Protein AF-A0A947APW0-F1 (afdb_monomer_lite)

Radius of gyration: 62.32 Å; chains: 1; bounding box: 152×49×182 Å

Sequence (946 aa):
LGPLFPDAQSQIDLSLESDSVAAFSPFAGISLPDLKGLEIAAALSTDGGRFSGEKVRVMLNDSKLDLEIIGSIADLAQFAGIDLQAQINADQMPALIEQLKLTHTYSLPTSLQLKAGVQGDLQTLSVTDLDLMIQDDGLDARLIGNIENVLAPAGADAELSVKLDSIETIGKYMGRQLPALGPLKVSAEMISPEQQIQLKSLHAELTDPSLSATISGSIEHIARSSDDTVEVSGIKLKGELNSEQLDAVAAKLNFEMPVVPPAAIAITASAAGSLDQLSVSDLKAVITDEGLEVNLTGSAENVLEPSGVEAQIQASTENTSNFSQFVGTDLPELGSMELQSRIVSSGDTYRLEALNIKLLGESLKANLSAVIEDLLILAKVADDRQSFGTAGIDVSLTAEARSVSEVAQFAGIEIPEIGSLHLDGQVVSSERSLRLESMNARLDNEGMEAQASAAIADLFTLSGVKTTLDAEINSLSQLSPITKSELPETGPWTLQARAAGDVLDGPTTLTANLAGKGTQAVVDVFVADILSLDTFQAKLSLEAESLPRLGVLMNKELPDGGPLNVVGMAHAKPGEYRVDEFLVTMGESEIEADLVYTLPVKPESGQPKLAGQASIKNLDITPLLASGQDEAELTTGDPATADKSMEETAEKKESSDKKLFSNKPLQDEALHKYNMDLKVAVTNVTIREGFSVDGSTSATLDNGLLKLGPLDIRGKTGGVGEGLIEVDARDPVAKIDIFLDFEDFVPPRFGGKFDLDADLDGRGESLAALMGSLNGRFIAVLEDVELQKSALTRFGSGLLNRINPLADDNTMLECAIARFEVKDGIVDVTNKLAAQTTEVSWFGSGEINLKTEELDLGIHPKPRSAVGSLTDIGLAKLIHIGGTLAEPSIGIDPADMAKKYASYSAYIATGGLSFLAEKMFDNVQANRDQCKRILADLEKEQTSSQ

pLDDT: mean 83.48, std 15.52, range [23.31, 97.69]

Foldseek 3Di:
DDDDDDQDWDKDWDWDWDQFPQVCCVVVVHRDFGFGTWIWTWTWTGGPRFIKTAQTWIFGDGPFKTKIKTGIQRGPVQSFFDWIKIKMKGQQVVVVCVRVVPDDDADDFRIKIWIWIWGGGLQFIKIAQTWIWTHHDQKTKIKTWIARRPVQRQKIKIKIKMWGQAPQVCCRGVVHGDFGFDGKIKIWIWIQHGNWIKTQKIWMWTDGPFKTKIKIFIWGGWDQDPVRDTWTWFTKMKMKMKGQHVVVVCVRVVHDDPFDAARIKIWIWIWHTIPVWIKIAFTWMWTDHDQKIKIKHWIARGPVPGHFTKMKIKMKGQFPQVCCRVVVHRDDGFGIKIWIWIWTDDVPFIKTCWIWMWGDGPFKTKIKIKIWGGPPLVVCCVVAVQSQQVRFIKMKMWMKGQFPCVVVVVVVHDADGFAIKIWIWMWTHHNRAIWTCKIWIWGDGDQKTKIKMWTAGHPVQSFFIKMKMWMWHAACCSCCSVVVHRWFGDFGKIKIKIKTGRAAQAKIWIWIWIDGDQKIKIKIKIDGYPVDNQWIKMKIWIKGQFPCVVCRRVVHRDDTQGIWIWIWIWTGHRQKIWIAQTWIDGNPKIKGKTKMWGHDNDPVPDAIEIAIEMEIEQAECAVVVVPPDPPPPPPPDDPPDPDDDPDDDDDDPPPPPPAPWDPDFPVVDCLQRYWYWYKYWYYQYHDHVQWTKGWIWIWTRDRQWTKIDQTWIATPLGKIKGWIWIWRPNDQKIKIWIFIWIWQDADRLFGFGKTWTDTKMAIGRTRLRRLQQIFDKIKIKGAFTKDAPVNCCVVQPPHVVVQPPDDDRIKTFGMWMAIWTQHSQKTFRALRTWIAIPFKIKGKGDMQRSNSQWAWIWIAIFTQDPVCLVPPPRRGFIWTWTDGPVDIDIDTDVVVVVVVVVVVVVCVVVVVVVVVVVSVVSNVVSPPPSVCVSVVVVVVVVVVVD

Secondary structure (DSSP, 8-state):
---S-----EEEEEEEEEEEGGGGHHHHTS-----EEEEEEEEEEEETTEEEEEEEEEEEEETTEEEEEEEEEEETTTTEEEEEEEEEEETTHHHHHHHTT---SSPPPSEEEEEEEEEE-TTS-EEEEEEEEEEETTEEEEEEEEES-SSS-S-EEEEEEEEES-THHHHHHHTS-------EEEEEEEE-GGG-EEEEEEEEEEEETTEEEEEEEEEEEEEE-TTSPEEEEEEEEEEEEEES-HHHHHHHTT---SSPPPSEEEEEEEEEEESS-EEEEEEEEEEEETTEEEEEEEEESBTTTTBS-EEEEEEEES-GGGGHHHHTS------EEEEEEEEEEETTEEEEEEEEEEEE-SSEEEEEEEEES-TGGGGGTTT-TTHHHHTTEEEEEEEEES-HHHHHGGGT------SEEEEEEEEEEETTEEEEEEEEEEEEETTEEEEEEEEEEETTTTEEEEEEEEEEES-GGGGHHHHTSPPPS---EEEEEEEEE-TTTS-EEEEEEEEETTEEEEEEEEES-TT-TTSEEEEEEEEES-HHHHHHHTT------S-EEEEEEEEEETTEEEEEEEEEEETTEEEEEEEEEE--SSGGG---EEEEEEEEES-B-HHHHTTT----------TT---S---S-----------SS--SBGGGSGGGT-EEEEEEEEEEEEEETTEEEEEEEEEEEETTEEEEEEEEEEETTS-EEEEEEEEE-SSSSEEEEEEEEEEEE--TTT-SEEEEEEEEEEEESBHHHHHTT-EEEEEEEEEEEEEEHHHHHHH-TTTGGG----SSSEEEEEEEEEEEEEETTEEE-TTTEEEEESSEEEEEEEEEETTTTEEEEEEEEEE-STTHHHH--GGGPPEEEEEBSSSEEEE--HHHHHHHHHHHHHGGGGTTHHHHHHHHHHHHHHTS-HHHHHHHHHHHHHHT--

Structure (mmCIF, N/CA/C/O backbone):
data_AF-A0A947APW0-F1
#
_entry.id   AF-A0A947APW0-F1
#
loop_
_atom_site.group_PDB
_atom_site.id
_atom_site.type_symbol
_atom_site.label_atom_id
_atom_site.label_alt_id
_atom_site.label_comp_id
_atom_site.label_asym_id
_atom_site.label_entity_id
_atom_site.label_seq_id
_atom_site.pdbx_PDB_ins_code
_atom_site.Cartn_x
_atom_site.Cartn_y
_atom_site.Cartn_z
_atom_site.occupancy
_atom_site.B_iso_or_equiv
_atom_site.auth_seq_id
_atom_site.auth_comp_id
_atom_site.auth_asym_id
_atom_site.auth_atom_id
_atom_site.pdbx_PDB_model_num
ATOM 1 N N . LEU A 1 1 ? -82.579 10.003 100.076 1.00 38.66 1 LEU A N 1
ATOM 2 C CA . LEU A 1 1 ? -82.822 9.331 98.782 1.00 38.66 1 LEU A CA 1
ATOM 3 C C . LEU A 1 1 ? -81.473 9.243 98.082 1.00 38.66 1 LEU A C 1
ATOM 5 O O . LEU A 1 1 ? -81.069 10.212 97.457 1.00 38.66 1 LEU A O 1
ATOM 9 N N . GLY A 1 2 ? -80.724 8.169 98.351 1.00 42.53 2 GLY A N 1
ATOM 10 C CA . GLY A 1 2 ? -79.461 7.864 97.665 1.00 42.53 2 GLY A CA 1
ATOM 11 C C . GLY A 1 2 ? -79.727 7.076 96.374 1.00 42.53 2 GLY A C 1
ATOM 12 O O . GLY A 1 2 ? -80.840 6.561 96.227 1.00 42.53 2 GLY A O 1
ATOM 13 N N . PRO A 1 3 ? -78.765 7.002 95.440 1.00 46.50 3 PRO A N 1
ATOM 14 C CA . PRO A 1 3 ? -78.938 6.260 94.196 1.00 46.50 3 PRO A CA 1
ATOM 15 C C . PRO A 1 3 ? -79.084 4.753 94.471 1.00 46.50 3 PRO A C 1
ATOM 17 O O . PRO A 1 3 ? -78.464 4.202 95.376 1.00 46.50 3 PRO A O 1
ATOM 20 N N . LEU A 1 4 ? -79.980 4.123 93.710 1.00 49.31 4 LEU A N 1
ATOM 21 C CA . LEU A 1 4 ? -80.561 2.790 93.919 1.00 49.31 4 LEU A CA 1
ATOM 22 C C . LEU A 1 4 ? -79.941 1.717 92.997 1.00 49.31 4 LEU A C 1
ATOM 24 O O . LEU A 1 4 ? -80.636 0.800 92.573 1.00 49.31 4 LEU A O 1
ATOM 28 N N . PHE A 1 5 ? -78.646 1.815 92.686 1.00 51.44 5 PHE A N 1
ATOM 29 C CA . PHE A 1 5 ? -77.918 0.785 91.935 1.00 51.44 5 PHE A CA 1
ATOM 30 C C . PHE A 1 5 ? -76.542 0.548 92.575 1.00 51.44 5 PHE A C 1
ATOM 32 O O . PHE A 1 5 ? -75.772 1.501 92.672 1.00 51.44 5 PHE A O 1
ATOM 39 N N . PRO A 1 6 ? -76.232 -0.667 93.067 1.00 52.12 6 PRO A N 1
ATOM 40 C CA . PRO A 1 6 ? -74.871 -1.012 93.456 1.00 52.12 6 PRO A CA 1
ATOM 41 C C . PRO A 1 6 ? -74.012 -1.196 92.199 1.00 52.12 6 PRO A C 1
ATOM 43 O O . PRO A 1 6 ? -74.435 -1.877 91.264 1.00 52.12 6 PRO A O 1
ATOM 46 N N . ASP A 1 7 ? -72.809 -0.621 92.196 1.00 50.59 7 ASP A N 1
ATOM 47 C CA . ASP A 1 7 ? -71.749 -0.998 91.261 1.00 50.59 7 ASP A CA 1
ATOM 48 C C . ASP A 1 7 ? -71.424 -2.476 91.509 1.00 50.59 7 ASP A C 1
ATOM 50 O O . ASP A 1 7 ? -70.826 -2.843 92.522 1.00 50.59 7 ASP A O 1
ATOM 54 N N . ALA A 1 8 ? -71.928 -3.355 90.644 1.00 55.53 8 ALA A N 1
ATOM 55 C CA . ALA A 1 8 ? -71.693 -4.782 90.768 1.00 55.53 8 ALA A CA 1
ATOM 56 C C . ALA A 1 8 ? -70.239 -5.075 90.380 1.00 55.53 8 ALA A C 1
ATOM 58 O O . ALA A 1 8 ? -69.905 -5.139 89.197 1.00 55.53 8 ALA A O 1
ATOM 59 N N . GLN A 1 9 ? -69.389 -5.267 91.388 1.00 61.34 9 GLN A N 1
ATOM 60 C CA . GLN A 1 9 ? -68.114 -5.946 91.207 1.00 61.34 9 GLN A CA 1
ATOM 61 C C . GLN A 1 9 ? -68.389 -7.434 91.022 1.00 61.34 9 GLN A C 1
ATOM 63 O O . GLN A 1 9 ? -68.834 -8.118 91.946 1.00 61.34 9 GLN A O 1
ATOM 68 N N . SER A 1 10 ? -68.187 -7.921 89.804 1.00 71.38 10 SER A N 1
ATOM 69 C CA . SER A 1 10 ? -68.310 -9.334 89.470 1.00 71.38 10 SER A CA 1
ATOM 70 C C . SER A 1 10 ? -67.026 -9.801 88.804 1.00 71.38 10 SER A C 1
ATOM 72 O O . SER A 1 10 ? -66.467 -9.089 87.975 1.00 71.38 10 SER A O 1
ATOM 74 N N . GLN A 1 11 ? -66.546 -10.973 89.212 1.00 78.88 11 GLN A N 1
ATOM 75 C CA . GLN A 1 11 ? -65.442 -11.670 88.569 1.00 78.88 11 GLN A CA 1
ATOM 76 C C . GLN A 1 11 ? -66.001 -12.964 87.979 1.00 78.88 11 GLN A C 1
ATOM 78 O O . GLN A 1 11 ? -66.655 -13.739 88.681 1.00 78.88 11 GLN A O 1
ATOM 83 N N . ILE A 1 12 ? -65.784 -13.166 86.687 1.00 81.88 12 ILE A N 1
ATOM 84 C CA . ILE A 1 12 ? -66.202 -14.339 85.931 1.00 81.88 12 ILE A CA 1
ATOM 85 C C . ILE A 1 12 ? -64.930 -14.981 85.398 1.00 81.88 12 ILE A C 1
ATOM 87 O O . ILE A 1 12 ? -64.324 -14.478 84.456 1.00 81.88 12 ILE A O 1
ATOM 91 N N . ASP A 1 13 ? -64.540 -16.101 85.995 1.00 83.75 13 ASP A N 1
ATOM 92 C CA . ASP A 1 13 ? -63.498 -16.942 85.422 1.00 83.75 13 ASP A CA 1
ATOM 93 C C . ASP A 1 13 ? -64.128 -17.763 84.291 1.00 83.75 13 ASP A C 1
ATOM 95 O O . ASP A 1 13 ? -64.994 -18.616 84.502 1.00 83.75 13 ASP A O 1
ATOM 99 N N . LEU A 1 14 ? -63.732 -17.440 83.069 1.00 83.75 14 LEU A N 1
ATOM 100 C CA . LEU A 1 14 ? -64.165 -18.080 81.844 1.00 83.75 14 LEU A CA 1
ATOM 101 C C . LEU A 1 14 ? -63.110 -19.114 81.457 1.00 83.75 14 LEU A C 1
ATOM 103 O O . LEU A 1 14 ? -61.935 -18.785 81.336 1.00 83.75 14 LEU A O 1
ATOM 107 N N . SER A 1 15 ? -63.532 -20.360 81.278 1.00 87.19 15 SER A N 1
ATOM 108 C CA . SER A 1 15 ? -62.713 -21.437 80.727 1.00 87.19 15 SER A CA 1
ATOM 109 C C . SER A 1 15 ? -63.566 -22.170 79.702 1.00 87.19 15 SER A C 1
ATOM 111 O O . SER A 1 15 ? -64.673 -22.624 80.001 1.00 87.19 15 SER A O 1
ATOM 113 N N . LEU A 1 16 ? -63.088 -22.181 78.466 1.00 86.56 16 LEU A N 1
ATOM 114 C CA . LEU A 1 16 ? -63.734 -22.777 77.312 1.00 86.56 16 LEU A CA 1
ATOM 115 C C . LEU A 1 16 ? -62.725 -23.711 76.663 1.00 86.56 16 LEU A C 1
ATOM 117 O O . LEU A 1 16 ? -61.670 -23.273 76.222 1.00 86.56 16 LEU A O 1
ATOM 121 N N . GLU A 1 17 ? -63.084 -24.980 76.563 1.00 86.44 17 GLU A N 1
ATOM 122 C CA . GLU A 1 17 ? -62.336 -25.974 75.805 1.00 86.44 17 GLU A CA 1
ATOM 123 C C . GLU A 1 17 ? -63.232 -26.465 74.671 1.00 86.44 17 GLU A C 1
ATOM 125 O O . GLU A 1 17 ? -64.422 -26.732 74.870 1.00 86.44 17 GLU A O 1
ATOM 130 N N . SER A 1 18 ? -62.678 -26.559 73.467 1.00 87.50 18 SER A N 1
ATOM 131 C CA . SER A 1 18 ? -63.367 -27.132 72.319 1.00 87.50 18 SER A CA 1
ATOM 132 C C . SER A 1 18 ? -62.425 -28.010 71.516 1.00 87.50 18 SER A C 1
ATOM 134 O O . SER A 1 18 ? -61.318 -27.606 71.154 1.00 87.50 18 SER A O 1
ATOM 136 N N . ASP A 1 19 ? -62.924 -29.187 71.144 1.00 83.69 19 ASP A N 1
ATOM 137 C CA . ASP A 1 19 ? -62.227 -30.104 70.243 1.00 83.69 19 ASP A CA 1
ATOM 138 C C . ASP A 1 19 ? -61.973 -29.479 68.862 1.00 83.69 19 ASP A C 1
ATOM 140 O O . ASP A 1 19 ? -61.072 -29.923 68.155 1.00 83.69 19 ASP A O 1
ATOM 144 N N . SER A 1 20 ? -62.761 -28.466 68.472 1.00 86.12 20 SER A N 1
ATOM 145 C CA . SER A 1 20 ? -62.613 -27.744 67.208 1.00 86.12 20 SER A CA 1
ATOM 146 C C . SER A 1 20 ? -63.036 -26.275 67.302 1.00 86.12 20 SER A C 1
ATOM 148 O O . SER A 1 20 ? -64.076 -25.944 67.882 1.00 86.12 20 SER A O 1
ATOM 150 N N . VAL A 1 21 ? -62.283 -25.385 66.654 1.00 86.31 21 VAL A N 1
ATOM 151 C CA . VAL A 1 21 ? -62.636 -23.965 66.484 1.00 86.31 21 VAL A CA 1
ATOM 152 C C . VAL A 1 21 ? -63.946 -23.807 65.695 1.00 86.31 21 VAL A C 1
ATOM 154 O O . VAL A 1 21 ? -64.718 -22.880 65.954 1.00 86.31 21 VAL A O 1
ATOM 157 N N . ALA A 1 22 ? -64.277 -24.743 64.795 1.00 84.44 22 ALA A N 1
ATOM 158 C CA . ALA A 1 22 ? -65.496 -24.694 63.986 1.00 84.44 22 ALA A CA 1
ATOM 159 C C . ALA A 1 22 ? -66.782 -24.686 64.833 1.00 84.44 22 ALA A C 1
ATOM 161 O O . ALA A 1 22 ? -67.798 -24.134 64.393 1.00 84.44 22 ALA A O 1
ATOM 162 N N . ALA A 1 23 ? -66.736 -25.221 66.061 1.00 85.44 23 ALA A N 1
ATOM 163 C CA . ALA A 1 23 ? -67.846 -25.187 67.015 1.00 85.44 23 ALA A CA 1
ATOM 164 C C . ALA A 1 23 ? -68.303 -23.755 67.354 1.00 85.44 23 ALA A C 1
ATOM 166 O O . ALA A 1 23 ? -69.470 -23.542 67.688 1.00 85.44 23 ALA A O 1
ATOM 167 N N . PHE A 1 24 ? -67.416 -22.765 67.206 1.00 84.38 24 PHE A N 1
ATOM 168 C CA . PHE A 1 24 ? -67.714 -21.361 67.474 1.00 84.38 24 PHE A CA 1
ATOM 169 C C . PHE A 1 24 ? -68.267 -20.589 66.266 1.00 84.38 24 PHE A C 1
ATOM 171 O O . PHE A 1 24 ? -68.671 -19.437 66.422 1.00 84.38 24 PHE A O 1
ATOM 178 N N . SER A 1 25 ? -68.366 -21.207 65.080 1.00 82.69 25 SER A N 1
ATOM 179 C CA . SER A 1 25 ? -68.879 -20.546 63.862 1.00 82.69 25 SER A CA 1
ATOM 180 C C . SER A 1 25 ? -70.237 -19.844 64.054 1.00 82.69 25 SER A C 1
ATOM 182 O O . SER A 1 25 ? -70.391 -18.712 63.590 1.00 82.69 25 SER A O 1
ATOM 184 N N . PRO A 1 26 ? -71.226 -20.428 64.772 1.00 83.25 26 PRO A N 1
ATOM 185 C CA . PRO A 1 26 ? -72.506 -19.757 65.016 1.00 83.25 26 PRO A CA 1
ATOM 186 C C . PRO A 1 26 ? -72.381 -18.475 65.850 1.00 83.25 26 PRO A C 1
ATOM 188 O O . PRO A 1 26 ? -73.186 -17.564 65.680 1.00 83.25 26 PRO A O 1
ATOM 191 N N . PHE A 1 27 ? -71.387 -18.402 66.742 1.00 78.19 27 PHE A N 1
ATOM 192 C CA . PHE A 1 27 ? -71.143 -17.243 67.604 1.00 78.19 27 PHE A CA 1
ATOM 193 C C . PHE A 1 27 ? -70.347 -16.154 66.886 1.00 78.19 27 PHE A C 1
ATOM 195 O O . PHE A 1 27 ? -70.612 -14.973 67.087 1.00 78.19 27 PHE A O 1
ATOM 202 N N . ALA A 1 28 ? -69.403 -16.546 66.027 1.00 74.00 28 ALA A N 1
ATOM 203 C CA . ALA A 1 28 ? -68.590 -15.617 65.249 1.00 74.00 28 ALA A CA 1
ATOM 204 C C . ALA A 1 28 ? -69.339 -15.020 64.042 1.00 74.00 28 ALA A C 1
ATOM 206 O O . ALA A 1 28 ? -68.885 -14.038 63.461 1.00 74.00 28 ALA A O 1
ATOM 207 N N . GLY A 1 29 ? -70.469 -15.612 63.630 1.00 78.25 29 GLY A N 1
ATOM 208 C CA . GLY A 1 29 ? -71.226 -15.174 62.449 1.00 78.25 29 GLY A CA 1
ATOM 209 C C . GLY A 1 29 ? -70.503 -15.426 61.118 1.00 78.25 29 GLY A C 1
ATOM 210 O O . GLY A 1 29 ? -70.977 -14.994 60.069 1.00 78.25 29 GLY A O 1
ATOM 211 N N . ILE A 1 30 ? -69.379 -16.143 61.160 1.00 78.62 30 ILE A N 1
ATOM 212 C CA . ILE A 1 30 ? -68.536 -16.526 60.027 1.00 78.62 30 ILE A CA 1
ATOM 213 C C . ILE A 1 30 ? -68.206 -18.018 60.120 1.00 78.62 30 ILE A C 1
ATOM 215 O O . ILE A 1 30 ? -68.191 -18.596 61.206 1.00 78.62 30 ILE A O 1
ATOM 219 N N . SER A 1 31 ? -67.945 -18.655 58.976 1.00 80.06 31 SER A N 1
ATOM 220 C CA . SER A 1 31 ? -67.485 -20.047 58.954 1.00 80.06 31 SER A CA 1
ATOM 221 C C . SER A 1 31 ? -66.054 -20.106 59.481 1.00 80.06 31 SER A C 1
ATOM 223 O O . SER A 1 31 ? -65.139 -19.655 58.795 1.00 80.06 31 SER A O 1
ATOM 225 N N . LEU A 1 32 ? -65.861 -20.664 60.675 1.00 81.75 32 LEU A N 1
ATOM 226 C CA . LEU A 1 32 ? -64.536 -20.865 61.253 1.00 81.75 32 LEU A CA 1
ATOM 227 C C . LEU A 1 32 ? -63.928 -22.196 60.775 1.00 81.75 32 LEU A C 1
ATOM 229 O O . LEU A 1 32 ? -64.669 -23.142 60.487 1.00 81.75 32 LEU A O 1
ATOM 233 N N . PRO A 1 33 ? -62.593 -22.280 60.661 1.00 82.31 33 PRO A N 1
ATOM 234 C CA . PRO A 1 33 ? -61.910 -23.491 60.224 1.00 82.31 33 PRO A CA 1
ATOM 235 C C . PRO A 1 33 ? -61.963 -24.598 61.284 1.00 82.31 33 PRO A C 1
ATOM 237 O O . PRO A 1 33 ? -62.048 -24.337 62.482 1.00 82.31 33 PRO A O 1
ATOM 240 N N . ASP A 1 34 ? -61.886 -25.850 60.834 1.00 85.38 34 ASP A N 1
ATOM 241 C CA . ASP A 1 34 ? -61.860 -27.029 61.708 1.00 85.38 34 ASP A CA 1
ATOM 242 C C . ASP A 1 34 ? -60.441 -27.274 62.246 1.00 85.38 34 ASP A C 1
ATOM 244 O O . ASP A 1 34 ? -59.757 -28.191 61.800 1.00 85.38 34 ASP A O 1
ATOM 248 N N . LEU A 1 35 ? -59.963 -26.390 63.126 1.00 87.38 35 LEU A N 1
ATOM 249 C CA . LEU A 1 35 ? -58.674 -26.509 63.824 1.00 87.38 35 LEU A CA 1
ATOM 250 C C . LEU A 1 35 ? -58.898 -27.056 65.231 1.00 87.38 35 LEU A C 1
ATOM 252 O O . LEU A 1 35 ? -59.851 -26.646 65.893 1.00 87.38 35 LEU A O 1
ATOM 256 N N . LYS A 1 36 ? -58.052 -27.978 65.687 1.00 89.00 36 LYS A N 1
ATOM 257 C CA . LYS A 1 36 ? -58.263 -28.718 66.936 1.00 89.00 36 LYS A CA 1
ATOM 258 C C . LYS A 1 36 ? -57.617 -28.070 68.153 1.00 89.00 36 LYS A C 1
ATOM 260 O O . LYS A 1 36 ? -56.660 -27.316 68.036 1.00 89.00 36 LYS A O 1
ATOM 265 N N . GLY A 1 37 ? -58.125 -28.447 69.327 1.00 85.69 37 GLY A N 1
ATOM 266 C CA . GLY A 1 37 ? -57.473 -28.171 70.608 1.00 85.69 37 GLY A CA 1
ATOM 267 C C . GLY A 1 37 ? -57.503 -26.698 71.003 1.00 85.69 37 GLY A C 1
ATOM 268 O O . GLY A 1 37 ? -56.476 -26.175 71.423 1.00 85.69 37 GLY A O 1
ATOM 269 N N . LEU A 1 38 ? -58.655 -26.036 70.833 1.00 89.69 38 LEU A N 1
ATOM 270 C CA . LEU A 1 38 ? -58.853 -24.648 71.249 1.00 89.69 38 LEU A CA 1
ATOM 271 C C . LEU A 1 38 ? -59.186 -24.593 72.745 1.00 89.69 38 LEU A C 1
ATOM 273 O O . LEU A 1 38 ? -60.216 -25.114 73.175 1.00 89.69 38 LEU A O 1
ATOM 277 N N . GLU A 1 39 ? -58.361 -23.890 73.506 1.00 89.94 39 GLU A N 1
ATOM 278 C CA . GLU A 1 39 ? -58.565 -23.556 74.912 1.00 89.94 39 GLU A CA 1
ATOM 279 C C . GLU A 1 39 ? -58.566 -22.031 75.069 1.00 89.94 39 GLU A C 1
ATOM 281 O O . GLU A 1 39 ? -57.652 -21.340 74.626 1.00 89.94 39 GLU A O 1
ATOM 286 N N . ILE A 1 40 ? -59.601 -21.479 75.697 1.00 88.50 40 ILE A N 1
ATOM 287 C CA . ILE A 1 40 ? -59.696 -20.059 76.035 1.00 88.50 40 ILE A CA 1
ATOM 288 C C . ILE A 1 40 ? -59.947 -19.956 77.534 1.00 88.50 40 ILE A C 1
ATOM 290 O O . ILE A 1 40 ? -60.987 -20.391 78.026 1.00 88.50 40 ILE A O 1
ATOM 294 N N . ALA A 1 41 ? -59.026 -19.331 78.255 1.00 89.12 41 ALA A N 1
ATOM 295 C CA . ALA A 1 41 ? -59.172 -18.985 79.658 1.00 89.12 41 ALA A CA 1
ATOM 296 C C . ALA A 1 41 ? -59.062 -17.466 79.838 1.00 89.12 41 ALA A C 1
ATOM 298 O O . ALA A 1 41 ? -58.186 -16.832 79.261 1.00 89.12 41 ALA A O 1
ATOM 299 N N . ALA A 1 42 ? -59.940 -16.854 80.627 1.00 88.12 42 ALA A N 1
ATOM 300 C CA . ALA A 1 42 ? -59.855 -15.435 80.966 1.00 88.12 42 ALA A CA 1
ATOM 301 C C . ALA A 1 42 ? -60.555 -15.156 82.298 1.00 88.12 42 ALA A C 1
ATOM 303 O O . ALA A 1 42 ? -61.643 -15.669 82.544 1.00 88.12 42 ALA A O 1
ATOM 304 N N . ALA A 1 43 ? -59.969 -14.310 83.141 1.00 86.44 43 ALA A N 1
ATOM 305 C CA . ALA A 1 43 ? -60.638 -13.766 84.317 1.00 86.44 43 ALA A CA 1
ATOM 306 C C . ALA A 1 43 ? -61.263 -12.419 83.939 1.00 86.44 43 ALA A C 1
ATOM 308 O O . ALA A 1 43 ? -60.576 -11.407 83.818 1.00 86.44 43 ALA A O 1
ATOM 309 N N . LEU A 1 44 ? -62.571 -12.409 83.708 1.00 84.00 44 LEU A N 1
ATOM 310 C CA . LEU A 1 44 ? -63.309 -11.197 83.371 1.00 84.00 44 LEU A CA 1
ATOM 311 C C . LEU A 1 44 ? -63.717 -10.493 84.662 1.00 84.00 44 LEU A C 1
ATOM 313 O O . LEU A 1 44 ? -64.314 -11.125 85.531 1.00 84.00 44 LEU A O 1
ATOM 317 N N . SER A 1 45 ? -63.444 -9.200 84.799 1.00 81.75 45 SER A N 1
ATOM 318 C CA . SER A 1 45 ? -63.876 -8.426 85.965 1.00 81.75 45 SER A CA 1
ATOM 319 C C . SER A 1 45 ? -64.663 -7.186 85.556 1.00 81.75 45 SER A C 1
ATOM 321 O O . SER A 1 45 ? -64.395 -6.578 84.520 1.00 81.75 45 SER A O 1
ATOM 323 N N . THR A 1 46 ? -65.675 -6.828 86.345 1.00 74.75 46 THR A N 1
ATOM 324 C CA . THR A 1 46 ? -66.501 -5.639 86.109 1.00 74.75 46 THR A CA 1
ATOM 325 C C . THR A 1 46 ? -66.323 -4.643 87.245 1.00 74.75 46 THR A C 1
ATOM 327 O O . THR A 1 46 ? -66.720 -4.935 88.368 1.00 74.75 46 THR A O 1
ATOM 330 N N . ASP A 1 47 ? -65.772 -3.459 86.978 1.00 71.75 47 ASP A N 1
ATOM 331 C CA . ASP A 1 47 ? -65.616 -2.396 87.985 1.00 71.75 47 ASP A CA 1
ATOM 332 C C . ASP A 1 47 ? -66.087 -1.045 87.428 1.00 71.75 47 ASP A C 1
ATOM 334 O O . ASP A 1 47 ? -65.591 -0.560 86.408 1.00 71.75 47 ASP A O 1
ATOM 338 N N . GLY A 1 48 ? -67.104 -0.447 88.059 1.00 65.19 48 GLY A N 1
ATOM 339 C CA . GLY A 1 48 ? -67.658 0.855 87.658 1.00 65.19 48 GLY A CA 1
ATOM 340 C C . GLY A 1 48 ? -68.155 0.940 86.203 1.00 65.19 48 GLY A C 1
ATOM 341 O O . GLY A 1 48 ? -68.065 2.003 85.592 1.00 65.19 48 GLY A O 1
ATOM 342 N N . GLY A 1 49 ? -68.637 -0.169 85.627 1.00 68.25 49 GLY A N 1
ATOM 343 C CA . GLY A 1 49 ? -69.130 -0.235 84.242 1.00 68.25 49 GLY A CA 1
ATOM 344 C C . GLY A 1 49 ? -68.074 -0.543 83.170 1.00 68.25 49 GLY A C 1
ATOM 345 O O . GLY A 1 49 ? -68.430 -0.584 81.994 1.00 68.25 49 GLY A O 1
ATOM 346 N N . ARG A 1 50 ? -66.812 -0.788 83.550 1.00 70.94 50 ARG A N 1
ATOM 347 C CA . ARG A 1 50 ? -65.746 -1.275 82.655 1.00 70.94 50 ARG A CA 1
ATOM 348 C C . ARG A 1 50 ? -65.588 -2.787 82.782 1.00 70.94 50 ARG A C 1
ATOM 350 O O . ARG A 1 50 ? -65.625 -3.303 83.897 1.00 70.94 50 ARG A O 1
ATOM 357 N N . PHE A 1 51 ? -65.422 -3.475 81.655 1.00 81.25 51 PHE A N 1
ATOM 358 C CA . PHE A 1 51 ? -65.193 -4.921 81.592 1.00 81.25 51 PHE A CA 1
ATOM 359 C C . PHE A 1 51 ? -63.712 -5.164 81.316 1.00 81.25 51 PHE A C 1
ATOM 361 O O . PHE A 1 51 ? -63.294 -4.967 80.185 1.00 81.25 51 PHE A O 1
ATOM 368 N N . SER A 1 52 ? -62.914 -5.582 82.293 1.00 81.69 52 SER A N 1
ATOM 369 C CA . SER A 1 52 ? -61.523 -5.972 82.039 1.00 81.69 52 SER A CA 1
ATOM 370 C C . SER A 1 52 ? -61.411 -7.481 81.833 1.00 81.69 52 SER A C 1
ATOM 372 O O . SER A 1 52 ? -62.185 -8.255 82.398 1.00 81.69 52 SER A O 1
ATOM 374 N N . GLY A 1 53 ? -60.455 -7.906 81.013 1.00 81.50 53 GLY A N 1
ATOM 375 C CA . GLY A 1 53 ? -60.015 -9.290 80.897 1.00 81.50 53 GLY A CA 1
ATOM 376 C C . GLY A 1 53 ? -58.596 -9.410 81.430 1.00 81.50 53 GLY A C 1
ATOM 377 O O . GLY A 1 53 ? -57.657 -8.943 80.797 1.00 81.50 53 GLY A O 1
ATOM 378 N N . GLU A 1 54 ? -58.420 -10.039 82.583 1.00 82.62 54 GLU A N 1
ATOM 379 C CA . GLU A 1 54 ? -57.107 -10.361 83.139 1.00 82.62 54 GLU A CA 1
ATOM 380 C C . GLU A 1 54 ? -56.771 -11.831 82.888 1.00 82.62 54 GLU A C 1
ATOM 382 O O . GLU A 1 54 ? -57.660 -12.682 82.822 1.00 82.62 54 GLU A O 1
ATOM 387 N N . LYS A 1 55 ? -55.475 -12.154 82.773 1.00 85.81 55 LYS A N 1
ATOM 388 C CA . LYS A 1 55 ? -54.998 -13.527 82.514 1.00 85.81 55 LYS A CA 1
ATOM 389 C C . LYS A 1 55 ? -55.689 -14.170 81.305 1.00 85.81 55 LYS A C 1
ATOM 391 O O . LYS A 1 55 ? -56.015 -15.356 81.340 1.00 85.81 55 LYS A O 1
ATOM 396 N N . VAL A 1 56 ? -55.933 -13.380 80.262 1.00 88.44 56 VAL A N 1
ATOM 397 C CA . VAL A 1 56 ? -56.423 -13.883 78.981 1.00 88.44 56 VAL A CA 1
ATOM 398 C C . VAL A 1 56 ? -55.376 -14.857 78.465 1.00 88.44 56 VAL A C 1
ATOM 400 O O . VAL A 1 56 ? -54.205 -14.506 78.374 1.00 88.44 56 VAL A O 1
ATOM 403 N N . ARG A 1 57 ? -55.788 -16.084 78.179 1.00 91.62 57 ARG A N 1
ATOM 404 C CA . ARG A 1 57 ? -54.987 -17.133 77.570 1.00 91.62 57 ARG A CA 1
ATOM 405 C C . ARG A 1 57 ? -55.827 -17.787 76.488 1.00 91.62 57 ARG A C 1
ATOM 407 O O . ARG A 1 57 ? -56.885 -18.330 76.781 1.00 91.62 57 ARG A O 1
ATOM 414 N N . VAL A 1 58 ? -55.357 -17.744 75.254 1.00 91.25 58 VAL A N 1
ATOM 415 C CA . VAL A 1 58 ? -55.924 -18.484 74.128 1.00 91.25 58 VAL A CA 1
ATOM 416 C C . VAL A 1 58 ? -54.845 -19.436 73.652 1.00 91.25 58 VAL A C 1
ATOM 418 O O . VAL A 1 58 ? -53.784 -18.981 73.248 1.00 91.25 58 VAL A O 1
ATOM 421 N N . MET A 1 59 ? -55.096 -20.735 73.727 1.00 91.25 59 MET A N 1
ATOM 422 C CA . MET A 1 59 ? -54.218 -21.766 73.193 1.00 91.25 59 MET A CA 1
ATOM 423 C C . MET A 1 59 ? -54.945 -22.522 72.088 1.00 91.25 59 MET A C 1
ATOM 425 O O . MET A 1 59 ? -56.128 -22.831 72.209 1.00 91.25 59 MET A O 1
ATOM 429 N N . LEU A 1 60 ? -54.244 -22.830 71.009 1.00 91.25 60 LEU A N 1
ATOM 430 C CA . LEU A 1 60 ? -54.700 -23.719 69.955 1.00 91.25 60 LEU A CA 1
ATOM 431 C C . LEU A 1 60 ? -53.571 -24.697 69.681 1.00 91.25 60 LEU A C 1
ATOM 433 O O . LEU A 1 60 ? -52.522 -24.279 69.214 1.00 91.25 60 LEU A O 1
ATOM 437 N N . ASN A 1 61 ? -53.787 -25.974 69.967 1.00 89.50 61 ASN A N 1
ATOM 438 C CA . ASN A 1 61 ? -52.780 -27.014 69.774 1.00 89.50 61 ASN A CA 1
ATOM 439 C C . ASN A 1 61 ? -53.206 -27.948 68.633 1.00 89.50 61 ASN A C 1
ATOM 441 O O . ASN A 1 61 ? -53.641 -29.084 68.860 1.00 89.50 61 ASN A O 1
ATOM 445 N N . ASP A 1 62 ? -53.140 -27.443 67.399 1.00 89.31 62 ASP A N 1
ATOM 446 C CA . ASP A 1 62 ? -53.376 -28.235 66.195 1.00 89.31 62 ASP A CA 1
ATOM 447 C C . ASP A 1 62 ? -52.046 -28.721 65.608 1.00 89.31 62 ASP A C 1
ATOM 449 O O . ASP A 1 62 ? -51.041 -28.019 65.604 1.00 89.31 62 ASP A O 1
ATOM 453 N N . SER A 1 63 ? -52.057 -29.916 65.017 1.00 85.50 63 SER A N 1
ATOM 454 C CA . SER A 1 63 ? -50.910 -30.481 64.293 1.00 85.50 63 SER A CA 1
ATOM 455 C C . SER A 1 63 ? -50.301 -29.574 63.213 1.00 85.50 63 SER A C 1
ATOM 457 O O . SER A 1 63 ? -49.160 -29.802 62.821 1.00 85.50 63 SER A O 1
ATOM 459 N N . LYS A 1 64 ? -51.060 -28.599 62.695 1.00 86.88 64 LYS A N 1
ATOM 460 C CA . LYS A 1 64 ? -50.626 -27.664 61.647 1.00 86.88 64 LYS A CA 1
ATOM 461 C C . LYS A 1 64 ? -50.466 -26.221 62.124 1.00 86.88 64 LYS A C 1
ATOM 463 O O . LYS A 1 64 ? -49.925 -25.413 61.371 1.00 86.88 64 LYS A O 1
ATOM 468 N N . LEU A 1 65 ? -50.985 -25.890 63.306 1.00 89.81 65 LEU A N 1
ATOM 469 C CA . LEU A 1 65 ? -50.976 -24.542 63.862 1.00 89.81 65 LEU A CA 1
ATOM 470 C C . LEU A 1 65 ? -51.011 -24.614 65.389 1.00 89.81 65 LEU A C 1
ATOM 472 O O . LEU A 1 65 ? -52.027 -24.991 65.975 1.00 89.81 65 LEU A O 1
ATOM 476 N N . ASP A 1 66 ? -49.918 -24.189 66.002 1.00 91.88 66 ASP A N 1
ATOM 477 C CA . ASP A 1 66 ? -49.814 -23.928 67.428 1.00 91.88 66 ASP A CA 1
ATOM 478 C C . ASP A 1 66 ? -49.929 -22.414 67.651 1.00 91.88 66 ASP A C 1
ATOM 480 O O . ASP A 1 66 ? -49.168 -21.638 67.072 1.00 91.88 66 ASP A O 1
ATOM 484 N N . LEU A 1 67 ? -50.920 -21.972 68.420 1.00 92.31 67 LEU A N 1
ATOM 485 C CA . LEU A 1 67 ? -51.146 -20.560 68.741 1.00 92.31 67 LEU A CA 1
ATOM 486 C C . LEU A 1 67 ? -51.268 -20.421 70.250 1.00 92.31 67 LEU A C 1
ATOM 488 O O . LEU A 1 67 ? -52.127 -21.049 70.856 1.00 92.31 67 LEU A O 1
ATOM 492 N N . GLU A 1 68 ? -50.489 -19.526 70.837 1.00 94.38 68 GLU A N 1
ATOM 493 C CA . GLU A 1 68 ? -50.610 -19.121 72.230 1.00 94.38 68 GLU A CA 1
ATOM 494 C C . GLU A 1 68 ? -50.716 -17.598 72.296 1.00 94.38 68 GLU A C 1
ATOM 496 O O . GLU A 1 68 ? -49.845 -16.882 71.816 1.00 94.38 68 GLU A O 1
ATOM 501 N N . ILE A 1 69 ? -51.790 -17.082 72.886 1.00 94.12 69 ILE A N 1
ATOM 502 C CA . ILE A 1 69 ? -51.969 -15.657 73.168 1.00 94.12 69 ILE A CA 1
ATOM 503 C C . ILE A 1 69 ? -52.167 -15.512 74.666 1.00 94.12 69 ILE A C 1
ATOM 505 O O . ILE A 1 69 ? -53.132 -16.052 75.198 1.00 94.12 69 ILE A O 1
ATOM 509 N N . ILE A 1 70 ? -51.296 -14.781 75.355 1.00 93.44 70 ILE A N 1
ATOM 510 C CA . ILE A 1 70 ? -51.394 -14.541 76.797 1.00 93.44 70 ILE A CA 1
ATOM 511 C C . ILE A 1 70 ? -51.353 -13.044 77.081 1.00 93.44 70 ILE A C 1
ATOM 513 O O . ILE A 1 70 ? -50.511 -12.339 76.540 1.00 93.44 70 ILE A O 1
ATOM 517 N N . GLY A 1 71 ? -52.192 -12.557 77.992 1.00 92.31 71 GLY A N 1
ATOM 518 C CA . GLY A 1 71 ? -52.043 -11.208 78.523 1.00 92.31 71 GLY A CA 1
ATOM 519 C C . GLY A 1 71 ? -53.287 -10.668 79.213 1.00 92.31 71 GLY A C 1
ATOM 520 O O . GLY A 1 71 ? -53.972 -11.382 79.952 1.00 92.31 71 GLY A O 1
ATOM 521 N N . SER A 1 72 ? -53.561 -9.383 79.009 1.00 91.31 72 SER A N 1
ATOM 522 C CA . SER A 1 72 ? -54.707 -8.690 79.590 1.00 91.31 72 SER A CA 1
ATOM 523 C C . SER A 1 72 ? -55.265 -7.603 78.674 1.00 91.31 72 SER A C 1
ATOM 525 O O . SER A 1 72 ? -54.582 -7.103 77.785 1.00 91.31 72 SER A O 1
ATOM 527 N N . ILE A 1 73 ? -56.529 -7.249 78.892 1.00 90.75 73 ILE A N 1
ATOM 528 C CA . ILE A 1 73 ? -57.226 -6.151 78.224 1.00 90.75 73 ILE A CA 1
ATOM 529 C C . ILE A 1 73 ? -57.950 -5.350 79.308 1.00 90.75 73 ILE A C 1
ATOM 531 O O . ILE A 1 73 ? -58.826 -5.882 79.991 1.00 90.75 73 ILE A O 1
ATOM 535 N N . ALA A 1 74 ? -57.591 -4.080 79.489 1.00 87.38 74 ALA A N 1
ATOM 536 C CA . ALA A 1 74 ? -58.137 -3.254 80.568 1.00 87.38 74 ALA A CA 1
ATOM 537 C C . ALA A 1 74 ? -59.629 -2.912 80.384 1.00 87.38 74 ALA A C 1
ATOM 539 O O . ALA A 1 74 ? -60.364 -2.837 81.369 1.00 87.38 74 ALA A O 1
ATOM 540 N N . ASP A 1 75 ? -60.082 -2.722 79.143 1.00 86.62 75 ASP A N 1
ATOM 541 C CA . ASP A 1 75 ? -61.491 -2.513 78.796 1.00 86.62 75 ASP A CA 1
ATOM 542 C C . ASP A 1 75 ? -61.848 -3.267 77.505 1.00 86.62 75 ASP A C 1
ATOM 544 O O . ASP A 1 75 ? -61.537 -2.832 76.400 1.00 86.62 75 ASP A O 1
ATOM 548 N N . LEU A 1 76 ? -62.524 -4.404 77.640 1.00 82.94 76 LEU A N 1
ATOM 549 C CA . LEU A 1 76 ? -63.016 -5.263 76.564 1.00 82.94 76 LEU A CA 1
ATOM 550 C C . LEU A 1 76 ? -64.155 -4.633 75.754 1.00 82.94 76 LEU A C 1
ATOM 552 O O . LEU A 1 76 ? -64.376 -5.041 74.618 1.00 82.94 76 LEU A O 1
ATOM 556 N N . ALA A 1 77 ? -64.902 -3.671 76.309 1.00 82.69 77 ALA A N 1
ATOM 557 C CA . ALA A 1 77 ? -65.995 -3.022 75.584 1.00 82.69 77 ALA A CA 1
ATOM 558 C C . ALA A 1 77 ? -65.463 -1.969 74.603 1.00 82.69 77 ALA A C 1
ATOM 560 O O . ALA A 1 77 ? -66.024 -1.790 73.522 1.00 82.69 77 ALA A O 1
ATOM 561 N N . GLN A 1 78 ? -64.383 -1.283 74.984 1.00 81.94 78 GLN A N 1
ATOM 562 C CA . GLN A 1 78 ? -63.701 -0.292 74.146 1.00 81.94 78 GLN A CA 1
ATOM 563 C C . GLN A 1 78 ? -62.457 -0.847 73.439 1.00 81.94 78 GLN A C 1
ATOM 565 O O . GLN A 1 78 ? -61.907 -0.159 72.582 1.00 81.94 78 GLN A O 1
ATOM 570 N N . PHE A 1 79 ? -62.036 -2.074 73.775 1.00 83.69 79 PHE A N 1
ATOM 571 C CA . PHE A 1 79 ? -60.753 -2.668 73.380 1.00 83.69 79 PHE A CA 1
ATOM 572 C C . PHE A 1 79 ? -59.577 -1.719 73.668 1.00 83.69 79 PHE A C 1
ATOM 574 O O . PHE A 1 79 ? -58.753 -1.425 72.801 1.00 83.69 79 PHE A O 1
ATOM 581 N N . ALA A 1 80 ? -59.551 -1.206 74.898 1.00 84.94 80 ALA A N 1
ATOM 582 C CA . ALA A 1 80 ? -58.537 -0.282 75.389 1.00 84.94 80 ALA A CA 1
ATOM 583 C C . ALA A 1 80 ? -57.640 -0.955 76.441 1.00 84.94 80 ALA A C 1
ATOM 585 O O . ALA A 1 80 ? -58.088 -1.832 77.188 1.00 84.94 80 ALA A O 1
ATOM 586 N N . GLY A 1 81 ? -56.373 -0.543 76.501 1.00 87.69 81 GLY A N 1
ATOM 587 C CA . GLY A 1 81 ? -55.347 -1.122 77.369 1.00 87.69 81 GLY A CA 1
ATOM 588 C C . GLY A 1 81 ? -55.092 -2.602 77.084 1.00 87.69 81 GLY A C 1
ATOM 589 O O . GLY A 1 81 ? -55.071 -3.405 78.016 1.00 87.69 81 GLY A O 1
ATOM 590 N N . ILE A 1 82 ? -54.975 -2.962 75.807 1.00 91.69 82 ILE A N 1
ATOM 591 C CA . ILE A 1 82 ? -54.539 -4.282 75.346 1.00 91.69 82 ILE A CA 1
ATOM 592 C C . ILE A 1 82 ? -53.058 -4.435 75.710 1.00 91.69 82 ILE A C 1
ATOM 594 O O . ILE A 1 82 ? -52.274 -3.515 75.496 1.00 91.69 82 ILE A O 1
ATOM 598 N N . ASP A 1 83 ? -52.686 -5.576 76.276 1.00 92.56 83 ASP A N 1
ATOM 599 C CA . ASP A 1 83 ? -51.303 -6.012 76.481 1.00 92.56 83 ASP A CA 1
ATOM 600 C C . ASP A 1 83 ? -51.277 -7.533 76.334 1.00 92.56 83 ASP A C 1
ATOM 602 O O . ASP A 1 83 ? -51.617 -8.265 77.266 1.00 92.56 83 ASP A O 1
ATOM 606 N N . LEU A 1 84 ? -50.990 -8.005 75.122 1.00 93.31 84 LEU A N 1
ATOM 607 C CA . LEU A 1 84 ? -51.047 -9.413 74.739 1.00 93.31 84 LEU A CA 1
ATOM 608 C C . LEU A 1 84 ? -49.718 -9.838 74.125 1.00 93.31 84 LEU A C 1
ATOM 610 O O . LEU A 1 84 ? -49.190 -9.153 73.264 1.00 93.31 84 LEU A O 1
ATOM 614 N N . GLN A 1 85 ? -49.209 -11.002 74.499 1.00 93.75 85 GLN A N 1
ATOM 615 C CA . GLN A 1 85 ? -48.136 -11.688 73.790 1.00 93.75 85 GLN A CA 1
ATOM 616 C C . GLN A 1 85 ? -48.739 -12.821 72.977 1.00 93.75 85 GLN A C 1
ATOM 618 O O . GLN A 1 85 ? -49.421 -13.676 73.536 1.00 93.75 85 GLN A O 1
ATOM 623 N N . ALA A 1 86 ? -48.487 -12.824 71.675 1.00 93.44 86 ALA A N 1
ATOM 624 C CA . ALA A 1 86 ? -48.869 -13.878 70.757 1.00 93.44 86 ALA A CA 1
ATOM 625 C C . ALA A 1 86 ? -47.626 -14.650 70.300 1.00 93.44 86 ALA A C 1
ATOM 627 O O . ALA A 1 86 ? -46.612 -14.056 69.931 1.00 93.44 86 ALA A O 1
ATOM 628 N N . GLN A 1 87 ? -47.728 -15.972 70.294 1.00 94.81 87 GLN A N 1
ATOM 629 C CA . GLN A 1 87 ? -46.794 -16.884 69.660 1.00 94.81 87 GLN A CA 1
ATOM 630 C C . GLN A 1 87 ? -47.576 -17.793 68.710 1.00 94.81 87 GLN A C 1
ATOM 632 O O . GLN A 1 87 ? -48.569 -18.397 69.101 1.00 94.81 87 GLN A O 1
ATOM 637 N N . ILE A 1 88 ? -47.147 -17.864 67.456 1.00 93.69 88 ILE A N 1
ATOM 638 C CA . ILE A 1 88 ? -47.761 -18.660 66.397 1.00 93.69 88 ILE A CA 1
ATOM 639 C C . ILE A 1 88 ? -46.671 -19.528 65.785 1.00 93.69 88 ILE A C 1
ATOM 641 O O . ILE A 1 88 ? -45.687 -18.989 65.293 1.00 93.69 88 ILE A O 1
ATOM 645 N N . ASN A 1 89 ? -46.844 -20.845 65.769 1.00 93.06 89 ASN A N 1
ATOM 646 C CA . ASN A 1 89 ? -45.965 -21.775 65.068 1.00 93.06 89 ASN A CA 1
ATOM 647 C C . ASN A 1 89 ? -46.798 -22.584 64.067 1.00 93.06 89 ASN A C 1
ATOM 649 O O . ASN A 1 89 ? -47.757 -23.261 64.434 1.00 93.06 89 ASN A O 1
ATOM 653 N N . ALA A 1 90 ? -46.444 -22.515 62.791 1.00 92.12 90 ALA A N 1
ATOM 654 C CA . ALA A 1 90 ? -47.104 -23.233 61.712 1.00 92.12 90 ALA A CA 1
ATOM 655 C C . ALA A 1 90 ? -46.057 -24.001 60.902 1.00 92.12 90 ALA A C 1
ATOM 657 O O . ALA A 1 90 ? -45.469 -23.452 59.978 1.00 92.12 90 ALA A O 1
ATOM 658 N N . ASP A 1 91 ? -45.841 -25.277 61.229 1.00 86.62 91 ASP A N 1
ATOM 659 C CA . ASP A 1 91 ? -44.801 -26.117 60.604 1.00 86.62 91 ASP A CA 1
ATOM 660 C C . ASP A 1 91 ? -45.248 -26.780 59.284 1.00 86.62 91 ASP A C 1
ATOM 662 O O . ASP A 1 91 ? -44.477 -27.490 58.637 1.00 86.62 91 ASP A O 1
ATOM 666 N N . GLN A 1 92 ? -46.515 -26.594 58.892 1.00 86.19 92 GLN A N 1
ATOM 667 C CA . GLN A 1 92 ? -47.111 -27.162 57.675 1.00 86.19 92 GLN A CA 1
ATOM 668 C C . GLN A 1 92 ? -47.989 -26.138 56.947 1.00 86.19 92 GLN A C 1
ATOM 670 O O . GLN A 1 92 ? -49.163 -26.391 56.654 1.00 86.19 92 GLN A O 1
ATOM 675 N N . MET A 1 93 ? -47.424 -24.971 56.647 1.00 86.94 93 MET A N 1
ATOM 676 C CA . MET A 1 93 ? -48.149 -23.832 56.073 1.00 86.94 93 MET A CA 1
ATOM 677 C C . MET A 1 93 ? -48.971 -24.161 54.806 1.00 86.94 93 MET A C 1
ATOM 679 O O . MET A 1 93 ? -50.144 -23.780 54.764 1.00 86.94 93 MET A O 1
ATOM 683 N N . PRO A 1 94 ? -48.474 -24.928 53.810 1.00 85.12 94 PRO A N 1
ATOM 684 C CA . PRO A 1 94 ? -49.279 -25.295 52.639 1.00 85.12 94 PRO A CA 1
ATOM 685 C C . PRO A 1 94 ? -50.532 -26.107 53.009 1.00 85.12 94 PRO A C 1
ATOM 687 O O . PRO A 1 94 ? -51.632 -25.830 52.530 1.00 85.12 94 PRO A O 1
ATOM 690 N N . ALA A 1 95 ? -50.385 -27.068 53.927 1.00 84.38 95 ALA A N 1
ATOM 691 C CA . ALA A 1 95 ? -51.484 -27.912 54.393 1.00 84.38 95 ALA A CA 1
ATOM 692 C C . ALA A 1 95 ? -52.458 -27.162 55.318 1.00 84.38 95 ALA A C 1
ATOM 694 O O . ALA A 1 95 ? -53.624 -27.561 55.432 1.00 84.38 95 ALA A O 1
ATOM 695 N N . LEU A 1 96 ? -51.985 -26.116 56.004 1.00 86.12 96 LEU A N 1
ATOM 696 C CA . LEU A 1 96 ? -52.804 -25.211 56.806 1.00 86.12 96 LEU A CA 1
ATOM 697 C C . LEU A 1 96 ? -53.662 -24.325 55.897 1.00 86.12 96 LEU A C 1
ATOM 699 O O . LEU A 1 96 ? -54.878 -24.286 56.058 1.00 86.12 96 LEU A O 1
ATOM 703 N N . ILE A 1 97 ? -53.064 -23.678 54.894 1.00 85.50 97 ILE A N 1
ATOM 704 C CA . ILE A 1 97 ? -53.766 -22.814 53.932 1.00 85.50 97 ILE A CA 1
ATOM 705 C C . ILE A 1 97 ? -54.852 -23.578 53.157 1.00 85.50 97 ILE A C 1
ATOM 707 O O . ILE A 1 97 ? -55.965 -23.067 53.001 1.00 85.50 97 ILE A O 1
ATOM 711 N N . GLU A 1 98 ? -54.579 -24.821 52.745 1.00 83.25 98 GLU A N 1
ATOM 712 C CA . GLU A 1 98 ? -55.578 -25.699 52.120 1.00 83.25 98 GLU A CA 1
ATOM 713 C C . GLU A 1 98 ? -56.763 -25.985 53.062 1.00 83.25 98 GLU A C 1
ATOM 715 O O . GLU A 1 98 ? -57.925 -25.888 52.658 1.00 83.25 98 GLU A O 1
ATOM 720 N N . GLN A 1 99 ? -56.495 -26.262 54.344 1.00 81.88 99 GLN A N 1
ATOM 721 C CA . GLN A 1 99 ? -57.529 -26.493 55.363 1.00 81.88 99 GLN A CA 1
ATOM 722 C C . GLN A 1 99 ? -58.344 -25.231 55.674 1.00 81.88 99 GLN A C 1
ATOM 724 O O . GLN A 1 99 ? -59.552 -25.320 55.909 1.00 81.88 99 GLN A O 1
ATOM 729 N N . LEU A 1 100 ? -57.711 -24.058 55.618 1.00 83.25 100 LEU A N 1
ATOM 730 C CA . LEU A 1 100 ? -58.365 -22.755 55.742 1.00 83.25 100 LEU A CA 1
ATOM 731 C C . LEU A 1 100 ? -59.133 -22.345 54.472 1.00 83.25 100 LEU A C 1
ATOM 733 O O . LEU A 1 100 ? -59.864 -21.356 54.500 1.00 83.25 100 LEU A O 1
ATOM 737 N N . LYS A 1 101 ? -59.006 -23.103 53.370 1.00 79.94 101 LYS A N 1
ATOM 738 C CA . LYS A 1 101 ? -59.591 -22.804 52.049 1.00 79.94 101 LYS A CA 1
ATOM 739 C C . LYS A 1 101 ? -59.202 -21.419 51.521 1.00 79.94 101 LYS A C 1
ATOM 741 O O . LYS A 1 101 ? -59.992 -20.770 50.834 1.00 79.94 101 LYS A O 1
ATOM 746 N N . LEU A 1 102 ? -57.994 -20.963 51.843 1.00 79.56 102 LEU A N 1
ATOM 747 C CA . LEU A 1 102 ? -57.486 -19.683 51.364 1.00 79.56 102 LEU A CA 1
ATOM 748 C C . LEU A 1 102 ? -56.879 -19.871 49.967 1.00 79.56 102 LEU A C 1
ATOM 750 O O . LEU A 1 102 ? -56.009 -20.715 49.743 1.00 79.56 102 LEU A O 1
ATOM 754 N N . THR A 1 103 ? -57.356 -19.088 49.001 1.00 73.00 103 THR A N 1
ATOM 755 C CA . THR A 1 103 ? -56.780 -19.043 47.653 1.00 73.00 103 THR A CA 1
ATOM 756 C C . THR A 1 103 ? -55.441 -18.322 47.689 1.00 73.00 103 THR A C 1
ATOM 758 O O . THR A 1 103 ? -55.367 -17.191 48.164 1.00 73.00 103 THR A O 1
ATOM 761 N N . HIS A 1 104 ? -54.407 -18.957 47.149 1.00 72.62 104 HIS A N 1
ATOM 762 C CA . HIS A 1 104 ? -53.068 -18.393 47.031 1.00 72.62 104 HIS A CA 1
ATOM 763 C C . HIS A 1 104 ? -52.595 -18.498 45.579 1.00 72.62 104 HIS A C 1
ATOM 765 O O . HIS A 1 104 ? -52.906 -19.462 44.881 1.00 72.62 104 HIS A O 1
ATOM 771 N N . THR A 1 105 ? -51.865 -17.481 45.129 1.00 66.69 105 THR A N 1
ATOM 772 C CA . THR A 1 105 ? -51.356 -17.380 43.750 1.00 66.69 105 THR A CA 1
ATOM 773 C C . THR A 1 105 ? -49.871 -17.759 43.656 1.00 66.69 105 THR A C 1
ATOM 775 O O . THR A 1 105 ? -49.370 -17.989 42.561 1.00 66.69 105 THR A O 1
ATOM 778 N N . TYR A 1 106 ? -49.172 -17.858 44.793 1.00 71.25 106 TYR A N 1
ATOM 779 C CA . TYR A 1 106 ? -47.716 -18.030 44.882 1.00 71.25 106 TYR A CA 1
ATOM 780 C C . TYR A 1 106 ? -47.340 -19.170 45.831 1.00 71.25 106 TYR A C 1
ATOM 782 O O . TYR A 1 106 ? -48.162 -19.577 46.653 1.00 71.25 106 TYR A O 1
ATOM 790 N N . SER A 1 107 ? -46.105 -19.676 45.734 1.00 76.19 107 SER A N 1
ATOM 791 C CA . SER A 1 107 ? -45.595 -20.703 46.648 1.00 76.19 107 SER A CA 1
ATOM 792 C C . SER A 1 107 ? -45.660 -20.239 48.103 1.00 76.19 107 SER A C 1
ATOM 794 O O . SER A 1 107 ? -45.407 -19.074 48.407 1.00 76.19 107 SER A O 1
ATOM 796 N N . LEU A 1 108 ? -46.005 -21.161 48.999 1.00 81.44 108 LEU A N 1
ATOM 797 C CA . LEU A 1 108 ? -46.070 -20.919 50.437 1.00 81.44 108 LEU A CA 1
ATOM 798 C C . LEU A 1 108 ? -44.826 -21.516 51.105 1.00 81.44 108 LEU A C 1
ATOM 800 O O . LEU A 1 108 ? -44.417 -22.604 50.695 1.00 81.44 108 LEU A O 1
ATOM 804 N N . PRO A 1 109 ? -44.262 -20.855 52.130 1.00 86.00 109 PRO A N 1
ATOM 805 C CA . PRO A 1 109 ? -43.142 -21.408 52.885 1.00 86.00 109 PRO A CA 1
ATOM 806 C C . PRO A 1 109 ? -43.557 -22.663 53.650 1.00 86.00 109 PRO A C 1
ATOM 808 O O . PRO A 1 109 ? -44.740 -22.848 53.938 1.00 86.00 109 PRO A O 1
ATOM 811 N N . THR A 1 110 ? -42.591 -23.519 53.991 1.00 88.44 110 THR A N 1
ATOM 812 C CA . THR A 1 110 ? -42.854 -24.762 54.730 1.00 88.44 110 THR A CA 1
ATOM 813 C C . THR A 1 110 ? -43.255 -24.479 56.176 1.00 88.44 110 THR A C 1
ATOM 815 O O . THR A 1 110 ? -44.306 -24.961 56.616 1.00 88.44 110 THR A O 1
ATOM 818 N N . SER A 1 111 ? -42.470 -23.666 56.890 1.00 91.00 111 SER A N 1
ATOM 819 C CA . SER A 1 111 ? -42.760 -23.266 58.266 1.00 91.00 111 SER A CA 1
ATOM 820 C C . SER A 1 111 ? -42.748 -21.751 58.471 1.00 91.00 111 SER A C 1
ATOM 822 O O . SER A 1 111 ? -42.040 -20.997 57.796 1.00 91.00 111 SER A O 1
ATOM 824 N N . LEU A 1 112 ? -43.567 -21.306 59.421 1.00 92.94 112 LEU A N 1
ATOM 825 C CA . LEU A 1 112 ? -43.649 -19.925 59.879 1.00 92.94 112 LEU A CA 1
ATOM 826 C C . LEU A 1 112 ? -43.766 -19.912 61.402 1.00 92.94 112 LEU A C 1
ATOM 828 O O . LEU A 1 112 ? -44.652 -20.552 61.963 1.00 92.94 112 LEU A O 1
ATOM 832 N N . GLN A 1 113 ? -42.895 -19.160 62.062 1.00 93.94 113 GLN A N 1
ATOM 833 C CA . GLN A 1 113 ? -42.962 -18.887 63.493 1.00 93.94 113 GLN A CA 1
ATOM 834 C C . GLN A 1 113 ? -43.061 -17.379 63.692 1.00 93.94 113 GLN A C 1
ATOM 836 O O . GLN A 1 113 ? -42.278 -16.627 63.126 1.00 93.94 113 GLN A O 1
ATOM 841 N N . LEU A 1 114 ? -44.027 -16.923 64.477 1.00 94.94 114 LEU A N 1
ATOM 842 C CA . LEU A 1 114 ? -44.245 -15.519 64.793 1.00 94.94 114 LEU A CA 1
ATOM 843 C C . LEU A 1 114 ? -44.346 -15.377 66.303 1.00 94.94 114 LEU A C 1
ATOM 845 O O . LEU A 1 114 ? -45.201 -15.998 66.925 1.00 94.94 114 LEU A O 1
ATOM 849 N N . LYS A 1 115 ? -43.535 -14.506 66.883 1.00 95.50 115 LYS A N 1
ATOM 850 C CA . LYS A 1 115 ? -43.709 -14.014 68.245 1.00 95.50 115 LYS A CA 1
ATOM 851 C C . LYS A 1 115 ? -43.907 -12.506 68.190 1.00 95.50 115 LYS A C 1
ATOM 853 O O . LYS A 1 115 ? -43.192 -11.833 67.460 1.00 95.50 115 LYS A O 1
ATOM 858 N N . ALA A 1 116 ? -44.893 -11.986 68.907 1.00 95.44 116 ALA A N 1
ATOM 859 C CA . ALA A 1 116 ? -45.178 -10.557 68.932 1.00 95.44 116 ALA A CA 1
ATOM 860 C C . ALA A 1 116 ? -45.944 -10.166 70.200 1.00 95.44 116 ALA A C 1
ATOM 862 O O . ALA A 1 116 ? -46.929 -10.807 70.563 1.00 95.44 116 ALA A O 1
ATOM 863 N N . GLY A 1 117 ? -45.518 -9.095 70.858 1.00 93.38 117 GLY A N 1
ATOM 864 C CA . GLY A 1 117 ? -46.313 -8.345 71.822 1.00 93.38 117 GLY A CA 1
ATOM 865 C C . GLY A 1 117 ? -47.226 -7.354 71.104 1.00 93.38 117 GLY A C 1
ATOM 866 O O . GLY A 1 117 ? -46.840 -6.772 70.098 1.00 93.38 117 GLY A O 1
ATOM 867 N N . VAL A 1 118 ? -48.439 -7.156 71.600 1.00 92.75 118 VAL A N 1
ATOM 868 C CA . VAL A 1 118 ? -49.423 -6.207 71.080 1.00 92.75 118 VAL A CA 1
ATOM 869 C C . VAL A 1 118 ? -49.924 -5.364 72.245 1.00 92.75 118 VAL A C 1
ATOM 871 O O . VAL A 1 118 ? -50.490 -5.913 73.193 1.00 92.75 118 VAL A O 1
ATOM 874 N N . GLN A 1 119 ? -49.715 -4.048 72.185 1.00 90.94 119 GLN A N 1
ATOM 875 C CA . GLN A 1 119 ? -50.006 -3.130 73.288 1.00 90.94 119 GLN A CA 1
ATOM 876 C C . GLN A 1 119 ? -50.821 -1.902 72.850 1.00 90.94 119 GLN A C 1
ATOM 878 O O . GLN A 1 119 ? -50.722 -1.446 71.717 1.00 90.94 119 GLN A O 1
ATOM 883 N N . GLY A 1 120 ? -51.626 -1.337 73.754 1.00 90.06 120 GLY A N 1
ATOM 884 C CA . GLY A 1 120 ? -52.338 -0.067 73.550 1.00 90.06 120 GLY A CA 1
ATOM 885 C C . GLY A 1 120 ? -53.839 -0.201 73.275 1.00 90.06 120 GLY A C 1
ATOM 886 O O . GLY A 1 120 ? -54.484 -1.161 73.691 1.00 90.06 120 GLY A O 1
ATOM 887 N N . ASP A 1 121 ? -54.410 0.798 72.605 1.00 88.88 121 ASP A N 1
ATOM 888 C CA . ASP A 1 121 ? -55.835 0.857 72.257 1.00 88.88 121 ASP A CA 1
ATOM 889 C C . ASP A 1 121 ? -56.027 0.583 70.762 1.00 88.88 121 ASP A C 1
ATOM 891 O O . ASP A 1 121 ? -55.090 0.745 69.984 1.00 88.88 121 ASP A O 1
ATOM 895 N N . LEU A 1 122 ? -57.249 0.266 70.314 1.00 82.75 122 LEU A N 1
ATOM 896 C CA . LEU A 1 122 ? -57.522 0.013 68.888 1.00 82.75 122 LEU A CA 1
ATOM 897 C C . LEU A 1 122 ? -56.955 1.077 67.932 1.00 82.75 122 LEU A C 1
ATOM 899 O O . LEU A 1 122 ? -56.540 0.718 66.844 1.00 82.75 122 LEU A O 1
ATOM 903 N N . GLN A 1 123 ? -56.932 2.361 68.311 1.00 83.31 123 GLN A N 1
ATOM 904 C CA . GLN A 1 123 ? -56.453 3.465 67.457 1.00 83.31 123 GLN A CA 1
ATOM 905 C C . GLN A 1 123 ? -54.930 3.688 67.500 1.00 83.31 123 GLN A C 1
ATOM 907 O O . GLN A 1 123 ? -54.384 4.391 66.649 1.00 83.31 123 GLN A O 1
ATOM 912 N N . THR A 1 124 ? -54.248 3.133 68.501 1.00 85.12 124 THR A N 1
ATOM 913 C CA . THR A 1 124 ? -52.816 3.342 68.775 1.00 85.12 124 THR A CA 1
ATOM 914 C C . THR A 1 124 ? -52.121 2.016 69.070 1.00 85.12 124 THR A C 1
ATOM 916 O O . THR A 1 124 ? -51.236 1.951 69.919 1.00 85.12 124 THR A O 1
ATOM 919 N N . LEU A 1 125 ? -52.601 0.945 68.444 1.00 88.38 125 LEU A N 1
ATOM 920 C CA . LEU A 1 125 ? -52.147 -0.406 68.715 1.00 88.38 125 LEU A CA 1
ATOM 921 C C . LEU A 1 125 ? -50.693 -0.532 68.255 1.00 88.38 125 LEU A C 1
ATOM 923 O O . LEU A 1 125 ? -50.418 -0.309 67.079 1.00 88.38 125 LEU A O 1
ATOM 927 N N . SER A 1 126 ? -49.780 -0.879 69.151 1.00 90.12 126 SER A N 1
ATOM 928 C CA . SER A 1 126 ? -48.373 -1.110 68.842 1.00 90.12 126 SER A CA 1
ATOM 929 C C . SER A 1 126 ? -48.056 -2.603 68.839 1.00 90.12 126 SER A C 1
ATOM 931 O O . SER A 1 126 ? -48.700 -3.389 69.535 1.00 90.12 126 SER A O 1
ATOM 933 N N . VAL A 1 127 ? -47.062 -2.996 68.045 1.00 92.75 127 VAL A N 1
ATOM 934 C CA . VAL A 1 127 ? -46.451 -4.325 68.072 1.00 92.75 127 VAL A CA 1
ATOM 935 C C . VAL A 1 127 ? -45.039 -4.183 68.628 1.00 92.75 127 VAL A C 1
ATOM 937 O O . VAL A 1 127 ? -44.239 -3.428 68.080 1.00 92.75 127 VAL A O 1
ATOM 940 N N . THR A 1 128 ? -44.727 -4.892 69.704 1.00 91.31 128 THR A N 1
ATOM 941 C CA . THR A 1 128 ? -43.400 -4.926 70.335 1.00 91.31 128 THR A CA 1
ATOM 942 C C . THR A 1 128 ? -42.821 -6.333 70.267 1.00 91.31 128 THR A C 1
ATOM 944 O O . THR A 1 128 ? -43.570 -7.300 70.150 1.00 91.31 128 THR A O 1
ATOM 947 N N . ASP A 1 129 ? -41.496 -6.473 70.337 1.00 91.81 129 ASP A N 1
ATOM 948 C CA . ASP A 1 129 ? -40.822 -7.783 70.327 1.00 91.81 129 ASP A CA 1
ATOM 949 C C . ASP A 1 129 ? -41.264 -8.685 69.149 1.00 91.81 129 ASP A C 1
ATOM 951 O O . ASP A 1 129 ? -41.432 -9.898 69.318 1.00 91.81 129 ASP A O 1
ATOM 955 N N . LEU A 1 130 ? -41.500 -8.098 67.965 1.00 94.12 130 LEU A N 1
ATOM 956 C CA . LEU A 1 130 ? -41.817 -8.862 66.759 1.00 94.12 130 LEU A CA 1
ATOM 957 C C . LEU A 1 130 ? -40.603 -9.723 66.411 1.00 94.12 130 LEU A C 1
ATOM 959 O O . LEU A 1 130 ? -39.513 -9.190 66.244 1.00 94.12 130 LEU A O 1
ATOM 963 N N . ASP A 1 131 ? -40.792 -11.028 66.280 1.00 95.94 131 ASP A N 1
ATOM 964 C CA . ASP A 1 131 ? -39.809 -11.992 65.791 1.00 95.94 131 ASP A CA 1
ATOM 965 C C . ASP A 1 131 ? -40.542 -12.974 64.876 1.00 95.94 131 ASP A C 1
ATOM 967 O O . ASP A 1 131 ? -41.256 -13.870 65.331 1.00 95.94 131 ASP A O 1
ATOM 971 N N . LEU A 1 132 ? -40.432 -12.744 63.572 1.00 95.44 132 LEU A N 1
ATOM 972 C CA . LEU A 1 132 ? -41.009 -13.577 62.527 1.00 95.44 132 LEU A CA 1
ATOM 973 C C . LEU A 1 132 ? -39.887 -14.384 61.879 1.00 95.44 132 LEU A C 1
ATOM 975 O O . LEU A 1 132 ? -39.017 -13.809 61.233 1.00 95.44 132 LEU A O 1
ATOM 979 N N . MET A 1 133 ? -39.927 -15.704 62.003 1.00 95.12 133 MET A N 1
ATOM 980 C CA . MET A 1 133 ? -39.041 -16.637 61.313 1.00 95.12 133 MET A CA 1
ATOM 981 C C . MET A 1 133 ? -39.824 -17.399 60.243 1.00 95.12 133 MET A C 1
ATOM 983 O O . MET A 1 133 ? -40.904 -17.928 60.497 1.00 95.12 133 MET A O 1
ATOM 987 N N . ILE A 1 134 ? -39.267 -17.475 59.043 1.00 93.31 134 ILE A N 1
ATOM 988 C CA . ILE A 1 134 ? -39.803 -18.217 57.905 1.00 93.31 134 ILE A CA 1
ATOM 989 C C . ILE A 1 134 ? -38.714 -19.187 57.461 1.00 93.31 134 ILE A C 1
ATOM 991 O O . ILE A 1 134 ? -37.596 -18.752 57.182 1.00 93.31 134 ILE A O 1
ATOM 995 N N . GLN A 1 135 ? -39.034 -20.478 57.382 1.00 91.75 135 GLN A N 1
ATOM 996 C CA . GLN A 1 135 ? -38.113 -21.480 56.848 1.00 91.75 135 GLN A CA 1
ATOM 997 C C . GLN A 1 135 ? -38.771 -22.287 55.733 1.00 91.75 135 GLN A C 1
ATOM 999 O O . GLN A 1 135 ? -39.932 -22.699 55.811 1.00 91.75 135 GLN A O 1
ATOM 1004 N N . ASP A 1 136 ? -38.010 -22.518 54.676 1.00 91.00 136 ASP A N 1
ATOM 1005 C CA . ASP A 1 136 ? -38.395 -23.328 53.534 1.00 91.00 136 ASP A CA 1
ATOM 1006 C C . ASP A 1 136 ? -37.162 -24.001 52.907 1.00 91.00 136 ASP A C 1
ATOM 1008 O O . ASP A 1 136 ? -36.028 -23.761 53.325 1.00 91.00 136 ASP A O 1
ATOM 1012 N N . ASP A 1 137 ? -37.373 -24.860 51.910 1.00 88.31 137 ASP A N 1
ATOM 1013 C CA . ASP A 1 137 ? -36.302 -25.543 51.178 1.00 88.31 137 ASP A CA 1
ATOM 1014 C C . ASP A 1 137 ? -35.350 -24.538 50.497 1.00 88.31 137 ASP A C 1
ATOM 1016 O O . ASP A 1 137 ? -35.645 -23.986 49.432 1.00 88.31 137 ASP A O 1
ATOM 1020 N N . GLY A 1 138 ? -34.214 -24.280 51.154 1.00 88.81 138 GLY A N 1
ATOM 1021 C CA . GLY A 1 138 ? -33.187 -23.330 50.728 1.00 88.81 138 GLY A CA 1
ATOM 1022 C C . GLY A 1 138 ? -33.474 -21.858 51.049 1.00 88.81 138 GLY A C 1
ATOM 1023 O O . GLY A 1 138 ? -32.856 -20.995 50.422 1.00 88.81 138 GLY A O 1
ATOM 1024 N N . LEU A 1 139 ? -34.399 -21.555 51.973 1.00 93.38 139 LEU A N 1
ATOM 1025 C CA . LEU A 1 139 ? -34.726 -20.202 52.450 1.00 93.38 139 LEU A CA 1
ATOM 1026 C C . LEU A 1 139 ? -34.853 -20.188 53.981 1.00 93.38 139 LEU A C 1
ATOM 1028 O O . LEU A 1 139 ? -35.755 -20.805 54.535 1.00 93.38 139 LEU A O 1
ATOM 1032 N N . ASP A 1 140 ? -34.013 -19.399 54.644 1.00 94.56 140 ASP A N 1
ATOM 1033 C CA . ASP A 1 140 ? -34.167 -19.004 56.045 1.00 94.56 140 ASP A CA 1
ATOM 1034 C C . ASP A 1 14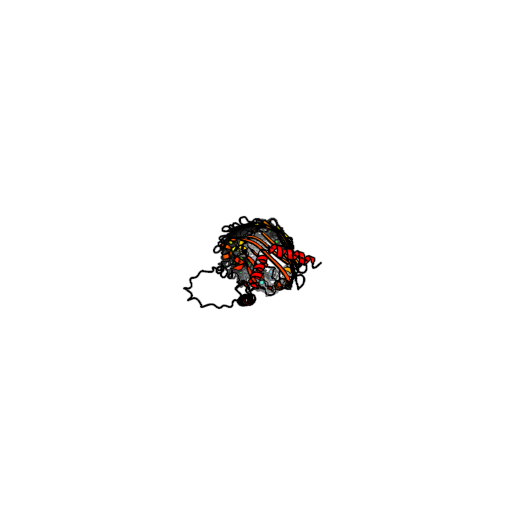0 ? -34.325 -17.478 56.097 1.00 94.56 140 ASP A C 1
ATOM 1036 O O . ASP A 1 140 ? -33.390 -16.747 55.770 1.00 94.56 140 ASP A O 1
ATOM 1040 N N . ALA A 1 141 ? -35.483 -16.970 56.509 1.00 94.88 141 ALA A N 1
ATOM 1041 C CA . ALA A 1 141 ? -35.712 -15.540 56.705 1.00 94.88 141 ALA A CA 1
ATOM 1042 C C . ALA A 1 141 ? -36.158 -15.246 58.138 1.00 94.88 141 ALA A C 1
ATOM 1044 O O . ALA A 1 141 ? -36.945 -15.983 58.724 1.00 94.88 141 ALA A O 1
ATOM 1045 N N . ARG A 1 142 ? -35.672 -14.143 58.701 1.00 96.75 142 ARG A N 1
ATOM 1046 C CA . ARG A 1 142 ? -36.034 -13.658 60.029 1.00 96.75 142 ARG A CA 1
ATOM 1047 C C . ARG A 1 142 ? -36.233 -12.150 60.001 1.00 96.75 142 ARG A C 1
ATOM 1049 O O . ARG A 1 142 ? -35.381 -11.435 59.485 1.00 96.75 142 ARG A O 1
ATOM 1056 N N . LEU A 1 143 ? -37.333 -11.675 60.568 1.00 95.75 143 LEU A N 1
ATOM 1057 C CA . LEU A 1 143 ? -37.669 -10.263 60.712 1.00 95.75 143 LEU A CA 1
ATOM 1058 C C . LEU A 1 143 ? -37.896 -9.966 62.193 1.00 95.75 143 LEU A C 1
ATOM 1060 O O . LEU A 1 143 ? -38.791 -10.550 62.800 1.00 95.75 143 LEU A O 1
ATOM 1064 N N . ILE A 1 144 ? -37.101 -9.062 62.760 1.00 95.50 144 ILE A N 1
ATOM 1065 C CA . ILE A 1 144 ? -37.212 -8.634 64.157 1.00 95.50 144 ILE A CA 1
ATOM 1066 C C . ILE A 1 144 ? -37.541 -7.147 64.186 1.00 95.50 144 ILE A C 1
ATOM 1068 O O . ILE A 1 144 ? -36.910 -6.398 63.451 1.00 95.50 144 ILE A O 1
ATOM 1072 N N . GLY A 1 145 ? -38.482 -6.685 65.008 1.00 93.88 145 GLY A N 1
ATOM 1073 C CA . GLY A 1 145 ? -38.775 -5.251 65.044 1.00 93.88 145 GLY A CA 1
ATOM 1074 C C . GLY A 1 145 ? -39.885 -4.800 65.982 1.00 93.88 145 GLY A C 1
ATOM 1075 O O . GLY A 1 145 ? -40.404 -5.568 66.793 1.00 93.88 145 GLY A O 1
ATOM 1076 N N . ASN A 1 146 ? -40.259 -3.531 65.841 1.00 91.75 146 ASN A N 1
ATOM 1077 C CA . ASN A 1 146 ? -41.365 -2.899 66.550 1.00 91.75 146 ASN A CA 1
ATOM 1078 C C . ASN A 1 146 ? -42.176 -2.007 65.597 1.00 91.75 146 ASN A C 1
ATOM 1080 O O . ASN A 1 146 ? -41.657 -1.448 64.631 1.00 91.75 146 ASN A O 1
ATOM 1084 N N . ILE A 1 147 ? -43.471 -1.868 65.875 1.00 90.31 147 ILE A N 1
ATOM 1085 C CA . ILE A 1 147 ? -44.413 -1.030 65.127 1.00 90.31 147 ILE A CA 1
ATOM 1086 C C . ILE A 1 147 ? -45.171 -0.180 66.145 1.00 90.31 147 ILE A C 1
ATOM 1088 O O . ILE A 1 147 ? -45.880 -0.721 66.985 1.00 90.31 147 ILE A O 1
ATOM 1092 N N . GLU A 1 148 ? -45.069 1.145 66.086 1.00 86.69 148 GLU A N 1
ATOM 1093 C CA . GLU A 1 148 ? -45.716 2.033 67.064 1.00 86.69 148 GLU A CA 1
ATOM 1094 C C . GLU A 1 148 ? -47.237 2.138 66.871 1.00 86.69 148 GLU A C 1
ATOM 1096 O O . GLU A 1 148 ? -47.970 2.310 67.842 1.00 86.69 148 GLU A O 1
ATOM 1101 N N . ASN A 1 149 ? -47.731 2.035 65.631 1.00 83.31 149 ASN A N 1
ATOM 1102 C CA . ASN A 1 149 ? -49.164 2.061 65.328 1.00 83.31 149 ASN A CA 1
ATOM 1103 C C . ASN A 1 149 ? -49.499 1.174 64.118 1.00 83.31 149 ASN A C 1
ATOM 1105 O O . ASN A 1 149 ? -49.137 1.503 62.996 1.00 83.31 149 ASN A O 1
ATOM 1109 N N . VAL A 1 150 ? -50.231 0.075 64.298 1.00 82.81 150 VAL A N 1
ATOM 1110 C CA . VAL A 1 150 ? -50.528 -0.857 63.191 1.00 82.81 150 VAL A CA 1
ATOM 1111 C C . VAL A 1 150 ? -51.566 -0.311 62.198 1.00 82.81 150 VAL A C 1
ATOM 1113 O O . VAL A 1 150 ? -51.589 -0.739 61.047 1.00 82.81 150 VAL A O 1
ATOM 1116 N N . LEU A 1 151 ? -52.435 0.624 62.608 1.00 76.25 151 LEU A N 1
ATOM 1117 C CA . LEU A 1 151 ? -53.481 1.189 61.737 1.00 76.25 151 LEU A CA 1
ATOM 1118 C C . LEU A 1 151 ? -52.998 2.382 60.909 1.00 76.25 151 LEU A C 1
ATOM 1120 O O . LEU A 1 151 ? -53.518 2.636 59.824 1.00 76.25 151 LEU A O 1
ATOM 1124 N N . ALA A 1 152 ? -52.028 3.124 61.432 1.00 68.38 152 ALA A N 1
ATOM 1125 C CA . ALA A 1 152 ? -51.390 4.248 60.764 1.00 68.38 152 ALA A CA 1
ATOM 1126 C C . ALA A 1 152 ? -49.905 4.262 61.159 1.00 68.38 152 ALA A C 1
ATOM 1128 O O . ALA A 1 152 ? -49.537 5.064 62.018 1.00 68.38 152 ALA A O 1
ATOM 1129 N N . PRO A 1 153 ? -49.072 3.363 60.596 1.00 63.06 153 PRO A N 1
ATOM 1130 C CA . PRO A 1 153 ? -47.680 3.171 61.008 1.00 63.06 153 PRO A CA 1
ATOM 1131 C C . PRO A 1 153 ? -46.873 4.454 60.837 1.00 63.06 153 PRO A C 1
ATOM 1133 O O . PRO A 1 153 ? -46.375 4.766 59.764 1.00 63.06 153 PRO A O 1
ATOM 1136 N N . ALA A 1 154 ? -46.786 5.221 61.922 1.00 62.16 154 ALA A N 1
ATOM 1137 C CA . ALA A 1 154 ? -46.081 6.496 62.026 1.00 62.16 154 ALA A CA 1
ATOM 1138 C C . ALA A 1 154 ? -44.754 6.342 62.793 1.00 62.16 154 ALA A C 1
ATOM 1140 O O . ALA A 1 154 ? -44.287 7.285 63.423 1.00 62.16 154 ALA A O 1
ATOM 1141 N N . GLY A 1 155 ? -44.183 5.140 62.743 1.00 75.56 155 GLY A N 1
ATOM 1142 C CA . GLY A 1 155 ? -42.996 4.730 63.480 1.00 75.56 155 GLY A CA 1
ATOM 1143 C C . GLY A 1 155 ? -42.901 3.210 63.457 1.00 75.56 155 GLY A C 1
ATOM 1144 O O . GLY A 1 155 ? -43.765 2.523 64.000 1.00 75.56 155 GLY A O 1
ATOM 1145 N N . ALA A 1 156 ? -41.893 2.674 62.780 1.00 85.69 156 ALA A N 1
ATOM 1146 C CA . ALA A 1 156 ? -41.550 1.258 62.825 1.00 85.69 156 ALA A CA 1
ATOM 1147 C C . ALA A 1 156 ? -40.039 1.109 62.660 1.00 85.69 156 ALA A C 1
ATOM 1149 O O . ALA A 1 156 ? -39.435 1.879 61.912 1.00 85.69 156 ALA A O 1
ATOM 1150 N N . ASP A 1 157 ? -39.449 0.129 63.328 1.00 90.88 157 ASP A N 1
ATOM 1151 C CA . ASP A 1 157 ? -38.069 -0.305 63.139 1.00 90.88 157 ASP A CA 1
ATOM 1152 C C . ASP A 1 157 ? -38.064 -1.815 62.934 1.00 90.88 157 ASP A C 1
ATOM 1154 O O . ASP A 1 157 ? -38.761 -2.544 63.637 1.00 90.88 157 ASP A O 1
ATOM 1158 N N . ALA A 1 158 ? -37.332 -2.287 61.932 1.00 92.81 158 ALA A N 1
ATOM 1159 C CA . ALA A 1 158 ? -37.227 -3.708 61.664 1.00 92.81 158 ALA A CA 1
ATOM 1160 C C . ALA A 1 158 ? -35.860 -4.081 61.090 1.00 92.81 158 ALA A C 1
ATOM 1162 O O . ALA A 1 158 ? -35.342 -3.428 60.186 1.00 92.81 158 ALA A O 1
ATOM 1163 N N . GLU A 1 159 ? -35.307 -5.179 61.583 1.00 95.44 159 GLU A N 1
ATOM 1164 C CA . GLU A 1 159 ? -34.128 -5.847 61.059 1.00 95.44 159 GLU A CA 1
ATOM 1165 C C . GLU A 1 159 ? -34.561 -7.120 60.328 1.00 95.44 159 GLU A C 1
ATOM 1167 O O . GLU A 1 159 ? -35.200 -8.005 60.898 1.00 95.44 159 GLU A O 1
ATOM 1172 N N . LEU A 1 160 ? -34.217 -7.208 59.048 1.00 95.62 160 LEU A N 1
ATOM 1173 C CA . LEU A 1 160 ? -34.462 -8.357 58.190 1.00 95.62 160 LEU A CA 1
ATOM 1174 C C . LEU A 1 160 ? -33.141 -9.087 57.942 1.00 95.62 160 LEU A C 1
ATOM 1176 O O . LEU A 1 160 ? -32.172 -8.481 57.495 1.00 95.62 160 LEU A O 1
ATOM 1180 N N . SER A 1 161 ? -33.123 -10.397 58.163 1.00 96.62 161 SER A N 1
ATOM 1181 C CA . SER A 1 161 ? -32.024 -11.295 57.813 1.00 96.62 161 SER A CA 1
ATOM 1182 C C . SER A 1 161 ? -32.564 -12.427 56.949 1.00 96.62 161 SER A C 1
ATOM 1184 O O . SER A 1 161 ? -33.488 -13.127 57.349 1.00 96.62 161 SER A O 1
ATOM 1186 N N . VAL A 1 162 ? -32.018 -12.599 55.750 1.00 96.31 162 VAL A N 1
ATOM 1187 C CA . VAL A 1 162 ? -32.414 -13.632 54.789 1.00 96.31 162 VAL A CA 1
ATOM 1188 C C . VAL A 1 162 ? -31.173 -14.395 54.359 1.00 96.31 162 VAL A C 1
ATOM 1190 O O . VAL A 1 162 ? -30.163 -13.806 53.983 1.00 96.31 162 VAL A O 1
ATOM 1193 N N . LYS A 1 163 ? -31.254 -15.718 54.374 1.00 96.38 163 LYS A N 1
ATOM 1194 C CA . LYS A 1 163 ? -30.259 -16.623 53.823 1.00 96.38 163 LYS A CA 1
ATOM 1195 C C . LYS A 1 163 ? -30.948 -17.521 52.805 1.00 96.38 163 LYS A C 1
ATOM 1197 O O . LYS A 1 163 ? -31.909 -18.214 53.123 1.00 96.38 163 LYS A O 1
ATOM 1202 N N . LEU A 1 164 ? -30.439 -17.496 51.585 1.00 95.31 164 LEU A N 1
ATOM 1203 C CA . LEU A 1 164 ? -30.858 -18.353 50.490 1.00 95.31 164 LEU A CA 1
ATOM 1204 C C . LEU A 1 164 ? -29.702 -19.275 50.118 1.00 95.31 164 LEU A C 1
ATOM 1206 O O . LEU A 1 164 ? -28.568 -18.816 49.975 1.00 95.31 164 LEU A O 1
ATOM 1210 N N . ASP A 1 165 ? -29.991 -20.550 49.888 1.00 94.12 165 ASP A N 1
ATOM 1211 C CA . ASP A 1 165 ? -29.005 -21.473 49.313 1.00 94.12 165 ASP A CA 1
ATOM 1212 C C . ASP A 1 165 ? -28.747 -21.155 47.831 1.00 94.12 165 ASP A C 1
ATOM 1214 O O . ASP A 1 165 ? -27.638 -21.344 47.336 1.00 94.12 165 ASP A O 1
ATOM 1218 N N . SER A 1 166 ? -29.757 -20.619 47.139 1.00 92.50 166 SER A N 1
ATOM 1219 C CA . SER A 1 166 ? -29.719 -20.232 45.729 1.00 92.50 166 SER A CA 1
ATOM 1220 C C . SER A 1 166 ? -30.751 -19.135 45.454 1.00 92.50 166 SER A C 1
ATOM 1222 O O . SER A 1 166 ? -31.854 -19.150 46.006 1.00 92.50 166 SER A O 1
ATOM 1224 N N . ILE A 1 167 ? -30.427 -18.179 44.581 1.00 91.12 167 ILE A N 1
ATOM 1225 C CA . ILE A 1 167 ? -31.357 -17.129 44.132 1.00 91.12 167 ILE A CA 1
ATOM 1226 C C . ILE A 1 167 ? -32.570 -17.748 43.411 1.00 91.12 167 ILE A C 1
ATOM 1228 O O . ILE A 1 167 ? -33.659 -17.176 43.431 1.00 91.12 167 ILE A O 1
ATOM 1232 N N . GLU A 1 168 ? -32.453 -18.952 42.845 1.00 90.25 168 GLU A N 1
ATOM 1233 C CA . GLU A 1 168 ? -33.588 -19.646 42.222 1.00 90.25 168 GLU A CA 1
ATOM 1234 C C . GLU A 1 168 ? -34.748 -19.897 43.204 1.00 90.25 168 GLU A C 1
ATOM 1236 O O . GLU A 1 168 ? -35.916 -19.902 42.804 1.00 90.25 168 GLU A O 1
ATOM 1241 N N . THR A 1 169 ? -34.445 -20.041 44.501 1.00 89.12 169 THR A N 1
ATOM 1242 C CA . THR A 1 169 ? -35.429 -20.323 45.550 1.00 89.12 169 THR A CA 1
ATOM 1243 C C . THR A 1 169 ? -36.447 -19.196 45.677 1.00 89.12 169 THR A C 1
ATOM 1245 O O . THR A 1 169 ? -37.646 -19.467 45.769 1.00 89.12 169 THR A O 1
ATOM 1248 N N . ILE A 1 170 ? -36.015 -17.930 45.599 1.00 88.00 170 ILE A N 1
ATOM 1249 C CA . ILE A 1 170 ? -36.939 -16.788 45.689 1.00 88.00 170 ILE A CA 1
ATOM 1250 C C . ILE A 1 170 ? -37.772 -16.608 44.411 1.00 88.00 170 ILE A C 1
ATOM 1252 O O . ILE A 1 170 ? -38.874 -16.059 44.454 1.00 88.00 170 ILE A O 1
ATOM 1256 N N . GLY A 1 171 ? -37.306 -17.154 43.283 1.00 84.25 171 GLY A N 1
ATOM 1257 C CA . GLY A 1 171 ? -38.035 -17.155 42.014 1.00 84.25 171 GLY A CA 1
ATOM 1258 C C . GLY A 1 171 ? -39.402 -17.842 42.105 1.00 84.25 171 GLY A C 1
ATOM 1259 O O . GLY A 1 171 ? -40.379 -17.357 41.527 1.00 84.25 171 GLY A O 1
ATOM 1260 N N . LYS A 1 172 ? -39.510 -18.903 42.923 1.00 82.62 172 LYS A N 1
ATOM 1261 C CA . LYS A 1 172 ? -40.772 -19.614 43.214 1.00 82.62 172 LYS A CA 1
ATOM 1262 C C . LYS A 1 172 ? -41.840 -18.668 43.783 1.00 82.62 172 LYS A C 1
ATOM 1264 O O . LYS A 1 172 ? -42.998 -18.716 43.368 1.00 82.62 172 LYS A O 1
ATOM 1269 N N . TYR A 1 173 ? -41.424 -17.760 44.666 1.00 83.12 173 TYR A N 1
ATOM 1270 C CA . TYR A 1 173 ? -42.292 -16.789 45.334 1.00 83.12 173 TYR A CA 1
ATOM 1271 C C . TYR A 1 173 ? -42.639 -15.592 44.447 1.00 83.12 173 TYR A C 1
ATOM 1273 O O . TYR A 1 173 ? -43.732 -15.044 44.548 1.00 83.12 173 TYR A O 1
ATOM 1281 N N . MET A 1 174 ? -41.731 -15.209 43.547 1.00 82.81 174 MET A N 1
ATOM 1282 C CA . MET A 1 174 ? -41.939 -14.110 42.597 1.00 82.81 174 MET A CA 1
ATOM 1283 C C . MET A 1 174 ? -42.670 -14.535 41.314 1.00 82.81 174 MET A C 1
ATOM 1285 O O . MET A 1 174 ? -42.984 -13.684 40.482 1.00 82.81 174 MET A O 1
ATOM 1289 N N . GLY A 1 175 ? -42.899 -15.836 41.110 1.00 80.81 175 GLY A N 1
ATOM 1290 C CA . GLY A 1 175 ? -43.442 -16.367 39.857 1.00 80.81 175 GLY A CA 1
ATOM 1291 C C . GLY A 1 175 ? -42.508 -16.156 38.660 1.00 80.81 175 GLY A C 1
ATOM 1292 O O . GLY A 1 175 ? -42.976 -15.991 37.534 1.00 80.81 175 GLY A O 1
ATOM 1293 N N . ARG A 1 176 ? -41.190 -16.113 38.894 1.00 83.12 176 ARG A N 1
ATOM 1294 C CA . ARG A 1 176 ? -40.161 -15.888 37.868 1.00 83.12 176 ARG A CA 1
ATOM 1295 C C . ARG A 1 176 ? -39.069 -16.941 37.970 1.00 83.12 176 ARG A C 1
ATOM 1297 O O . ARG A 1 176 ? -38.657 -17.310 39.063 1.00 83.12 176 ARG A O 1
ATOM 1304 N N . GLN A 1 177 ? -38.572 -17.397 36.827 1.00 83.38 177 GLN A N 1
ATOM 1305 C CA . GLN A 1 177 ? -37.404 -18.268 36.792 1.00 83.38 177 GLN A CA 1
ATOM 1306 C C . GLN A 1 177 ? -36.150 -17.411 36.996 1.00 83.38 177 GLN A C 1
ATOM 1308 O O . GLN A 1 177 ? -35.924 -16.461 36.249 1.00 83.38 177 GLN A O 1
ATOM 1313 N N . LEU A 1 178 ? -35.379 -17.716 38.039 1.00 88.06 178 LEU A N 1
ATOM 1314 C CA . LEU A 1 178 ? -34.144 -17.020 38.396 1.00 88.06 178 LEU A CA 1
ATOM 1315 C C . LEU A 1 178 ? -32.952 -17.987 38.294 1.00 88.06 178 LEU A C 1
ATOM 1317 O O . LEU A 1 178 ? -33.154 -19.198 38.406 1.00 88.06 178 LEU A O 1
ATOM 1321 N N . PRO A 1 179 ? -31.729 -17.480 38.062 1.00 88.94 179 PRO A N 1
ATOM 1322 C CA . PRO A 1 179 ? -30.543 -18.316 37.914 1.00 88.94 179 PRO A CA 1
ATOM 1323 C C . PRO A 1 179 ? -30.145 -18.987 39.235 1.00 88.94 179 PRO A C 1
ATOM 1325 O O . PRO A 1 179 ? -30.286 -18.409 40.316 1.00 88.94 179 PRO A O 1
ATOM 1328 N N . ALA A 1 180 ? -29.592 -20.197 39.128 1.00 90.62 180 ALA A N 1
ATOM 1329 C CA . ALA A 1 180 ? -29.086 -20.969 40.259 1.00 90.62 180 ALA A CA 1
ATOM 1330 C C . ALA A 1 180 ? -27.700 -20.461 40.704 1.00 90.62 180 ALA A C 1
ATOM 1332 O O . ALA A 1 180 ? -26.662 -21.048 40.382 1.00 90.62 180 ALA A O 1
ATOM 1333 N N . LEU A 1 181 ? -27.692 -19.319 41.393 1.00 91.69 181 LEU A N 1
ATOM 1334 C CA . LEU A 1 181 ? -26.509 -18.684 41.978 1.00 91.69 181 LEU A CA 1
ATOM 1335 C C . LEU A 1 181 ? -26.666 -18.636 43.496 1.00 91.69 181 LEU A C 1
ATOM 1337 O O . LEU A 1 181 ? -27.690 -18.156 43.979 1.00 91.69 181 LEU A O 1
ATOM 1341 N N . GLY A 1 182 ? -25.671 -19.080 44.258 1.00 89.88 182 GLY A N 1
ATOM 1342 C CA . GLY A 1 182 ? -25.742 -18.994 45.715 1.00 89.88 182 GLY A CA 1
ATOM 1343 C C . GLY A 1 182 ? -24.643 -19.749 46.459 1.00 89.88 182 GLY A C 1
ATOM 1344 O O . GLY A 1 182 ? -23.849 -20.451 45.826 1.00 89.88 182 GLY A O 1
ATOM 1345 N N . PRO A 1 183 ? -24.612 -19.627 47.801 1.00 95.06 183 PRO A N 1
ATOM 1346 C CA . PRO A 1 183 ? -25.613 -18.964 48.661 1.00 95.06 183 PRO A CA 1
ATOM 1347 C C . PRO A 1 183 ? -25.658 -17.424 48.592 1.00 95.06 183 PRO A C 1
ATOM 1349 O O . PRO A 1 183 ? -24.640 -16.778 48.354 1.00 95.06 183 PRO A O 1
ATOM 1352 N N . LEU A 1 184 ? -26.836 -16.837 48.859 1.00 95.81 184 LEU A N 1
ATOM 1353 C CA . LEU A 1 184 ? -27.063 -15.391 49.038 1.00 95.81 184 LEU A CA 1
ATOM 1354 C C . LEU A 1 184 ? -27.454 -15.096 50.494 1.00 95.81 184 LEU A C 1
ATOM 1356 O O . LEU A 1 184 ? -28.399 -15.681 51.020 1.00 95.81 184 LEU A O 1
ATOM 1360 N N . LYS A 1 185 ? -26.783 -14.143 51.138 1.00 96.75 185 LYS A N 1
ATOM 1361 C CA . LYS A 1 185 ? -27.174 -13.584 52.439 1.00 96.75 185 LYS A CA 1
ATOM 1362 C C . LYS A 1 185 ? -27.596 -12.136 52.262 1.00 96.75 185 LYS A C 1
ATOM 1364 O O . LYS A 1 185 ? -26.903 -11.387 51.588 1.00 96.75 185 LYS A O 1
ATOM 1369 N N . VAL A 1 186 ? -28.692 -11.727 52.886 1.00 96.69 186 VAL A N 1
ATOM 1370 C CA . VAL A 1 186 ? -29.179 -10.346 52.886 1.00 96.69 186 VAL A CA 1
ATOM 1371 C C . VAL A 1 186 ? -29.480 -9.937 54.319 1.00 96.69 186 VAL A C 1
ATOM 1373 O O . VAL A 1 186 ? -30.229 -10.616 55.011 1.00 96.69 186 VAL A O 1
ATOM 1376 N N . SER A 1 187 ? -28.922 -8.821 54.762 1.00 96.56 187 SER A N 1
ATOM 1377 C CA . SER A 1 187 ? -29.277 -8.156 56.013 1.00 96.56 187 SER A CA 1
ATOM 1378 C C . SER A 1 187 ? -29.710 -6.726 55.718 1.00 96.56 187 SER A C 1
ATOM 1380 O O . SER A 1 187 ? -29.018 -6.016 54.986 1.00 96.56 187 SER A O 1
ATOM 1382 N N . ALA A 1 188 ? -30.836 -6.299 56.275 1.00 96.12 188 ALA A N 1
ATOM 1383 C CA . ALA A 1 188 ? -31.397 -4.977 56.049 1.00 96.12 188 ALA A CA 1
ATOM 1384 C C . ALA A 1 188 ? -31.983 -4.387 57.335 1.00 96.12 188 ALA A C 1
ATOM 1386 O O . ALA A 1 188 ? -32.688 -5.073 58.067 1.00 96.12 188 ALA A O 1
ATOM 1387 N N . GLU A 1 189 ? -31.736 -3.102 57.571 1.00 95.19 189 GLU A N 1
ATOM 1388 C CA . GLU A 1 189 ? -32.366 -2.319 58.636 1.00 95.19 189 GLU A CA 1
ATOM 1389 C C . GLU A 1 189 ? -33.347 -1.332 57.998 1.00 95.19 189 GLU A C 1
ATOM 1391 O O . GLU A 1 189 ? -32.962 -0.491 57.180 1.00 95.19 189 GLU A O 1
ATOM 1396 N N . MET A 1 190 ? -34.619 -1.440 58.363 1.00 93.38 190 MET A N 1
ATOM 1397 C CA . MET A 1 190 ? -35.713 -0.626 57.850 1.00 93.38 190 MET A CA 1
ATOM 1398 C C . MET A 1 190 ? -36.290 0.221 58.973 1.00 93.38 190 MET A C 1
ATOM 1400 O O . MET A 1 190 ? -36.495 -0.266 60.083 1.00 93.38 190 MET A O 1
ATOM 1404 N N . ILE A 1 191 ? -36.588 1.480 58.673 1.00 91.25 191 ILE A N 1
ATOM 1405 C CA . ILE A 1 191 ? -37.311 2.370 59.579 1.00 91.25 191 ILE A CA 1
ATOM 1406 C C . ILE A 1 191 ? -38.470 3.029 58.842 1.00 91.25 191 ILE A C 1
ATOM 1408 O O . ILE A 1 191 ? -38.404 3.218 57.630 1.00 91.25 191 ILE A O 1
ATOM 1412 N N . SER A 1 192 ? -39.529 3.395 59.558 1.00 87.12 192 SER A N 1
ATOM 1413 C CA . SER A 1 192 ? -40.654 4.137 58.986 1.00 87.12 192 SER A CA 1
ATOM 1414 C C . SER A 1 192 ? -40.988 5.412 59.768 1.00 87.12 192 SER A C 1
ATOM 1416 O O . SER A 1 192 ? -41.990 5.448 60.483 1.00 87.12 192 SER A O 1
ATOM 1418 N N . PRO A 1 193 ? -40.149 6.463 59.688 1.00 78.69 193 PRO A N 1
ATOM 1419 C CA . PRO A 1 193 ? -40.487 7.767 60.241 1.00 78.69 193 PRO A CA 1
ATOM 1420 C C . PRO A 1 193 ? -41.633 8.396 59.436 1.00 78.69 193 PRO A C 1
ATOM 1422 O O . PRO A 1 193 ? -41.582 8.454 58.210 1.00 78.69 193 PRO A O 1
ATOM 1425 N N . GLU A 1 194 ? -42.675 8.871 60.123 1.00 72.75 194 GLU A N 1
ATOM 1426 C CA . GLU A 1 194 ? -43.749 9.680 59.518 1.00 72.75 194 GLU A CA 1
ATOM 1427 C C . GLU A 1 194 ? -44.418 9.044 58.270 1.00 72.75 194 GLU A C 1
ATOM 1429 O O . GLU A 1 194 ? -44.782 9.746 57.331 1.00 72.75 194 GLU A O 1
ATOM 1434 N N . GLN A 1 195 ? -44.622 7.716 58.269 1.00 72.88 195 GLN A N 1
ATOM 1435 C CA . GLN A 1 195 ? -45.254 6.933 57.182 1.00 72.88 195 GLN A CA 1
ATOM 1436 C C . GLN A 1 195 ? -44.428 6.780 55.890 1.00 72.88 195 GLN A C 1
ATOM 1438 O O . GLN A 1 195 ? -44.961 6.347 54.868 1.00 72.88 195 GLN A O 1
ATOM 1443 N N . GLN A 1 196 ? -43.130 7.084 55.912 1.00 78.12 196 GLN A N 1
ATOM 1444 C CA . GLN A 1 196 ? -42.224 6.812 54.791 1.00 78.12 196 GLN A CA 1
ATOM 1445 C C . GLN A 1 196 ? -41.286 5.671 55.148 1.00 78.12 196 GLN A C 1
ATOM 1447 O O . GLN A 1 196 ? -40.645 5.720 56.190 1.00 78.12 196 GLN A O 1
ATOM 1452 N N . ILE A 1 197 ? -41.195 4.633 54.317 1.00 86.12 197 ILE A N 1
ATOM 1453 C CA . ILE A 1 197 ? -40.261 3.529 54.565 1.00 86.12 197 ILE A CA 1
ATOM 1454 C C . ILE A 1 197 ? -38.871 3.972 54.108 1.00 86.12 197 ILE A C 1
ATOM 1456 O O . ILE A 1 197 ? -38.703 4.456 52.991 1.00 86.12 197 ILE A O 1
ATOM 1460 N N . GLN A 1 198 ? -37.870 3.782 54.959 1.00 91.44 198 GLN A N 1
ATOM 1461 C CA . GLN A 1 198 ? -36.465 4.009 54.646 1.00 91.44 198 GLN A CA 1
ATOM 1462 C C . GLN A 1 198 ? -35.688 2.721 54.886 1.00 91.44 198 GLN A C 1
ATOM 1464 O O . GLN A 1 198 ? -35.890 2.032 55.887 1.00 91.44 198 GLN A O 1
ATOM 1469 N N . LEU A 1 199 ? -34.763 2.417 53.985 1.00 94.38 199 LEU A N 1
ATOM 1470 C CA . LEU A 1 199 ? -33.789 1.348 54.143 1.00 94.38 199 LEU A CA 1
ATOM 1471 C C . LEU A 1 199 ? -32.503 1.979 54.678 1.00 94.38 199 LEU A C 1
ATOM 1473 O O . LEU A 1 199 ? -31.695 2.504 53.912 1.00 94.38 199 LEU A O 1
ATOM 1477 N N . LYS A 1 200 ? -32.332 1.984 56.000 1.00 94.38 200 LYS A N 1
ATOM 1478 C CA . LYS A 1 200 ? -31.189 2.622 56.669 1.00 94.38 200 LYS A CA 1
ATOM 1479 C C . LYS A 1 200 ? -29.881 1.910 56.344 1.00 94.38 200 LYS A C 1
ATOM 1481 O O . LYS A 1 200 ? -28.857 2.564 56.153 1.00 94.38 200 LYS A O 1
ATOM 1486 N N . SER A 1 201 ? -29.924 0.585 56.263 1.00 95.44 201 SER A N 1
ATOM 1487 C CA . SER A 1 201 ? -28.825 -0.211 55.736 1.00 95.44 201 SER A CA 1
ATOM 1488 C C . SER A 1 201 ? -29.345 -1.414 54.958 1.00 95.44 201 SER A C 1
ATOM 1490 O O . SER A 1 201 ? -30.374 -1.997 55.290 1.00 95.44 201 SER A O 1
ATOM 1492 N N . LEU A 1 202 ? -28.619 -1.770 53.910 1.00 95.88 202 LEU A N 1
ATOM 1493 C CA . LEU A 1 202 ? -28.752 -2.993 53.138 1.00 95.88 202 LEU A CA 1
ATOM 1494 C C . LEU A 1 202 ? -27.352 -3.564 52.977 1.00 95.88 202 LEU A C 1
ATOM 1496 O O . LEU A 1 202 ? -26.428 -2.829 52.637 1.00 95.88 202 LEU A O 1
ATOM 1500 N N . HIS A 1 203 ? -27.201 -4.860 53.192 1.00 97.19 203 HIS A N 1
ATOM 1501 C CA . HIS A 1 203 ? -26.009 -5.609 52.841 1.00 97.19 203 HIS A CA 1
ATOM 1502 C C . HIS A 1 203 ? -26.442 -6.955 52.270 1.00 97.19 203 HIS A C 1
ATOM 1504 O O . HIS A 1 203 ? -27.095 -7.738 52.952 1.00 97.19 203 HIS A O 1
ATOM 1510 N N . ALA A 1 204 ? -26.116 -7.199 51.009 1.00 96.44 204 ALA A N 1
ATOM 1511 C CA . ALA A 1 204 ? -26.356 -8.451 50.318 1.00 96.44 204 ALA A CA 1
ATOM 1512 C C . ALA A 1 204 ? -25.012 -9.032 49.869 1.00 96.44 204 ALA A C 1
ATOM 1514 O O . ALA A 1 204 ? -24.219 -8.327 49.252 1.00 96.44 204 ALA A O 1
ATOM 1515 N N . GLU A 1 205 ? -24.759 -10.299 50.173 1.00 97.06 205 GLU A N 1
ATOM 1516 C CA . GLU A 1 205 ? -23.536 -11.031 49.845 1.00 97.06 205 GLU A CA 1
ATOM 1517 C C . GLU A 1 205 ? -23.913 -12.325 49.118 1.00 97.06 205 GLU A C 1
ATOM 1519 O O . GLU A 1 205 ? -24.574 -13.198 49.682 1.00 97.06 205 GLU A O 1
ATOM 1524 N N . LEU A 1 206 ? -23.495 -12.441 47.861 1.00 96.06 206 LEU A N 1
ATOM 1525 C CA . LEU A 1 206 ? -23.611 -13.628 47.024 1.00 96.06 206 LEU A CA 1
ATOM 1526 C C . LEU A 1 206 ? -22.251 -14.325 46.960 1.00 96.06 206 LEU A C 1
ATOM 1528 O O . LEU A 1 206 ? -21.257 -13.714 46.564 1.00 96.06 206 LEU A O 1
ATOM 1532 N N . THR A 1 207 ? -22.210 -15.607 47.311 1.00 94.25 207 THR A N 1
ATOM 1533 C CA . THR A 1 207 ? -20.991 -16.424 47.285 1.00 94.25 207 THR A CA 1
ATOM 1534 C C . THR A 1 207 ? -21.220 -17.684 46.454 1.00 94.25 207 THR A C 1
ATOM 1536 O O . THR A 1 207 ? -21.560 -18.725 46.997 1.00 94.25 207 THR A O 1
ATOM 1539 N N . ASP A 1 208 ? -21.023 -17.610 45.143 1.00 93.62 208 ASP A N 1
ATOM 1540 C CA . ASP A 1 208 ? -21.074 -18.755 44.228 1.00 93.62 208 ASP A CA 1
ATOM 1541 C C . ASP A 1 208 ? -19.644 -19.163 43.803 1.00 93.62 208 ASP A C 1
ATOM 1543 O O . ASP A 1 208 ? -18.778 -18.294 43.687 1.00 93.62 208 ASP A O 1
ATOM 1547 N N . PRO A 1 209 ? -19.353 -20.451 43.523 1.00 90.12 209 PRO A N 1
ATOM 1548 C CA . PRO A 1 209 ? -18.029 -20.875 43.050 1.00 90.12 209 PRO A CA 1
ATOM 1549 C C . PRO A 1 209 ? -17.526 -20.144 41.797 1.00 90.12 209 PRO A C 1
ATOM 1551 O O . PRO A 1 209 ? -16.321 -20.027 41.609 1.00 90.12 209 PRO A O 1
ATOM 1554 N N . SER A 1 210 ? -18.443 -19.666 40.951 1.00 90.62 210 SER A N 1
ATOM 1555 C CA . SER A 1 210 ? -18.130 -18.927 39.723 1.00 90.62 210 SER A CA 1
ATOM 1556 C C . SER A 1 210 ? -18.221 -17.405 39.874 1.00 90.62 210 SER A C 1
ATOM 1558 O O . SER A 1 210 ? -17.775 -16.681 38.986 1.00 90.62 210 SER A O 1
ATOM 1560 N N . LEU A 1 211 ? -18.798 -16.899 40.971 1.00 93.19 211 LEU A N 1
ATOM 1561 C CA . LEU A 1 211 ? -19.125 -15.482 41.142 1.00 93.19 211 LEU A CA 1
ATOM 1562 C C . LEU A 1 211 ? -19.241 -15.103 42.622 1.00 93.19 211 LEU A C 1
ATOM 1564 O O . LEU A 1 211 ? -20.059 -15.651 43.355 1.00 93.19 211 LEU A O 1
ATOM 1568 N N . SER A 1 212 ? -18.520 -14.070 43.036 1.00 94.44 212 SER A N 1
ATOM 1569 C CA . SER A 1 212 ? -18.775 -13.373 44.298 1.00 94.44 212 SER A CA 1
ATOM 1570 C C . SER A 1 212 ? -19.343 -11.990 44.010 1.00 94.44 212 SER A C 1
ATOM 1572 O O . SER A 1 212 ? -18.856 -11.299 43.117 1.00 94.44 212 SER A O 1
ATOM 1574 N N . ALA A 1 213 ? -20.376 -11.576 44.738 1.00 95.75 213 ALA A N 1
ATOM 1575 C CA . ALA A 1 213 ? -20.904 -10.223 44.624 1.00 95.75 213 ALA A CA 1
ATOM 1576 C C . ALA A 1 213 ? -21.354 -9.694 45.984 1.00 95.75 213 ALA A C 1
ATOM 1578 O O . ALA A 1 213 ? -21.938 -10.421 46.782 1.00 95.75 213 ALA A O 1
ATOM 1579 N N . THR A 1 214 ? -21.110 -8.416 46.243 1.00 97.00 214 THR A N 1
ATOM 1580 C CA . THR A 1 214 ? -21.618 -7.720 47.421 1.00 97.00 214 THR A CA 1
ATOM 1581 C C . THR A 1 214 ? -22.330 -6.448 46.999 1.00 97.00 214 THR A C 1
ATOM 1583 O O . THR A 1 214 ? -21.888 -5.750 46.093 1.00 97.00 214 THR A O 1
ATOM 1586 N N . ILE A 1 215 ? -23.452 -6.144 47.639 1.00 96.69 215 ILE A N 1
ATOM 1587 C CA . ILE A 1 215 ? -24.178 -4.887 47.475 1.00 96.69 215 ILE A CA 1
ATOM 1588 C C . ILE A 1 215 ? -24.412 -4.333 48.869 1.00 96.69 215 ILE A C 1
ATOM 1590 O O . ILE A 1 215 ? -24.889 -5.039 49.752 1.00 96.69 215 ILE A O 1
ATOM 1594 N N . SER A 1 216 ? -24.076 -3.071 49.085 1.00 96.81 216 SER A N 1
ATOM 1595 C CA . SER A 1 216 ? -24.321 -2.394 50.353 1.00 96.81 216 SER A CA 1
ATOM 1596 C C . SER A 1 216 ? -24.841 -0.985 50.135 1.00 96.81 216 SER A C 1
ATOM 1598 O O . SER A 1 216 ? -24.514 -0.366 49.128 1.00 96.81 216 SER A O 1
ATOM 1600 N N . GLY A 1 217 ? -25.655 -0.461 51.046 1.00 96.19 217 GLY A N 1
ATOM 1601 C CA . GLY A 1 217 ? -26.150 0.902 50.891 1.00 96.19 217 GLY A CA 1
ATOM 1602 C C . GLY A 1 217 ? -27.400 1.235 51.684 1.00 96.19 217 GLY A C 1
ATOM 1603 O O . GLY A 1 217 ? -27.713 0.573 52.669 1.00 96.19 217 GLY A O 1
ATOM 1604 N N . SER A 1 218 ? -28.099 2.275 51.243 1.00 96.25 218 SER A N 1
ATOM 1605 C CA . SER A 1 218 ? -29.315 2.797 51.865 1.00 96.25 218 SER A CA 1
ATOM 1606 C C . SER A 1 218 ? -30.290 3.343 50.824 1.00 96.25 218 SER A C 1
ATOM 1608 O O . SER A 1 218 ? -29.903 3.684 49.704 1.00 96.25 218 SER A O 1
ATOM 1610 N N . ILE A 1 219 ? -31.553 3.475 51.214 1.00 95.62 219 ILE A N 1
ATOM 1611 C CA . ILE A 1 219 ? -32.614 4.100 50.423 1.00 95.62 219 ILE A CA 1
ATOM 1612 C C . ILE A 1 219 ? -33.404 5.022 51.350 1.00 95.62 219 ILE A C 1
ATOM 1614 O O . ILE A 1 219 ? -33.943 4.566 52.356 1.00 95.62 219 ILE A O 1
ATOM 1618 N N . GLU A 1 220 ? -33.462 6.313 51.032 1.00 92.69 220 GLU A N 1
ATOM 1619 C CA . GLU A 1 220 ? -34.075 7.311 51.920 1.00 92.69 220 GLU A CA 1
ATOM 1620 C C . GLU A 1 220 ? -35.605 7.327 51.853 1.00 92.69 220 GLU A C 1
ATOM 1622 O O . GLU A 1 220 ? -36.235 7.598 52.867 1.00 92.69 220 GLU A O 1
ATOM 1627 N N . HIS A 1 221 ? -36.208 7.046 50.694 1.00 89.69 221 HIS A N 1
ATOM 1628 C CA . HIS A 1 221 ? -37.662 7.105 50.536 1.00 89.69 221 HIS A CA 1
ATOM 1629 C C . HIS A 1 221 ? -38.157 5.930 49.698 1.00 89.69 221 HIS A C 1
ATOM 1631 O O . HIS A 1 221 ? -37.799 5.802 48.528 1.00 89.69 221 HIS A O 1
ATOM 1637 N N . ILE A 1 222 ? -39.007 5.101 50.297 1.00 89.19 222 ILE A N 1
ATOM 1638 C CA . ILE A 1 222 ? -39.775 4.042 49.651 1.00 89.19 222 ILE A CA 1
ATOM 1639 C C . ILE A 1 222 ? -41.240 4.305 49.996 1.00 89.19 222 ILE A C 1
ATOM 1641 O O . ILE A 1 222 ? -41.645 4.233 51.160 1.00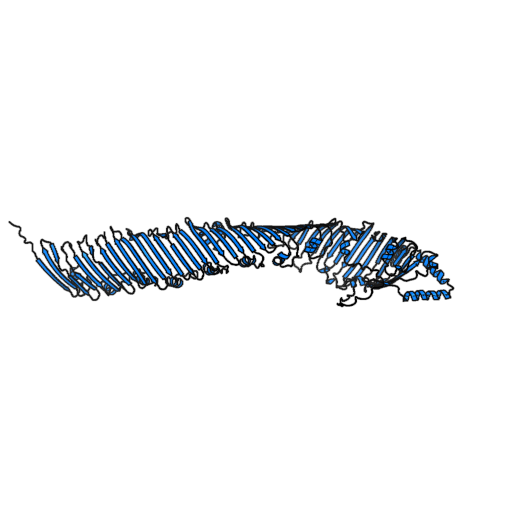 89.19 222 ILE A O 1
ATOM 1645 N N . ALA A 1 223 ? -42.034 4.635 48.984 1.00 83.00 223 ALA A N 1
ATOM 1646 C CA . ALA A 1 223 ? -43.453 4.911 49.135 1.00 83.00 223 ALA A CA 1
ATOM 1647 C C . ALA A 1 223 ? -44.255 4.202 48.046 1.00 83.00 223 ALA A C 1
ATOM 1649 O O . ALA A 1 223 ? -43.737 3.831 46.994 1.00 83.00 223 ALA A O 1
ATOM 1650 N N . ARG A 1 224 ? -45.544 4.005 48.311 1.00 78.75 224 ARG A N 1
ATOM 1651 C CA . ARG A 1 224 ? -46.495 3.501 47.325 1.00 78.75 224 ARG A CA 1
ATOM 1652 C C . ARG A 1 224 ? -47.413 4.649 46.933 1.00 78.75 224 ARG A C 1
ATOM 1654 O O . ARG A 1 224 ? -48.051 5.245 47.801 1.00 78.75 224 ARG A O 1
ATOM 1661 N N . SER A 1 225 ? -47.424 4.983 45.653 1.00 72.25 225 SER A N 1
ATOM 1662 C CA . SER A 1 225 ? -48.211 6.078 45.105 1.00 72.25 225 SER A CA 1
ATOM 1663 C C . SER A 1 225 ? -49.692 5.703 45.006 1.00 72.25 225 SER A C 1
ATOM 1665 O O . SER A 1 225 ? -50.094 4.547 45.165 1.00 72.25 225 SER A O 1
ATOM 1667 N N . SER A 1 226 ? -50.534 6.704 44.755 1.00 72.88 226 SER A N 1
ATOM 1668 C CA . SER A 1 226 ? -51.997 6.550 44.694 1.00 72.88 226 SER A CA 1
ATOM 1669 C C . SER A 1 226 ? -52.499 5.674 43.536 1.00 72.88 226 SER A C 1
ATOM 1671 O O . SER A 1 226 ? -53.645 5.226 43.563 1.00 72.88 226 SER A O 1
ATOM 1673 N N . ASP A 1 227 ? -51.652 5.427 42.538 1.00 75.19 227 ASP A N 1
ATOM 1674 C CA . ASP A 1 227 ? -51.892 4.563 41.378 1.00 75.19 227 ASP A CA 1
ATOM 1675 C C . ASP A 1 227 ? -51.317 3.143 41.546 1.00 75.19 227 ASP A C 1
ATOM 1677 O O . ASP A 1 227 ? -51.281 2.376 40.586 1.00 75.19 227 ASP A O 1
ATOM 1681 N N . ASP A 1 228 ? -50.909 2.787 42.768 1.00 72.50 228 ASP A N 1
ATOM 1682 C CA . ASP A 1 228 ? -50.297 1.504 43.128 1.00 72.50 228 ASP A CA 1
ATOM 1683 C C . ASP A 1 228 ? -48.856 1.297 42.613 1.00 72.50 228 ASP A C 1
ATOM 1685 O O . ASP A 1 228 ? -48.314 0.195 42.728 1.00 72.50 228 ASP A O 1
ATOM 1689 N N . THR A 1 229 ? -48.198 2.343 42.096 1.00 76.19 229 THR A N 1
ATOM 1690 C CA . THR A 1 229 ? -46.770 2.304 41.737 1.00 76.19 229 THR A CA 1
ATOM 1691 C C . THR A 1 229 ? -45.869 2.500 42.959 1.00 76.19 229 THR A C 1
ATOM 1693 O O . THR A 1 229 ? -46.259 3.114 43.953 1.00 76.19 229 THR A O 1
ATOM 1696 N N . VAL A 1 230 ? -44.660 1.933 42.929 1.00 80.62 230 VAL A N 1
ATOM 1697 C CA . VAL A 1 230 ? -43.673 2.089 44.008 1.00 80.62 230 VAL A CA 1
ATOM 1698 C C . VAL A 1 230 ? -42.699 3.194 43.615 1.00 80.62 230 VAL A C 1
ATOM 1700 O O . VAL A 1 230 ? -41.972 3.056 42.636 1.00 80.62 230 VAL A O 1
ATOM 1703 N N . GLU A 1 231 ? -42.671 4.270 44.393 1.00 86.75 231 GLU A N 1
ATOM 1704 C CA . GLU A 1 231 ? -41.732 5.376 44.234 1.00 86.75 231 GLU A CA 1
ATOM 1705 C C . GLU A 1 231 ? -40.531 5.144 45.154 1.00 86.75 231 GLU A C 1
ATOM 1707 O O . GLU A 1 231 ? -40.686 4.954 46.366 1.00 86.75 231 GLU A O 1
ATOM 1712 N N . VAL A 1 232 ? -39.325 5.156 44.582 1.00 91.38 232 VAL A N 1
ATOM 1713 C CA . VAL A 1 232 ? -38.080 4.995 45.340 1.00 91.38 232 VAL A CA 1
ATOM 1714 C C . VAL A 1 232 ? -37.102 6.108 44.988 1.00 91.38 232 VAL A C 1
ATOM 1716 O O . VAL A 1 232 ? -36.784 6.323 43.817 1.00 91.38 232 VAL A O 1
ATOM 1719 N N . SER A 1 233 ? -36.607 6.810 46.008 1.00 92.56 233 SER A N 1
ATOM 1720 C CA . SER A 1 233 ? -35.630 7.892 45.856 1.00 92.56 233 SER A CA 1
ATOM 1721 C C . SER A 1 233 ? -34.627 7.948 47.011 1.00 92.56 233 SER A C 1
ATOM 1723 O O . SER A 1 233 ? -34.802 7.323 48.060 1.00 92.56 233 SER A O 1
ATOM 1725 N N . GLY A 1 234 ? -33.529 8.676 46.795 1.00 93.31 234 GLY A N 1
ATOM 1726 C CA . GLY A 1 234 ? -32.397 8.704 47.721 1.00 93.31 234 GLY A CA 1
ATOM 1727 C C . GLY A 1 234 ? -31.683 7.354 47.798 1.00 93.31 234 GLY A C 1
ATOM 1728 O O . GLY A 1 234 ? -31.193 6.969 48.859 1.00 93.31 234 GLY A O 1
ATOM 1729 N N . ILE A 1 235 ? -31.657 6.623 46.681 1.00 95.62 235 ILE A N 1
ATOM 1730 C CA . ILE A 1 235 ? -30.878 5.396 46.521 1.00 95.62 235 ILE A CA 1
ATOM 1731 C C . ILE A 1 235 ? -29.402 5.770 46.665 1.00 95.62 235 ILE A C 1
ATOM 1733 O O . ILE A 1 235 ? -28.954 6.746 46.063 1.00 95.62 235 ILE A O 1
ATOM 1737 N N . LYS A 1 236 ? -28.659 5.016 47.476 1.00 96.62 236 LYS A N 1
ATOM 1738 C CA . LYS A 1 236 ? -27.200 5.093 47.622 1.00 96.62 236 LYS A CA 1
ATOM 1739 C C . LYS A 1 236 ? -26.676 3.677 47.797 1.00 96.62 236 LYS A C 1
ATOM 1741 O O . LYS A 1 236 ? -26.688 3.157 48.908 1.00 96.62 236 LYS A O 1
ATOM 1746 N N . LEU A 1 237 ? -26.259 3.043 46.710 1.00 96.38 237 LEU A N 1
ATOM 1747 C CA . LEU A 1 237 ? -25.779 1.664 46.691 1.00 96.38 237 LEU A CA 1
ATOM 1748 C C . LEU A 1 237 ? -24.321 1.625 46.241 1.00 96.38 237 LEU A C 1
ATOM 1750 O O . LEU A 1 237 ? -23.916 2.385 45.372 1.00 96.38 237 LEU A O 1
ATOM 1754 N N . LYS A 1 238 ? -23.545 0.709 46.804 1.00 97.12 238 LYS A N 1
ATOM 1755 C CA . LYS A 1 238 ? -22.210 0.336 46.351 1.00 97.12 238 LYS A CA 1
ATOM 1756 C C . LYS A 1 238 ? -22.198 -1.166 46.103 1.00 97.12 238 LYS A C 1
ATOM 1758 O O . LYS A 1 238 ? -22.554 -1.934 46.997 1.00 97.12 238 LYS A O 1
ATOM 1763 N N . GLY A 1 239 ? -21.807 -1.563 44.901 1.00 96.25 239 GLY A N 1
ATOM 1764 C CA . GLY A 1 239 ? -21.681 -2.949 44.477 1.00 96.25 239 GLY A CA 1
ATOM 1765 C C . GLY A 1 239 ? -20.231 -3.321 44.186 1.00 96.25 239 GLY A C 1
ATOM 1766 O O . GLY A 1 239 ? -19.475 -2.510 43.652 1.00 96.25 239 GLY A O 1
ATOM 1767 N N . GLU A 1 240 ? -19.860 -4.551 44.515 1.00 96.69 240 GLU A N 1
ATOM 1768 C CA . GLU A 1 240 ? -18.606 -5.187 44.111 1.00 96.69 240 GLU A CA 1
ATOM 1769 C C . GLU A 1 240 ? -18.927 -6.577 43.552 1.00 96.69 240 GLU A C 1
ATOM 1771 O O . GLU A 1 240 ? -19.768 -7.283 44.103 1.00 96.69 240 GLU A O 1
ATOM 1776 N N . LEU A 1 241 ? -18.293 -6.970 42.454 1.00 94.88 241 LEU A N 1
ATOM 1777 C CA . LEU A 1 241 ? -18.515 -8.237 41.764 1.00 94.88 241 LEU A CA 1
ATOM 1778 C C . LEU A 1 241 ? -17.169 -8.786 41.306 1.00 94.88 241 LEU A C 1
ATOM 1780 O O . LEU A 1 241 ? -16.420 -8.066 40.664 1.00 94.88 241 LEU A O 1
ATOM 1784 N N . ASN A 1 242 ? -16.872 -10.052 41.591 1.00 94.75 242 ASN A N 1
ATOM 1785 C CA . ASN A 1 242 ? -15.663 -10.721 41.115 1.00 94.75 242 ASN A CA 1
ATOM 1786 C C . ASN A 1 242 ? -15.997 -12.112 40.574 1.00 94.75 242 ASN A C 1
ATOM 1788 O O . ASN A 1 242 ? -16.719 -12.873 41.223 1.00 94.75 242 ASN A O 1
ATOM 1792 N N . SER A 1 243 ? -15.440 -12.462 39.420 1.00 93.44 243 SER A N 1
ATOM 1793 C CA . SER A 1 243 ? -15.550 -13.786 38.808 1.00 93.44 243 SER A CA 1
ATOM 1794 C C . SER A 1 243 ? -14.225 -14.177 38.159 1.00 93.44 243 SER A C 1
ATOM 1796 O O . SER A 1 243 ? -13.642 -13.377 37.438 1.00 93.44 243 SER A O 1
ATOM 1798 N N . GLU A 1 244 ? -13.778 -15.411 38.395 1.00 90.69 244 GLU A N 1
ATOM 1799 C CA . GLU A 1 244 ? -12.641 -16.055 37.704 1.00 90.69 244 GLU A CA 1
ATOM 1800 C C . GLU A 1 244 ? -13.119 -17.122 36.696 1.00 90.69 244 GLU A C 1
ATOM 1802 O O . GLU A 1 244 ? -12.341 -17.935 36.203 1.00 90.69 244 GLU A O 1
ATOM 1807 N N . GLN A 1 245 ? -14.435 -17.204 36.467 1.00 88.00 245 GLN A N 1
ATOM 1808 C CA . GLN A 1 245 ? -15.074 -18.227 35.637 1.00 88.00 245 GLN A CA 1
ATOM 1809 C C . GLN A 1 245 ? -16.268 -17.627 34.897 1.00 88.00 245 GLN A C 1
ATOM 1811 O O . GLN A 1 245 ? -17.405 -18.088 35.041 1.00 88.00 245 GLN A O 1
ATOM 1816 N N . LEU A 1 246 ? -16.024 -16.570 34.122 1.00 85.25 246 LEU A N 1
ATOM 1817 C CA . LEU A 1 246 ? -17.100 -15.813 33.486 1.00 85.25 246 LEU A CA 1
ATOM 1818 C C . LEU A 1 246 ? -17.937 -16.677 32.521 1.00 85.25 246 LEU A C 1
ATOM 1820 O O . LEU A 1 246 ? -19.153 -16.506 32.455 1.00 85.25 246 LEU A O 1
ATOM 1824 N N . ASP A 1 247 ? -17.324 -17.677 31.878 1.00 83.38 247 ASP A N 1
ATOM 1825 C CA . ASP A 1 247 ? -18.010 -18.737 31.118 1.00 83.38 247 ASP A CA 1
ATOM 1826 C C . ASP A 1 247 ? -19.113 -19.435 31.926 1.00 83.38 247 ASP A C 1
ATOM 1828 O O . ASP A 1 247 ? -20.250 -19.594 31.471 1.00 83.38 247 ASP A O 1
ATOM 1832 N N . ALA A 1 248 ? -18.787 -19.855 33.151 1.00 86.56 248 ALA A N 1
ATOM 1833 C CA . ALA A 1 248 ? -19.720 -20.566 34.016 1.00 86.56 248 ALA A CA 1
ATOM 1834 C C . ALA A 1 248 ? -20.863 -19.648 34.467 1.00 86.56 248 ALA A C 1
ATOM 1836 O O . ALA A 1 248 ? -22.012 -20.090 34.552 1.00 86.56 248 ALA A O 1
ATOM 1837 N N . VAL A 1 249 ? -20.568 -18.367 34.709 1.00 87.25 249 VAL A N 1
ATOM 1838 C CA . VAL A 1 249 ? -21.579 -17.358 35.048 1.00 87.25 249 VAL A CA 1
ATOM 1839 C C . VAL A 1 249 ? -22.527 -17.130 33.872 1.00 87.25 249 VAL A C 1
ATOM 1841 O O . VAL A 1 249 ? -23.743 -17.192 34.052 1.00 87.25 249 VAL A O 1
ATOM 1844 N N . ALA A 1 250 ? -22.005 -16.933 32.661 1.00 85.50 250 ALA A N 1
ATOM 1845 C CA . ALA A 1 250 ? -22.818 -16.718 31.466 1.00 85.50 250 ALA A CA 1
ATOM 1846 C C . ALA A 1 250 ? -23.720 -17.921 31.148 1.00 85.50 250 ALA A C 1
ATOM 1848 O O . ALA A 1 250 ? -24.911 -17.744 30.879 1.00 85.50 250 ALA A O 1
ATOM 1849 N N . ALA A 1 251 ? -23.197 -19.145 31.286 1.00 84.75 251 ALA A N 1
ATOM 1850 C CA . ALA A 1 251 ? -23.980 -20.370 31.134 1.00 84.75 251 ALA A CA 1
ATOM 1851 C C . ALA A 1 251 ? -25.135 -20.452 32.150 1.00 84.75 251 ALA A C 1
ATOM 1853 O O . ALA A 1 251 ? -26.257 -20.800 31.782 1.00 84.75 251 ALA A O 1
ATOM 1854 N N . LYS A 1 252 ? -24.897 -20.077 33.417 1.00 86.88 252 LYS A N 1
ATOM 1855 C CA . LYS A 1 252 ? -25.941 -20.023 34.460 1.00 86.88 252 LYS A CA 1
ATOM 1856 C C . LYS A 1 252 ? -26.985 -18.932 34.212 1.00 86.88 252 LYS A C 1
ATOM 1858 O O . LYS A 1 252 ? -28.142 -19.107 34.588 1.00 86.88 252 LYS A O 1
ATOM 1863 N N . LEU A 1 253 ? -26.588 -17.821 33.595 1.00 85.44 253 LEU A N 1
ATOM 1864 C CA . LEU A 1 253 ? -27.478 -16.717 33.222 1.00 85.44 253 LEU A CA 1
ATOM 1865 C C . LEU A 1 253 ? -28.199 -16.947 31.885 1.00 85.44 253 LEU A C 1
ATOM 1867 O O . LEU A 1 253 ? -29.031 -16.127 31.501 1.00 85.44 253 LEU A O 1
ATOM 1871 N N . ASN A 1 254 ? -27.912 -18.057 31.196 1.00 82.19 254 ASN A N 1
ATOM 1872 C CA . ASN A 1 254 ? -28.434 -18.366 29.868 1.00 82.19 254 ASN A CA 1
ATOM 1873 C C . ASN A 1 254 ? -28.141 -17.239 28.853 1.00 82.19 254 ASN A C 1
ATOM 1875 O O . ASN A 1 254 ? -28.990 -16.887 28.028 1.00 82.19 254 ASN A O 1
ATOM 1879 N N . PHE A 1 255 ? -26.941 -16.660 28.960 1.00 81.12 255 PHE A N 1
ATOM 1880 C CA . PHE A 1 255 ? -26.439 -15.580 28.119 1.00 81.12 255 PHE A CA 1
ATOM 1881 C C . PHE A 1 255 ? -25.408 -16.134 27.128 1.00 81.12 255 PHE A C 1
ATOM 1883 O O . PHE A 1 255 ? -24.366 -16.644 27.537 1.00 81.12 255 PHE A O 1
ATOM 1890 N N . GLU A 1 256 ? -25.696 -16.047 25.828 1.00 71.50 256 GLU A N 1
ATOM 1891 C CA . GLU A 1 256 ? -24.732 -16.392 24.777 1.00 71.50 256 GLU A CA 1
ATOM 1892 C C . GLU A 1 256 ? -23.790 -15.208 24.545 1.00 71.50 256 GLU A C 1
ATOM 1894 O O . GLU A 1 256 ? -24.223 -14.130 24.134 1.00 71.50 256 GLU A O 1
ATOM 1899 N N . MET A 1 257 ? -22.496 -15.398 24.816 1.00 66.56 257 MET A N 1
ATOM 1900 C CA . MET A 1 257 ? -21.494 -14.373 24.537 1.00 66.56 257 MET A CA 1
ATOM 1901 C C . MET A 1 257 ? -21.064 -14.423 23.066 1.00 66.56 257 MET A C 1
ATOM 1903 O O . MET A 1 257 ? -20.807 -15.506 22.541 1.00 66.56 257 MET A O 1
ATOM 1907 N N . PRO A 1 258 ? -20.965 -13.264 22.388 1.00 60.34 258 PRO A N 1
ATOM 1908 C CA . PRO A 1 258 ? -20.557 -13.200 20.985 1.00 60.34 258 PRO A CA 1
ATOM 1909 C C . PRO A 1 258 ? -19.073 -13.541 20.767 1.00 60.34 258 PRO A C 1
ATOM 1911 O O . PRO A 1 258 ? -18.677 -13.827 19.641 1.00 60.34 258 PRO A O 1
ATOM 1914 N N . VAL A 1 259 ? -18.263 -13.506 21.829 1.00 67.81 259 VAL A N 1
ATOM 1915 C CA . VAL A 1 259 ? -16.822 -13.796 21.844 1.00 67.81 259 VAL A CA 1
ATOM 1916 C C . VAL A 1 259 ? -16.474 -14.655 23.063 1.00 67.81 259 VAL A C 1
ATOM 1918 O O . VAL A 1 259 ? -17.260 -14.729 24.009 1.00 67.81 259 VAL A O 1
ATOM 1921 N N . VAL A 1 260 ? -15.306 -15.304 23.038 1.00 68.88 260 VAL A N 1
ATOM 1922 C CA . VAL A 1 260 ? -14.762 -16.038 24.194 1.00 68.88 260 VAL A CA 1
ATOM 1923 C C . VAL A 1 260 ? -14.636 -15.064 25.374 1.00 68.88 260 VAL A C 1
ATOM 1925 O O . VAL A 1 260 ? -14.114 -13.963 25.181 1.00 68.88 260 VAL A O 1
ATOM 1928 N N . PRO A 1 261 ? -15.154 -15.395 26.569 1.00 72.38 261 PRO A N 1
ATOM 1929 C CA . PRO A 1 261 ? -15.047 -14.489 27.698 1.00 72.38 261 PRO A CA 1
ATOM 1930 C C . PRO A 1 261 ? -13.628 -14.422 28.255 1.00 72.38 261 PRO A C 1
ATOM 1932 O O . PRO A 1 261 ? -12.905 -15.416 28.219 1.00 72.38 261 PRO A O 1
ATOM 1935 N N . PRO A 1 262 ? -13.269 -13.286 28.869 1.00 78.06 262 PRO A N 1
ATOM 1936 C CA . PRO A 1 262 ? -12.028 -13.175 29.616 1.00 78.06 262 PRO A CA 1
ATOM 1937 C C . PRO A 1 262 ? -11.997 -14.129 30.816 1.00 78.06 262 PRO A C 1
ATOM 1939 O O . PRO A 1 262 ? -13.036 -14.439 31.412 1.00 78.06 262 PRO A O 1
ATOM 1942 N N . ALA A 1 263 ? -10.786 -14.520 31.219 1.00 82.31 263 ALA A N 1
ATOM 1943 C CA . ALA A 1 263 ? -10.565 -15.413 32.351 1.00 82.31 263 ALA A CA 1
ATOM 1944 C C . ALA A 1 263 ? -11.115 -14.851 33.675 1.00 82.31 263 ALA A C 1
ATOM 1946 O O . ALA A 1 263 ? -11.790 -15.567 34.415 1.00 82.31 263 ALA A O 1
ATOM 1947 N N . ALA A 1 264 ? -10.861 -13.575 33.978 1.00 89.50 264 ALA A N 1
ATOM 1948 C CA . ALA A 1 264 ? -11.319 -12.951 35.215 1.00 89.50 264 ALA A CA 1
ATOM 1949 C C . ALA A 1 264 ? -11.861 -11.532 35.013 1.00 89.50 264 ALA A C 1
ATOM 1951 O O . ALA A 1 264 ? -11.385 -10.768 34.172 1.00 89.50 264 ALA A O 1
ATOM 1952 N N . ILE A 1 265 ? -12.844 -11.168 35.838 1.00 92.44 265 ILE A N 1
ATOM 1953 C CA . ILE A 1 265 ? -13.415 -9.825 35.906 1.00 92.44 265 ILE A CA 1
ATOM 1954 C C . ILE A 1 265 ? -13.689 -9.420 37.357 1.00 92.44 265 ILE A C 1
ATOM 1956 O O . ILE A 1 265 ? -14.263 -10.182 38.136 1.00 92.44 265 ILE A O 1
ATOM 1960 N N . ALA A 1 266 ? -13.310 -8.195 37.704 1.00 94.56 266 ALA A N 1
ATOM 1961 C CA . ALA A 1 266 ? -13.612 -7.545 38.973 1.00 94.56 266 ALA A CA 1
ATOM 1962 C C . ALA A 1 266 ? -14.262 -6.186 38.696 1.00 94.56 266 ALA A C 1
ATOM 1964 O O . ALA A 1 266 ? -13.672 -5.356 38.015 1.00 94.56 266 ALA A O 1
ATOM 1965 N N . ILE A 1 267 ? -15.467 -5.942 39.206 1.00 96.06 267 ILE A N 1
ATOM 1966 C CA . ILE A 1 267 ? -16.239 -4.713 38.998 1.00 96.06 267 ILE A CA 1
ATOM 1967 C C . ILE A 1 267 ? -16.576 -4.104 40.352 1.00 96.06 267 ILE A C 1
ATOM 1969 O O . ILE A 1 267 ? -17.105 -4.778 41.229 1.00 96.06 267 ILE A O 1
ATOM 1973 N N . THR A 1 268 ? -16.348 -2.808 40.510 1.00 96.69 268 THR A N 1
ATOM 1974 C CA . THR A 1 268 ? -16.871 -2.012 41.621 1.00 96.69 268 THR A CA 1
ATOM 1975 C C . THR A 1 268 ? -17.641 -0.829 41.061 1.00 96.69 268 THR A C 1
ATOM 1977 O O . THR A 1 268 ? -17.157 -0.197 40.125 1.00 96.69 268 THR A O 1
ATOM 1980 N N . ALA A 1 269 ? -18.805 -0.508 41.614 1.00 96.69 269 ALA A N 1
ATOM 1981 C CA . ALA A 1 269 ? -19.606 0.632 41.173 1.00 96.69 269 ALA A CA 1
ATOM 1982 C C . ALA A 1 269 ? -20.434 1.204 42.324 1.00 96.69 269 ALA A C 1
ATOM 1984 O O . ALA A 1 269 ? -20.850 0.471 43.224 1.00 96.69 269 ALA A O 1
ATOM 1985 N N . SER A 1 270 ? -20.723 2.498 42.265 1.00 96.00 270 SER A N 1
ATOM 1986 C CA . SER A 1 270 ? -21.677 3.160 43.150 1.00 96.00 270 SER A CA 1
ATOM 1987 C C . SER A 1 270 ? -22.868 3.641 42.330 1.00 96.00 270 SER A C 1
ATOM 1989 O O . SER A 1 270 ? -22.679 4.193 41.253 1.00 96.00 270 SER A O 1
ATOM 1991 N N . ALA A 1 271 ? -24.087 3.450 42.821 1.00 95.62 271 ALA A N 1
ATOM 1992 C CA . ALA A 1 271 ? -25.309 3.921 42.182 1.00 95.62 271 ALA A CA 1
ATOM 1993 C C . ALA A 1 271 ? -26.081 4.850 43.123 1.00 95.62 271 ALA A C 1
ATOM 1995 O O . ALA A 1 271 ? -26.215 4.552 44.316 1.00 95.62 271 ALA A O 1
ATOM 1996 N N . ALA A 1 272 ? -26.603 5.960 42.604 1.00 95.75 272 ALA A N 1
ATOM 1997 C CA . ALA A 1 272 ? -27.379 6.910 43.390 1.00 95.75 272 ALA A CA 1
ATOM 1998 C C . ALA A 1 272 ? -28.554 7.528 42.619 1.00 95.75 272 ALA A C 1
ATOM 2000 O O . ALA A 1 272 ? -28.540 7.582 41.397 1.00 95.75 272 ALA A O 1
ATOM 2001 N N . GLY A 1 273 ? -29.572 8.020 43.333 1.00 94.75 273 GLY A N 1
ATOM 2002 C CA . GLY A 1 273 ? -30.692 8.758 42.729 1.00 94.75 273 GLY A CA 1
ATOM 2003 C C . GLY A 1 273 ? -32.067 8.148 43.003 1.00 94.75 273 GLY A C 1
ATOM 2004 O O . GLY A 1 273 ? -32.419 7.913 44.164 1.00 94.75 273 GLY A O 1
ATOM 2005 N N . SER A 1 274 ? -32.862 7.949 41.952 1.00 93.12 274 SER A N 1
ATOM 2006 C CA . SER A 1 274 ? -34.231 7.412 41.991 1.00 93.12 274 SER A CA 1
ATOM 2007 C C . SER A 1 274 ? -34.447 6.324 40.933 1.00 93.12 274 SER A C 1
ATOM 2009 O O . SER A 1 274 ? -33.550 6.027 40.145 1.00 93.12 274 SER A O 1
ATOM 2011 N N . LEU A 1 275 ? -35.641 5.724 40.905 1.00 89.00 275 LEU A N 1
ATOM 2012 C CA . LEU A 1 275 ? -36.025 4.757 39.863 1.00 89.00 275 LEU A CA 1
ATOM 2013 C C . LEU A 1 275 ? -36.225 5.365 38.470 1.00 89.00 275 LEU A C 1
ATOM 2015 O O . LEU A 1 275 ? -36.307 4.600 37.517 1.00 89.00 275 LEU A O 1
ATOM 2019 N N . ASP A 1 276 ? -36.277 6.692 38.349 1.00 88.00 276 ASP A N 1
ATOM 2020 C CA . ASP A 1 276 ? -36.377 7.389 37.057 1.00 88.00 276 ASP A CA 1
ATOM 2021 C C . ASP A 1 276 ? -35.023 7.957 36.604 1.00 88.00 276 ASP A C 1
ATOM 2023 O O . ASP A 1 276 ? -34.753 8.098 35.412 1.00 88.00 276 ASP A O 1
ATOM 2027 N N . GLN A 1 277 ? -34.152 8.281 37.563 1.00 91.75 277 GLN A N 1
ATOM 2028 C CA . GLN A 1 277 ? -32.835 8.851 37.317 1.00 91.75 277 GLN A CA 1
ATOM 2029 C C . GLN A 1 277 ? -31.813 8.176 38.232 1.00 91.75 277 GLN A C 1
ATOM 2031 O O . GLN A 1 277 ? -31.611 8.586 39.379 1.00 91.75 277 GLN A O 1
ATOM 2036 N N . LEU A 1 278 ? -31.177 7.127 37.712 1.00 94.31 278 LEU A N 1
ATOM 2037 C CA . LEU A 1 278 ? -30.172 6.358 38.435 1.00 94.31 278 LEU A CA 1
ATOM 2038 C C . LEU A 1 278 ? -28.789 6.695 37.882 1.00 94.31 278 LEU A C 1
ATOM 2040 O O . LEU A 1 278 ? -28.437 6.276 36.780 1.00 94.31 278 LEU A O 1
ATOM 2044 N N . SER A 1 279 ? -28.003 7.448 38.644 1.00 94.62 279 SER A N 1
ATOM 2045 C CA . SER A 1 279 ? -26.616 7.737 38.301 1.00 94.62 279 SER A CA 1
ATOM 2046 C C . SER A 1 279 ? -25.702 6.610 38.764 1.00 94.62 279 SER A C 1
ATOM 2048 O O . SER A 1 279 ? -25.956 5.965 39.783 1.00 94.62 279 SER A O 1
ATOM 2050 N N . VAL A 1 280 ? -24.623 6.379 38.020 1.00 96.00 280 VAL A N 1
ATOM 2051 C CA . VAL A 1 280 ? -23.535 5.478 38.408 1.00 96.00 280 VAL A CA 1
ATOM 2052 C C . VAL A 1 280 ? -22.239 6.276 38.481 1.00 96.00 280 VAL A C 1
ATOM 2054 O O . VAL A 1 280 ? -21.869 6.959 37.528 1.00 96.00 280 VAL A O 1
ATOM 2057 N N . SER A 1 281 ? -21.539 6.187 39.609 1.00 94.81 281 SER A N 1
ATOM 2058 C CA . SER A 1 281 ? -20.220 6.778 39.838 1.00 94.81 281 SER A CA 1
ATOM 2059 C C . SER A 1 281 ? -19.217 5.716 40.269 1.00 94.81 281 SER A C 1
ATOM 2061 O O . SER A 1 281 ? -19.586 4.617 40.687 1.00 94.81 281 SER A O 1
ATOM 2063 N N . ASP A 1 282 ? -17.930 6.056 40.183 1.00 93.75 282 ASP A N 1
ATOM 2064 C CA . ASP A 1 282 ? -16.830 5.198 40.637 1.00 93.75 282 ASP A CA 1
ATOM 2065 C C . ASP A 1 282 ? -16.857 3.791 40.019 1.00 93.75 282 ASP A C 1
ATOM 2067 O O . ASP A 1 282 ? -16.389 2.835 40.644 1.00 93.75 282 ASP A O 1
ATOM 2071 N N . LEU A 1 283 ? -17.398 3.656 38.799 1.00 96.06 283 LEU A N 1
ATOM 2072 C CA . LEU A 1 283 ? -17.331 2.401 38.067 1.00 96.06 283 LEU A CA 1
ATOM 2073 C C . LEU A 1 283 ? -15.858 2.116 37.798 1.00 96.06 283 LEU A C 1
ATOM 2075 O O . LEU A 1 283 ? -15.162 2.935 37.197 1.00 96.06 283 LEU A O 1
ATOM 2079 N N . LYS A 1 284 ? -15.388 0.963 38.256 1.00 96.88 284 LYS A N 1
ATOM 2080 C CA . LYS A 1 284 ? -14.082 0.399 37.934 1.00 96.88 284 LYS A CA 1
ATOM 2081 C C . LYS A 1 284 ? -14.296 -1.056 37.577 1.00 96.88 284 LYS A C 1
ATOM 2083 O O . LYS A 1 284 ? -14.853 -1.789 38.386 1.00 96.88 284 LYS A O 1
ATOM 2088 N N . ALA A 1 285 ? -13.870 -1.460 36.396 1.00 94.94 285 ALA A N 1
ATOM 2089 C CA . ALA A 1 285 ? -13.848 -2.846 35.976 1.00 94.94 285 ALA A CA 1
ATOM 2090 C C . ALA A 1 285 ? -12.418 -3.215 35.579 1.00 94.94 285 ALA A C 1
ATOM 2092 O O . ALA A 1 285 ? -11.814 -2.541 34.750 1.00 94.94 285 ALA A O 1
ATOM 2093 N N . VAL A 1 286 ? -11.877 -4.264 36.188 1.00 94.69 286 VAL A N 1
ATOM 2094 C CA . VAL A 1 286 ? -10.586 -4.855 35.842 1.00 94.69 286 VAL A CA 1
ATOM 2095 C C . VAL A 1 286 ? -10.872 -6.199 35.199 1.00 94.69 286 VAL A C 1
ATOM 2097 O O . VAL A 1 286 ? -11.518 -7.051 35.807 1.00 94.69 286 VAL A O 1
ATOM 2100 N N . ILE A 1 287 ? -10.430 -6.365 33.963 1.00 91.50 287 ILE A N 1
ATOM 2101 C CA . ILE A 1 287 ? -10.543 -7.595 33.193 1.00 91.50 287 ILE A CA 1
ATOM 2102 C C . ILE A 1 287 ? -9.126 -8.126 33.014 1.00 91.50 287 ILE A C 1
ATOM 2104 O O . ILE A 1 287 ? -8.237 -7.389 32.586 1.00 91.50 287 ILE A O 1
ATOM 2108 N N . THR A 1 288 ? -8.911 -9.391 33.348 1.00 89.75 288 THR A N 1
ATOM 2109 C CA . THR A 1 288 ? -7.606 -10.041 33.225 1.00 89.75 288 THR A CA 1
ATOM 2110 C C . THR A 1 288 ? -7.755 -11.316 32.418 1.00 89.75 288 THR A C 1
ATOM 2112 O O . THR A 1 288 ? -8.638 -12.132 32.684 1.00 89.75 288 THR A O 1
ATOM 2115 N N . ASP A 1 289 ? -6.878 -11.474 31.438 1.00 87.56 289 ASP A N 1
ATOM 2116 C CA . ASP A 1 289 ? -6.782 -12.643 30.574 1.00 87.56 289 ASP A CA 1
ATOM 2117 C C . ASP A 1 289 ? -5.305 -12.952 30.260 1.00 87.56 289 ASP A C 1
ATOM 2119 O O . ASP A 1 289 ? -4.420 -12.197 30.676 1.00 87.56 289 ASP A O 1
ATOM 2123 N N . GLU A 1 290 ? -5.006 -14.060 29.575 1.00 83.94 290 GLU A N 1
ATOM 2124 C CA . GLU A 1 290 ? -3.633 -14.496 29.267 1.00 83.94 290 GLU A CA 1
ATOM 2125 C C . GLU A 1 290 ? -2.799 -13.378 28.603 1.00 83.94 290 GLU A C 1
ATOM 2127 O O . GLU A 1 290 ? -2.907 -13.097 27.412 1.00 83.94 290 GLU A O 1
ATOM 2132 N N . GLY A 1 291 ? -1.954 -12.710 29.398 1.00 85.44 291 GLY A N 1
ATOM 2133 C CA . GLY A 1 291 ? -1.106 -11.608 28.937 1.00 85.44 291 GLY A CA 1
ATOM 2134 C C . GLY A 1 291 ? -1.856 -10.319 28.577 1.00 85.44 291 GLY A C 1
ATOM 2135 O O . GLY A 1 291 ? -1.267 -9.466 27.908 1.00 85.44 291 GLY A O 1
ATOM 2136 N N . LEU A 1 292 ? -3.118 -10.155 28.989 1.00 90.12 292 LEU A N 1
ATOM 2137 C CA . LEU A 1 292 ? -3.932 -8.956 28.770 1.00 90.12 292 LEU A CA 1
ATOM 2138 C C . LEU A 1 292 ? -4.551 -8.462 30.082 1.00 90.12 292 LEU A C 1
ATOM 2140 O O . LEU A 1 292 ? -5.239 -9.196 30.788 1.00 90.12 292 LEU A O 1
ATOM 2144 N N . GLU A 1 293 ? -4.381 -7.175 30.357 1.00 92.50 293 GLU A N 1
ATOM 2145 C CA . GLU A 1 293 ? -5.069 -6.480 31.442 1.00 92.50 293 GLU A CA 1
ATOM 2146 C C . GLU A 1 293 ? -5.840 -5.288 30.869 1.00 92.50 293 GLU A C 1
ATOM 2148 O O . GLU A 1 293 ? -5.265 -4.466 30.154 1.00 92.50 293 GLU A O 1
ATOM 2153 N N . VAL A 1 294 ? -7.135 -5.183 31.177 1.00 93.06 294 VAL A N 1
ATOM 2154 C CA . VAL A 1 294 ? -7.995 -4.057 30.790 1.00 93.06 294 VAL A CA 1
ATOM 2155 C C . VAL A 1 294 ? -8.604 -3.437 32.040 1.00 93.06 294 VAL A C 1
ATOM 2157 O O . VAL A 1 294 ? -9.351 -4.074 32.774 1.00 93.06 294 VAL A O 1
ATOM 2160 N N . ASN A 1 295 ? -8.319 -2.163 32.254 1.00 95.56 295 ASN A N 1
ATOM 2161 C CA . ASN A 1 295 ? -8.867 -1.322 33.299 1.00 95.56 295 ASN A CA 1
ATOM 2162 C C . ASN A 1 295 ? -9.866 -0.341 32.676 1.00 95.56 295 ASN A C 1
ATOM 2164 O O . ASN A 1 295 ? -9.488 0.567 31.937 1.00 95.56 295 ASN A O 1
ATOM 2168 N N . LEU A 1 296 ? -11.145 -0.502 32.986 1.00 95.69 296 LEU A N 1
ATOM 2169 C CA . LEU A 1 296 ? -12.211 0.412 32.601 1.00 95.69 296 LEU A CA 1
ATOM 2170 C C . LEU A 1 296 ? -12.632 1.222 33.821 1.00 95.69 296 LEU A C 1
ATOM 2172 O O . LEU A 1 296 ? -12.923 0.661 34.874 1.00 95.69 296 LEU A O 1
ATOM 2176 N N . THR A 1 297 ? -12.704 2.538 33.684 1.00 96.62 297 THR A N 1
ATOM 2177 C CA . THR A 1 297 ? -13.334 3.411 34.673 1.00 96.62 297 THR A CA 1
ATOM 2178 C C . THR A 1 297 ? -14.446 4.220 34.029 1.00 96.62 297 THR A C 1
ATOM 2180 O O . THR A 1 297 ? -14.416 4.469 32.826 1.00 96.62 297 THR A O 1
ATOM 2183 N N . GLY A 1 298 ? -15.453 4.627 34.795 1.00 95.56 298 GLY A N 1
ATOM 2184 C CA . GLY A 1 298 ? -16.500 5.463 34.225 1.00 95.56 298 GLY A CA 1
ATOM 2185 C C . GLY A 1 298 ? -17.561 5.962 35.190 1.00 95.56 298 GLY A C 1
ATOM 2186 O O . GLY A 1 298 ? -17.548 5.691 36.394 1.00 95.56 298 GLY A O 1
ATOM 2187 N N . SER A 1 299 ? -18.494 6.706 34.616 1.00 95.25 299 SER A N 1
ATOM 2188 C CA . SER A 1 299 ? -19.688 7.229 35.264 1.00 95.25 299 SER A CA 1
ATOM 2189 C C . SER A 1 299 ? -20.803 7.439 34.246 1.00 95.25 299 SER A C 1
ATOM 2191 O O . SER A 1 299 ? -20.542 7.592 33.055 1.00 95.25 299 SER A O 1
ATOM 2193 N N . ALA A 1 300 ? -22.042 7.481 34.720 1.00 94.88 300 ALA A N 1
ATOM 2194 C CA . ALA A 1 300 ? -23.212 7.860 33.940 1.00 94.88 300 ALA A CA 1
ATOM 2195 C C . ALA A 1 300 ? -24.141 8.714 34.809 1.00 94.88 300 ALA A C 1
ATOM 2197 O O . ALA A 1 300 ? -24.403 8.362 35.961 1.00 94.88 300 ALA A O 1
ATOM 2198 N N . GLU A 1 301 ? -24.659 9.819 34.272 1.00 92.50 301 GLU A N 1
ATOM 2199 C CA . GLU A 1 301 ? -25.656 10.640 34.974 1.00 92.50 301 GLU A CA 1
ATOM 2200 C C . GLU A 1 301 ? -27.002 9.921 35.081 1.00 92.50 301 GLU A C 1
ATOM 2202 O O . GLU A 1 301 ? -27.691 10.055 36.094 1.00 92.50 301 GLU A O 1
ATOM 2207 N N . ASN A 1 302 ? -27.358 9.142 34.058 1.00 91.00 302 ASN A N 1
ATOM 2208 C CA . ASN A 1 302 ? -28.508 8.250 34.079 1.00 91.00 302 ASN A CA 1
ATOM 2209 C C . ASN A 1 302 ? -28.201 6.971 33.288 1.00 91.00 302 ASN A C 1
ATOM 2211 O O . ASN A 1 302 ? -27.797 7.037 32.129 1.00 91.00 302 ASN A O 1
ATOM 2215 N N . VAL A 1 303 ? -28.377 5.801 33.910 1.00 91.19 303 VAL A N 1
ATOM 2216 C CA . VAL A 1 303 ? -28.212 4.495 33.241 1.00 91.19 303 VAL A CA 1
ATOM 2217 C C . VAL A 1 303 ? -29.500 3.957 32.622 1.00 91.19 303 VAL A C 1
ATOM 2219 O O . VAL A 1 303 ? -29.440 3.028 31.821 1.00 91.19 303 VAL A O 1
ATOM 2222 N N . LEU A 1 304 ? -30.660 4.511 32.990 1.00 87.88 304 LEU A N 1
ATOM 2223 C CA . LEU A 1 304 ? -31.959 4.087 32.455 1.00 87.88 304 LEU A CA 1
ATOM 2224 C C . LEU A 1 304 ? -32.238 4.735 31.096 1.00 87.88 304 LEU A C 1
ATOM 2226 O O . LEU A 1 304 ? -32.667 4.063 30.162 1.00 87.88 304 LEU A O 1
ATOM 2230 N N . GLU A 1 305 ? -31.919 6.023 30.981 1.00 86.44 305 GLU A N 1
ATOM 2231 C CA . GLU A 1 305 ? -31.801 6.758 29.722 1.00 86.44 305 GLU A CA 1
ATOM 2232 C C . GLU A 1 305 ? -30.332 7.173 29.587 1.00 86.44 305 GLU A C 1
ATOM 2234 O O . GLU A 1 305 ? -29.940 8.130 30.249 1.00 86.44 305 GLU A O 1
ATOM 2239 N N . PRO A 1 306 ? -29.499 6.435 28.825 1.00 82.56 306 PRO A N 1
ATOM 2240 C CA . PRO A 1 306 ? -28.046 6.605 28.819 1.00 82.56 306 PRO A CA 1
ATOM 2241 C C . PRO A 1 306 ? -27.614 8.044 28.508 1.00 82.56 306 PRO A C 1
ATOM 2243 O O . PRO A 1 306 ? -27.516 8.440 27.350 1.00 82.56 306 PRO A O 1
ATOM 2246 N N . SER A 1 307 ? -27.327 8.827 29.547 1.00 87.62 307 SER A N 1
ATOM 2247 C CA . SER A 1 307 ? -26.926 10.229 29.434 1.00 87.62 307 SER A CA 1
ATOM 2248 C C . SER A 1 307 ? -25.778 10.547 30.386 1.00 87.62 307 SER A C 1
ATOM 2250 O O . SER A 1 307 ? -25.656 9.951 31.461 1.00 87.62 307 SER A O 1
ATOM 2252 N N . GLY A 1 308 ? -24.923 11.494 29.995 1.00 90.44 308 GLY A N 1
ATOM 2253 C CA . GLY A 1 308 ? -23.758 11.894 30.791 1.00 90.44 308 GLY A CA 1
ATOM 2254 C C . GLY A 1 308 ? -22.780 10.741 31.038 1.00 90.44 308 GLY A C 1
ATOM 2255 O O . GLY A 1 308 ? -22.203 10.640 32.118 1.00 90.44 308 GLY A O 1
ATOM 2256 N N . VAL A 1 309 ? -22.648 9.832 30.068 1.00 92.88 309 VAL A N 1
ATOM 2257 C CA . VAL A 1 309 ? -21.715 8.706 30.119 1.00 92.88 309 VAL A CA 1
ATOM 2258 C C . VAL A 1 309 ? -20.305 9.229 29.879 1.00 92.88 309 VAL A C 1
ATOM 2260 O O . VAL A 1 309 ? -20.034 9.834 28.846 1.00 92.88 309 VAL A O 1
ATOM 2263 N N . GLU A 1 310 ? -19.400 8.950 30.806 1.00 94.94 310 GLU A N 1
ATOM 2264 C CA . GLU A 1 310 ? -17.960 9.100 30.630 1.00 94.94 310 GLU A CA 1
ATOM 2265 C C . GLU A 1 310 ? -17.306 7.753 30.931 1.00 94.94 310 GLU A C 1
ATOM 2267 O O . GLU A 1 310 ? -17.521 7.178 31.996 1.00 94.94 310 GLU A O 1
ATOM 2272 N N . ALA A 1 311 ? -16.506 7.247 30.000 1.00 95.12 311 ALA A N 1
ATOM 2273 C CA . ALA A 1 311 ? -15.765 6.007 30.161 1.00 95.12 311 ALA A CA 1
ATOM 2274 C C . ALA A 1 311 ? -14.308 6.213 29.753 1.00 95.12 311 ALA A C 1
ATOM 2276 O O . ALA A 1 311 ? -14.017 6.817 28.721 1.00 95.12 311 ALA A O 1
ATOM 2277 N N . GLN A 1 312 ? -13.389 5.687 30.551 1.00 96.94 312 GLN A N 1
ATOM 2278 C CA . GLN A 1 312 ? -11.976 5.595 30.227 1.00 96.94 312 GLN A CA 1
ATOM 2279 C C . GLN A 1 312 ? -11.580 4.128 30.194 1.00 96.94 312 GLN A C 1
ATOM 2281 O O . GLN A 1 312 ? -11.931 3.363 31.088 1.00 96.94 312 GLN A O 1
ATOM 2286 N N . ILE A 1 313 ? -10.846 3.735 29.162 1.00 95.75 313 ILE A N 1
ATOM 2287 C CA . ILE A 1 313 ? -10.379 2.362 28.982 1.00 95.75 313 ILE A CA 1
ATOM 2288 C C . ILE A 1 313 ? -8.865 2.416 28.887 1.00 95.75 313 ILE A C 1
ATOM 2290 O O . ILE A 1 313 ? -8.324 3.141 28.058 1.00 95.75 313 ILE A O 1
ATOM 2294 N N . GLN A 1 314 ? -8.182 1.664 29.734 1.00 96.56 314 GLN A N 1
ATOM 2295 C CA . GLN A 1 314 ? -6.743 1.463 29.677 1.00 96.56 314 GLN A CA 1
ATOM 2296 C C . GLN A 1 314 ? -6.501 -0.026 29.507 1.00 96.56 314 GLN A C 1
ATOM 2298 O O . GLN A 1 314 ? -7.008 -0.811 30.297 1.00 96.56 314 GLN A O 1
ATOM 2303 N N . ALA A 1 315 ? -5.754 -0.429 28.493 1.00 94.31 315 ALA A N 1
ATOM 2304 C CA . ALA A 1 315 ? -5.414 -1.826 28.291 1.00 94.31 315 ALA A CA 1
ATOM 2305 C C . ALA A 1 315 ? -3.919 -1.977 28.039 1.00 94.31 315 ALA A C 1
ATOM 2307 O O . ALA A 1 315 ? -3.313 -1.138 27.376 1.00 94.31 315 ALA A O 1
ATOM 2308 N N . SER A 1 316 ? -3.325 -3.045 28.552 1.00 94.44 316 SER A N 1
ATOM 2309 C CA . SER A 1 316 ? -1.930 -3.385 28.290 1.00 94.44 316 SER A CA 1
ATOM 2310 C C . SER A 1 316 ? -1.787 -4.864 28.004 1.00 94.44 316 SER A C 1
ATOM 2312 O O . SER A 1 316 ? -2.402 -5.695 28.674 1.00 94.44 316 SER A O 1
ATOM 2314 N N . THR A 1 317 ? -0.939 -5.187 27.037 1.00 94.38 317 THR A N 1
ATOM 2315 C CA . THR A 1 317 ? -0.599 -6.564 26.710 1.00 94.38 317 THR A CA 1
ATOM 2316 C C . THR A 1 317 ? 0.881 -6.722 26.397 1.00 94.38 317 THR A C 1
ATOM 2318 O O . THR A 1 317 ? 1.524 -5.795 25.901 1.00 94.38 317 THR A O 1
ATOM 2321 N N . GLU A 1 318 ? 1.419 -7.912 26.658 1.00 91.94 318 GLU A N 1
ATOM 2322 C CA . GLU A 1 318 ? 2.783 -8.284 26.270 1.00 91.94 318 GLU A CA 1
ATOM 2323 C C . GLU A 1 318 ? 2.912 -8.559 24.765 1.00 91.94 318 GLU A C 1
ATOM 2325 O O . GLU A 1 318 ? 4.003 -8.420 24.211 1.00 91.94 318 GLU A O 1
ATOM 2330 N N . ASN A 1 319 ? 1.809 -8.921 24.097 1.00 91.81 319 ASN A N 1
ATOM 2331 C CA . ASN A 1 319 ? 1.789 -9.247 22.677 1.00 91.81 319 ASN A CA 1
ATOM 2332 C C . ASN A 1 319 ? 0.446 -8.859 22.036 1.00 91.81 319 ASN A C 1
ATOM 2334 O O . ASN A 1 319 ? -0.617 -9.238 22.523 1.00 91.81 319 ASN A O 1
ATOM 2338 N N . THR A 1 320 ? 0.476 -8.137 20.916 1.00 90.81 320 THR A N 1
ATOM 2339 C CA . THR A 1 320 ? -0.727 -7.730 20.162 1.00 90.81 320 THR A CA 1
ATOM 2340 C C . THR A 1 320 ? -1.641 -8.884 19.749 1.00 90.81 320 THR A C 1
ATOM 2342 O O . THR A 1 320 ? -2.847 -8.670 19.628 1.00 90.81 320 THR A O 1
ATOM 2345 N N . SER A 1 321 ? -1.119 -10.103 19.583 1.00 89.88 321 SER A N 1
ATOM 2346 C CA . SER A 1 321 ? -1.930 -11.292 19.278 1.00 89.88 321 SER A CA 1
ATOM 2347 C C . SER A 1 321 ? -2.970 -11.612 20.362 1.00 89.88 321 SER A C 1
ATOM 2349 O O . SER A 1 321 ? -4.039 -12.130 20.034 1.00 89.88 321 SER A O 1
ATOM 2351 N N . ASN A 1 322 ? -2.747 -11.203 21.615 1.00 89.56 322 ASN A N 1
ATOM 2352 C CA . ASN A 1 322 ? -3.700 -11.383 22.719 1.00 89.56 322 ASN A CA 1
ATOM 2353 C C . ASN A 1 322 ? -4.996 -10.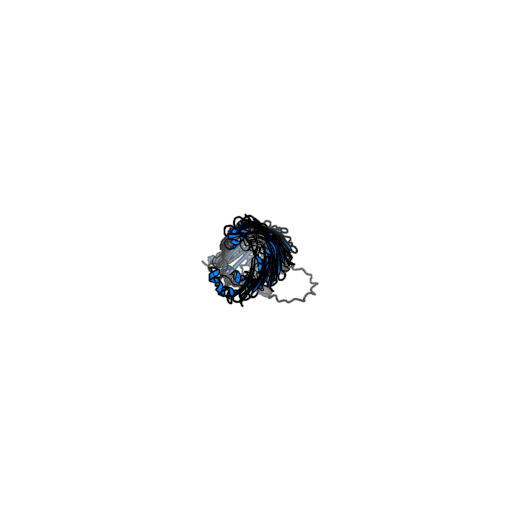566 22.527 1.00 89.56 322 ASN A C 1
ATOM 2355 O O . ASN A 1 322 ? -6.017 -10.857 23.150 1.00 89.56 322 ASN A O 1
ATOM 2359 N N . PHE A 1 323 ? -4.996 -9.564 21.636 1.00 86.06 323 PHE A N 1
ATOM 2360 C CA . PHE A 1 323 ? -6.204 -8.822 21.260 1.00 86.06 323 PHE A CA 1
ATOM 2361 C C . PHE A 1 323 ? -7.038 -9.496 20.162 1.00 86.06 323 PHE A C 1
ATOM 2363 O O . PHE A 1 323 ? -8.175 -9.077 19.934 1.00 86.06 323 PHE A O 1
ATOM 2370 N N . SER A 1 324 ? -6.530 -10.545 19.502 1.00 83.88 324 SER A N 1
ATOM 2371 C CA . SER A 1 324 ? -7.200 -11.174 18.350 1.00 83.88 324 SER A CA 1
ATOM 2372 C C . SER A 1 324 ? -8.620 -11.641 18.681 1.00 83.88 324 SER A C 1
ATOM 2374 O O . SER A 1 324 ? -9.551 -11.419 17.905 1.00 83.88 324 SER A O 1
ATOM 2376 N N . GLN A 1 325 ? -8.815 -12.201 19.879 1.00 75.12 325 GLN A N 1
ATOM 2377 C CA . GLN A 1 325 ? -10.122 -12.669 20.352 1.00 75.12 325 GLN A CA 1
ATOM 2378 C C . GLN A 1 325 ? -11.143 -11.544 20.599 1.00 75.12 325 GLN A C 1
ATOM 2380 O O . GLN A 1 325 ? -12.345 -11.784 20.515 1.00 75.12 325 GLN A O 1
ATOM 2385 N N . PHE A 1 326 ? -10.685 -10.313 20.856 1.00 75.56 326 PHE A N 1
ATOM 2386 C CA . PHE A 1 326 ? -11.554 -9.155 21.103 1.00 75.56 326 PHE A CA 1
ATOM 2387 C C . PHE A 1 326 ? -11.858 -8.362 19.830 1.00 75.56 326 PHE A C 1
ATOM 2389 O O . PHE A 1 326 ? -12.914 -7.742 19.731 1.00 75.56 326 PHE A O 1
ATOM 2396 N N . VAL A 1 327 ? -10.944 -8.381 18.854 1.00 75.31 327 VAL A N 1
ATOM 2397 C CA . VAL A 1 327 ? -11.114 -7.696 17.559 1.00 75.31 327 VAL A CA 1
ATOM 2398 C C . VAL A 1 327 ? -11.818 -8.594 16.531 1.00 75.31 327 VAL A C 1
ATOM 2400 O O . VAL A 1 327 ? -12.398 -8.097 15.569 1.00 75.31 327 VAL A O 1
ATOM 2403 N N . GLY A 1 328 ? -11.825 -9.915 16.744 1.00 73.25 328 GLY A N 1
ATOM 2404 C CA . GLY A 1 328 ? -12.447 -10.880 15.833 1.00 73.25 328 GLY A CA 1
ATOM 2405 C C . GLY A 1 328 ? -11.624 -11.144 14.567 1.00 73.25 328 GLY A C 1
ATOM 2406 O O . GLY A 1 328 ? -12.150 -11.672 13.588 1.00 73.25 328 GLY A O 1
ATOM 2407 N N . THR A 1 329 ? -10.342 -10.772 14.578 1.00 78.69 329 THR A N 1
ATOM 2408 C CA . THR A 1 329 ? -9.376 -10.986 13.494 1.00 78.69 329 THR A CA 1
ATOM 2409 C C . THR A 1 329 ? -8.026 -11.366 14.081 1.00 78.69 329 THR A C 1
ATOM 2411 O O . THR A 1 329 ? -7.632 -10.791 15.095 1.00 78.69 329 THR A O 1
ATOM 2414 N N . ASP A 1 330 ? -7.296 -12.260 13.418 1.00 81.50 330 ASP A N 1
ATOM 2415 C CA . ASP A 1 330 ? -5.943 -12.634 13.830 1.00 81.50 330 ASP A CA 1
ATOM 2416 C C . ASP A 1 330 ? -5.005 -11.426 13.725 1.00 81.50 330 ASP A C 1
ATOM 2418 O O . ASP A 1 330 ? -4.740 -10.914 12.633 1.00 81.50 330 ASP A O 1
ATOM 2422 N N . LEU A 1 331 ? -4.522 -10.950 14.872 1.00 84.12 331 LEU A N 1
ATOM 2423 C CA . LEU A 1 331 ? -3.533 -9.886 14.944 1.00 84.12 331 LEU A CA 1
ATOM 2424 C C . LEU A 1 331 ? -2.125 -10.495 14.986 1.00 84.12 331 LEU A C 1
ATOM 2426 O O . LEU A 1 331 ? -1.888 -11.451 15.728 1.00 84.12 331 LEU A O 1
ATOM 2430 N N . PRO A 1 332 ? -1.170 -9.945 14.218 1.00 84.25 332 PRO A N 1
ATOM 2431 C CA . PRO A 1 332 ? 0.211 -10.415 14.224 1.00 84.25 332 PRO A CA 1
ATOM 2432 C C . PRO A 1 332 ? 0.885 -10.155 15.575 1.00 84.25 332 PRO A C 1
ATOM 2434 O O . PRO A 1 332 ? 0.439 -9.309 16.351 1.00 84.25 332 PRO A O 1
ATOM 2437 N N . GLU A 1 333 ? 1.992 -10.849 15.841 1.00 88.56 333 GLU A N 1
ATOM 2438 C CA . GLU A 1 333 ? 2.798 -10.658 17.049 1.00 88.56 333 GLU A CA 1
ATOM 2439 C C . GLU A 1 333 ? 3.774 -9.480 16.894 1.00 88.56 333 GLU A C 1
ATOM 2441 O O . GLU A 1 333 ? 4.862 -9.623 16.340 1.00 88.56 333 GLU A O 1
ATOM 2446 N N . LEU A 1 334 ? 3.390 -8.298 17.382 1.00 87.69 334 LEU A N 1
ATOM 2447 C CA . LEU A 1 334 ? 4.145 -7.046 17.213 1.00 87.69 334 LEU A CA 1
ATOM 2448 C C . LEU A 1 334 ? 4.853 -6.573 18.484 1.00 87.69 334 LEU A C 1
ATOM 2450 O O . LEU A 1 334 ? 5.441 -5.493 18.500 1.00 87.69 334 LEU A O 1
ATOM 2454 N N . GLY A 1 335 ? 4.816 -7.380 19.542 1.00 90.38 335 GLY A N 1
ATOM 2455 C CA . GLY A 1 335 ? 5.319 -7.024 20.865 1.00 90.38 335 GLY A CA 1
ATOM 2456 C C . GLY A 1 335 ? 4.266 -6.340 21.732 1.00 90.38 335 GLY A C 1
ATOM 2457 O O . GLY A 1 335 ? 3.062 -6.462 21.485 1.00 90.38 335 GLY A O 1
ATOM 2458 N N . SER A 1 336 ? 4.722 -5.653 22.780 1.00 94.56 336 SER A N 1
ATOM 2459 C CA . SER A 1 336 ? 3.825 -5.111 23.795 1.00 94.56 336 SER A CA 1
ATOM 2460 C C . SER A 1 336 ? 3.057 -3.897 23.291 1.00 94.56 336 SER A C 1
ATOM 2462 O O . SER A 1 336 ? 3.566 -3.081 22.519 1.00 94.56 336 SER A O 1
ATOM 2464 N N . MET A 1 337 ? 1.814 -3.770 23.743 1.00 94.94 337 MET A N 1
ATOM 2465 C CA . MET A 1 337 ? 0.928 -2.681 23.355 1.00 94.94 337 MET A CA 1
ATOM 2466 C C . MET A 1 337 ? 0.225 -2.104 24.578 1.00 94.94 337 MET A C 1
ATOM 2468 O O . MET A 1 337 ? -0.284 -2.840 25.421 1.00 94.94 337 MET A O 1
ATOM 2472 N N . GLU A 1 338 ? 0.173 -0.778 24.641 1.00 96.12 338 GLU A N 1
ATOM 2473 C CA . GLU A 1 338 ? -0.610 -0.005 25.601 1.00 96.12 338 GLU A CA 1
ATOM 2474 C C . GLU A 1 338 ? -1.705 0.755 24.846 1.00 96.12 338 GLU A C 1
ATOM 2476 O O . GLU A 1 338 ? -1.439 1.397 23.831 1.00 96.12 338 GLU A O 1
ATOM 2481 N N . LEU A 1 339 ? -2.936 0.708 25.341 1.00 95.81 339 LEU A N 1
ATOM 2482 C CA . LEU A 1 339 ? -4.089 1.419 24.804 1.00 95.81 339 LEU A CA 1
ATOM 2483 C C . LEU A 1 339 ? -4.691 2.286 25.902 1.00 95.81 339 LEU A C 1
ATOM 2485 O O . LEU A 1 339 ? -4.881 1.834 27.028 1.00 95.81 339 LEU A O 1
ATOM 2489 N N . GLN A 1 340 ? -5.028 3.525 25.569 1.00 97.38 340 GLN A N 1
ATOM 2490 C CA . GLN A 1 340 ? -5.771 4.441 26.426 1.00 97.38 340 GLN A CA 1
ATOM 2491 C C . GLN A 1 340 ? -6.876 5.099 25.610 1.00 97.38 340 GLN A C 1
ATOM 2493 O O . GLN A 1 340 ? -6.616 5.639 24.542 1.00 97.38 340 GLN A O 1
ATOM 2498 N N . SER A 1 341 ? -8.102 5.084 26.108 1.00 97.25 341 SER A N 1
ATOM 2499 C CA . SER A 1 341 ? -9.266 5.638 25.425 1.00 97.25 341 SER A CA 1
ATOM 2500 C C . SER A 1 341 ? -10.141 6.426 26.392 1.00 97.25 341 SER A C 1
ATOM 2502 O O . SER A 1 341 ? -10.213 6.086 27.574 1.00 97.25 341 SER A O 1
ATOM 2504 N N . ARG A 1 342 ? -10.810 7.469 25.891 1.00 97.19 342 ARG A N 1
ATOM 2505 C CA . ARG A 1 342 ? -11.842 8.229 26.600 1.00 97.19 342 ARG A CA 1
ATOM 2506 C C . ARG A 1 342 ? -13.053 8.441 25.699 1.00 97.19 342 ARG A C 1
ATOM 2508 O O . ARG A 1 342 ? -12.947 9.056 24.638 1.00 97.19 342 ARG A O 1
ATOM 2515 N N . ILE A 1 343 ? -14.201 7.959 26.153 1.00 95.69 343 ILE A N 1
ATOM 2516 C CA . ILE A 1 343 ? -15.487 8.037 25.463 1.00 95.69 343 ILE A CA 1
ATOM 2517 C C . ILE A 1 343 ? -16.432 8.878 26.315 1.00 95.69 343 ILE A C 1
ATOM 2519 O O . ILE A 1 343 ? -16.541 8.656 27.521 1.00 95.69 343 ILE A O 1
ATOM 2523 N N . VAL A 1 344 ? -17.114 9.836 25.693 1.00 94.88 344 VAL A N 1
ATOM 2524 C CA . VAL A 1 344 ? -18.065 10.729 26.365 1.00 94.88 344 VAL A CA 1
ATOM 2525 C C . VAL A 1 344 ? -19.358 10.797 25.555 1.00 94.88 344 VAL A C 1
ATOM 2527 O O . VAL A 1 344 ? -19.320 10.905 24.330 1.00 94.88 344 VAL A O 1
ATOM 2530 N N . SER A 1 345 ? -20.514 10.740 26.213 1.00 92.06 345 SER A N 1
ATOM 2531 C CA . SER A 1 345 ? -21.805 10.990 25.561 1.00 92.06 345 SER A CA 1
ATOM 2532 C C . SER A 1 345 ? -22.000 12.482 25.283 1.00 92.06 345 SER A C 1
ATOM 2534 O O . SER A 1 345 ? -21.751 13.308 26.162 1.00 92.06 345 SER A O 1
ATOM 2536 N N . SER A 1 346 ? -22.526 12.829 24.113 1.00 81.75 346 SER A N 1
ATOM 2537 C CA . SER A 1 346 ? -22.861 14.200 23.721 1.00 81.75 346 SER A CA 1
ATOM 2538 C C . SER A 1 346 ? -24.272 14.240 23.128 1.00 81.75 346 SER A C 1
ATOM 2540 O O . SER A 1 346 ? -24.465 14.038 21.932 1.00 81.75 346 SER A O 1
ATOM 2542 N N . GLY A 1 347 ? -25.282 14.490 23.966 1.00 81.62 347 GLY A N 1
ATOM 2543 C CA . GLY A 1 347 ? -26.684 14.329 23.562 1.00 81.62 347 GLY A CA 1
ATOM 2544 C C . GLY A 1 347 ? -27.004 12.856 23.303 1.00 81.62 347 GLY A C 1
ATOM 2545 O O . GLY A 1 347 ? -26.754 12.028 24.173 1.00 81.62 347 GLY A O 1
ATOM 2546 N N . ASP A 1 348 ? -27.500 12.541 22.105 1.00 83.75 348 ASP A N 1
ATOM 2547 C CA . ASP A 1 348 ? -27.864 11.175 21.693 1.00 83.75 348 ASP A CA 1
ATOM 2548 C C . ASP A 1 348 ? -26.706 10.407 21.017 1.00 83.75 348 ASP A C 1
ATOM 2550 O O . ASP A 1 348 ? -26.911 9.307 20.503 1.00 83.75 348 ASP A O 1
ATOM 2554 N N . THR A 1 349 ? -25.496 10.982 20.962 1.00 88.56 349 THR A N 1
ATOM 2555 C CA . THR A 1 349 ? -24.320 10.370 20.320 1.00 88.56 349 THR A CA 1
ATOM 2556 C C . THR A 1 349 ? -23.190 10.107 21.314 1.00 88.56 349 THR A C 1
ATOM 2558 O O . THR A 1 349 ? -23.182 10.618 22.437 1.00 88.56 349 THR A O 1
ATOM 2561 N N . TYR A 1 350 ? -22.210 9.301 20.900 1.00 91.75 350 TYR A N 1
ATOM 2562 C CA . TYR A 1 350 ? -20.993 9.040 21.669 1.00 91.75 350 TYR A CA 1
ATOM 2563 C C . TYR A 1 350 ? -19.784 9.551 20.904 1.00 91.75 350 TYR A C 1
ATOM 2565 O O . TYR A 1 350 ? -19.615 9.230 19.729 1.00 91.75 350 TYR A O 1
ATOM 2573 N N . ARG A 1 351 ? -18.923 10.297 21.590 1.00 94.69 351 ARG A N 1
ATOM 2574 C CA . ARG A 1 351 ? -17.680 10.831 21.048 1.00 94.69 351 ARG A CA 1
ATOM 2575 C C . ARG A 1 351 ? -16.486 10.098 21.642 1.00 94.69 351 ARG A C 1
ATOM 2577 O O . ARG A 1 351 ? -16.391 9.951 22.861 1.00 94.69 351 ARG A O 1
ATOM 2584 N N . LEU A 1 352 ? -15.552 9.688 20.791 1.00 96.19 352 LEU A N 1
ATOM 2585 C CA . LEU A 1 352 ? -14.226 9.236 21.201 1.00 96.19 352 LEU A CA 1
ATOM 2586 C C . LEU A 1 352 ? -13.321 10.468 21.290 1.00 96.19 352 LEU A C 1
ATOM 2588 O O . LEU A 1 352 ? -12.840 10.945 20.266 1.00 96.19 352 LEU A O 1
ATOM 2592 N N . GLU A 1 353 ? -13.125 11.014 22.493 1.00 95.12 353 GLU A N 1
ATOM 2593 C CA . GLU A 1 353 ? -12.310 12.226 22.694 1.00 95.12 353 GLU A CA 1
ATOM 2594 C C . GLU A 1 353 ? -10.823 11.973 22.470 1.00 95.12 353 GLU A C 1
ATOM 2596 O O . GLU A 1 353 ? -10.089 12.873 22.068 1.00 95.12 353 GLU A O 1
ATOM 2601 N N . ALA A 1 354 ? -10.378 10.764 22.797 1.00 95.12 354 ALA A N 1
ATOM 2602 C CA . ALA A 1 354 ? -9.015 10.325 22.596 1.00 95.12 354 ALA A CA 1
ATOM 2603 C C . ALA A 1 354 ? -8.973 8.801 22.569 1.00 95.12 354 ALA A C 1
ATOM 2605 O O . ALA A 1 354 ? -9.543 8.150 23.441 1.00 95.12 354 ALA A O 1
ATOM 2606 N N . LEU A 1 355 ? -8.236 8.250 21.616 1.00 97.25 355 LEU A N 1
ATOM 2607 C CA . LEU A 1 355 ? -7.730 6.886 21.606 1.00 97.25 355 LEU A CA 1
ATOM 2608 C C . LEU A 1 355 ? -6.239 6.975 21.321 1.00 97.25 355 LEU A C 1
ATOM 2610 O O . LEU A 1 355 ? -5.861 7.447 20.261 1.00 97.25 355 LEU A O 1
ATOM 2614 N N . ASN A 1 356 ? -5.404 6.539 22.251 1.00 97.69 356 ASN A N 1
ATOM 2615 C CA . ASN A 1 356 ? -3.960 6.472 22.104 1.00 97.69 356 ASN A CA 1
ATOM 2616 C C . ASN A 1 356 ? -3.538 5.013 22.198 1.00 97.69 356 ASN A C 1
ATOM 2618 O O . ASN A 1 356 ? -3.788 4.364 23.211 1.00 97.69 356 ASN A O 1
ATOM 2622 N N . ILE A 1 357 ? -2.897 4.506 21.156 1.00 96.62 357 ILE A N 1
ATOM 2623 C CA . ILE A 1 357 ? -2.334 3.162 21.106 1.00 96.62 357 ILE A CA 1
ATOM 2624 C C . ILE A 1 357 ? -0.833 3.305 20.916 1.00 96.62 357 ILE A C 1
ATOM 2626 O O . ILE A 1 357 ? -0.382 3.970 19.987 1.00 96.62 357 ILE A O 1
ATOM 2630 N N . LYS A 1 358 ? -0.058 2.681 21.793 1.00 97.06 358 LYS A N 1
ATOM 2631 C CA . LYS A 1 358 ? 1.397 2.680 21.769 1.00 97.06 358 LYS A CA 1
ATOM 2632 C C . LYS A 1 358 ? 1.895 1.250 21.650 1.00 97.06 358 LYS A C 1
ATOM 2634 O O . LYS A 1 358 ? 1.675 0.439 22.542 1.00 97.06 358 LYS A O 1
ATOM 2639 N N . LEU A 1 359 ? 2.584 0.967 20.557 1.00 95.06 359 LEU A N 1
ATOM 2640 C CA . LEU A 1 359 ? 3.209 -0.310 20.254 1.00 95.06 359 LEU A CA 1
ATOM 2641 C C . LEU A 1 359 ? 4.718 -0.220 20.508 1.00 95.06 359 LEU A C 1
ATOM 2643 O O . LEU A 1 359 ? 5.394 0.675 19.992 1.00 95.06 359 LEU A O 1
ATOM 2647 N N . LEU A 1 360 ? 5.241 -1.153 21.298 1.00 93.62 360 LEU A N 1
ATOM 2648 C CA . LEU A 1 360 ? 6.634 -1.229 21.736 1.00 93.62 360 LEU A CA 1
ATOM 2649 C C . LEU A 1 360 ? 7.253 -2.580 21.350 1.00 93.62 360 LEU A C 1
ATOM 2651 O O . LEU A 1 360 ? 7.717 -3.340 22.199 1.00 93.62 360 LEU A O 1
ATOM 2655 N N . GLY A 1 361 ? 7.283 -2.866 20.051 1.00 90.62 361 GLY A N 1
ATOM 2656 C CA . GLY A 1 361 ? 7.975 -4.025 19.500 1.00 90.62 361 GLY A CA 1
ATOM 2657 C C . GLY A 1 361 ? 9.483 -3.824 19.356 1.00 90.62 361 GLY A C 1
ATOM 2658 O O . GLY A 1 361 ? 9.999 -2.700 19.333 1.00 90.62 361 GLY A O 1
ATOM 2659 N N . GLU A 1 362 ? 10.214 -4.935 19.221 1.00 88.62 362 GLU A N 1
ATOM 2660 C CA . GLU A 1 362 ? 11.638 -4.889 18.868 1.00 88.62 362 GLU A CA 1
ATOM 2661 C C . GLU A 1 362 ? 11.849 -4.405 17.428 1.00 88.62 362 GLU A C 1
ATOM 2663 O O . GLU A 1 362 ? 12.742 -3.585 17.189 1.00 88.62 362 GLU A O 1
ATOM 2668 N N . SER A 1 363 ? 11.025 -4.917 16.511 1.00 86.06 363 SER A N 1
ATOM 2669 C CA . SER A 1 363 ? 11.015 -4.617 15.076 1.00 86.06 363 SER A CA 1
ATOM 2670 C C . SER A 1 363 ? 10.241 -3.342 14.751 1.00 86.06 363 SER A C 1
ATOM 2672 O O . SER A 1 363 ? 10.767 -2.454 14.089 1.00 86.06 363 SER A O 1
ATOM 2674 N N . LEU A 1 364 ? 9.027 -3.210 15.294 1.00 90.94 364 LEU A N 1
ATOM 2675 C CA . LEU A 1 364 ? 8.115 -2.107 15.004 1.00 90.94 364 LEU A CA 1
ATOM 2676 C C . LEU A 1 364 ? 7.731 -1.360 16.283 1.00 90.94 364 LEU A C 1
ATOM 2678 O O . LEU A 1 364 ? 7.207 -1.945 17.231 1.00 90.94 364 LEU A O 1
ATOM 2682 N N . LYS A 1 365 ? 7.922 -0.043 16.283 1.00 95.12 365 LYS A N 1
ATOM 2683 C CA . LYS A 1 365 ? 7.361 0.870 17.282 1.00 95.12 365 LYS A CA 1
ATOM 2684 C C . LYS A 1 365 ? 6.347 1.767 16.602 1.00 95.12 365 LYS A C 1
ATOM 2686 O O . LYS A 1 365 ? 6.637 2.305 15.541 1.00 95.12 365 LYS A O 1
ATOM 2691 N N . ALA A 1 366 ? 5.183 1.967 17.205 1.00 95.25 366 ALA A N 1
ATOM 2692 C CA . ALA A 1 366 ? 4.170 2.850 16.636 1.00 95.25 366 ALA A CA 1
ATOM 2693 C C . ALA A 1 366 ? 3.381 3.580 17.721 1.00 95.25 366 ALA A C 1
ATOM 2695 O O . ALA A 1 366 ? 3.156 3.042 18.800 1.00 95.25 366 ALA A O 1
ATOM 2696 N N . ASN A 1 367 ? 2.944 4.800 17.428 1.00 97.19 367 ASN A N 1
ATOM 2697 C CA . ASN A 1 367 ? 1.938 5.506 18.207 1.00 97.19 367 ASN A CA 1
ATOM 2698 C C . ASN A 1 367 ? 0.798 5.895 17.271 1.00 97.19 367 ASN A C 1
ATOM 2700 O O . ASN A 1 367 ? 1.033 6.548 16.254 1.00 97.19 367 ASN A O 1
ATOM 2704 N N . LEU A 1 368 ? -0.420 5.514 17.631 1.00 96.75 368 LEU A N 1
ATOM 2705 C CA . LEU A 1 368 ? -1.646 5.897 16.950 1.00 96.75 368 LEU A CA 1
ATOM 2706 C C . LEU A 1 368 ? -2.489 6.736 17.903 1.00 96.75 368 LEU A C 1
ATOM 2708 O O . LEU A 1 368 ? -2.732 6.324 19.035 1.00 96.75 368 LEU A O 1
ATOM 2712 N N . SER A 1 369 ? -2.946 7.889 17.435 1.00 97.56 369 SER A N 1
ATOM 2713 C CA . SER A 1 369 ? -3.894 8.745 18.140 1.00 97.56 369 SER A CA 1
ATOM 2714 C C . SER A 1 369 ? -5.137 8.919 17.279 1.00 97.56 369 SER A C 1
ATOM 2716 O O . SER A 1 369 ? -5.010 9.205 16.094 1.00 97.56 369 SER A O 1
ATOM 2718 N N . ALA A 1 370 ? -6.329 8.757 17.846 1.00 96.94 370 ALA A N 1
ATOM 2719 C CA . ALA A 1 370 ? -7.581 8.910 17.118 1.00 96.94 370 ALA A CA 1
ATOM 2720 C C . ALA A 1 370 ? -8.650 9.659 17.920 1.00 96.94 370 ALA A C 1
ATOM 2722 O O . ALA A 1 370 ? -8.746 9.517 19.141 1.00 96.94 370 ALA A O 1
ATOM 2723 N N . VAL A 1 371 ? -9.472 10.426 17.207 1.00 96.69 371 VAL A N 1
ATOM 2724 C CA . VAL A 1 371 ? -10.667 11.125 17.696 1.00 96.69 371 VAL A CA 1
ATOM 2725 C C . VAL A 1 371 ? -11.811 10.826 16.730 1.00 96.69 371 VAL A C 1
ATOM 2727 O O . VAL A 1 371 ? -11.598 10.745 15.521 1.00 96.69 371 VAL A O 1
ATOM 2730 N N . ILE A 1 372 ? -13.018 10.614 17.253 1.00 95.62 372 ILE A N 1
ATOM 2731 C CA . ILE A 1 372 ? -14.214 10.330 16.443 1.00 95.62 372 ILE A CA 1
ATOM 2732 C C . ILE A 1 372 ? -15.379 11.108 17.040 1.00 95.62 372 ILE A C 1
ATOM 2734 O O . ILE A 1 372 ? -15.756 10.843 18.181 1.00 95.62 372 ILE A O 1
ATOM 2738 N N . GLU A 1 373 ? -15.942 12.053 16.285 1.00 93.31 373 GLU A N 1
ATOM 2739 C CA . GLU A 1 373 ? -17.038 12.920 16.747 1.00 93.31 373 GLU A CA 1
ATOM 2740 C C . GLU A 1 373 ? -18.348 12.155 16.998 1.00 93.31 373 GLU A C 1
ATOM 2742 O O . GLU A 1 373 ? -19.044 12.445 17.971 1.00 93.31 373 GLU A O 1
ATOM 2747 N N . ASP A 1 374 ? -18.666 11.156 16.167 1.00 92.31 374 ASP A N 1
ATOM 2748 C CA . ASP A 1 374 ? -19.855 10.311 16.336 1.00 92.31 374 ASP A CA 1
ATOM 2749 C C . ASP A 1 374 ? -19.546 8.828 16.081 1.00 92.31 374 ASP A C 1
ATOM 2751 O O . ASP A 1 374 ? -19.489 8.341 14.948 1.00 92.31 374 ASP A O 1
ATOM 2755 N N . LEU A 1 375 ? -19.369 8.089 17.176 1.00 91.12 375 LEU A N 1
ATOM 2756 C CA . LEU A 1 375 ? -19.075 6.661 17.181 1.00 91.12 375 LEU A CA 1
ATOM 2757 C C . LEU A 1 375 ? -20.282 5.811 16.744 1.00 91.12 375 LEU A C 1
ATOM 2759 O O . LEU A 1 375 ? -20.093 4.716 16.215 1.00 91.12 375 LEU A O 1
ATOM 2763 N N . LEU A 1 376 ? -21.521 6.291 16.922 1.00 88.56 376 LEU A N 1
ATOM 2764 C CA . LEU A 1 376 ? -22.729 5.526 16.574 1.00 88.56 376 LEU A CA 1
ATOM 2765 C C . LEU A 1 376 ? -22.921 5.409 15.064 1.00 88.56 376 LEU A C 1
ATOM 2767 O O . LEU A 1 376 ? -23.474 4.417 14.586 1.00 88.56 376 LEU A O 1
ATOM 2771 N N . ILE A 1 377 ? -22.444 6.392 14.297 1.00 87.56 377 ILE A N 1
ATOM 2772 C CA . ILE A 1 377 ? -22.454 6.334 12.831 1.00 87.56 377 ILE A CA 1
ATOM 2773 C C . ILE A 1 377 ? -21.633 5.138 12.325 1.00 87.56 377 ILE A C 1
ATOM 2775 O O . ILE A 1 377 ? -22.011 4.519 11.328 1.00 87.56 377 ILE A O 1
ATOM 2779 N N . LEU A 1 378 ? -20.568 4.746 13.035 1.00 86.62 378 LEU A N 1
ATOM 2780 C CA . LEU A 1 378 ? -19.716 3.627 12.625 1.00 86.62 378 LEU A CA 1
ATOM 2781 C C . LEU A 1 378 ? -20.425 2.271 12.665 1.00 86.62 378 LEU A C 1
ATOM 2783 O O . LEU A 1 378 ? -20.066 1.379 11.901 1.00 86.62 378 LEU A O 1
ATOM 2787 N N . ALA A 1 379 ? -21.490 2.125 13.457 1.00 84.00 379 ALA A N 1
ATOM 2788 C CA . ALA A 1 379 ? -22.302 0.908 13.456 1.00 84.00 379 ALA A CA 1
ATOM 2789 C C . ALA A 1 379 ? -23.000 0.656 12.103 1.00 84.00 379 ALA A C 1
ATOM 2791 O O . ALA A 1 379 ? -23.344 -0.481 11.791 1.00 84.00 379 ALA A O 1
ATOM 2792 N N . LYS A 1 380 ? -23.187 1.698 11.279 1.00 82.00 380 LYS A N 1
ATOM 2793 C CA . LYS A 1 380 ? -23.826 1.614 9.952 1.00 82.00 380 LYS A CA 1
ATOM 2794 C C . LYS A 1 380 ? -22.837 1.371 8.813 1.00 82.00 380 LYS A C 1
ATOM 2796 O O . LYS A 1 380 ? -23.256 1.196 7.674 1.00 82.00 380 LYS A O 1
ATOM 2801 N N . VAL A 1 381 ? -21.532 1.344 9.094 1.00 83.94 381 VAL A N 1
ATOM 2802 C CA . VAL A 1 381 ? -20.479 1.215 8.071 1.00 83.94 381 VAL A CA 1
ATOM 2803 C C . VAL A 1 381 ? -20.573 -0.092 7.287 1.00 83.94 381 VAL A C 1
ATOM 2805 O O . VAL A 1 381 ? -20.238 -0.116 6.102 1.00 83.94 381 VAL A O 1
ATOM 2808 N N . ALA A 1 382 ? -21.029 -1.172 7.930 1.00 80.25 382 ALA A N 1
ATOM 2809 C CA . ALA A 1 382 ? -21.231 -2.455 7.262 1.00 80.25 382 ALA A CA 1
ATOM 2810 C C . ALA A 1 382 ? -22.266 -2.362 6.123 1.00 80.25 382 ALA A C 1
ATOM 2812 O O . ALA A 1 382 ? -22.107 -3.035 5.105 1.00 80.25 382 ALA A O 1
ATOM 2813 N N . ASP A 1 383 ? -23.272 -1.493 6.272 1.00 86.44 383 ASP A N 1
ATOM 2814 C CA . ASP A 1 383 ? -24.327 -1.267 5.282 1.00 86.44 383 ASP A CA 1
ATOM 2815 C C . ASP A 1 383 ? -23.974 -0.135 4.300 1.00 86.44 383 ASP A C 1
ATOM 2817 O O . ASP A 1 383 ? -24.248 -0.238 3.103 1.00 86.44 383 ASP A O 1
ATOM 2821 N N . ASP A 1 384 ? -23.353 0.945 4.790 1.00 85.81 384 ASP A N 1
ATOM 2822 C CA . ASP A 1 384 ? -22.958 2.113 4.000 1.00 85.81 384 ASP A CA 1
ATOM 2823 C C . ASP A 1 384 ? -21.561 2.616 4.384 1.00 85.81 384 ASP A C 1
ATOM 2825 O O . ASP A 1 384 ? -21.373 3.321 5.382 1.00 85.81 384 ASP A O 1
ATOM 2829 N N . ARG A 1 385 ? -20.579 2.328 3.523 1.00 83.19 385 ARG A N 1
ATOM 2830 C CA . ARG A 1 385 ? -19.192 2.790 3.678 1.00 83.19 385 ARG A CA 1
ATOM 2831 C C . ARG A 1 385 ? -19.054 4.316 3.684 1.00 83.19 385 ARG A C 1
ATOM 2833 O O . ARG A 1 385 ? -18.085 4.811 4.253 1.00 83.19 385 ARG A O 1
ATOM 2840 N N . GLN A 1 386 ? -19.999 5.077 3.121 1.00 84.50 386 GLN A N 1
ATOM 2841 C CA . GLN A 1 386 ? -19.949 6.547 3.163 1.00 84.50 386 GLN A CA 1
ATOM 2842 C C . GLN A 1 386 ? -20.109 7.093 4.588 1.00 84.50 386 GLN A C 1
ATOM 2844 O O . GLN A 1 386 ? -19.675 8.213 4.856 1.00 84.50 386 GLN A O 1
ATOM 2849 N N . SER A 1 387 ? -20.639 6.285 5.516 1.00 86.94 387 SER A N 1
ATOM 2850 C CA . SER A 1 387 ? -20.789 6.628 6.936 1.00 86.94 387 SER A CA 1
ATOM 2851 C C . SER A 1 387 ? -19.460 6.993 7.607 1.00 86.94 387 SER A C 1
ATOM 2853 O O . SER A 1 387 ? -19.447 7.825 8.513 1.00 86.94 387 SER A O 1
ATOM 2855 N N . PHE A 1 388 ? -18.329 6.449 7.132 1.00 87.38 388 PHE A N 1
ATOM 2856 C CA . PHE A 1 388 ? -16.997 6.865 7.589 1.00 87.38 388 PHE A CA 1
ATOM 2857 C C . PHE A 1 388 ? -16.770 8.371 7.422 1.00 87.38 388 PHE A C 1
ATOM 2859 O O . PHE A 1 388 ? -16.161 8.995 8.282 1.00 87.38 388 PHE A O 1
ATOM 2866 N N . GLY A 1 389 ? -17.295 8.962 6.348 1.00 85.69 389 GLY A N 1
ATOM 2867 C CA . GLY A 1 389 ? -17.119 10.374 6.036 1.00 85.69 389 GLY A CA 1
ATOM 2868 C C . GLY A 1 389 ? -17.874 11.339 6.952 1.00 85.69 389 GLY A C 1
ATOM 2869 O O . GLY A 1 389 ? -17.464 12.481 7.148 1.00 85.69 389 GLY A O 1
ATOM 2870 N N . THR A 1 390 ? -18.966 10.877 7.560 1.00 88.88 390 THR A N 1
ATOM 2871 C CA . THR A 1 390 ? -19.792 11.683 8.471 1.00 88.88 390 THR A CA 1
ATOM 2872 C C . THR A 1 390 ? -19.479 11.448 9.947 1.00 88.88 390 THR A C 1
ATOM 2874 O O . THR A 1 390 ? -19.994 12.177 10.787 1.00 88.88 390 THR A O 1
ATOM 2877 N N . ALA A 1 391 ? -18.643 10.459 10.276 1.00 91.25 391 ALA A N 1
ATOM 2878 C CA . ALA A 1 391 ? -18.305 10.104 11.657 1.00 91.25 391 ALA A CA 1
ATOM 2879 C C . ALA A 1 391 ? -17.305 11.072 12.325 1.00 91.25 391 ALA A C 1
ATOM 2881 O O . ALA A 1 391 ? -17.093 10.997 13.534 1.00 91.25 391 ALA A O 1
ATOM 2882 N N . GLY A 1 392 ? -16.684 11.981 11.559 1.00 92.50 392 GLY A N 1
ATOM 2883 C CA . GLY A 1 392 ? -15.717 12.950 12.090 1.00 92.50 392 GLY A CA 1
ATOM 2884 C C . GLY A 1 392 ? -14.462 12.285 12.663 1.00 92.50 392 GLY A C 1
ATOM 2885 O O . GLY A 1 392 ? -13.989 12.670 13.725 1.00 92.50 392 GLY A O 1
ATOM 2886 N N . ILE A 1 393 ? -13.972 11.249 11.983 1.00 95.31 393 ILE A N 1
ATOM 2887 C CA . ILE A 1 393 ? -12.742 10.515 12.296 1.00 95.31 393 ILE A CA 1
ATOM 2888 C C . ILE A 1 393 ? -11.525 11.387 11.974 1.00 95.31 393 ILE A C 1
ATOM 2890 O O . ILE A 1 393 ? -11.426 11.896 10.858 1.00 95.31 393 ILE A O 1
ATOM 2894 N N . ASP A 1 394 ? -10.597 11.492 12.918 1.00 96.56 394 ASP A N 1
ATOM 2895 C CA . ASP A 1 394 ? -9.246 12.035 12.759 1.00 96.56 394 ASP A CA 1
ATOM 2896 C C . ASP A 1 394 ? -8.266 11.047 13.401 1.00 96.56 394 ASP A C 1
ATOM 2898 O O . ASP A 1 394 ? -8.362 10.769 14.596 1.00 96.56 394 ASP A O 1
ATOM 2902 N N . VAL A 1 395 ? -7.382 10.454 12.600 1.00 97.06 395 VAL A N 1
ATOM 2903 C CA . VAL A 1 395 ? -6.415 9.433 13.017 1.00 97.06 395 VAL A CA 1
ATOM 2904 C C . VAL A 1 395 ? -5.026 9.875 12.600 1.00 97.06 395 VAL A C 1
ATOM 2906 O O . VAL A 1 395 ? -4.760 10.029 11.412 1.00 97.06 395 VAL A O 1
ATOM 2909 N N . SER A 1 396 ? -4.121 9.968 13.563 1.00 97.25 396 SER A N 1
ATOM 2910 C CA . SER A 1 396 ? -2.697 10.212 13.354 1.00 97.25 396 SER A CA 1
ATOM 2911 C C . SER A 1 396 ? -1.897 8.964 13.711 1.00 97.25 396 SER A C 1
ATOM 2913 O O . SER A 1 396 ? -2.139 8.339 14.743 1.00 97.25 396 SER A O 1
ATOM 2915 N N . LEU A 1 397 ? -0.927 8.605 12.877 1.00 96.44 397 LEU A N 1
ATOM 2916 C CA . LEU A 1 397 ? -0.044 7.454 13.044 1.00 96.44 397 LEU A CA 1
ATOM 2917 C C . LEU A 1 397 ? 1.407 7.907 12.917 1.00 96.44 397 LEU A C 1
ATOM 2919 O O . LEU A 1 397 ? 1.782 8.505 11.917 1.00 96.44 397 LEU A O 1
ATOM 2923 N N . THR A 1 398 ? 2.235 7.533 13.885 1.00 96.94 398 THR A N 1
ATOM 2924 C CA . THR A 1 398 ? 3.696 7.572 13.769 1.00 96.94 398 THR A CA 1
ATOM 2925 C C . THR A 1 398 ? 4.231 6.163 13.947 1.00 96.94 398 THR A C 1
ATOM 2927 O O . THR A 1 398 ? 3.819 5.472 14.876 1.00 96.94 398 THR A O 1
ATOM 2930 N N . ALA A 1 399 ? 5.129 5.710 13.080 1.00 95.12 399 ALA A N 1
ATOM 2931 C CA . ALA A 1 399 ? 5.731 4.388 13.184 1.00 95.12 399 ALA A CA 1
ATOM 2932 C C . ALA A 1 399 ? 7.220 4.414 12.830 1.00 95.12 399 ALA A C 1
ATOM 2934 O O . ALA A 1 399 ? 7.680 5.228 12.035 1.00 95.12 399 ALA A O 1
ATOM 2935 N N . GLU A 1 400 ? 7.979 3.517 13.440 1.00 95.44 400 GLU A N 1
ATOM 2936 C CA . GLU A 1 400 ? 9.399 3.298 13.205 1.00 95.44 400 GLU A CA 1
ATOM 2937 C C . GLU A 1 400 ? 9.634 1.790 13.112 1.00 95.44 400 GLU A C 1
ATOM 2939 O O . GLU A 1 400 ? 9.325 1.052 14.050 1.00 95.44 400 GLU A O 1
ATOM 2944 N N . ALA A 1 401 ? 10.158 1.344 11.976 1.00 93.69 401 ALA A N 1
ATOM 2945 C CA . ALA A 1 401 ? 10.484 -0.048 11.698 1.00 93.69 401 ALA A CA 1
ATOM 2946 C C . ALA A 1 401 ? 11.972 -0.188 11.360 1.00 93.69 401 ALA A C 1
ATOM 2948 O O . ALA A 1 401 ? 12.575 0.728 10.790 1.00 93.69 401 ALA A O 1
ATOM 2949 N N . ARG A 1 402 ? 12.574 -1.339 11.674 1.00 91.50 402 ARG A N 1
ATOM 2950 C CA . ARG A 1 402 ? 13.976 -1.623 11.311 1.00 91.50 402 ARG A CA 1
ATOM 2951 C C . ARG A 1 402 ? 14.140 -1.951 9.833 1.00 91.50 402 ARG A C 1
ATOM 2953 O O . ARG A 1 402 ? 15.244 -1.815 9.314 1.00 91.50 402 ARG A O 1
ATOM 2960 N N . SER A 1 403 ? 13.063 -2.404 9.193 1.00 90.31 403 SER A N 1
ATOM 2961 C CA . SER A 1 403 ? 13.008 -2.729 7.772 1.00 90.31 403 SER A CA 1
ATOM 2962 C C . SER A 1 403 ? 11.675 -2.307 7.161 1.00 90.31 403 SER A C 1
ATOM 2964 O O . SER A 1 403 ? 10.626 -2.489 7.777 1.00 90.31 403 SER A O 1
ATOM 2966 N N . VAL A 1 404 ? 11.676 -1.844 5.908 1.00 88.44 404 VAL A N 1
ATOM 2967 C CA . VAL A 1 404 ? 10.431 -1.641 5.133 1.00 88.44 404 VAL A CA 1
ATOM 2968 C C . VAL A 1 404 ? 9.601 -2.930 5.047 1.00 88.44 404 VAL A C 1
ATOM 2970 O O . VAL A 1 404 ? 8.370 -2.879 5.058 1.00 88.44 404 VAL A O 1
ATOM 2973 N N . SER A 1 405 ? 10.266 -4.087 4.997 1.00 86.75 405 SER A N 1
ATOM 2974 C CA . SER A 1 405 ? 9.613 -5.399 4.924 1.00 86.75 405 SER A CA 1
ATOM 2975 C C . SER A 1 405 ? 8.719 -5.691 6.136 1.00 86.75 405 SER A C 1
ATOM 2977 O O . SER A 1 405 ? 7.655 -6.284 5.968 1.00 86.75 405 SER A O 1
ATOM 2979 N N . GLU A 1 406 ? 9.095 -5.218 7.331 1.00 85.44 406 GLU A N 1
ATOM 2980 C CA . GLU A 1 406 ? 8.334 -5.430 8.567 1.00 85.44 406 GLU A CA 1
ATOM 2981 C C . GLU A 1 406 ? 6.956 -4.776 8.470 1.00 85.44 406 GLU A C 1
ATOM 2983 O O . GLU A 1 406 ? 5.975 -5.365 8.900 1.00 85.44 406 GLU A O 1
ATOM 2988 N N . VAL A 1 407 ? 6.852 -3.600 7.840 1.00 84.31 407 VAL A N 1
ATOM 2989 C CA . VAL A 1 407 ? 5.563 -2.926 7.612 1.00 84.31 407 VAL A CA 1
ATOM 2990 C C . VAL A 1 407 ? 4.812 -3.538 6.425 1.00 84.31 407 VAL A C 1
ATOM 2992 O O . VAL A 1 407 ? 3.592 -3.699 6.472 1.00 84.31 407 VAL A O 1
ATOM 2995 N N . ALA A 1 408 ? 5.527 -3.897 5.356 1.00 81.38 408 ALA A N 1
ATOM 2996 C CA . ALA A 1 408 ? 4.935 -4.414 4.122 1.00 81.38 408 ALA A CA 1
ATOM 2997 C C . ALA A 1 408 ? 4.217 -5.762 4.310 1.00 81.38 408 ALA A C 1
ATOM 2999 O O . ALA A 1 408 ? 3.188 -6.006 3.674 1.00 81.38 408 ALA A O 1
ATOM 3000 N N . GLN A 1 409 ? 4.704 -6.600 5.231 1.00 74.56 409 GLN A N 1
ATOM 3001 C CA . GLN A 1 409 ? 4.067 -7.869 5.588 1.00 74.56 409 GLN A CA 1
ATOM 3002 C C . GLN A 1 409 ? 2.616 -7.686 6.060 1.00 74.56 409 GLN A C 1
ATOM 3004 O O . GLN A 1 409 ? 1.765 -8.502 5.708 1.00 74.56 409 GLN A O 1
ATOM 3009 N N . PHE A 1 410 ? 2.286 -6.589 6.754 1.00 71.56 410 PHE A N 1
ATOM 3010 C CA . PHE A 1 410 ? 0.904 -6.308 7.179 1.00 71.56 410 PHE A CA 1
ATOM 3011 C C . PHE A 1 410 ? -0.024 -5.953 6.024 1.00 71.56 410 PHE A C 1
ATOM 3013 O O . PHE A 1 410 ? -1.222 -6.213 6.091 1.00 71.56 410 PHE A O 1
ATOM 3020 N N . ALA A 1 411 ? 0.525 -5.384 4.953 1.00 72.81 411 ALA A N 1
ATOM 3021 C CA . ALA A 1 411 ? -0.216 -5.120 3.728 1.00 72.81 411 ALA A CA 1
ATOM 3022 C C . ALA A 1 411 ? -0.289 -6.354 2.805 1.00 72.81 411 ALA A C 1
ATOM 3024 O O . ALA A 1 411 ? -0.892 -6.277 1.736 1.00 72.81 411 ALA A O 1
ATOM 3025 N N . GLY A 1 412 ? 0.332 -7.480 3.187 1.00 74.25 412 GLY A N 1
ATOM 3026 C CA . GLY A 1 412 ? 0.457 -8.665 2.338 1.00 74.25 412 GLY A CA 1
ATOM 3027 C C . GLY A 1 412 ? 1.367 -8.446 1.125 1.00 74.25 412 GLY A C 1
ATOM 3028 O O . GLY A 1 412 ? 1.203 -9.121 0.109 1.00 74.25 412 GLY A O 1
ATOM 3029 N N . ILE A 1 413 ? 2.294 -7.484 1.202 1.00 78.94 413 ILE A N 1
ATOM 3030 C CA . ILE A 1 413 ? 3.199 -7.124 0.108 1.00 78.94 413 ILE A CA 1
ATOM 3031 C C . ILE A 1 413 ? 4.595 -7.668 0.419 1.00 78.94 413 ILE A C 1
ATOM 3033 O O . ILE A 1 413 ? 5.225 -7.279 1.401 1.00 78.94 413 ILE A O 1
ATOM 3037 N N . GLU A 1 414 ? 5.111 -8.540 -0.447 1.00 77.56 414 GLU A N 1
ATOM 3038 C CA . GLU A 1 414 ? 6.499 -9.000 -0.367 1.00 77.56 414 GLU A CA 1
ATOM 3039 C C . GLU A 1 414 ? 7.448 -7.919 -0.904 1.00 77.56 414 GLU A C 1
ATOM 3041 O O . GLU A 1 414 ? 7.587 -7.728 -2.116 1.00 77.56 414 GLU A O 1
ATOM 3046 N N . ILE A 1 415 ? 8.107 -7.207 0.010 1.00 81.50 415 ILE A N 1
ATOM 3047 C CA . ILE A 1 415 ? 9.145 -6.212 -0.290 1.00 81.50 415 ILE A CA 1
ATOM 3048 C C . ILE A 1 415 ? 10.460 -6.689 0.345 1.00 81.50 415 ILE A C 1
ATOM 3050 O O . ILE A 1 415 ? 10.428 -7.220 1.458 1.00 81.50 415 ILE A O 1
ATOM 3054 N N . PRO A 1 416 ? 11.614 -6.540 -0.334 1.00 81.88 416 PRO A N 1
ATOM 3055 C CA . PRO A 1 416 ? 12.910 -6.894 0.240 1.00 81.88 416 PRO A CA 1
ATOM 3056 C C . PRO A 1 416 ? 13.211 -6.115 1.527 1.00 81.88 416 PRO A C 1
ATOM 3058 O O . PRO A 1 416 ? 12.669 -5.035 1.769 1.00 81.88 416 PRO A O 1
ATOM 3061 N N . GLU A 1 417 ? 14.107 -6.661 2.348 1.00 84.12 417 GLU A N 1
ATOM 3062 C CA . GLU A 1 417 ? 14.581 -5.979 3.549 1.00 84.12 417 GLU A CA 1
ATOM 3063 C C . GLU A 1 417 ? 15.440 -4.771 3.158 1.00 84.12 417 GLU A C 1
ATOM 3065 O O . GLU A 1 417 ? 16.587 -4.914 2.735 1.00 84.12 417 GLU A O 1
ATOM 3070 N N . ILE A 1 418 ? 14.871 -3.572 3.269 1.00 84.62 418 ILE A N 1
ATOM 3071 C CA . ILE A 1 418 ? 15.539 -2.315 2.925 1.00 84.62 418 ILE A CA 1
ATOM 3072 C C . ILE A 1 418 ? 15.414 -1.386 4.123 1.00 84.62 418 ILE A C 1
ATOM 3074 O O . ILE A 1 418 ? 14.284 -1.021 4.423 1.00 84.62 418 ILE A O 1
ATOM 3078 N N . GLY A 1 419 ? 16.541 -1.004 4.735 1.00 88.44 419 GLY A N 1
ATOM 3079 C CA . GLY A 1 419 ? 16.709 0.150 5.636 1.00 88.44 419 GLY A CA 1
ATOM 3080 C C . GLY A 1 419 ? 15.715 0.348 6.791 1.00 88.44 419 GLY A C 1
ATOM 3081 O O . GLY A 1 419 ? 14.636 -0.222 6.852 1.00 88.44 419 GLY A O 1
ATOM 3082 N N . SER A 1 420 ? 16.041 1.244 7.715 1.00 93.62 420 SER A N 1
ATOM 3083 C CA . SER A 1 420 ? 15.058 1.690 8.708 1.00 93.62 420 SER A CA 1
ATOM 3084 C C . SER A 1 420 ? 14.010 2.605 8.069 1.00 93.62 420 SER A C 1
ATOM 3086 O O . SER A 1 420 ? 14.334 3.428 7.210 1.00 93.62 420 SER A O 1
ATOM 3088 N N . LEU A 1 421 ? 12.751 2.466 8.482 1.00 95.00 421 LEU A N 1
ATOM 3089 C CA . LEU A 1 421 ? 11.621 3.218 7.944 1.00 95.00 421 LEU A CA 1
ATOM 3090 C C . LEU A 1 421 ? 10.926 3.992 9.063 1.00 95.00 421 LEU A C 1
ATOM 3092 O O . LEU A 1 421 ? 10.450 3.406 10.031 1.00 95.00 421 LEU A O 1
ATOM 3096 N N . HIS A 1 422 ? 10.803 5.303 8.892 1.00 96.31 422 HIS A N 1
ATOM 3097 C CA . HIS A 1 422 ? 9.995 6.167 9.741 1.00 96.31 422 HIS A CA 1
ATOM 3098 C C . HIS A 1 422 ? 8.769 6.662 8.970 1.00 96.31 422 HIS A C 1
ATOM 3100 O O . HIS A 1 422 ? 8.910 7.250 7.899 1.00 96.31 422 HIS A O 1
ATOM 3106 N N . LEU A 1 423 ? 7.580 6.442 9.521 1.00 95.50 423 LEU A N 1
ATOM 3107 C CA . LEU A 1 423 ? 6.292 6.816 8.946 1.00 95.50 423 LEU A CA 1
ATOM 3108 C C . LEU A 1 423 ? 5.580 7.813 9.855 1.00 95.50 423 LEU A C 1
ATOM 3110 O O . LEU A 1 423 ? 5.564 7.648 11.073 1.00 95.50 423 LEU A O 1
ATOM 3114 N N . ASP A 1 424 ? 4.955 8.810 9.252 1.00 97.06 424 ASP A N 1
ATOM 3115 C CA . ASP A 1 424 ? 4.079 9.775 9.907 1.00 97.06 424 ASP A CA 1
ATOM 3116 C C . ASP A 1 424 ? 2.897 10.047 8.979 1.00 97.06 424 ASP A C 1
ATOM 3118 O O . ASP A 1 424 ? 3.099 10.402 7.822 1.00 97.06 424 ASP A O 1
ATOM 3122 N N . GLY A 1 425 ? 1.665 9.863 9.436 1.00 96.88 425 GLY A N 1
ATOM 3123 C CA . GLY A 1 425 ? 0.503 10.081 8.586 1.00 96.88 425 GLY A CA 1
ATOM 3124 C C . GLY A 1 425 ? -0.756 10.449 9.345 1.00 96.88 425 GLY A C 1
ATOM 3125 O O . GLY A 1 425 ? -0.899 10.128 10.521 1.00 96.88 425 GLY A O 1
ATOM 3126 N N . GLN A 1 426 ? -1.673 11.115 8.649 1.00 97.44 426 GLN A N 1
ATOM 3127 C CA . GLN A 1 426 ? -2.950 11.560 9.188 1.00 97.44 426 GLN A CA 1
ATOM 3128 C C . GLN A 1 426 ? -4.089 11.270 8.206 1.00 97.44 426 GLN A C 1
ATOM 3130 O O . GLN A 1 426 ? -4.035 11.640 7.028 1.00 97.44 426 GLN A O 1
ATOM 3135 N N . VAL A 1 427 ? -5.136 10.617 8.702 1.00 97.31 427 VAL A N 1
ATOM 3136 C CA . VAL A 1 427 ? -6.362 10.295 7.972 1.00 97.31 427 VAL A CA 1
ATOM 3137 C C . VAL A 1 427 ? -7.527 11.005 8.640 1.00 97.31 427 VAL A C 1
ATOM 3139 O O . VAL A 1 427 ? -7.760 10.835 9.832 1.00 97.31 427 VAL A O 1
ATOM 3142 N N . VAL A 1 428 ? -8.287 11.764 7.858 1.00 96.50 428 VAL A N 1
ATOM 3143 C CA . VAL A 1 428 ? -9.443 12.525 8.337 1.00 96.50 428 VAL A CA 1
ATOM 3144 C C . VAL A 1 428 ? -10.696 12.181 7.544 1.00 96.50 428 VAL A C 1
ATOM 3146 O O . VAL A 1 428 ? -10.633 11.788 6.379 1.00 96.50 428 VAL A O 1
ATOM 3149 N N . SER A 1 429 ? -11.860 12.355 8.155 1.00 93.44 429 SER A N 1
ATOM 3150 C CA . SER A 1 429 ? -13.138 12.222 7.459 1.00 93.44 429 SER A CA 1
ATOM 3151 C C . SER A 1 429 ? -13.344 13.336 6.433 1.00 93.44 429 SER A C 1
ATOM 3153 O O . SER A 1 429 ? -12.996 14.496 6.650 1.00 93.44 429 SER A O 1
ATOM 3155 N N . SER A 1 430 ? -13.939 12.967 5.306 1.00 89.69 430 SER A N 1
ATOM 3156 C CA . SER A 1 430 ? -14.412 13.839 4.228 1.00 89.69 430 SER A CA 1
ATOM 3157 C C . SER A 1 430 ? -15.892 13.540 3.981 1.00 89.69 430 SER A C 1
ATOM 3159 O O . SER A 1 430 ? -16.323 12.446 4.303 1.00 89.69 430 SER A O 1
ATOM 3161 N N . GLU A 1 431 ? -16.681 14.435 3.376 1.00 83.88 431 GLU A N 1
ATOM 3162 C CA . GLU A 1 431 ? -18.161 14.345 3.319 1.00 83.88 431 GLU A CA 1
ATOM 3163 C C . GLU A 1 431 ? -18.754 12.953 3.001 1.00 83.88 431 GLU A C 1
ATOM 3165 O O . GLU A 1 431 ? -19.856 12.644 3.452 1.00 83.88 431 GLU A O 1
ATOM 3170 N N . ARG A 1 432 ? -18.060 12.121 2.207 1.00 85.38 432 ARG A N 1
ATOM 3171 C CA . ARG A 1 432 ? -18.494 10.760 1.832 1.00 85.38 432 ARG A CA 1
ATOM 3172 C C . ARG A 1 432 ? -17.374 9.709 1.847 1.00 85.38 432 ARG A C 1
ATOM 3174 O O . ARG A 1 432 ? -17.590 8.603 1.353 1.00 85.38 432 ARG A O 1
ATOM 3181 N N . SER A 1 433 ? -16.181 10.053 2.335 1.00 91.19 433 SER A N 1
ATOM 3182 C CA . SER A 1 433 ? -14.986 9.198 2.261 1.00 91.19 433 SER A CA 1
ATOM 3183 C C . SER A 1 433 ? -14.000 9.481 3.399 1.00 91.19 433 SER A C 1
ATOM 3185 O O . SER A 1 433 ? -14.230 10.355 4.232 1.00 91.19 433 SER A O 1
ATOM 3187 N N . LEU A 1 434 ? -12.886 8.756 3.432 1.00 94.12 434 LEU A N 1
ATOM 3188 C CA . LEU A 1 434 ? -11.707 9.105 4.218 1.00 94.12 434 LEU A CA 1
ATOM 3189 C C . LEU A 1 434 ? -10.683 9.800 3.316 1.00 94.12 434 LEU A C 1
ATOM 3191 O O . LEU A 1 434 ? -10.496 9.420 2.161 1.00 94.12 434 LEU A O 1
ATOM 3195 N N . ARG A 1 435 ? -10.005 10.813 3.847 1.00 95.56 435 ARG A N 1
ATOM 3196 C CA . ARG A 1 435 ? -8.958 11.574 3.168 1.00 95.56 435 ARG A CA 1
ATOM 3197 C C . ARG A 1 435 ? -7.636 11.350 3.882 1.00 95.56 435 ARG A C 1
ATOM 3199 O O . ARG A 1 435 ? -7.550 11.547 5.091 1.00 95.56 435 ARG A O 1
ATOM 3206 N N . LEU A 1 436 ? -6.602 10.984 3.134 1.00 96.88 436 LEU A N 1
ATOM 3207 C CA . LEU A 1 436 ? -5.232 10.994 3.638 1.00 96.88 436 LEU A CA 1
ATOM 3208 C C . LEU A 1 436 ? -4.699 12.424 3.508 1.00 96.88 436 LEU A C 1
ATOM 3210 O O . LEU A 1 436 ? -4.400 12.864 2.396 1.00 96.88 436 LEU A O 1
ATOM 3214 N N . GLU A 1 437 ? -4.637 13.158 4.620 1.00 95.69 437 GLU A N 1
ATOM 3215 C CA . GLU A 1 437 ? -4.122 14.536 4.663 1.00 95.69 437 GLU A CA 1
ATOM 3216 C C . GLU A 1 437 ? -2.637 14.555 4.297 1.00 95.69 437 GLU A C 1
ATOM 3218 O O . GLU A 1 437 ? -2.210 15.305 3.418 1.00 95.69 437 GLU A O 1
ATOM 3223 N N . SER A 1 438 ? -1.873 13.675 4.941 1.00 95.19 438 SER A N 1
ATOM 3224 C CA . SER A 1 438 ? -0.461 13.449 4.668 1.00 95.19 438 SER A CA 1
ATOM 3225 C C . SER A 1 438 ? -0.047 12.045 5.091 1.00 95.19 438 SER A C 1
ATOM 3227 O O . SER A 1 438 ? -0.564 11.501 6.061 1.00 95.19 438 SER A O 1
ATOM 3229 N N . MET A 1 439 ? 0.921 11.482 4.383 1.00 97.12 439 MET A N 1
ATOM 3230 C CA . MET A 1 439 ? 1.700 10.309 4.763 1.00 97.12 439 MET A CA 1
ATOM 3231 C C . MET A 1 439 ? 3.135 10.579 4.343 1.00 97.12 439 MET A C 1
ATOM 3233 O O . MET A 1 439 ? 3.435 10.599 3.155 1.00 97.12 439 MET A O 1
ATOM 3237 N N . ASN A 1 440 ? 4.004 10.821 5.307 1.00 97.00 440 ASN A N 1
ATOM 3238 C CA . ASN A 1 440 ? 5.424 11.042 5.132 1.00 97.00 440 ASN A CA 1
ATOM 3239 C C . ASN A 1 440 ? 6.164 9.760 5.503 1.00 97.00 440 ASN A C 1
ATOM 3241 O O . ASN A 1 440 ? 6.007 9.242 6.605 1.00 97.00 440 ASN A O 1
ATOM 3245 N N . ALA A 1 441 ? 7.002 9.273 4.601 1.00 96.12 441 ALA A N 1
ATOM 3246 C CA . ALA A 1 441 ? 7.889 8.148 4.830 1.00 96.12 441 ALA A CA 1
ATOM 3247 C C . ALA A 1 441 ? 9.337 8.614 4.686 1.00 96.12 441 ALA A C 1
ATOM 3249 O O . ALA A 1 441 ? 9.673 9.310 3.730 1.00 96.12 441 ALA A O 1
ATOM 3250 N N . ARG A 1 442 ? 10.201 8.239 5.626 1.00 96.56 442 ARG A N 1
ATOM 3251 C CA . ARG A 1 442 ? 11.651 8.430 5.544 1.00 96.56 442 ARG A CA 1
ATOM 3252 C C . ARG A 1 442 ? 12.331 7.078 5.662 1.00 96.56 442 ARG A C 1
ATOM 3254 O O . ARG A 1 442 ? 12.130 6.381 6.651 1.00 96.56 442 ARG A O 1
ATOM 3261 N N . LEU A 1 443 ? 13.102 6.732 4.647 1.00 94.69 443 LEU A N 1
ATOM 3262 C CA . LEU A 1 443 ? 13.902 5.526 4.552 1.00 94.69 443 LEU A CA 1
ATOM 3263 C C . LEU A 1 443 ? 15.369 5.905 4.722 1.00 94.69 443 LEU A C 1
ATOM 3265 O O . LEU A 1 443 ? 15.870 6.755 3.987 1.00 94.69 443 LEU A O 1
ATOM 3269 N N . ASP A 1 444 ? 16.041 5.248 5.656 1.00 93.38 444 ASP A N 1
ATOM 3270 C CA . ASP A 1 444 ? 17.481 5.370 5.873 1.00 93.38 444 ASP A CA 1
ATOM 3271 C C . ASP A 1 444 ? 18.113 3.979 5.750 1.00 93.38 444 ASP A C 1
ATOM 3273 O O . ASP A 1 444 ? 17.790 3.057 6.508 1.00 93.38 444 ASP A O 1
ATOM 3277 N N . ASN A 1 445 ? 18.963 3.810 4.741 1.00 92.12 445 ASN A N 1
ATOM 3278 C CA . ASN A 1 445 ? 19.697 2.589 4.448 1.00 92.12 445 ASN A CA 1
ATOM 3279 C C . ASN A 1 445 ? 21.164 2.923 4.147 1.00 92.12 445 ASN A C 1
ATOM 3281 O O . ASN A 1 445 ? 21.480 4.043 3.749 1.00 92.12 445 ASN A O 1
ATOM 3285 N N . GLU A 1 446 ? 22.071 1.945 4.249 1.00 89.31 446 GLU A N 1
ATOM 3286 C CA . GLU A 1 446 ? 23.495 2.176 3.980 1.00 89.31 446 GLU A CA 1
ATOM 3287 C C . GLU A 1 446 ? 23.739 2.736 2.565 1.00 89.31 446 GLU A C 1
ATOM 3289 O O . GLU A 1 446 ? 23.728 2.038 1.548 1.00 89.31 446 GLU A O 1
ATOM 3294 N N . GLY A 1 447 ? 23.970 4.051 2.537 1.00 88.75 447 GLY A N 1
ATOM 3295 C CA . GLY A 1 447 ? 24.211 4.878 1.368 1.00 88.75 447 GLY A CA 1
ATOM 3296 C C . GLY A 1 447 ? 22.994 5.176 0.489 1.00 88.75 447 GLY A C 1
ATOM 3297 O O . GLY A 1 447 ? 23.205 5.593 -0.646 1.00 88.75 447 GLY A O 1
ATOM 3298 N N . MET A 1 448 ? 21.771 4.973 0.975 1.00 93.00 448 MET A N 1
ATOM 3299 C CA . MET A 1 448 ? 20.551 5.438 0.319 1.00 93.00 448 MET A CA 1
ATOM 3300 C C . MET A 1 448 ? 19.629 6.078 1.357 1.00 93.00 448 MET A C 1
ATOM 3302 O O . MET A 1 448 ? 19.160 5.401 2.269 1.00 93.00 448 MET A O 1
ATOM 3306 N N . GLU A 1 449 ? 19.321 7.355 1.168 1.00 95.38 449 GLU A N 1
ATOM 3307 C CA . GLU A 1 449 ? 18.318 8.080 1.947 1.00 95.38 449 GLU A CA 1
ATOM 3308 C C . GLU A 1 449 ? 17.149 8.421 1.023 1.00 95.38 449 GLU A C 1
ATOM 3310 O O . GLU A 1 449 ? 17.355 8.916 -0.084 1.00 95.38 449 GLU A O 1
ATOM 3315 N N . ALA A 1 450 ? 15.914 8.148 1.438 1.00 95.25 450 ALA A N 1
ATOM 3316 C CA . ALA A 1 450 ? 14.736 8.507 0.655 1.00 95.25 450 ALA A CA 1
ATOM 3317 C C . ALA A 1 450 ? 13.634 9.093 1.532 1.00 95.25 450 ALA A C 1
ATOM 3319 O O . ALA A 1 450 ? 13.357 8.612 2.627 1.00 95.25 450 ALA A O 1
ATOM 3320 N N . GLN A 1 451 ? 12.960 10.115 1.026 1.00 96.75 451 GLN A N 1
ATOM 3321 C CA . GLN A 1 451 ? 11.786 10.715 1.624 1.00 96.75 451 GLN A CA 1
ATOM 3322 C C . GLN A 1 451 ? 10.636 10.667 0.623 1.00 96.75 451 GLN A C 1
ATOM 3324 O O . GLN A 1 451 ? 10.745 11.178 -0.487 1.00 96.75 451 GLN A O 1
ATOM 3329 N N . ALA A 1 452 ? 9.517 10.075 1.021 1.00 95.94 452 ALA A N 1
ATOM 3330 C CA . ALA A 1 452 ? 8.292 10.081 0.241 1.00 95.94 452 ALA A CA 1
ATOM 3331 C C . ALA A 1 452 ? 7.188 10.820 0.996 1.00 95.94 452 ALA A C 1
ATOM 3333 O O . ALA A 1 452 ? 7.110 10.747 2.222 1.00 95.94 452 ALA A O 1
ATOM 3334 N N . SER A 1 453 ? 6.324 11.520 0.268 1.00 96.88 453 SER A N 1
ATOM 3335 C CA . SER A 1 453 ? 5.086 12.071 0.812 1.00 96.88 453 SER A CA 1
ATOM 3336 C C . SER A 1 453 ? 3.902 11.651 -0.050 1.00 96.88 453 SER A C 1
ATOM 3338 O O . SER A 1 453 ? 4.037 11.527 -1.268 1.00 96.88 453 SER A O 1
ATOM 3340 N N . ALA A 1 454 ? 2.748 11.409 0.563 1.00 96.50 454 ALA A N 1
ATOM 3341 C CA . ALA A 1 454 ? 1.510 11.092 -0.132 1.00 96.50 454 ALA A CA 1
ATOM 3342 C C . ALA A 1 454 ? 0.314 11.803 0.510 1.00 96.50 454 ALA A C 1
ATOM 3344 O O . ALA A 1 454 ? 0.221 11.906 1.729 1.00 96.50 454 ALA A O 1
ATOM 3345 N N . ALA A 1 455 ? -0.616 12.263 -0.319 1.00 96.69 455 ALA A N 1
ATOM 3346 C CA . ALA A 1 455 ? -1.923 12.768 0.080 1.00 96.69 455 ALA A CA 1
ATOM 3347 C C . ALA A 1 455 ? -2.973 12.228 -0.895 1.00 96.69 455 ALA A C 1
ATOM 3349 O O . ALA A 1 455 ? -2.716 12.136 -2.097 1.00 96.69 455 ALA A O 1
ATOM 3350 N N . ILE A 1 456 ? -4.145 11.848 -0.392 1.00 95.75 456 ILE A N 1
ATOM 3351 C CA . ILE A 1 456 ? -5.209 11.220 -1.188 1.00 95.75 456 ILE A CA 1
ATOM 3352 C C . ILE A 1 456 ? -6.526 11.871 -0.803 1.00 95.75 456 ILE A C 1
ATOM 3354 O O . ILE A 1 456 ? -6.923 11.781 0.356 1.00 95.75 456 ILE A O 1
ATOM 3358 N N . ALA A 1 457 ? -7.195 12.521 -1.759 1.00 93.94 457 ALA A N 1
ATOM 3359 C CA . ALA A 1 457 ? -8.436 13.254 -1.511 1.00 93.94 457 ALA A CA 1
ATOM 3360 C C . ALA A 1 457 ? -9.607 12.331 -1.125 1.00 93.94 457 ALA A C 1
ATOM 3362 O O . ALA A 1 457 ? -10.421 12.710 -0.282 1.00 93.94 457 ALA A O 1
ATOM 3363 N N . ASP A 1 458 ? -9.660 11.134 -1.716 1.00 92.69 458 ASP A N 1
ATOM 3364 C CA . ASP A 1 458 ? -10.667 10.104 -1.449 1.00 92.69 458 ASP A CA 1
ATOM 3365 C C . ASP A 1 458 ? -10.016 8.708 -1.441 1.00 92.69 458 ASP A C 1
ATOM 3367 O O . ASP A 1 458 ? -9.575 8.206 -2.477 1.00 92.69 458 ASP A O 1
ATOM 3371 N N . LEU A 1 459 ? -9.943 8.073 -0.267 1.00 92.25 459 LEU A N 1
ATOM 3372 C CA . LEU A 1 459 ? -9.334 6.752 -0.071 1.00 92.25 459 LEU A CA 1
ATOM 3373 C C . LEU A 1 459 ? -10.186 5.592 -0.601 1.00 92.25 459 LEU A C 1
ATOM 3375 O O . LEU A 1 459 ? -9.657 4.502 -0.800 1.00 92.25 459 LEU A O 1
ATOM 3379 N N . PHE A 1 460 ? -11.486 5.791 -0.835 1.00 89.56 460 PHE A N 1
ATOM 3380 C CA . PHE A 1 460 ? -12.365 4.737 -1.351 1.00 89.56 460 PHE A CA 1
ATOM 3381 C C . PHE A 1 460 ? -12.286 4.621 -2.868 1.00 89.56 460 PHE A C 1
ATOM 3383 O O . PHE A 1 460 ? -12.367 3.514 -3.396 1.00 89.56 460 PHE A O 1
ATOM 3390 N N . THR A 1 461 ? -12.114 5.747 -3.564 1.00 88.69 461 THR A N 1
ATOM 3391 C CA . THR A 1 461 ? -11.947 5.784 -5.025 1.00 88.69 461 THR A CA 1
ATOM 3392 C C . THR A 1 461 ? -10.490 5.915 -5.469 1.00 88.69 461 THR A C 1
ATOM 3394 O O . THR A 1 461 ? -10.221 5.832 -6.664 1.00 88.69 461 THR A O 1
ATOM 3397 N N . LEU A 1 462 ? -9.553 6.115 -4.530 1.00 89.62 462 LEU A N 1
ATOM 3398 C CA . LEU A 1 462 ? -8.150 6.458 -4.801 1.00 89.62 462 LEU A CA 1
ATOM 3399 C C . LEU A 1 462 ? -8.031 7.623 -5.800 1.00 89.62 462 LEU A C 1
ATOM 3401 O O . LEU A 1 462 ? -7.233 7.581 -6.741 1.00 89.62 462 LEU A O 1
ATOM 3405 N N . SER A 1 463 ? -8.853 8.655 -5.588 1.00 90.75 463 SER A N 1
ATOM 3406 C CA . SER A 1 463 ? -8.876 9.867 -6.412 1.00 90.75 463 SER A CA 1
ATOM 3407 C C . SER A 1 463 ? -8.175 11.040 -5.727 1.00 90.75 463 SER A C 1
ATOM 3409 O O . SER A 1 463 ? -8.069 11.120 -4.496 1.00 90.75 463 SER A O 1
ATOM 3411 N N . GLY A 1 464 ? -7.644 11.950 -6.543 1.00 91.44 464 GLY A N 1
ATOM 3412 C CA . GLY A 1 464 ? -6.844 13.087 -6.104 1.00 91.44 464 GLY A CA 1
ATOM 3413 C C . GLY A 1 464 ? -5.552 12.674 -5.400 1.00 91.44 464 GLY A C 1
ATOM 3414 O O . GLY A 1 464 ? -5.136 13.360 -4.462 1.00 91.44 464 GLY A O 1
ATOM 3415 N N . VAL A 1 465 ? -4.939 11.560 -5.816 1.00 94.12 465 VAL A N 1
ATOM 3416 C CA . VAL A 1 465 ? -3.664 11.074 -5.278 1.00 94.12 465 VAL A CA 1
ATOM 3417 C C . VAL A 1 465 ? -2.564 12.041 -5.690 1.00 94.12 465 VAL A C 1
ATOM 3419 O O . VAL A 1 465 ? -2.448 12.406 -6.859 1.00 94.12 465 VAL A O 1
ATOM 3422 N N . LYS A 1 466 ? -1.749 12.460 -4.728 1.00 95.81 466 LYS A N 1
ATOM 3423 C CA . LYS A 1 466 ? -0.535 13.247 -4.936 1.00 95.81 466 LYS A CA 1
ATOM 3424 C C . LYS A 1 466 ? 0.589 12.590 -4.166 1.00 95.81 466 LYS A C 1
ATOM 3426 O O . LYS A 1 466 ? 0.467 12.429 -2.956 1.00 95.81 466 LYS A O 1
ATOM 3431 N N . THR A 1 467 ? 1.673 12.247 -4.845 1.00 96.50 467 THR A N 1
ATOM 3432 C CA . THR A 1 467 ? 2.858 11.670 -4.217 1.00 96.50 467 THR A CA 1
ATOM 3433 C C . THR A 1 467 ? 4.119 12.399 -4.650 1.00 96.50 467 THR A C 1
ATOM 3435 O O . THR A 1 467 ? 4.229 12.887 -5.778 1.00 96.50 467 THR A O 1
ATOM 3438 N N . THR A 1 468 ? 5.082 12.483 -3.741 1.00 97.12 468 THR A N 1
ATOM 3439 C CA . THR A 1 468 ? 6.447 12.923 -4.028 1.00 97.12 468 THR A CA 1
ATOM 3440 C C . THR A 1 468 ? 7.427 11.894 -3.489 1.00 97.12 468 THR A C 1
ATOM 3442 O O . THR A 1 468 ? 7.147 11.241 -2.486 1.00 97.12 468 THR A O 1
ATOM 3445 N N . LEU A 1 469 ? 8.569 11.758 -4.148 1.00 96.75 469 LEU A N 1
ATOM 3446 C CA . LEU A 1 469 ? 9.695 10.943 -3.720 1.00 96.75 469 LEU A CA 1
ATOM 3447 C C . LEU A 1 469 ? 10.969 11.728 -4.007 1.00 96.75 469 LEU A C 1
ATOM 3449 O O . LEU A 1 469 ? 11.226 12.077 -5.155 1.00 96.75 469 LEU A O 1
ATOM 3453 N N . ASP A 1 470 ? 11.764 11.965 -2.981 1.00 97.44 470 ASP A N 1
ATOM 3454 C CA . ASP A 1 470 ? 13.091 12.552 -3.068 1.00 97.44 470 ASP A CA 1
ATOM 3455 C C . ASP A 1 470 ? 14.074 11.530 -2.491 1.00 97.44 470 ASP A C 1
ATOM 3457 O O . ASP A 1 470 ? 13.908 11.095 -1.356 1.00 97.44 470 ASP A O 1
ATOM 3461 N N . ALA A 1 471 ? 15.065 11.094 -3.264 1.00 96.12 471 ALA A N 1
ATOM 3462 C CA . ALA A 1 471 ? 16.041 10.105 -2.820 1.00 96.12 471 ALA A CA 1
ATOM 3463 C C . ALA A 1 471 ? 17.469 10.504 -3.196 1.00 96.12 471 ALA A C 1
ATOM 3465 O O . ALA A 1 471 ? 17.729 10.943 -4.318 1.00 96.12 471 ALA A O 1
ATOM 3466 N N . GLU A 1 472 ? 18.393 10.304 -2.264 1.00 95.94 472 GLU A N 1
ATOM 3467 C CA . GLU A 1 472 ? 19.835 10.400 -2.451 1.00 95.94 472 GLU A CA 1
ATOM 3468 C C . GLU A 1 472 ? 20.422 8.989 -2.431 1.00 95.94 472 GLU A C 1
ATOM 3470 O O . GLU A 1 472 ? 20.219 8.221 -1.492 1.00 95.94 472 GLU A O 1
ATOM 3475 N N . ILE A 1 473 ? 21.118 8.624 -3.502 1.00 95.06 473 ILE A N 1
ATOM 3476 C CA . ILE A 1 473 ? 21.577 7.259 -3.755 1.00 95.06 473 ILE A CA 1
ATOM 3477 C C . ILE A 1 473 ? 23.072 7.325 -4.045 1.00 95.06 473 ILE A C 1
ATOM 3479 O O . ILE A 1 473 ? 23.495 7.844 -5.079 1.00 95.06 473 ILE A O 1
ATOM 3483 N N . ASN A 1 474 ? 23.902 6.786 -3.156 1.00 94.31 474 ASN A N 1
ATOM 3484 C CA . ASN A 1 474 ? 25.353 6.810 -3.338 1.00 94.31 474 ASN A CA 1
ATOM 3485 C C . ASN A 1 474 ? 25.797 5.962 -4.531 1.00 94.31 474 ASN A C 1
ATOM 3487 O O . ASN A 1 474 ? 26.794 6.295 -5.173 1.00 94.31 474 ASN A O 1
ATOM 3491 N N . SER A 1 475 ? 25.075 4.876 -4.822 1.00 91.81 475 SER A N 1
ATOM 3492 C CA . SER A 1 475 ? 25.353 3.990 -5.948 1.00 91.81 475 SER A CA 1
ATOM 3493 C C . SER A 1 475 ? 24.081 3.323 -6.485 1.00 91.81 475 SER A C 1
ATOM 3495 O O . SER A 1 475 ? 23.337 2.746 -5.699 1.00 91.81 475 SER A O 1
ATOM 3497 N N . LEU A 1 476 ? 23.837 3.306 -7.805 1.00 89.31 476 LEU A N 1
ATOM 3498 C CA . LEU A 1 476 ? 22.660 2.619 -8.383 1.00 89.31 476 LEU A CA 1
ATOM 3499 C C . LEU A 1 476 ? 22.591 1.134 -8.015 1.00 89.31 476 LEU A C 1
ATOM 3501 O O . LEU A 1 476 ? 21.494 0.589 -7.920 1.00 89.31 476 LEU A O 1
ATOM 3505 N N . SER A 1 477 ? 23.732 0.495 -7.744 1.00 89.06 477 SER A N 1
ATOM 3506 C CA . SER A 1 477 ? 23.793 -0.874 -7.210 1.00 89.06 477 SER A CA 1
ATOM 3507 C C . SER A 1 477 ? 22.924 -1.086 -5.955 1.00 89.06 477 SER A C 1
ATOM 3509 O O . SER A 1 477 ? 22.405 -2.185 -5.758 1.00 89.06 477 SER A O 1
ATOM 3511 N N . GLN A 1 478 ? 22.664 -0.044 -5.157 1.00 88.25 478 GLN A N 1
ATOM 3512 C CA . GLN A 1 478 ? 21.789 -0.091 -3.975 1.00 88.25 478 GLN A CA 1
ATOM 3513 C C . GLN A 1 478 ? 20.311 -0.295 -4.317 1.00 88.25 478 GLN A C 1
ATOM 3515 O O . GLN A 1 478 ? 19.546 -0.764 -3.478 1.00 88.25 478 GLN A O 1
ATOM 3520 N N . LEU A 1 479 ? 19.903 0.013 -5.551 1.00 89.00 479 LEU A N 1
ATOM 3521 C CA . LEU A 1 479 ? 18.555 -0.250 -6.048 1.00 89.00 479 LEU A CA 1
ATOM 3522 C C . LEU A 1 479 ? 18.401 -1.676 -6.608 1.00 89.00 479 LEU A C 1
ATOM 3524 O O . LEU A 1 479 ? 17.296 -2.057 -7.001 1.00 89.00 479 LEU A O 1
ATOM 3528 N N . SER A 1 480 ? 19.463 -2.490 -6.653 1.00 87.25 480 SER A N 1
ATOM 3529 C CA . SER A 1 480 ? 19.396 -3.865 -7.183 1.00 87.25 480 SER A CA 1
ATOM 3530 C C . SER A 1 480 ? 18.376 -4.756 -6.452 1.00 87.25 480 SER A C 1
ATOM 3532 O O . SER A 1 480 ? 17.609 -5.442 -7.132 1.00 87.25 480 SER A O 1
ATOM 3534 N N . PRO A 1 481 ? 18.262 -4.721 -5.101 1.00 84.06 481 PRO A N 1
ATOM 3535 C CA . PRO A 1 481 ? 17.231 -5.480 -4.386 1.00 84.06 481 PRO A CA 1
ATOM 3536 C C . PRO A 1 481 ? 15.811 -5.071 -4.793 1.00 84.06 481 PRO A C 1
ATOM 3538 O O . PRO A 1 481 ? 14.927 -5.918 -4.895 1.00 84.06 481 PRO A O 1
ATOM 3541 N N . ILE A 1 482 ? 15.604 -3.779 -5.064 1.00 84.50 482 ILE A N 1
ATOM 3542 C CA . ILE A 1 482 ? 14.302 -3.194 -5.407 1.00 84.50 482 ILE A CA 1
ATOM 3543 C C . ILE A 1 482 ? 13.915 -3.547 -6.846 1.00 84.50 482 ILE A C 1
ATOM 3545 O O . ILE A 1 482 ? 12.798 -3.985 -7.109 1.00 84.50 482 ILE A O 1
ATOM 3549 N N . THR A 1 483 ? 14.851 -3.379 -7.782 1.00 83.75 483 THR A N 1
ATOM 3550 C CA . THR A 1 483 ? 14.622 -3.594 -9.221 1.00 83.75 483 THR A CA 1
ATOM 3551 C C . THR A 1 483 ? 14.651 -5.061 -9.632 1.00 83.75 483 THR A C 1
ATOM 3553 O O . THR A 1 483 ? 14.216 -5.391 -10.734 1.00 83.75 483 THR A O 1
ATOM 3556 N N . LYS A 1 484 ? 15.137 -5.952 -8.756 1.00 84.19 484 LYS A N 1
ATOM 3557 C CA . LYS A 1 484 ? 15.365 -7.376 -9.053 1.00 84.19 484 LYS A CA 1
ATOM 3558 C C . LYS A 1 484 ? 16.307 -7.578 -10.253 1.00 84.19 484 LYS A C 1
ATOM 3560 O O . LYS A 1 484 ? 16.212 -8.580 -10.959 1.00 84.19 484 LYS A O 1
ATOM 3565 N N . SER A 1 485 ? 17.215 -6.628 -10.475 1.00 83.69 485 SER A N 1
ATOM 3566 C CA . SER A 1 485 ? 18.226 -6.640 -11.534 1.00 83.69 485 SER A CA 1
ATOM 3567 C C . SER A 1 485 ? 19.555 -6.120 -10.999 1.00 83.69 485 SER A C 1
ATOM 3569 O O . SER A 1 485 ? 19.558 -5.220 -10.164 1.00 83.69 485 SER A O 1
ATOM 3571 N N . GLU A 1 486 ? 20.677 -6.663 -11.474 1.00 84.62 486 GLU A N 1
ATOM 3572 C CA . GLU A 1 486 ? 21.998 -6.131 -11.129 1.00 84.62 486 GLU A CA 1
ATOM 3573 C C . GLU A 1 486 ? 22.192 -4.757 -11.776 1.00 84.62 486 GLU A C 1
ATOM 3575 O O . GLU A 1 486 ? 22.189 -4.629 -13.003 1.00 84.62 486 GLU A O 1
ATOM 3580 N N . LEU A 1 487 ? 22.342 -3.728 -10.942 1.00 86.12 487 LEU A N 1
ATOM 3581 C CA . LEU A 1 487 ? 22.594 -2.360 -11.379 1.00 86.12 487 LEU A CA 1
ATOM 3582 C C . LEU A 1 487 ? 24.068 -1.982 -11.180 1.00 86.12 487 LEU A C 1
ATOM 3584 O O . LEU A 1 487 ? 24.698 -2.427 -10.217 1.00 86.12 487 LEU A O 1
ATOM 3588 N N . PRO A 1 488 ? 24.634 -1.145 -12.066 1.00 85.31 488 PRO A N 1
ATOM 3589 C CA . PRO A 1 488 ? 26.054 -0.818 -12.041 1.00 85.31 488 PRO A CA 1
ATOM 3590 C C . PRO A 1 488 ? 26.431 0.048 -10.831 1.00 85.31 488 PRO A C 1
ATOM 3592 O O . PRO A 1 488 ? 25.656 0.893 -10.372 1.00 85.31 488 PRO A O 1
ATOM 3595 N N . GLU A 1 489 ? 27.666 -0.106 -10.349 1.00 88.00 489 GLU A N 1
ATOM 3596 C CA . GLU A 1 489 ? 28.226 0.707 -9.264 1.00 88.00 489 GLU A CA 1
ATOM 3597 C C . GLU A 1 489 ? 28.549 2.133 -9.739 1.00 88.00 489 GLU A C 1
ATOM 3599 O O . GLU A 1 489 ? 29.683 2.477 -10.071 1.00 88.00 489 GLU A O 1
ATOM 3604 N N . THR A 1 490 ? 27.529 2.984 -9.800 1.00 86.62 490 THR A N 1
ATOM 3605 C CA . THR A 1 490 ? 27.642 4.365 -10.285 1.00 86.62 490 THR A CA 1
ATOM 3606 C C . THR A 1 490 ? 26.949 5.314 -9.331 1.00 86.62 490 THR A C 1
ATOM 3608 O O . THR A 1 490 ? 25.846 5.012 -8.891 1.00 86.62 490 THR A O 1
ATOM 3611 N N . GLY A 1 491 ? 27.539 6.478 -9.060 1.00 83.94 491 GLY A N 1
ATOM 3612 C CA . GLY A 1 491 ? 26.916 7.535 -8.262 1.00 83.94 491 GLY A CA 1
ATOM 3613 C C . GLY A 1 491 ? 27.892 8.630 -7.825 1.00 83.94 491 GLY A C 1
ATOM 3614 O O . GLY A 1 491 ? 29.043 8.644 -8.280 1.00 83.94 491 GLY A O 1
ATOM 3615 N N . PRO A 1 492 ? 27.447 9.583 -6.988 1.00 92.94 492 PRO A N 1
ATOM 3616 C CA . PRO A 1 492 ? 26.114 9.661 -6.378 1.00 92.94 492 PRO A CA 1
ATOM 3617 C C . PRO A 1 492 ? 25.020 10.114 -7.361 1.00 92.94 492 PRO A C 1
ATOM 3619 O O . PRO A 1 492 ? 25.314 10.772 -8.364 1.00 92.94 492 PRO A O 1
ATOM 3622 N N . TRP A 1 493 ? 23.771 9.778 -7.041 1.00 94.50 493 TRP A N 1
ATOM 3623 C CA . TRP A 1 493 ? 22.556 10.136 -7.771 1.00 94.50 493 TRP A CA 1
ATOM 3624 C C . TRP A 1 493 ? 21.527 10.785 -6.849 1.00 94.50 493 TRP A C 1
ATOM 3626 O O . TRP A 1 493 ? 21.404 10.420 -5.683 1.00 94.50 493 TRP A O 1
ATOM 3636 N N . THR A 1 494 ? 20.745 11.701 -7.402 1.00 96.44 494 THR A N 1
ATOM 3637 C CA . THR A 1 494 ? 19.539 12.248 -6.791 1.00 96.44 494 THR A CA 1
ATOM 3638 C C . THR A 1 494 ? 18.343 11.926 -7.678 1.00 96.44 494 THR A C 1
ATOM 3640 O O . THR A 1 494 ? 18.382 12.126 -8.893 1.00 96.44 494 THR A O 1
ATOM 3643 N N . LEU A 1 495 ? 17.281 11.399 -7.079 1.00 95.88 495 LEU A N 1
ATOM 3644 C CA . LEU A 1 495 ? 16.020 11.087 -7.740 1.00 95.88 495 LEU A CA 1
ATOM 3645 C C . LEU A 1 495 ? 14.925 11.956 -7.132 1.00 95.88 495 LEU A C 1
ATOM 3647 O O . LEU A 1 495 ? 14.693 11.906 -5.931 1.00 95.88 495 LEU A O 1
ATOM 3651 N N . GLN A 1 496 ? 14.231 12.716 -7.968 1.00 97.00 496 GLN A N 1
ATOM 3652 C CA . GLN A 1 496 ? 13.034 13.456 -7.588 1.00 97.00 496 GLN A CA 1
ATOM 3653 C C . GLN A 1 496 ? 11.885 12.998 -8.469 1.00 97.00 496 GLN A C 1
ATOM 3655 O O . GLN A 1 496 ? 11.905 13.231 -9.676 1.00 97.00 496 GLN A O 1
ATOM 3660 N N . ALA A 1 497 ? 10.875 12.368 -7.887 1.00 96.06 497 ALA A N 1
ATOM 3661 C CA . ALA A 1 497 ? 9.678 11.944 -8.591 1.00 96.06 497 ALA A CA 1
ATOM 3662 C C . ALA A 1 497 ? 8.429 12.575 -7.975 1.00 96.06 497 ALA A C 1
ATOM 3664 O O . ALA A 1 497 ? 8.332 12.782 -6.766 1.00 96.06 497 ALA A O 1
ATOM 3665 N N . ARG A 1 498 ? 7.458 12.902 -8.822 1.00 96.44 498 ARG A N 1
ATOM 3666 C CA . ARG A 1 498 ? 6.135 13.384 -8.429 1.00 96.44 498 ARG A CA 1
ATOM 3667 C C . ARG A 1 498 ? 5.097 12.659 -9.256 1.00 96.44 498 ARG A C 1
ATOM 3669 O O . ARG A 1 498 ? 5.233 12.620 -10.476 1.00 96.44 498 ARG A O 1
ATOM 3676 N N . ALA A 1 499 ? 4.064 12.133 -8.613 1.00 93.50 499 ALA A N 1
ATOM 3677 C CA . ALA A 1 499 ? 2.906 11.598 -9.310 1.00 93.50 499 ALA A CA 1
ATOM 3678 C C . ALA A 1 499 ? 1.632 12.286 -8.823 1.00 93.50 499 ALA A C 1
ATOM 3680 O O . ALA A 1 499 ? 1.488 12.601 -7.640 1.00 93.50 499 ALA A O 1
ATOM 3681 N N . ALA A 1 500 ? 0.709 12.542 -9.742 1.00 93.62 500 ALA A N 1
ATOM 3682 C CA . ALA A 1 500 ? -0.605 13.071 -9.414 1.00 93.62 500 ALA A CA 1
ATOM 3683 C C . ALA A 1 500 ? -1.662 12.521 -10.371 1.00 93.62 500 ALA A C 1
ATOM 3685 O O . ALA A 1 500 ? -1.447 12.536 -11.586 1.00 93.62 500 ALA A O 1
ATOM 3686 N N . GLY A 1 501 ? -2.796 12.072 -9.837 1.00 90.06 501 GLY A N 1
ATOM 3687 C CA . GLY A 1 501 ? -3.883 11.518 -10.642 1.00 90.06 501 GLY A CA 1
ATOM 3688 C C . GLY A 1 501 ? -4.917 10.726 -9.849 1.00 90.06 501 GLY A C 1
ATOM 3689 O O . GLY A 1 501 ? -4.889 10.692 -8.617 1.00 90.06 501 GLY A O 1
ATOM 3690 N N . ASP A 1 502 ? -5.809 10.076 -10.591 1.00 86.81 502 ASP A N 1
ATOM 3691 C CA . ASP A 1 502 ? -6.831 9.168 -10.069 1.00 86.81 502 ASP A CA 1
ATOM 3692 C C . ASP A 1 502 ? -6.436 7.730 -10.431 1.00 86.81 502 ASP A C 1
ATOM 3694 O O . ASP A 1 502 ? -6.509 7.333 -11.590 1.00 86.81 502 ASP A O 1
ATOM 3698 N N . VAL A 1 503 ? -5.969 6.949 -9.452 1.00 75.69 503 VAL A N 1
ATOM 3699 C CA . VAL A 1 503 ? -5.203 5.710 -9.709 1.00 75.69 503 VAL A CA 1
ATOM 3700 C C . VAL A 1 503 ? -6.059 4.572 -10.275 1.00 75.69 503 VAL A C 1
ATOM 3702 O O . VAL A 1 503 ? -5.537 3.728 -10.996 1.00 75.69 503 VAL A O 1
ATOM 3705 N N . LEU A 1 504 ? -7.353 4.517 -9.950 1.00 71.94 504 LEU A N 1
ATOM 3706 C CA . LEU A 1 504 ? -8.218 3.401 -10.355 1.00 71.94 504 LEU A CA 1
ATOM 3707 C C . LEU A 1 504 ? -8.931 3.599 -11.694 1.00 71.94 504 LEU A C 1
ATOM 3709 O O . LEU A 1 504 ? -9.302 2.604 -12.305 1.00 71.94 504 LEU A O 1
ATOM 3713 N N . ASP A 1 505 ? -9.189 4.842 -12.108 1.00 70.19 505 ASP A N 1
ATOM 3714 C CA . ASP A 1 505 ? -10.119 5.101 -13.220 1.00 70.19 505 ASP A CA 1
ATOM 3715 C C . ASP A 1 505 ? -9.867 6.448 -13.924 1.00 70.19 505 ASP A C 1
ATOM 3717 O O . ASP A 1 505 ? -10.767 7.033 -14.532 1.00 70.19 505 ASP A O 1
ATOM 3721 N N . GLY A 1 506 ? -8.655 7.003 -13.810 1.00 78.94 506 GLY A N 1
ATOM 3722 C CA . GLY A 1 506 ? -8.376 8.311 -14.383 1.00 78.94 506 GLY A CA 1
ATOM 3723 C C . GLY A 1 506 ? -6.917 8.600 -14.726 1.00 78.94 506 GLY A C 1
ATOM 3724 O O . GLY A 1 506 ? -6.001 7.816 -14.464 1.00 78.94 506 GLY A O 1
ATOM 3725 N N . PRO A 1 507 ? -6.696 9.760 -15.364 1.00 86.69 507 PRO A N 1
ATOM 3726 C CA . PRO A 1 507 ? -5.394 10.116 -15.886 1.00 86.69 507 PRO A CA 1
ATOM 3727 C C . PRO A 1 507 ? -4.396 10.350 -14.755 1.00 86.69 507 PRO A C 1
ATOM 3729 O O . PRO A 1 507 ? -4.684 11.035 -13.771 1.00 86.69 507 PRO A O 1
ATOM 3732 N N . THR A 1 508 ? -3.187 9.833 -14.941 1.00 91.19 508 THR A N 1
ATOM 3733 C CA . THR A 1 508 ? -2.072 9.989 -14.011 1.00 91.19 508 THR A CA 1
ATOM 3734 C C . THR A 1 508 ? -0.900 10.663 -14.708 1.00 91.19 508 THR A C 1
ATOM 3736 O O . THR A 1 508 ? -0.453 10.247 -15.776 1.00 91.19 508 THR A O 1
ATOM 3739 N N . THR A 1 509 ? -0.393 11.719 -14.083 1.00 93.50 509 THR A N 1
ATOM 3740 C CA . THR A 1 509 ? 0.865 12.371 -14.456 1.00 93.50 509 THR A CA 1
ATOM 3741 C C . THR A 1 509 ? 1.986 11.886 -13.548 1.00 93.50 509 THR A C 1
ATOM 3743 O O . THR A 1 509 ? 1.792 11.788 -12.338 1.00 93.50 509 THR A O 1
ATOM 3746 N N . LEU A 1 510 ? 3.150 11.600 -14.122 1.00 93.94 510 LEU A N 1
ATOM 3747 C CA . LEU A 1 510 ? 4.375 11.229 -13.423 1.00 93.94 510 LEU A CA 1
ATOM 3748 C C . LEU A 1 510 ? 5.522 12.066 -13.988 1.00 93.94 510 LEU A C 1
ATOM 3750 O O . LEU A 1 510 ? 5.825 11.965 -15.170 1.00 93.94 510 LEU A O 1
ATOM 3754 N N . THR A 1 511 ? 6.190 12.846 -13.149 1.00 96.00 511 THR A N 1
ATOM 3755 C CA . THR A 1 511 ? 7.439 13.528 -13.504 1.00 96.00 511 THR A CA 1
ATOM 3756 C C . THR A 1 511 ? 8.558 12.941 -12.664 1.00 96.00 511 THR A C 1
ATOM 3758 O O . THR A 1 511 ? 8.446 12.919 -11.440 1.00 96.00 511 THR A O 1
ATOM 3761 N N . ALA A 1 512 ? 9.641 12.499 -13.293 1.00 96.56 512 ALA A N 1
ATOM 3762 C CA . ALA A 1 512 ? 10.837 12.000 -12.625 1.00 96.56 512 ALA A CA 1
ATOM 3763 C C . ALA A 1 512 ? 12.081 12.730 -13.145 1.00 96.56 512 ALA A C 1
ATOM 3765 O O . ALA A 1 512 ? 12.265 12.868 -14.349 1.00 96.56 512 ALA A O 1
ATOM 3766 N N . ASN A 1 513 ? 12.939 13.186 -12.238 1.00 96.81 513 ASN A N 1
ATOM 3767 C CA . ASN A 1 513 ? 14.232 13.797 -12.519 1.00 96.81 513 ASN A CA 1
ATOM 3768 C C . ASN A 1 513 ? 15.313 12.993 -11.795 1.00 96.81 513 ASN A C 1
ATOM 3770 O O . ASN A 1 513 ? 15.323 12.939 -10.567 1.00 96.81 513 ASN A O 1
ATOM 3774 N N . LEU A 1 514 ? 16.205 12.375 -12.557 1.00 94.56 514 LEU A N 1
ATOM 3775 C CA . LEU A 1 514 ? 17.365 11.648 -12.066 1.00 94.56 514 LEU A CA 1
ATOM 3776 C C . LEU A 1 514 ? 18.617 12.438 -12.443 1.00 94.56 514 LEU A C 1
ATOM 3778 O O . LEU A 1 514 ? 18.887 12.627 -13.627 1.00 94.56 514 LEU A O 1
ATOM 3782 N N . ALA A 1 515 ? 19.397 12.878 -11.462 1.00 94.50 515 ALA A N 1
ATOM 3783 C CA . ALA A 1 515 ? 20.633 13.616 -11.691 1.00 94.50 515 ALA A CA 1
ATOM 3784 C C . ALA A 1 515 ? 21.809 12.930 -10.996 1.00 94.50 515 ALA A C 1
ATOM 3786 O O . ALA A 1 515 ? 21.734 12.548 -9.836 1.00 94.50 515 ALA A O 1
ATOM 3787 N N . GLY A 1 516 ? 22.917 12.785 -11.704 1.00 91.12 516 GLY A N 1
ATOM 3788 C CA . GLY A 1 516 ? 24.176 12.266 -11.190 1.00 91.12 516 GLY A CA 1
ATOM 3789 C C . GLY A 1 516 ? 25.340 13.065 -11.751 1.00 91.12 516 GLY A C 1
ATOM 3790 O O . GLY A 1 516 ? 25.168 14.101 -12.401 1.00 91.12 516 GLY A O 1
ATOM 3791 N N . LYS A 1 517 ? 26.565 12.595 -11.516 1.00 87.25 517 LYS A N 1
ATOM 3792 C CA . LYS A 1 517 ? 27.769 13.284 -11.996 1.00 87.25 517 LYS A CA 1
ATOM 3793 C C . LYS A 1 517 ? 27.776 13.376 -13.532 1.00 87.25 517 LYS A C 1
ATOM 3795 O O . LYS A 1 517 ? 28.127 12.419 -14.219 1.00 87.25 517 LYS A O 1
ATOM 3800 N N . GLY A 1 518 ? 27.429 14.554 -14.058 1.00 86.50 518 GLY A N 1
ATOM 3801 C CA . GLY A 1 518 ? 27.340 14.884 -15.487 1.00 86.50 518 GLY A CA 1
ATOM 3802 C C . GLY A 1 518 ? 26.408 13.988 -16.291 1.00 86.50 518 GLY A C 1
ATOM 3803 O O . GLY A 1 518 ? 26.708 13.653 -17.437 1.00 86.50 518 GLY A O 1
ATOM 3804 N N . THR A 1 519 ? 25.317 13.546 -15.673 1.00 91.38 519 THR A N 1
ATOM 3805 C CA . THR A 1 519 ? 24.191 12.906 -16.353 1.00 91.38 519 THR A CA 1
ATOM 3806 C C . THR A 1 519 ? 22.913 13.366 -15.672 1.00 91.38 519 THR A C 1
ATOM 3808 O O . THR A 1 519 ? 22.807 13.271 -14.453 1.00 91.38 519 THR A O 1
ATOM 3811 N N . GLN A 1 520 ? 21.960 13.872 -16.439 1.00 94.31 520 GLN A N 1
ATOM 3812 C CA . GLN A 1 520 ? 20.650 14.273 -15.955 1.00 94.31 520 GLN A CA 1
ATOM 3813 C C . GLN A 1 520 ? 19.582 13.750 -16.909 1.00 94.31 520 GLN A C 1
ATOM 3815 O O . GLN A 1 520 ? 19.682 13.936 -18.115 1.00 94.31 520 GLN A O 1
ATOM 3820 N N . ALA A 1 521 ? 18.555 13.107 -16.368 1.00 94.50 521 ALA A N 1
ATOM 3821 C CA . ALA A 1 521 ? 17.423 12.599 -17.120 1.00 94.50 521 ALA A CA 1
ATOM 3822 C C . ALA A 1 521 ? 16.126 13.109 -16.496 1.00 94.50 521 ALA A C 1
ATOM 3824 O O . ALA A 1 521 ? 15.887 12.914 -15.307 1.00 94.50 521 ALA A O 1
ATOM 3825 N N . VAL A 1 522 ? 15.279 13.735 -17.304 1.00 97.00 522 VAL A N 1
ATOM 3826 C CA . VAL A 1 522 ? 13.930 14.153 -16.932 1.00 97.00 522 VAL A CA 1
ATOM 3827 C C . VAL A 1 522 ? 12.937 13.395 -17.799 1.00 97.00 522 VAL A C 1
ATOM 3829 O O . VAL A 1 522 ? 13.069 13.355 -19.023 1.00 97.00 522 VAL A O 1
ATOM 3832 N N . VAL A 1 523 ? 11.946 12.790 -17.155 1.00 96.19 523 VAL A N 1
ATOM 3833 C CA . VAL A 1 523 ? 10.865 12.056 -17.804 1.00 96.19 523 VAL A CA 1
ATOM 3834 C C . VAL A 1 523 ? 9.539 12.605 -17.305 1.00 96.19 523 VAL A C 1
ATOM 3836 O O . VAL A 1 523 ? 9.259 12.541 -16.110 1.00 96.19 523 VAL A O 1
ATOM 3839 N N . ASP A 1 524 ? 8.720 13.111 -18.221 1.00 96.25 524 ASP A N 1
ATOM 3840 C CA . ASP A 1 524 ? 7.334 13.497 -17.961 1.00 96.25 524 ASP A CA 1
ATOM 3841 C C . ASP A 1 524 ? 6.411 12.496 -18.649 1.00 96.25 524 ASP A C 1
ATOM 3843 O O . ASP A 1 524 ? 6.454 12.357 -19.867 1.00 96.25 524 ASP A O 1
ATOM 3847 N N . VAL A 1 525 ? 5.567 11.805 -17.893 1.00 94.69 525 VAL A N 1
ATOM 3848 C CA . VAL A 1 525 ? 4.640 10.789 -18.393 1.00 94.69 525 VAL A CA 1
ATOM 3849 C C . VAL A 1 525 ? 3.215 11.191 -18.050 1.00 94.69 525 VAL A C 1
ATOM 3851 O O . VAL A 1 525 ? 2.907 11.572 -16.925 1.00 94.69 525 VAL A O 1
ATOM 3854 N N . PHE A 1 526 ? 2.329 11.061 -19.024 1.00 93.62 526 PHE A N 1
ATOM 3855 C CA . PHE A 1 526 ? 0.888 11.095 -18.869 1.00 93.62 526 PHE A CA 1
ATOM 3856 C C . PHE A 1 526 ? 0.336 9.734 -19.288 1.00 93.62 526 PHE A C 1
ATOM 3858 O O . PHE A 1 526 ? 0.509 9.316 -20.434 1.00 93.62 526 PHE A O 1
ATOM 3865 N N . VAL A 1 527 ? -0.335 9.049 -18.371 1.00 91.12 527 VAL A N 1
ATOM 3866 C CA . VAL A 1 527 ? -0.984 7.757 -18.612 1.00 91.12 527 VAL A CA 1
ATOM 3867 C C . VAL A 1 527 ? -2.482 7.951 -18.437 1.00 91.12 527 VAL A C 1
ATOM 3869 O O . VAL A 1 527 ? -2.904 8.553 -17.451 1.00 91.12 527 VAL A O 1
ATOM 3872 N N . ALA A 1 528 ? -3.289 7.490 -19.393 1.00 86.69 528 ALA A N 1
ATOM 3873 C CA . ALA A 1 528 ? -4.743 7.619 -19.285 1.00 86.69 528 ALA A CA 1
ATOM 3874 C C . ALA A 1 528 ? -5.325 6.671 -18.225 1.00 86.69 528 ALA A C 1
ATOM 3876 O O . ALA A 1 528 ? -6.266 7.051 -17.537 1.00 86.69 528 ALA A O 1
ATOM 3877 N N . ASP A 1 529 ? -4.736 5.480 -18.098 1.00 82.62 529 ASP A N 1
ATOM 3878 C CA . ASP A 1 529 ? -5.071 4.454 -17.112 1.00 82.62 529 ASP A CA 1
ATOM 3879 C C . ASP A 1 529 ? -3.789 3.704 -16.704 1.00 82.62 529 ASP A C 1
ATOM 3881 O O . ASP A 1 529 ? -3.141 3.061 -17.527 1.00 82.62 529 ASP A O 1
ATOM 3885 N N . ILE A 1 530 ? -3.388 3.789 -15.433 1.00 80.56 530 ILE A N 1
ATOM 3886 C CA . ILE A 1 530 ? -2.155 3.146 -14.945 1.00 80.56 530 ILE A CA 1
ATOM 3887 C C . ILE A 1 530 ? -2.275 1.617 -14.832 1.00 80.56 530 ILE A C 1
ATOM 3889 O O . ILE A 1 530 ? -1.257 0.925 -14.773 1.00 80.56 530 ILE A O 1
ATOM 3893 N N . LEU A 1 531 ? -3.499 1.080 -14.844 1.00 80.06 531 LEU A N 1
ATOM 3894 C CA . LEU A 1 531 ? -3.761 -0.358 -14.889 1.00 80.06 531 LEU A CA 1
ATOM 3895 C C . LEU A 1 531 ? -3.606 -0.918 -16.315 1.00 80.06 531 LEU A C 1
ATOM 3897 O O . LEU A 1 531 ? -3.400 -2.123 -16.476 1.00 80.06 531 LEU A O 1
ATOM 3901 N N . SER A 1 532 ? -3.635 -0.051 -17.337 1.00 77.75 532 SER A N 1
ATOM 3902 C CA . SER A 1 532 ? -3.449 -0.389 -18.751 1.00 77.75 532 SER A CA 1
ATOM 3903 C C . SER A 1 532 ? -2.437 0.542 -19.428 1.00 77.75 532 SER A C 1
ATOM 3905 O O . SER A 1 532 ? -2.769 1.587 -19.982 1.00 77.75 532 SER A O 1
ATOM 3907 N N . LEU A 1 533 ? -1.166 0.129 -19.465 1.00 75.00 533 LEU A N 1
ATOM 3908 C CA . LEU A 1 533 ? -0.072 0.892 -20.094 1.00 75.00 533 LEU A CA 1
ATOM 3909 C C . LEU A 1 533 ? -0.098 0.879 -21.642 1.00 75.00 533 LEU A C 1
ATOM 3911 O O . LEU A 1 533 ? 0.924 1.116 -22.287 1.00 75.00 533 LEU A O 1
ATOM 3915 N N . ASP A 1 534 ? -1.243 0.586 -22.260 1.00 80.25 534 ASP A N 1
ATOM 3916 C CA . ASP A 1 534 ? -1.434 0.594 -23.715 1.00 80.25 534 ASP A CA 1
ATOM 3917 C C . ASP A 1 534 ? -1.642 2.005 -24.287 1.00 80.25 534 ASP A C 1
ATOM 3919 O O . ASP A 1 534 ? -1.517 2.204 -25.498 1.00 80.25 534 ASP A O 1
ATOM 3923 N N . THR A 1 535 ? -1.916 2.991 -23.426 1.00 86.56 535 THR A N 1
ATOM 3924 C CA . THR A 1 535 ? -2.058 4.402 -23.792 1.00 86.56 535 THR A CA 1
ATOM 3925 C C . THR A 1 535 ? -1.242 5.316 -22.879 1.00 86.56 535 THR A C 1
ATOM 3927 O O . THR A 1 535 ? -1.580 5.555 -21.720 1.00 86.56 535 THR A O 1
ATOM 3930 N N . PHE A 1 536 ? -0.166 5.893 -23.417 1.00 91.94 536 PHE A N 1
ATOM 3931 C CA . PHE A 1 536 ? 0.635 6.882 -22.696 1.00 91.94 536 PHE A CA 1
ATOM 3932 C C . PHE A 1 536 ? 1.204 7.951 -23.626 1.00 91.94 536 PHE A C 1
ATOM 3934 O O . PHE A 1 536 ? 1.322 7.762 -24.838 1.00 91.94 536 PHE A O 1
ATOM 3941 N N . GLN A 1 537 ? 1.568 9.086 -23.042 1.00 93.94 537 GLN A N 1
ATOM 3942 C CA . GLN A 1 537 ? 2.409 10.105 -23.656 1.00 93.94 537 GLN A CA 1
ATOM 3943 C C . GLN A 1 537 ? 3.588 10.341 -22.721 1.00 93.94 537 GLN A C 1
ATOM 3945 O O . GLN A 1 537 ? 3.378 10.562 -21.534 1.00 93.94 537 GLN A O 1
ATOM 3950 N N . ALA A 1 538 ? 4.812 10.272 -23.225 1.00 94.88 538 ALA A N 1
ATOM 3951 C CA . ALA A 1 538 ? 6.013 10.467 -22.431 1.00 94.88 538 ALA A CA 1
ATOM 3952 C C . ALA A 1 538 ? 6.967 11.421 -23.145 1.00 94.88 538 ALA A C 1
ATOM 3954 O O . ALA A 1 538 ? 7.241 11.257 -24.328 1.00 94.88 538 ALA A O 1
ATOM 3955 N N . LYS A 1 539 ? 7.502 12.399 -22.425 1.00 96.12 539 LYS A N 1
ATOM 3956 C CA . LYS A 1 539 ? 8.588 13.255 -22.885 1.00 96.12 539 LYS A CA 1
ATOM 3957 C C . LYS A 1 539 ? 9.854 12.875 -22.131 1.00 96.12 539 LYS A C 1
ATOM 3959 O O . LYS A 1 539 ? 9.865 12.907 -20.904 1.00 96.12 539 LYS A O 1
ATOM 3964 N N . LEU A 1 540 ? 10.906 12.538 -22.866 1.00 95.69 540 LEU A N 1
ATOM 3965 C CA . LEU A 1 540 ? 12.238 12.266 -22.331 1.00 95.69 540 LEU A CA 1
ATOM 3966 C C . LEU A 1 540 ? 13.166 13.434 -22.671 1.00 95.69 540 LEU A C 1
ATOM 3968 O O . LEU A 1 540 ? 13.170 13.910 -23.805 1.00 95.69 540 LEU A O 1
ATOM 3972 N N . SER A 1 541 ? 13.965 13.860 -21.696 1.00 96.44 541 SER A N 1
ATOM 3973 C CA . SER A 1 541 ? 15.114 14.747 -21.873 1.00 96.44 541 SER A CA 1
ATOM 3974 C C . SER A 1 541 ? 16.295 14.148 -21.120 1.00 96.44 541 SER A C 1
ATOM 3976 O O . SER A 1 541 ? 16.227 14.004 -19.904 1.00 96.44 541 SER A O 1
ATOM 3978 N N . LEU A 1 542 ? 17.365 13.782 -21.815 1.00 95.12 542 LEU A N 1
ATOM 3979 C CA . LEU A 1 542 ? 18.565 13.182 -21.239 1.00 95.12 542 LEU A CA 1
ATOM 3980 C C . LEU A 1 542 ? 19.787 13.979 -21.681 1.00 95.12 542 LEU A C 1
ATOM 3982 O O . LEU A 1 542 ? 20.094 14.034 -22.864 1.00 95.12 542 LEU A O 1
ATOM 3986 N N . GLU A 1 543 ? 20.516 14.524 -20.720 1.00 94.62 543 GLU A N 1
ATOM 3987 C CA . GLU A 1 543 ? 21.774 15.232 -20.922 1.00 94.62 543 GLU A CA 1
ATOM 3988 C C . GLU A 1 543 ? 22.907 14.437 -20.269 1.00 94.62 543 GLU A C 1
ATOM 3990 O O . GLU A 1 543 ? 22.814 14.037 -19.108 1.00 94.62 543 GLU A O 1
ATOM 3995 N N . ALA A 1 544 ? 23.998 14.207 -20.992 1.00 92.69 544 ALA A N 1
ATOM 3996 C CA . ALA A 1 544 ? 25.194 13.562 -20.470 1.00 92.69 544 ALA A CA 1
ATOM 3997 C C . ALA A 1 544 ? 26.457 14.271 -20.972 1.00 92.69 544 ALA A C 1
ATOM 3999 O O . ALA A 1 544 ? 26.563 14.637 -22.139 1.00 92.69 544 ALA A O 1
ATOM 4000 N N . GLU A 1 545 ? 27.455 14.434 -20.100 1.00 90.00 545 GLU A N 1
ATOM 4001 C CA . GLU A 1 545 ? 28.734 15.071 -20.455 1.00 90.00 545 GLU A CA 1
ATOM 4002 C C . GLU A 1 545 ? 29.504 14.299 -21.533 1.00 90.00 545 GLU A C 1
ATOM 4004 O O . GLU A 1 545 ? 30.276 14.904 -22.275 1.00 90.00 545 GLU A O 1
ATOM 4009 N N . SER A 1 546 ? 29.314 12.977 -21.611 1.00 84.88 546 SER A N 1
ATOM 4010 C CA . SER A 1 546 ? 29.880 12.149 -22.673 1.00 84.88 546 SER A CA 1
ATOM 4011 C C . SER A 1 546 ? 29.149 10.812 -22.832 1.00 84.88 546 SER A C 1
ATOM 4013 O O . SER A 1 546 ? 28.593 10.266 -21.874 1.00 84.88 546 SER A O 1
ATOM 4015 N N . LEU A 1 547 ? 29.188 10.249 -24.043 1.00 82.56 547 LEU A N 1
ATOM 4016 C CA . LEU A 1 547 ? 28.619 8.932 -24.351 1.00 82.56 547 LEU A CA 1
ATOM 4017 C C . LEU A 1 547 ? 29.230 7.778 -23.516 1.00 82.56 547 LEU A C 1
ATOM 4019 O O . LEU A 1 547 ? 28.462 6.939 -23.037 1.00 82.56 547 LEU A O 1
ATOM 4023 N N . PRO A 1 548 ? 30.552 7.739 -23.228 1.00 83.81 548 PRO A N 1
ATOM 4024 C CA . PRO A 1 548 ? 31.133 6.751 -22.319 1.00 83.81 548 PRO A CA 1
ATOM 4025 C C . PRO A 1 548 ? 30.477 6.706 -20.933 1.00 83.81 548 PRO A C 1
ATOM 4027 O O . PRO A 1 548 ? 30.397 5.631 -20.343 1.00 83.81 548 PRO A O 1
ATOM 4030 N N . ARG A 1 549 ? 29.954 7.830 -20.409 1.00 81.38 549 ARG A N 1
ATOM 4031 C CA . ARG A 1 549 ? 29.240 7.823 -19.116 1.00 81.38 549 ARG A CA 1
ATOM 4032 C C . ARG A 1 549 ? 27.950 7.018 -19.167 1.00 81.38 549 ARG A C 1
ATOM 4034 O O . ARG A 1 549 ? 27.678 6.269 -18.233 1.00 81.38 549 ARG A O 1
ATOM 4041 N N . LEU A 1 550 ? 27.197 7.114 -20.263 1.00 82.25 550 LEU A N 1
ATOM 4042 C CA . LEU A 1 550 ? 26.052 6.230 -20.484 1.00 82.25 550 LEU A CA 1
ATOM 4043 C C . LEU A 1 550 ? 26.491 4.785 -20.725 1.00 82.25 550 LEU A C 1
ATOM 4045 O O . LEU A 1 550 ? 25.806 3.861 -20.299 1.00 82.25 550 LEU A O 1
ATOM 4049 N N . GLY A 1 551 ? 27.655 4.591 -21.348 1.00 79.19 551 GLY A N 1
ATOM 4050 C CA . GLY A 1 551 ? 28.276 3.280 -21.508 1.00 79.19 551 GLY A CA 1
ATOM 4051 C C . GLY A 1 551 ? 28.437 2.547 -20.175 1.00 79.19 551 GLY A C 1
ATOM 4052 O O . GLY A 1 551 ? 28.011 1.402 -20.056 1.00 79.19 551 GLY A O 1
ATOM 4053 N N . VAL A 1 552 ? 28.929 3.230 -19.135 1.00 79.56 552 VAL A N 1
ATOM 4054 C CA . VAL A 1 552 ? 29.030 2.661 -17.777 1.00 79.56 552 VAL A CA 1
ATOM 4055 C C . VAL A 1 552 ? 27.656 2.250 -17.226 1.00 79.56 552 VAL A C 1
ATOM 4057 O O . VAL A 1 552 ? 27.541 1.185 -16.626 1.00 79.56 552 VAL A O 1
ATOM 4060 N N . LEU A 1 553 ? 26.598 3.035 -17.473 1.00 79.75 553 LEU A N 1
ATOM 4061 C CA . LEU A 1 553 ? 25.233 2.692 -17.039 1.00 79.75 553 LEU A CA 1
ATOM 4062 C C . LEU A 1 553 ? 24.668 1.467 -17.769 1.00 79.75 553 LEU A C 1
ATOM 4064 O O . LEU A 1 553 ? 23.903 0.699 -17.193 1.00 79.75 553 LEU A O 1
ATOM 4068 N N . MET A 1 554 ? 25.048 1.280 -19.033 1.00 79.38 554 MET A N 1
ATOM 4069 C CA . MET A 1 554 ? 24.618 0.159 -19.874 1.00 79.38 554 MET A CA 1
ATOM 4070 C C . MET A 1 554 ? 25.572 -1.042 -19.828 1.00 79.38 554 MET A C 1
ATOM 4072 O O . MET A 1 554 ? 25.342 -2.017 -20.545 1.00 79.38 554 MET A O 1
ATOM 4076 N N . ASN A 1 555 ? 26.644 -0.965 -19.033 1.00 74.88 555 ASN A N 1
ATOM 4077 C CA . ASN A 1 555 ? 27.744 -1.929 -19.011 1.00 74.88 555 ASN A CA 1
ATOM 4078 C C . ASN A 1 555 ? 28.342 -2.195 -20.415 1.00 74.88 555 ASN A C 1
ATOM 4080 O O . ASN A 1 555 ? 28.530 -3.340 -20.832 1.00 74.88 555 ASN A O 1
ATOM 4084 N N . LYS A 1 556 ? 28.582 -1.123 -21.181 1.00 78.81 556 LYS A N 1
ATOM 4085 C CA . LYS A 1 556 ? 29.153 -1.142 -22.535 1.00 78.81 556 LYS A CA 1
ATOM 4086 C C . LYS A 1 556 ? 30.259 -0.103 -22.685 1.00 78.81 556 LYS A C 1
ATOM 4088 O O . LYS A 1 556 ? 30.109 1.038 -22.261 1.00 78.81 556 LYS A O 1
ATOM 4093 N N . GLU A 1 557 ? 31.332 -0.465 -23.377 1.00 75.75 557 GLU A N 1
ATOM 4094 C CA . GLU A 1 557 ? 32.329 0.506 -23.830 1.00 75.75 557 GLU A CA 1
ATOM 4095 C C . GLU A 1 557 ? 31.769 1.256 -25.044 1.00 75.75 557 GLU A C 1
ATOM 4097 O O . GLU A 1 557 ? 31.559 0.672 -26.109 1.00 75.75 557 GLU A O 1
ATOM 4102 N N . LEU A 1 558 ? 31.464 2.542 -24.865 1.00 78.94 558 LEU A N 1
ATOM 4103 C CA . LEU A 1 558 ? 31.002 3.421 -25.938 1.00 78.94 558 LEU A CA 1
ATOM 4104 C C . LEU A 1 558 ? 32.121 4.401 -26.316 1.00 78.94 558 LEU A C 1
ATOM 4106 O O . LEU A 1 558 ? 32.835 4.861 -25.422 1.00 78.94 558 LEU A O 1
ATOM 4110 N N . PRO A 1 559 ? 32.291 4.725 -27.611 1.00 74.69 559 PRO A N 1
ATOM 4111 C CA . PRO A 1 559 ? 33.303 5.680 -28.049 1.00 74.69 559 PRO A CA 1
ATOM 4112 C C . PRO A 1 559 ? 33.003 7.081 -27.505 1.00 74.69 559 PRO A C 1
ATOM 4114 O O . PRO A 1 559 ? 31.845 7.441 -27.285 1.00 74.69 559 PRO A O 1
ATOM 4117 N N . ASP A 1 560 ? 34.047 7.884 -27.300 1.00 77.25 560 ASP A N 1
ATOM 4118 C CA . ASP A 1 560 ? 33.870 9.282 -26.914 1.00 77.25 560 ASP A CA 1
ATOM 4119 C C . ASP A 1 560 ? 33.429 10.112 -28.127 1.00 77.25 560 ASP A C 1
ATOM 4121 O O . ASP A 1 560 ? 34.160 10.232 -29.109 1.00 77.25 560 ASP A O 1
ATOM 4125 N N . GLY A 1 561 ? 32.206 10.640 -28.062 1.00 69.75 561 GLY A N 1
ATOM 4126 C CA . GLY A 1 561 ? 31.594 11.491 -29.086 1.00 69.75 561 GLY A CA 1
ATOM 4127 C C . GLY A 1 561 ? 31.314 12.918 -28.603 1.00 69.75 561 GLY A C 1
ATOM 4128 O O . GLY A 1 561 ? 30.624 13.668 -29.287 1.00 69.75 561 GLY A O 1
ATOM 4129 N N . GLY A 1 562 ? 31.814 13.302 -27.421 1.00 83.25 562 GLY A N 1
ATOM 4130 C CA . GLY A 1 562 ? 31.466 14.568 -26.771 1.00 83.25 562 GLY A CA 1
ATOM 4131 C C . GLY A 1 562 ? 30.113 14.539 -26.038 1.00 83.25 562 GLY A C 1
ATOM 4132 O O . GLY A 1 562 ? 29.548 13.458 -25.830 1.00 83.25 562 GLY A O 1
ATOM 4133 N N . PRO A 1 563 ? 29.598 15.712 -25.609 1.00 89.50 563 PRO A N 1
ATOM 4134 C CA . PRO A 1 563 ? 28.355 15.818 -24.849 1.00 89.50 563 PRO A CA 1
ATOM 4135 C C . PRO A 1 563 ? 27.157 15.307 -25.637 1.00 89.50 563 PRO A C 1
ATOM 4137 O O . PRO A 1 563 ? 27.012 15.619 -26.819 1.00 89.50 563 PRO A O 1
ATOM 4140 N N . LEU A 1 564 ? 26.296 14.556 -24.960 1.00 91.38 564 LEU A N 1
ATOM 4141 C CA . LEU A 1 564 ? 25.093 13.959 -25.512 1.00 91.38 564 LEU A CA 1
ATOM 4142 C C . LEU A 1 564 ? 23.858 14.658 -24.939 1.00 91.38 564 LEU A C 1
ATOM 4144 O O . LEU A 1 564 ? 23.720 14.785 -23.725 1.00 91.38 564 LEU A O 1
ATOM 4148 N N . ASN A 1 565 ? 22.934 15.038 -25.809 1.00 94.69 565 ASN A N 1
ATOM 4149 C CA . ASN A 1 565 ? 21.588 15.449 -25.438 1.00 94.69 565 ASN A CA 1
ATOM 4150 C C . ASN A 1 565 ? 20.585 14.638 -26.261 1.00 94.69 565 ASN A C 1
ATOM 4152 O O . ASN A 1 565 ? 20.734 14.528 -27.478 1.00 94.69 565 ASN A O 1
ATOM 4156 N N . VAL A 1 566 ? 19.590 14.058 -25.600 1.00 95.19 566 VAL A N 1
ATOM 4157 C CA . VAL A 1 566 ? 18.518 13.273 -26.211 1.00 95.19 566 VAL A CA 1
ATOM 4158 C C . VAL A 1 566 ? 17.192 13.857 -25.762 1.00 95.19 566 VAL A C 1
ATOM 4160 O O . VAL A 1 566 ? 16.893 13.882 -24.570 1.00 95.19 566 VAL A O 1
ATOM 4163 N N . VAL A 1 567 ? 16.375 14.279 -26.715 1.00 96.50 567 VAL A N 1
ATOM 4164 C CA . VAL A 1 567 ? 15.006 14.731 -26.476 1.00 96.50 567 VAL A CA 1
ATOM 4165 C C . VAL A 1 567 ? 14.077 13.922 -27.367 1.00 96.50 567 VAL A C 1
ATOM 4167 O O . VAL A 1 567 ? 14.403 13.652 -28.517 1.00 96.50 567 VAL A O 1
ATOM 4170 N N . GLY A 1 568 ? 12.923 13.512 -26.851 1.00 95.00 568 GLY A N 1
ATOM 4171 C CA . GLY A 1 568 ? 11.921 12.837 -27.671 1.00 95.00 568 GLY A CA 1
ATOM 4172 C C . GLY A 1 568 ? 10.560 12.760 -26.999 1.00 95.00 568 GLY A C 1
ATOM 4173 O O . GLY A 1 568 ? 10.460 12.761 -25.766 1.00 95.00 568 GLY A O 1
ATOM 4174 N N . MET A 1 569 ? 9.513 12.685 -27.819 1.00 95.88 569 MET A N 1
ATOM 4175 C CA . MET A 1 569 ? 8.137 12.482 -27.376 1.00 95.88 569 MET A CA 1
ATOM 4176 C C . MET A 1 569 ? 7.643 11.112 -27.824 1.00 95.88 569 MET A C 1
ATOM 4178 O O . MET A 1 569 ? 7.491 10.848 -29.010 1.00 95.88 569 MET A O 1
ATOM 4182 N N . ALA A 1 570 ? 7.380 10.226 -26.873 1.00 94.38 570 ALA A N 1
ATOM 4183 C CA . ALA A 1 570 ? 6.783 8.930 -27.127 1.00 94.38 570 ALA A CA 1
ATOM 4184 C C . ALA A 1 570 ? 5.268 8.981 -26.905 1.00 94.38 570 ALA A C 1
ATOM 4186 O O . ALA A 1 570 ? 4.787 9.504 -25.901 1.00 94.38 570 ALA A O 1
ATOM 4187 N N . HIS A 1 571 ? 4.512 8.384 -27.815 1.00 93.56 571 HIS A N 1
ATOM 4188 C CA . HIS A 1 571 ? 3.073 8.198 -27.714 1.00 93.56 571 HIS A CA 1
ATOM 4189 C C . HIS A 1 571 ? 2.752 6.726 -27.951 1.00 93.56 571 HIS A C 1
ATOM 4191 O O . HIS A 1 571 ? 3.156 6.161 -28.964 1.00 93.56 571 HIS A O 1
ATOM 4197 N N . ALA A 1 572 ? 1.991 6.109 -27.058 1.00 90.81 572 ALA A N 1
ATOM 4198 C CA . ALA A 1 572 ? 1.488 4.758 -27.253 1.00 90.81 572 ALA A CA 1
ATOM 4199 C C . ALA A 1 572 ? -0.031 4.753 -27.378 1.00 90.81 572 ALA A C 1
ATOM 4201 O O . ALA A 1 572 ? -0.740 5.512 -26.709 1.00 90.81 572 ALA A O 1
ATOM 4202 N N . LYS A 1 573 ? -0.509 3.879 -28.256 1.00 88.31 573 LYS A N 1
ATOM 4203 C CA . LYS A 1 573 ? -1.895 3.443 -28.385 1.00 88.31 573 LYS A CA 1
ATOM 4204 C C . LYS A 1 573 ? -1.898 1.919 -28.536 1.00 88.31 573 LYS A C 1
ATOM 4206 O O . LYS A 1 573 ? -0.871 1.344 -28.907 1.00 88.31 573 LYS A O 1
ATOM 4211 N N . PRO A 1 574 ? -3.038 1.241 -28.331 1.00 85.88 574 PRO A N 1
ATOM 4212 C CA . PRO A 1 574 ? -3.110 -0.205 -28.498 1.00 85.88 574 PRO A CA 1
ATOM 4213 C C . PRO A 1 574 ? -2.607 -0.637 -29.886 1.00 85.88 574 PRO A C 1
ATOM 4215 O O . PRO A 1 574 ? -3.220 -0.318 -30.904 1.00 85.88 574 PRO A O 1
ATOM 4218 N N . GLY A 1 575 ? -1.477 -1.353 -29.922 1.00 84.75 575 GLY A N 1
ATOM 4219 C CA . GLY A 1 575 ? -0.847 -1.842 -31.154 1.00 84.75 575 GLY A CA 1
ATOM 4220 C C . GLY A 1 575 ? 0.011 -0.829 -31.928 1.00 84.75 575 GLY A C 1
ATOM 4221 O O . GLY A 1 575 ? 0.523 -1.185 -32.986 1.00 84.75 575 GLY A O 1
ATOM 4222 N N . GLU A 1 576 ? 0.214 0.396 -31.440 1.00 90.12 576 GLU A N 1
ATOM 4223 C CA . GLU A 1 576 ? 1.013 1.427 -32.122 1.00 90.12 576 GLU A CA 1
ATOM 4224 C C . GLU A 1 576 ? 1.839 2.251 -31.123 1.00 90.12 576 GLU A C 1
ATOM 4226 O O . GLU A 1 576 ? 1.301 2.854 -30.198 1.00 90.12 576 GLU A O 1
ATOM 4231 N N . TYR A 1 577 ? 3.150 2.320 -31.345 1.00 92.62 577 TYR A N 1
ATOM 4232 C CA . TYR A 1 577 ? 4.090 3.130 -30.574 1.00 92.62 577 TYR A CA 1
ATOM 4233 C C . TYR A 1 577 ? 4.746 4.133 -31.507 1.00 92.62 577 TYR A C 1
ATOM 4235 O O . TYR A 1 577 ? 5.373 3.749 -32.491 1.00 92.62 577 TYR A O 1
ATOM 4243 N N . ARG A 1 578 ? 4.617 5.417 -31.207 1.00 94.56 578 ARG A N 1
ATOM 4244 C CA . ARG A 1 578 ? 5.204 6.503 -31.981 1.00 94.56 578 ARG A CA 1
ATOM 4245 C C . ARG A 1 578 ? 6.247 7.223 -31.144 1.00 94.56 578 ARG A C 1
ATOM 4247 O O . ARG A 1 578 ? 6.022 7.452 -29.961 1.00 94.56 578 ARG A O 1
ATOM 4254 N N . VAL A 1 579 ? 7.366 7.578 -31.756 1.00 95.12 579 VAL A N 1
ATOM 4255 C CA . VAL A 1 579 ? 8.359 8.496 -31.204 1.00 95.12 579 VAL A CA 1
ATOM 4256 C C . VAL A 1 579 ? 8.469 9.654 -32.184 1.00 95.12 579 VAL A C 1
ATOM 4258 O O . VAL A 1 579 ? 8.903 9.455 -33.316 1.00 95.12 579 VAL A O 1
ATOM 4261 N N . ASP A 1 580 ? 8.024 10.828 -31.758 1.00 92.88 580 ASP A N 1
ATOM 4262 C CA . ASP A 1 580 ? 8.079 12.074 -32.515 1.00 92.88 580 ASP A CA 1
ATOM 4263 C C . ASP A 1 580 ? 9.196 12.968 -31.984 1.00 92.88 580 ASP A C 1
ATOM 4265 O O . ASP A 1 580 ? 9.535 12.917 -30.792 1.00 92.88 580 ASP A O 1
ATOM 4269 N N . GLU A 1 581 ? 9.719 13.825 -32.861 1.00 91.69 581 GLU A N 1
ATOM 4270 C CA . GLU A 1 581 ? 10.711 14.847 -32.508 1.00 91.69 581 GLU A CA 1
ATOM 4271 C C . GLU A 1 581 ? 11.921 14.243 -31.768 1.00 91.69 581 GLU A C 1
ATOM 4273 O O . GLU A 1 581 ? 12.460 14.848 -30.839 1.00 91.69 581 GLU A O 1
ATOM 4278 N N . PHE A 1 582 ? 12.334 13.025 -32.147 1.00 95.50 582 PHE A N 1
ATOM 4279 C CA . PHE A 1 582 ? 13.488 12.369 -31.541 1.00 95.50 582 PHE A CA 1
ATOM 4280 C C . PHE A 1 582 ? 14.759 13.059 -32.022 1.00 95.50 582 PHE A C 1
ATOM 4282 O O . PHE A 1 582 ? 15.197 12.851 -33.151 1.00 95.50 582 PHE A O 1
ATOM 4289 N N . LEU A 1 583 ? 15.337 13.889 -31.163 1.00 96.06 583 LEU A N 1
ATOM 4290 C CA . LEU A 1 583 ? 16.553 14.641 -31.417 1.00 96.06 583 LEU A CA 1
ATOM 4291 C C . LEU A 1 583 ? 17.673 14.103 -30.533 1.00 96.06 583 LEU A C 1
ATOM 4293 O O . LEU A 1 583 ? 17.588 14.147 -29.306 1.00 96.06 583 LEU A O 1
ATOM 4297 N N . VAL A 1 584 ? 18.752 13.654 -31.160 1.00 94.44 584 VAL A N 1
ATOM 4298 C CA . VAL A 1 584 ? 20.000 13.283 -30.496 1.00 94.44 584 VAL A CA 1
ATOM 4299 C C . VAL A 1 584 ? 21.098 14.203 -30.998 1.00 94.44 584 VAL A C 1
ATOM 4301 O O . VAL A 1 584 ? 21.431 14.173 -32.179 1.00 94.44 584 VAL A O 1
ATOM 4304 N N . THR A 1 585 ? 21.697 14.992 -30.113 1.00 93.50 585 THR A N 1
ATOM 4305 C CA . THR A 1 585 ? 22.914 15.751 -30.423 1.00 93.50 585 THR A CA 1
ATOM 4306 C C . THR A 1 585 ? 24.085 15.154 -29.664 1.00 93.50 585 THR A C 1
ATOM 4308 O O . THR A 1 585 ? 24.005 15.008 -28.446 1.00 93.50 585 THR A O 1
ATOM 4311 N N . MET A 1 586 ? 25.166 14.828 -30.363 1.00 90.94 586 MET A N 1
ATOM 4312 C CA . MET A 1 586 ? 26.390 14.268 -29.798 1.00 90.94 586 MET A CA 1
ATOM 4313 C C . MET A 1 586 ? 27.588 15.041 -30.355 1.00 90.94 586 MET A C 1
ATOM 4315 O O . MET A 1 586 ? 27.969 14.851 -31.509 1.00 90.94 586 MET A O 1
ATOM 4319 N N . GLY A 1 587 ? 28.144 15.960 -29.564 1.00 86.56 587 GLY A N 1
ATOM 4320 C CA . GLY A 1 587 ? 29.173 16.884 -30.050 1.00 86.56 587 GLY A CA 1
ATOM 4321 C C . GLY A 1 587 ? 28.649 17.765 -31.194 1.00 86.56 587 GLY A C 1
ATOM 4322 O O . GLY A 1 587 ? 27.766 18.591 -30.981 1.00 86.56 587 GLY A O 1
ATOM 4323 N N . GLU A 1 588 ? 29.197 17.595 -32.401 1.00 86.75 588 GLU A N 1
ATOM 4324 C CA . GLU A 1 588 ? 28.725 18.273 -33.625 1.00 86.75 588 GLU A CA 1
ATOM 4325 C C . GLU A 1 588 ? 27.692 17.453 -34.419 1.00 86.75 588 GLU A C 1
ATOM 4327 O O . GLU A 1 588 ? 27.089 17.974 -35.363 1.00 86.75 588 GLU A O 1
ATOM 4332 N N . SER A 1 589 ? 27.495 16.181 -34.055 1.00 91.19 589 SER A N 1
ATOM 4333 C CA . SER A 1 589 ? 26.576 15.264 -34.723 1.00 91.19 589 SER A CA 1
ATOM 4334 C C . SER A 1 589 ? 25.140 15.478 -34.259 1.00 91.19 589 SER A C 1
ATOM 4336 O O . SER A 1 589 ? 24.880 15.663 -33.071 1.00 91.19 589 SER A O 1
ATOM 4338 N N . GLU A 1 590 ? 24.197 15.392 -35.190 1.00 94.31 590 GLU A N 1
ATOM 4339 C CA . GLU A 1 590 ? 22.767 15.568 -34.938 1.00 94.31 590 GLU A CA 1
ATOM 4340 C C . GLU A 1 590 ? 21.978 14.463 -35.646 1.00 94.31 590 GLU A C 1
ATOM 4342 O O . GLU A 1 590 ? 22.205 14.192 -36.826 1.00 94.31 590 GLU A O 1
ATOM 4347 N N . ILE A 1 591 ? 21.068 13.809 -34.930 1.00 94.75 591 ILE A N 1
ATOM 4348 C CA . ILE A 1 591 ? 20.150 12.802 -35.461 1.00 94.75 591 ILE A CA 1
ATOM 4349 C C . ILE A 1 591 ? 18.734 13.246 -35.110 1.00 94.75 591 ILE A C 1
ATOM 4351 O O . ILE A 1 591 ? 18.388 13.337 -33.937 1.00 94.75 591 ILE A O 1
ATOM 4355 N N . GLU A 1 592 ? 17.925 13.497 -36.129 1.00 96.56 592 GLU A N 1
ATOM 4356 C CA . GLU A 1 592 ? 16.497 13.788 -36.021 1.00 96.56 592 GLU A CA 1
ATOM 4357 C C . GLU A 1 592 ? 15.722 12.589 -36.573 1.00 96.56 592 GLU A C 1
ATOM 4359 O O . GLU A 1 592 ? 15.997 12.154 -37.693 1.00 96.56 592 GLU A O 1
ATOM 4364 N N . ALA A 1 593 ? 14.764 12.039 -35.829 1.00 95.38 593 ALA A N 1
ATOM 4365 C CA . ALA A 1 593 ? 13.948 10.928 -36.304 1.00 95.38 593 ALA A CA 1
ATOM 4366 C C . ALA A 1 593 ? 12.487 11.010 -35.845 1.00 95.38 593 ALA A C 1
ATOM 4368 O O . ALA A 1 593 ? 12.189 11.415 -34.724 1.00 95.38 593 ALA A O 1
ATOM 4369 N N . ASP A 1 594 ? 11.593 10.534 -36.710 1.00 95.44 594 ASP A N 1
ATOM 4370 C CA . ASP A 1 594 ? 10.198 10.243 -36.381 1.00 95.44 594 ASP A CA 1
ATOM 4371 C C . ASP A 1 594 ? 9.935 8.774 -36.718 1.00 95.44 594 ASP A C 1
ATOM 4373 O O . ASP A 1 594 ? 10.093 8.351 -37.871 1.00 95.44 594 ASP A O 1
ATOM 4377 N N . LEU A 1 595 ? 9.563 7.983 -35.712 1.00 95.12 595 LEU A N 1
ATOM 4378 C CA . LEU A 1 595 ? 9.455 6.527 -35.806 1.00 95.12 595 LEU A CA 1
ATOM 4379 C C . LEU A 1 595 ? 8.075 6.052 -35.347 1.00 95.12 595 LEU A C 1
ATOM 4381 O O . LEU A 1 595 ? 7.548 6.505 -34.336 1.00 95.12 595 LEU A O 1
ATOM 4385 N N . VAL A 1 596 ? 7.505 5.090 -36.067 1.00 95.25 596 VAL A N 1
ATOM 4386 C CA . VAL A 1 596 ? 6.258 4.399 -35.729 1.00 95.25 596 VAL A CA 1
ATOM 4387 C C . VAL A 1 596 ? 6.520 2.900 -35.737 1.00 95.25 596 VAL A C 1
ATOM 4389 O O . VAL A 1 596 ? 6.949 2.333 -36.740 1.00 95.25 596 VAL A O 1
ATOM 4392 N N . TYR A 1 597 ? 6.232 2.247 -34.622 1.00 93.44 597 TYR A N 1
ATOM 4393 C CA . TYR A 1 597 ? 6.298 0.808 -34.458 1.00 93.44 597 TYR A CA 1
ATOM 4394 C C . TYR A 1 597 ? 4.892 0.244 -34.242 1.00 93.44 597 TYR A C 1
ATOM 4396 O O . TYR A 1 597 ? 4.230 0.546 -33.251 1.00 93.44 597 TYR A O 1
ATOM 4404 N N . THR A 1 598 ? 4.422 -0.576 -35.177 1.00 91.31 598 THR A N 1
ATOM 4405 C CA . THR A 1 598 ? 3.083 -1.174 -35.150 1.00 91.31 598 THR A CA 1
ATOM 4406 C C . THR A 1 598 ? 3.175 -2.657 -34.805 1.00 91.31 598 THR A C 1
ATOM 4408 O O . THR A 1 598 ? 3.866 -3.420 -35.485 1.00 91.31 598 THR A O 1
ATOM 4411 N N . LEU A 1 599 ? 2.440 -3.076 -33.775 1.00 85.38 599 LEU A N 1
ATOM 4412 C CA . LEU A 1 599 ? 2.250 -4.471 -33.396 1.00 85.38 599 LEU A CA 1
ATOM 4413 C C . LEU A 1 599 ? 0.882 -4.975 -33.884 1.00 85.38 599 LEU A C 1
ATOM 4415 O O . LEU A 1 599 ? -0.133 -4.301 -33.700 1.00 85.38 599 LEU A O 1
ATOM 4419 N N . PRO A 1 600 ? 0.811 -6.182 -34.463 1.00 77.62 600 PRO A N 1
ATOM 4420 C CA . PRO A 1 600 ? -0.461 -6.783 -34.836 1.00 77.62 600 PRO A CA 1
ATOM 4421 C C . PRO A 1 600 ? -1.276 -7.144 -33.583 1.00 77.62 600 PRO A C 1
ATOM 4423 O O . PRO A 1 600 ? -0.768 -7.757 -32.648 1.00 77.62 600 PRO A O 1
ATOM 4426 N N . VAL A 1 601 ? -2.574 -6.820 -33.591 1.00 67.88 601 VAL A N 1
ATOM 4427 C CA . VAL A 1 601 ? -3.505 -7.044 -32.460 1.00 67.88 601 VAL A CA 1
ATOM 4428 C C . VAL A 1 601 ? -3.642 -8.533 -32.089 1.00 67.88 601 VAL A C 1
ATOM 4430 O O . VAL A 1 601 ? -3.994 -8.872 -30.962 1.00 67.88 601 VAL A O 1
ATOM 4433 N N . LYS A 1 602 ? -3.343 -9.446 -33.023 1.00 68.69 602 LYS A N 1
ATOM 4434 C CA . LYS A 1 602 ? -3.180 -10.884 -32.766 1.00 68.69 602 LYS A CA 1
ATOM 4435 C C . LYS A 1 602 ? -1.826 -11.346 -33.320 1.00 68.69 602 LYS A C 1
ATOM 4437 O O . LYS A 1 602 ? -1.575 -11.074 -34.495 1.00 68.69 602 LYS A O 1
ATOM 4442 N N . PRO A 1 603 ? -1.002 -12.095 -32.564 1.00 56.97 603 PRO A N 1
ATOM 4443 C CA . PRO A 1 603 ? 0.297 -12.594 -33.038 1.00 56.97 603 PRO A CA 1
ATOM 4444 C C . PRO A 1 603 ? 0.211 -13.401 -34.343 1.00 56.97 603 PRO A C 1
ATOM 4446 O O . PRO A 1 603 ? 1.133 -13.394 -35.144 1.00 56.97 603 PRO A O 1
ATOM 4449 N N . GLU A 1 604 ? -0.930 -14.052 -34.590 1.00 58.78 604 GLU A N 1
ATOM 4450 C CA . GLU A 1 604 ? -1.193 -14.845 -35.800 1.00 58.78 604 GLU A CA 1
ATOM 4451 C C . GLU A 1 604 ? -1.639 -14.005 -37.018 1.00 58.78 604 GLU A C 1
ATOM 4453 O O . GLU A 1 604 ? -1.855 -14.552 -38.096 1.00 58.78 604 GLU A O 1
ATOM 4458 N N . SER A 1 605 ? -1.823 -12.685 -36.863 1.00 57.84 605 SER A N 1
ATOM 4459 C CA . SER A 1 605 ? -2.434 -11.803 -37.877 1.00 57.84 605 SER A CA 1
ATOM 4460 C C . SER A 1 605 ? -1.464 -10.885 -38.632 1.00 57.84 605 SER A C 1
ATOM 4462 O O . SER A 1 605 ? -1.899 -10.177 -39.539 1.00 57.84 605 SER A O 1
ATOM 4464 N N . GLY A 1 606 ? -0.170 -10.892 -38.302 1.00 70.62 606 GLY A N 1
ATOM 4465 C CA . GLY A 1 606 ? 0.840 -10.088 -38.997 1.00 70.62 606 GLY A CA 1
ATOM 4466 C C . GLY A 1 606 ? 2.217 -10.137 -38.333 1.00 70.62 606 GLY A C 1
ATOM 4467 O O . GLY A 1 606 ? 2.388 -10.776 -37.300 1.00 70.62 606 GLY A O 1
ATOM 4468 N N . GLN A 1 607 ? 3.191 -9.447 -38.926 1.00 81.31 607 GLN A N 1
ATOM 4469 C CA . GLN A 1 607 ? 4.526 -9.219 -38.357 1.00 81.31 607 GLN A CA 1
ATOM 4470 C C . GLN A 1 607 ? 4.613 -7.774 -37.834 1.00 81.31 607 GLN A C 1
ATOM 4472 O O . GLN A 1 607 ? 3.967 -6.892 -38.410 1.00 81.31 607 GLN A O 1
ATOM 4477 N N . PRO A 1 608 ? 5.389 -7.499 -36.771 1.00 89.56 608 PRO A N 1
ATOM 4478 C CA . PRO A 1 608 ? 5.660 -6.132 -36.340 1.00 89.56 608 PRO A CA 1
ATOM 4479 C C . PRO A 1 608 ? 6.254 -5.288 -37.469 1.00 89.56 608 PRO A C 1
ATOM 4481 O O . PRO A 1 608 ? 7.102 -5.778 -38.217 1.00 89.56 608 PRO A O 1
ATOM 4484 N N . LYS A 1 609 ? 5.840 -4.024 -37.583 1.00 91.81 609 LYS A N 1
ATOM 4485 C CA . LYS A 1 609 ? 6.347 -3.089 -38.597 1.00 91.81 609 LYS A CA 1
ATOM 4486 C C . LYS A 1 609 ? 7.000 -1.878 -37.941 1.00 91.81 609 LYS A C 1
ATOM 4488 O O . LYS A 1 609 ? 6.363 -1.224 -37.124 1.00 91.81 609 LYS A O 1
ATOM 4493 N N . LEU A 1 610 ? 8.222 -1.545 -38.348 1.00 94.25 610 LEU A N 1
ATOM 4494 C CA . LEU A 1 610 ? 8.880 -0.275 -38.037 1.00 94.25 610 LEU A CA 1
ATOM 4495 C C . LEU A 1 610 ? 8.843 0.632 -39.271 1.00 94.25 610 LEU A C 1
ATOM 4497 O O . LEU A 1 610 ? 9.314 0.240 -40.333 1.00 94.25 610 LEU A O 1
ATOM 4501 N N . ALA A 1 611 ? 8.300 1.836 -39.151 1.00 95.06 611 ALA A N 1
ATOM 4502 C CA . ALA A 1 611 ? 8.259 2.817 -40.228 1.00 95.06 611 ALA A CA 1
ATOM 4503 C C . ALA A 1 611 ? 8.727 4.187 -39.737 1.00 95.06 611 ALA A C 1
ATOM 4505 O O . ALA A 1 611 ? 8.536 4.512 -38.569 1.00 95.06 611 ALA A O 1
ATOM 4506 N N . GLY A 1 612 ? 9.310 5.007 -40.609 1.00 95.31 612 GLY A N 1
ATOM 4507 C CA . GLY A 1 612 ? 9.735 6.341 -40.201 1.00 95.31 612 GLY A CA 1
ATOM 4508 C C . GLY A 1 612 ? 10.723 7.025 -41.128 1.00 95.31 612 GLY A C 1
ATOM 4509 O O . GLY A 1 612 ? 11.050 6.545 -42.217 1.00 95.31 612 GLY A O 1
ATOM 4510 N N . GLN A 1 613 ? 11.203 8.170 -40.664 1.00 95.50 613 GLN A N 1
ATOM 4511 C CA . GLN A 1 613 ? 12.232 8.954 -41.330 1.00 95.50 613 GLN A CA 1
ATOM 4512 C C . GLN A 1 613 ? 13.320 9.357 -40.336 1.00 95.50 613 GLN A C 1
ATOM 4514 O O . GLN A 1 613 ? 13.024 9.636 -39.177 1.00 95.50 613 GLN A O 1
ATOM 4519 N N . ALA A 1 614 ? 14.566 9.390 -40.799 1.00 95.50 614 ALA A N 1
ATOM 4520 C CA . ALA A 1 614 ? 15.716 9.832 -40.026 1.00 95.50 614 ALA A CA 1
ATOM 4521 C C . ALA A 1 614 ? 16.591 10.779 -40.858 1.00 95.50 614 ALA A C 1
ATOM 4523 O O . ALA A 1 614 ? 16.846 10.536 -42.038 1.00 95.50 614 ALA A O 1
ATOM 4524 N N . SER A 1 615 ? 17.062 11.848 -40.231 1.00 96.06 615 SER A N 1
ATOM 4525 C CA . SER A 1 615 ? 17.979 12.844 -40.773 1.00 96.06 615 SER A CA 1
ATOM 4526 C C . SER A 1 615 ? 19.219 12.876 -39.886 1.00 96.06 615 SER A C 1
ATOM 4528 O O . SER A 1 615 ? 19.124 13.143 -38.692 1.00 96.06 615 SER A O 1
ATOM 4530 N N . ILE A 1 616 ? 20.377 12.557 -40.456 1.00 95.50 616 ILE A N 1
ATOM 4531 C CA . ILE A 1 616 ? 21.656 12.463 -39.746 1.00 95.50 616 ILE A CA 1
ATOM 4532 C C . ILE A 1 616 ? 22.590 13.537 -40.302 1.00 95.50 616 ILE A C 1
ATOM 4534 O O . ILE A 1 616 ? 22.834 13.579 -41.508 1.00 95.50 616 ILE A O 1
ATOM 4538 N N . LYS A 1 617 ? 23.144 14.392 -39.443 1.00 94.81 617 LYS A N 1
ATOM 4539 C CA . LYS A 1 617 ? 24.055 15.482 -39.819 1.00 94.81 617 LYS A CA 1
ATOM 4540 C C . LYS A 1 617 ? 25.378 15.352 -39.063 1.00 94.81 617 LYS A C 1
ATOM 4542 O O . LYS A 1 617 ? 25.373 15.068 -37.869 1.00 94.81 617 LYS A O 1
ATOM 4547 N N . ASN A 1 618 ? 26.500 15.593 -39.747 1.00 92.56 618 ASN A N 1
ATOM 4548 C CA . ASN A 1 618 ? 27.851 15.674 -39.162 1.00 92.56 618 ASN A CA 1
ATOM 4549 C C . ASN A 1 618 ? 28.257 14.453 -38.308 1.00 92.56 618 ASN A C 1
ATOM 4551 O O . ASN A 1 618 ? 28.943 14.599 -37.296 1.00 92.56 618 ASN A O 1
ATOM 4555 N N . LEU A 1 619 ? 27.795 13.251 -38.664 1.00 90.25 619 LEU A N 1
ATOM 4556 C CA . LEU A 1 619 ? 28.131 12.031 -37.927 1.00 90.25 619 LEU A CA 1
ATOM 4557 C C . LEU A 1 619 ? 29.458 11.455 -38.424 1.00 90.25 619 LEU A C 1
ATOM 4559 O O . LEU A 1 619 ? 29.600 11.188 -39.615 1.00 90.25 619 LEU A O 1
ATOM 4563 N N . ASP A 1 620 ? 30.400 11.210 -37.516 1.00 86.88 620 ASP A N 1
ATOM 4564 C CA . ASP A 1 620 ? 31.623 10.463 -37.813 1.00 86.88 620 ASP A CA 1
ATOM 4565 C C . ASP A 1 620 ? 31.492 9.015 -37.330 1.00 86.88 620 ASP A C 1
ATOM 4567 O O . ASP A 1 620 ? 31.501 8.736 -36.131 1.00 86.88 620 ASP A O 1
ATOM 4571 N N . ILE A 1 621 ? 31.357 8.082 -38.275 1.00 85.88 621 ILE A N 1
ATOM 4572 C CA . ILE A 1 621 ? 31.279 6.645 -37.982 1.00 85.88 621 ILE A CA 1
ATOM 4573 C C . ILE A 1 621 ? 32.645 5.949 -38.065 1.00 85.88 621 ILE A C 1
ATOM 4575 O O . ILE A 1 621 ? 32.722 4.740 -37.842 1.00 85.88 621 ILE A O 1
ATOM 4579 N N . THR A 1 622 ? 33.735 6.683 -38.325 1.00 81.75 622 THR A N 1
ATOM 4580 C CA . THR A 1 622 ? 35.102 6.133 -38.366 1.00 81.75 622 THR A CA 1
ATOM 4581 C C . THR A 1 622 ? 35.454 5.329 -37.104 1.00 81.75 622 THR A C 1
ATOM 4583 O O . THR A 1 622 ? 35.984 4.225 -37.258 1.00 81.75 622 THR A O 1
ATOM 4586 N N . PRO A 1 623 ? 35.129 5.784 -35.870 1.00 71.81 623 PRO A N 1
ATOM 4587 C CA . PRO A 1 623 ? 35.422 5.020 -34.653 1.00 71.81 623 PRO A CA 1
ATOM 4588 C C . PRO A 1 623 ? 34.678 3.682 -34.580 1.00 71.81 623 PRO A C 1
ATOM 4590 O O . PRO A 1 623 ? 35.222 2.704 -34.073 1.00 71.81 623 PRO A O 1
ATOM 4593 N N . LEU A 1 624 ? 33.456 3.609 -35.121 1.00 69.12 624 LEU A N 1
ATOM 4594 C CA . LEU A 1 624 ? 32.667 2.372 -35.142 1.00 69.12 624 LEU A CA 1
ATOM 4595 C C . LEU A 1 624 ? 33.295 1.327 -36.073 1.00 69.12 624 LEU A C 1
ATOM 4597 O O . LEU A 1 624 ? 33.263 0.135 -35.779 1.00 69.12 624 LEU A O 1
ATOM 4601 N N . LEU A 1 625 ? 33.924 1.779 -37.160 1.00 67.00 625 LEU A N 1
ATOM 4602 C CA . LEU A 1 625 ? 34.586 0.922 -38.147 1.00 67.00 625 LEU A CA 1
ATOM 4603 C C . LEU A 1 625 ? 36.026 0.532 -37.766 1.00 67.00 625 LEU A C 1
ATOM 4605 O O . LEU A 1 625 ? 36.619 -0.317 -38.430 1.00 67.00 625 LEU A O 1
ATOM 4609 N N . ALA A 1 626 ? 36.606 1.135 -36.723 1.00 59.06 626 ALA A N 1
ATOM 4610 C CA . ALA A 1 626 ? 37.976 0.863 -36.273 1.00 59.06 626 ALA A CA 1
ATOM 4611 C C . ALA A 1 626 ? 38.100 -0.383 -35.367 1.00 59.06 626 ALA A C 1
ATOM 4613 O O . ALA A 1 626 ? 39.209 -0.825 -35.063 1.00 59.06 626 ALA A O 1
ATOM 4614 N N . SER A 1 627 ? 36.978 -0.979 -34.952 1.00 45.31 627 SER A N 1
ATOM 4615 C CA . SER A 1 627 ? 36.949 -2.155 -34.078 1.00 45.31 627 SER A CA 1
ATOM 4616 C C . SER A 1 627 ? 37.271 -3.442 -34.856 1.00 45.31 627 SER A C 1
ATOM 4618 O O . SER A 1 627 ? 36.411 -4.087 -35.448 1.00 45.31 627 SER A O 1
ATOM 4620 N N . GLY A 1 628 ? 38.554 -3.810 -34.885 1.00 46.25 628 GLY A N 1
ATOM 4621 C CA . GLY A 1 628 ? 39.030 -5.046 -35.521 1.00 46.25 628 GLY A CA 1
ATOM 4622 C C . GLY A 1 628 ? 40.495 -5.043 -35.954 1.00 46.25 628 GLY A C 1
ATOM 4623 O O . GLY A 1 628 ? 40.988 -6.065 -36.426 1.00 46.25 628 GLY A O 1
ATOM 4624 N N . GLN A 1 629 ? 41.201 -3.924 -35.796 1.00 37.19 629 GLN A N 1
ATOM 4625 C CA . GLN A 1 629 ? 42.637 -3.849 -36.036 1.00 37.19 629 GLN A CA 1
ATOM 4626 C C . GLN A 1 629 ? 43.344 -3.615 -34.705 1.00 37.19 629 GLN A C 1
ATOM 4628 O O . GLN A 1 629 ? 43.617 -2.478 -34.336 1.00 37.19 629 GLN A O 1
ATOM 4633 N N . ASP A 1 630 ? 43.679 -4.706 -34.007 1.00 28.91 630 ASP A N 1
ATOM 4634 C CA . ASP A 1 630 ? 44.964 -4.704 -33.315 1.00 28.91 630 ASP A CA 1
ATOM 4635 C C . ASP A 1 630 ? 45.980 -4.329 -34.393 1.00 28.91 630 ASP A C 1
ATOM 4637 O O . ASP A 1 630 ? 46.142 -5.049 -35.387 1.00 28.91 630 ASP A O 1
ATOM 4641 N N . GLU A 1 631 ? 46.584 -3.152 -34.263 1.00 30.30 631 GLU A N 1
ATOM 4642 C CA . GLU A 1 631 ? 47.770 -2.821 -35.025 1.00 30.30 631 GLU A CA 1
ATOM 4643 C C . GLU A 1 631 ? 48.757 -3.956 -34.767 1.00 30.30 631 GLU A C 1
ATOM 4645 O O . GLU A 1 631 ? 49.368 -4.055 -33.704 1.00 30.30 631 GLU A O 1
ATOM 4650 N N . ALA A 1 632 ? 48.894 -4.857 -35.737 1.00 28.58 632 ALA A N 1
ATOM 4651 C CA . ALA A 1 632 ? 50.063 -5.696 -35.825 1.00 28.58 632 ALA A CA 1
ATOM 4652 C C . ALA A 1 632 ? 51.234 -4.739 -36.071 1.00 28.58 632 ALA A C 1
ATOM 4654 O O . ALA A 1 632 ? 51.628 -4.486 -37.212 1.00 28.58 632 ALA A O 1
ATOM 4655 N N . GLU A 1 633 ? 51.768 -4.170 -34.989 1.00 23.50 633 GLU A N 1
ATOM 4656 C CA . GLU A 1 633 ? 53.123 -3.664 -34.946 1.00 23.50 633 GLU A CA 1
ATOM 4657 C C . GLU A 1 633 ? 54.007 -4.822 -35.409 1.00 23.50 633 GLU A C 1
ATOM 4659 O O . GLU A 1 633 ? 54.343 -5.744 -34.663 1.00 23.50 633 GLU A O 1
ATOM 4664 N N . LEU A 1 634 ? 54.389 -4.784 -36.685 1.00 27.16 634 LEU A N 1
ATOM 4665 C CA . LEU A 1 634 ? 55.579 -5.459 -37.172 1.00 27.16 634 LEU A CA 1
ATOM 4666 C C . LEU A 1 634 ? 56.762 -4.791 -36.475 1.00 27.16 634 LEU A C 1
ATOM 4668 O O . LEU A 1 634 ? 57.426 -3.910 -37.020 1.00 27.16 634 LEU A O 1
ATOM 4672 N N . THR A 1 635 ? 56.985 -5.200 -35.229 1.00 25.56 635 THR A N 1
ATOM 4673 C CA . THR A 1 635 ? 58.178 -4.871 -34.473 1.00 25.56 635 THR A CA 1
ATOM 4674 C C . THR A 1 635 ? 59.375 -5.274 -35.326 1.00 25.56 635 THR A C 1
ATOM 4676 O O . THR A 1 635 ? 59.594 -6.439 -35.665 1.00 25.56 635 THR A O 1
ATOM 4679 N N . THR A 1 636 ? 60.170 -4.284 -35.719 1.00 31.83 636 THR A N 1
ATOM 4680 C CA . THR A 1 636 ? 61.531 -4.509 -36.193 1.00 31.83 636 THR A CA 1
ATOM 4681 C C . THR A 1 636 ? 62.363 -4.922 -34.984 1.00 31.83 636 THR A C 1
ATOM 4683 O O . THR A 1 636 ? 63.038 -4.100 -34.369 1.00 31.83 636 THR A O 1
ATOM 4686 N N . GLY A 1 637 ? 62.244 -6.189 -34.594 1.00 25.62 637 GLY A N 1
ATOM 4687 C CA . GLY A 1 637 ? 63.092 -6.813 -33.593 1.00 25.62 637 GLY A CA 1
ATOM 4688 C C . GLY A 1 637 ? 64.412 -7.252 -34.218 1.00 25.62 637 GLY A C 1
ATOM 4689 O O . GLY A 1 637 ? 64.431 -8.011 -35.187 1.00 25.62 637 GLY A O 1
ATOM 4690 N N . ASP A 1 638 ? 65.514 -6.767 -33.651 1.00 26.89 638 ASP A N 1
ATOM 4691 C CA . ASP A 1 638 ? 66.867 -7.293 -33.844 1.00 26.89 638 ASP A CA 1
ATOM 4692 C C . ASP A 1 638 ? 66.871 -8.841 -33.742 1.00 26.89 638 ASP A C 1
ATOM 4694 O O . ASP A 1 638 ? 66.220 -9.386 -32.846 1.00 26.89 638 ASP A O 1
ATOM 4698 N N . PRO A 1 639 ? 67.634 -9.590 -34.566 1.00 29.09 639 PRO A N 1
ATOM 4699 C CA . PRO A 1 639 ? 67.657 -11.059 -34.543 1.00 29.09 639 PRO A CA 1
ATOM 4700 C C . PRO A 1 639 ? 68.379 -11.661 -33.318 1.00 29.09 639 PRO A C 1
ATOM 4702 O O . PRO A 1 639 ? 68.877 -12.784 -33.370 1.00 29.09 639 PRO A O 1
ATOM 4705 N N . ALA A 1 640 ? 68.464 -10.930 -32.207 1.00 30.58 640 ALA A N 1
ATOM 4706 C CA . ALA A 1 640 ? 69.330 -11.250 -31.080 1.00 30.58 640 ALA A CA 1
ATOM 4707 C C . ALA A 1 640 ? 68.609 -11.381 -29.731 1.00 30.58 640 ALA A C 1
ATOM 4709 O O . ALA A 1 640 ? 69.264 -11.264 -28.708 1.00 30.58 640 ALA A O 1
ATOM 4710 N N . THR A 1 641 ? 67.310 -11.677 -29.690 1.00 30.27 641 THR A N 1
ATOM 4711 C CA . THR A 1 641 ? 66.648 -12.192 -28.472 1.00 30.27 641 THR A CA 1
ATOM 4712 C C . THR A 1 641 ? 65.442 -13.055 -28.842 1.00 30.27 641 THR A C 1
ATOM 4714 O O . THR A 1 641 ? 64.304 -12.730 -28.528 1.00 30.27 641 THR A O 1
ATOM 4717 N N . ALA A 1 642 ? 65.691 -14.159 -29.541 1.00 29.62 642 ALA A N 1
ATOM 4718 C CA . ALA A 1 642 ? 64.733 -15.249 -29.690 1.00 29.62 642 ALA A CA 1
ATOM 4719 C C . ALA A 1 642 ? 65.203 -16.424 -28.828 1.00 29.62 642 ALA A C 1
ATOM 4721 O O . ALA A 1 642 ? 65.724 -17.411 -29.338 1.00 29.62 642 ALA A O 1
ATOM 4722 N N . ASP A 1 643 ? 65.093 -16.280 -27.510 1.00 32.94 643 ASP A N 1
ATOM 4723 C CA . ASP A 1 643 ? 65.102 -17.432 -26.617 1.00 32.94 643 ASP A CA 1
ATOM 4724 C C . ASP A 1 643 ? 64.410 -17.051 -25.304 1.00 32.94 643 ASP A C 1
ATOM 4726 O O . ASP A 1 643 ? 64.770 -16.047 -24.688 1.00 32.94 643 ASP A O 1
ATOM 4730 N N . LYS A 1 644 ? 63.457 -17.885 -24.874 1.00 33.44 644 LYS A N 1
ATOM 4731 C CA . LYS A 1 644 ? 62.625 -17.787 -23.652 1.00 33.44 644 LYS A CA 1
ATOM 4732 C C . LYS A 1 644 ? 61.331 -16.972 -23.741 1.00 33.44 644 LYS A C 1
ATOM 4734 O O . LYS A 1 644 ? 61.198 -15.918 -23.127 1.00 33.44 644 LYS A O 1
ATOM 4739 N N . SER A 1 645 ? 60.331 -17.546 -24.404 1.00 26.06 645 SER A N 1
ATOM 4740 C CA . SER A 1 645 ? 58.957 -17.669 -23.867 1.00 26.06 645 SER A CA 1
ATOM 4741 C C . SER A 1 645 ? 58.093 -18.480 -24.841 1.00 26.06 645 SER A C 1
ATOM 4743 O O . SER A 1 645 ? 57.196 -17.976 -25.503 1.00 26.06 645 SER A O 1
ATOM 4745 N N . MET A 1 646 ? 58.407 -19.772 -24.952 1.00 29.59 646 MET A N 1
ATOM 4746 C CA . MET A 1 646 ? 57.459 -20.789 -25.401 1.00 29.59 646 MET A CA 1
ATOM 4747 C C . MET A 1 646 ? 57.242 -21.723 -24.216 1.00 29.59 646 MET A C 1
ATOM 4749 O O . MET A 1 646 ? 58.092 -22.569 -23.976 1.00 29.59 646 MET A O 1
ATOM 4753 N N . GLU A 1 647 ? 56.162 -21.523 -23.464 1.00 28.67 647 GLU A N 1
ATOM 4754 C CA . GLU A 1 647 ? 55.430 -22.568 -22.734 1.00 28.67 647 GLU A CA 1
ATOM 4755 C C . GLU A 1 647 ? 54.186 -21.948 -22.073 1.00 28.67 647 GLU A C 1
ATOM 4757 O O . GLU A 1 647 ? 54.276 -20.877 -21.484 1.00 28.67 647 GLU A O 1
ATOM 4762 N N . GLU A 1 648 ? 53.053 -22.653 -22.212 1.00 25.80 648 GLU A N 1
ATOM 4763 C CA . GLU A 1 648 ? 51.700 -22.371 -21.681 1.00 25.80 648 GLU A CA 1
ATOM 4764 C C . GLU A 1 648 ? 50.947 -21.214 -22.382 1.00 25.80 648 GLU A C 1
ATOM 4766 O O . GLU A 1 648 ? 51.286 -20.050 -22.265 1.00 25.80 648 GLU A O 1
ATOM 4771 N N . THR A 1 649 ? 49.874 -21.416 -23.156 1.00 25.64 649 THR A N 1
ATOM 4772 C CA . THR A 1 649 ? 48.730 -22.304 -22.914 1.00 25.64 649 THR A CA 1
ATOM 4773 C C . THR A 1 649 ? 48.061 -22.651 -24.247 1.00 25.64 649 THR A C 1
ATOM 4775 O O . THR A 1 649 ? 47.583 -21.783 -24.974 1.00 25.64 649 THR A O 1
ATOM 4778 N N . ALA A 1 650 ? 48.030 -23.944 -24.566 1.00 31.98 650 ALA A N 1
ATOM 4779 C CA . ALA A 1 650 ? 47.219 -24.505 -25.632 1.00 31.98 650 ALA A CA 1
ATOM 4780 C C . ALA A 1 650 ? 45.798 -24.740 -25.101 1.00 31.98 650 ALA A C 1
ATOM 4782 O O . ALA A 1 650 ? 45.477 -25.829 -24.630 1.00 31.98 650 ALA A O 1
ATOM 4783 N N . GLU A 1 651 ? 44.945 -23.725 -25.192 1.00 26.20 651 GLU A N 1
ATOM 4784 C CA . GLU A 1 651 ? 43.499 -23.928 -25.218 1.00 26.20 651 GLU A CA 1
ATOM 4785 C C . GLU A 1 651 ? 43.013 -23.808 -26.660 1.00 26.20 651 GLU A C 1
ATOM 4787 O O . GLU A 1 651 ? 43.317 -22.852 -27.374 1.00 26.20 651 GLU A O 1
ATOM 4792 N N . LYS A 1 652 ? 42.288 -24.841 -27.096 1.00 28.91 652 LYS A N 1
ATOM 4793 C CA . LYS A 1 652 ? 41.598 -24.933 -28.381 1.00 28.91 652 LYS A CA 1
ATOM 4794 C C . LYS A 1 652 ? 40.728 -23.689 -28.616 1.00 28.91 652 LYS A C 1
ATOM 4796 O O . LYS A 1 652 ? 39.549 -23.687 -28.279 1.00 28.91 652 LYS A O 1
ATOM 4801 N N . LYS A 1 653 ? 41.265 -22.681 -29.300 1.00 23.31 653 LYS A N 1
ATOM 4802 C CA . LYS A 1 653 ? 40.471 -21.959 -30.292 1.00 23.31 653 LYS A CA 1
ATOM 4803 C C . LYS A 1 653 ? 40.365 -22.897 -31.481 1.00 23.31 653 LYS A C 1
ATOM 4805 O O . LYS A 1 653 ? 41.359 -23.150 -32.158 1.00 23.31 653 LYS A O 1
ATOM 4810 N N . GLU A 1 654 ? 39.181 -23.467 -31.692 1.00 26.42 654 GLU A N 1
ATOM 4811 C CA . GLU A 1 654 ? 38.805 -23.907 -33.030 1.00 26.42 654 GLU A CA 1
ATOM 4812 C C . GLU A 1 654 ? 39.139 -22.746 -33.965 1.00 26.42 654 GLU A C 1
ATOM 4814 O O . GLU A 1 654 ? 38.556 -21.666 -33.867 1.00 26.42 654 GLU A O 1
ATOM 4819 N N . SER A 1 655 ? 40.139 -22.934 -34.822 1.00 30.86 655 SER A N 1
ATOM 4820 C CA . SER A 1 655 ? 40.260 -22.138 -36.028 1.00 30.86 655 SER A CA 1
ATOM 4821 C C . SER A 1 655 ? 39.016 -22.471 -36.842 1.00 30.86 655 SER A C 1
ATOM 4823 O O . SER A 1 655 ? 39.015 -23.419 -37.629 1.00 30.86 655 SER A O 1
ATOM 4825 N N . SER A 1 656 ? 37.912 -21.770 -36.583 1.00 33.22 656 SER A N 1
ATOM 4826 C CA . SER A 1 656 ? 36.839 -21.725 -37.556 1.00 33.22 656 SER A CA 1
ATOM 4827 C C . SER A 1 656 ? 37.496 -21.228 -38.831 1.00 33.22 656 SER A C 1
ATOM 4829 O O . SER A 1 656 ? 38.105 -20.159 -38.812 1.00 33.22 656 SER A O 1
ATOM 4831 N N . ASP A 1 657 ? 37.417 -22.030 -39.883 1.00 46.84 657 ASP A N 1
ATOM 4832 C CA . ASP A 1 657 ? 37.440 -21.603 -41.277 1.00 46.84 657 ASP A CA 1
ATOM 4833 C C . ASP A 1 657 ? 36.850 -20.177 -41.356 1.00 46.84 657 ASP A C 1
ATOM 4835 O O . ASP A 1 657 ? 35.629 -20.006 -41.311 1.00 46.84 657 ASP A O 1
ATOM 4839 N N . LYS A 1 658 ? 37.689 -19.131 -41.315 1.00 61.47 658 LYS A N 1
ATOM 4840 C CA . LYS A 1 658 ? 37.234 -17.733 -41.282 1.00 61.47 658 LYS A CA 1
ATOM 4841 C C . LYS A 1 658 ? 36.817 -17.370 -42.697 1.00 61.47 658 LYS A C 1
ATOM 4843 O O . LYS A 1 658 ? 37.565 -16.755 -43.441 1.00 61.47 658 LYS A O 1
ATOM 4848 N N . LYS A 1 659 ? 35.639 -17.834 -43.086 1.00 74.12 659 LYS A N 1
ATOM 4849 C CA . LYS A 1 659 ? 34.960 -17.420 -44.307 1.00 74.12 659 LYS A CA 1
ATOM 4850 C C . LYS A 1 659 ? 34.284 -16.073 -44.060 1.00 74.12 659 LYS A C 1
ATOM 4852 O O . LYS A 1 659 ? 33.668 -15.877 -43.011 1.00 74.12 659 LYS A O 1
ATOM 4857 N N . LEU A 1 660 ? 34.432 -15.151 -45.001 1.00 86.56 660 LEU A N 1
ATOM 4858 C CA . LEU A 1 660 ? 33.800 -13.837 -45.034 1.00 86.56 660 LEU A CA 1
ATOM 4859 C C . LEU A 1 660 ? 32.280 -13.961 -45.198 1.00 86.56 660 LEU A C 1
ATOM 4861 O O . LEU A 1 660 ? 31.525 -13.191 -44.605 1.00 86.56 660 LEU A O 1
ATOM 4865 N N . PHE A 1 661 ? 31.820 -14.944 -45.971 1.00 89.12 661 PHE A N 1
ATOM 4866 C CA . PHE A 1 661 ? 30.413 -15.182 -46.249 1.00 89.12 661 PHE A CA 1
ATOM 4867 C C . PHE A 1 661 ? 29.861 -16.299 -45.356 1.00 89.12 661 PHE A C 1
ATOM 4869 O O . PHE A 1 661 ? 30.316 -17.445 -45.358 1.00 89.12 661 PHE A O 1
ATOM 4876 N N . SER A 1 662 ? 28.828 -15.968 -44.580 1.00 84.69 662 SER A N 1
ATOM 4877 C CA . SER A 1 662 ? 28.167 -16.917 -43.683 1.00 84.69 662 SER A CA 1
ATOM 4878 C C . SER A 1 662 ? 27.431 -18.014 -44.460 1.00 84.69 662 SER A C 1
ATOM 4880 O O . SER A 1 662 ? 26.659 -17.736 -45.377 1.00 84.69 662 SER A O 1
ATOM 4882 N N . ASN A 1 663 ? 27.601 -19.268 -44.032 1.00 86.50 663 ASN A N 1
ATOM 4883 C CA . ASN A 1 663 ? 26.843 -20.417 -44.545 1.00 86.50 663 ASN A CA 1
ATOM 4884 C C . ASN A 1 663 ? 25.495 -20.632 -43.827 1.00 86.50 663 ASN A C 1
ATOM 4886 O O . ASN A 1 663 ? 24.820 -21.623 -44.103 1.00 86.50 663 ASN A O 1
ATOM 4890 N N . LYS A 1 664 ? 25.107 -19.761 -42.884 1.00 83.19 664 LYS A N 1
ATOM 4891 C CA . LYS A 1 664 ? 23.829 -19.893 -42.164 1.00 83.19 664 LYS A CA 1
ATOM 4892 C C . LYS A 1 664 ? 22.639 -19.647 -43.110 1.00 83.19 664 LYS A C 1
ATOM 4894 O O . LYS A 1 664 ? 22.734 -18.733 -43.931 1.00 83.19 664 LYS A O 1
ATOM 4899 N N . PRO A 1 665 ? 21.542 -20.424 -43.003 1.00 83.75 665 PRO A N 1
ATOM 4900 C CA . PRO A 1 665 ? 20.353 -20.206 -43.820 1.00 83.75 665 PRO A CA 1
ATOM 4901 C C . PRO A 1 665 ? 19.725 -18.824 -43.587 1.00 83.75 665 PRO A C 1
ATOM 4903 O O . PRO A 1 665 ? 19.475 -18.452 -42.442 1.00 83.75 665 PRO A O 1
ATOM 4906 N N . LEU A 1 666 ? 19.401 -18.098 -44.661 1.00 82.06 666 LEU A N 1
ATOM 4907 C CA . LEU A 1 666 ? 18.774 -16.765 -44.599 1.00 82.06 666 LEU A CA 1
ATOM 4908 C C . LEU A 1 666 ? 17.353 -16.800 -44.009 1.00 82.06 666 LEU A C 1
ATOM 4910 O O . LEU A 1 666 ? 16.874 -15.802 -43.478 1.00 82.06 666 LEU A O 1
ATOM 4914 N N . GLN A 1 667 ? 16.688 -17.960 -44.048 1.00 70.44 667 GLN A N 1
ATOM 4915 C CA . GLN A 1 667 ? 15.343 -18.139 -43.489 1.00 70.44 667 GLN A CA 1
ATOM 4916 C C . GLN A 1 667 ? 15.290 -18.121 -41.951 1.00 70.44 667 GLN A C 1
ATOM 4918 O O . GLN A 1 667 ? 14.243 -17.806 -41.388 1.00 70.44 667 GLN A O 1
ATOM 4923 N N . ASP A 1 668 ? 16.399 -18.414 -41.262 1.00 66.31 668 ASP A N 1
ATOM 4924 C CA . ASP A 1 668 ? 16.468 -18.361 -39.791 1.00 66.31 668 ASP A CA 1
ATOM 4925 C C . ASP A 1 668 ? 16.760 -16.934 -39.265 1.00 66.31 668 ASP A C 1
ATOM 4927 O O . ASP A 1 668 ? 16.799 -16.694 -38.048 1.00 66.31 668 ASP A O 1
ATOM 4931 N N . GLU A 1 669 ? 16.948 -15.966 -40.170 1.00 66.56 669 GLU A N 1
ATOM 4932 C CA . GLU A 1 669 ? 17.329 -14.587 -39.861 1.00 66.56 669 GLU A CA 1
ATOM 4933 C C . GLU A 1 669 ? 16.129 -13.649 -39.617 1.00 66.56 669 GLU A C 1
ATOM 4935 O O . GLU A 1 669 ? 14.954 -14.011 -39.705 1.00 66.56 669 GLU A O 1
ATOM 4940 N N . ALA A 1 670 ? 16.426 -12.400 -39.248 1.00 66.88 670 ALA A N 1
ATOM 4941 C CA . ALA A 1 670 ? 15.440 -11.375 -38.903 1.00 66.88 670 ALA A CA 1
ATOM 4942 C C . ALA A 1 670 ? 14.490 -10.984 -40.059 1.00 66.88 670 ALA A C 1
ATOM 4944 O O . ALA A 1 670 ? 13.463 -10.357 -39.800 1.00 66.88 670 ALA A O 1
ATOM 4945 N N . LEU A 1 671 ? 14.793 -11.381 -41.303 1.00 80.38 671 LEU A N 1
ATOM 4946 C CA . LEU A 1 671 ? 14.098 -10.952 -42.525 1.00 80.38 671 LEU A CA 1
ATOM 4947 C C . LEU A 1 671 ? 12.614 -11.361 -42.591 1.00 80.38 671 LEU A C 1
ATOM 4949 O O . LEU A 1 671 ? 11.827 -10.672 -43.232 1.00 80.38 671 LEU A O 1
ATOM 4953 N N . HIS A 1 672 ? 12.212 -12.438 -41.907 1.00 81.81 672 HIS A N 1
ATOM 4954 C CA . HIS A 1 672 ? 10.806 -12.876 -41.822 1.00 81.81 672 HIS A CA 1
ATOM 4955 C C . HIS A 1 672 ? 10.120 -12.519 -40.499 1.00 81.81 672 HIS A C 1
ATOM 4957 O O . HIS A 1 672 ? 8.945 -12.825 -40.304 1.00 81.81 672 HIS A O 1
ATOM 4963 N N . LYS A 1 673 ? 10.853 -11.935 -39.545 1.00 81.50 673 LYS A N 1
ATOM 4964 C CA . LYS A 1 673 ? 10.329 -11.641 -38.202 1.00 81.50 673 LYS A CA 1
ATOM 4965 C C . LYS A 1 673 ? 9.759 -10.231 -38.100 1.00 81.50 673 LYS A C 1
ATOM 4967 O O . LYS A 1 673 ? 8.911 -9.995 -37.245 1.00 81.50 673 LYS A O 1
ATOM 4972 N N . TYR A 1 674 ? 10.217 -9.322 -38.957 1.00 85.62 674 TYR A N 1
ATOM 4973 C CA . TYR A 1 674 ? 9.907 -7.901 -38.891 1.00 85.62 674 TYR A CA 1
ATOM 4974 C C . TYR A 1 674 ? 9.698 -7.325 -40.287 1.00 85.62 674 TYR A C 1
ATOM 4976 O O . TYR A 1 674 ? 10.376 -7.716 -41.231 1.00 85.62 674 TYR A O 1
ATOM 4984 N N . ASN A 1 675 ? 8.813 -6.339 -40.379 1.00 91.69 675 ASN A N 1
ATOM 4985 C CA . ASN A 1 675 ? 8.680 -5.461 -41.530 1.00 91.69 675 ASN A CA 1
ATOM 4986 C C . ASN A 1 675 ? 9.311 -4.097 -41.224 1.00 91.69 675 ASN A C 1
ATOM 4988 O O . ASN A 1 675 ? 9.288 -3.628 -40.083 1.00 91.69 675 ASN A O 1
ATOM 4992 N N . MET A 1 676 ? 9.841 -3.432 -42.246 1.00 94.31 676 MET A N 1
ATOM 4993 C CA . MET A 1 676 ? 10.537 -2.151 -42.118 1.00 94.31 676 MET A CA 1
ATOM 4994 C C . MET A 1 676 ? 10.203 -1.220 -43.288 1.00 94.31 676 MET A C 1
ATOM 4996 O O . MET A 1 676 ? 10.042 -1.677 -44.414 1.00 94.31 676 MET A O 1
ATOM 5000 N N . ASP A 1 677 ? 10.097 0.080 -43.032 1.00 95.69 677 ASP A N 1
ATOM 5001 C CA . ASP A 1 677 ? 9.923 1.134 -44.039 1.00 95.69 677 ASP A CA 1
ATOM 5002 C C . ASP A 1 677 ? 10.572 2.432 -43.535 1.00 95.69 677 ASP A C 1
ATOM 5004 O O . ASP A 1 677 ? 9.929 3.266 -42.895 1.00 95.69 677 ASP A O 1
ATOM 5008 N N . LEU A 1 678 ? 11.883 2.558 -43.738 1.00 96.44 678 LEU A N 1
ATOM 5009 C CA . LEU A 1 678 ? 12.689 3.662 -43.219 1.00 96.44 678 LEU A CA 1
ATOM 5010 C C . LEU A 1 678 ? 13.255 4.508 -44.352 1.00 96.44 678 LEU A C 1
ATOM 5012 O O . LEU A 1 678 ? 13.905 3.994 -45.260 1.00 96.44 678 LEU A O 1
ATOM 5016 N N . LYS A 1 679 ? 13.078 5.823 -44.251 1.00 96.75 679 LYS A N 1
ATOM 5017 C CA . LYS A 1 679 ? 13.745 6.804 -45.114 1.00 96.75 679 LYS A CA 1
ATOM 5018 C C . LYS A 1 679 ? 14.873 7.463 -44.343 1.00 96.75 679 LYS A C 1
ATOM 5020 O O . LYS A 1 679 ? 14.634 8.034 -43.286 1.00 96.75 679 LYS A O 1
ATOM 5025 N N . VAL A 1 680 ? 16.090 7.407 -44.864 1.00 95.81 680 VAL A N 1
ATOM 5026 C CA . VAL A 1 680 ? 17.269 7.964 -44.197 1.00 95.81 680 VAL A CA 1
ATOM 5027 C C . VAL A 1 680 ? 17.894 9.013 -45.100 1.00 95.81 680 VAL A C 1
ATOM 5029 O O . VAL A 1 680 ? 18.206 8.732 -46.254 1.00 95.81 680 VAL A O 1
ATOM 5032 N N . ALA A 1 681 ? 18.079 10.218 -44.577 1.00 96.50 681 ALA A N 1
ATOM 5033 C CA . ALA A 1 681 ? 18.855 11.279 -45.198 1.00 96.50 681 ALA A CA 1
ATOM 5034 C C . ALA A 1 681 ? 20.109 11.535 -44.360 1.00 96.50 681 ALA A C 1
ATOM 5036 O O . ALA A 1 681 ? 20.047 11.607 -43.134 1.00 96.50 681 ALA A O 1
ATOM 5037 N N . VAL A 1 682 ? 21.250 11.678 -45.022 1.00 95.44 682 VAL A N 1
ATOM 5038 C CA . VAL A 1 682 ? 22.542 11.929 -44.387 1.00 95.44 682 VAL A CA 1
ATOM 5039 C C . VAL A 1 682 ? 23.165 13.194 -44.968 1.00 95.44 682 VAL A C 1
ATOM 5041 O O . VAL A 1 682 ? 23.130 13.422 -46.174 1.00 95.44 682 VAL A O 1
ATOM 5044 N N . THR A 1 683 ? 23.722 14.046 -44.116 1.00 95.38 683 THR A N 1
ATOM 5045 C CA . THR A 1 683 ? 24.451 15.258 -44.505 1.00 95.38 683 THR A CA 1
ATOM 5046 C C . THR A 1 683 ? 25.783 15.281 -43.778 1.00 95.38 683 THR A C 1
ATOM 5048 O O . THR A 1 683 ? 25.826 15.245 -42.552 1.00 95.38 683 THR A O 1
ATOM 5051 N N . ASN A 1 684 ? 26.878 15.391 -44.521 1.00 93.31 684 ASN A N 1
ATOM 5052 C CA . ASN A 1 684 ? 28.230 15.462 -43.985 1.00 93.31 684 ASN A CA 1
ATOM 5053 C C . ASN A 1 684 ? 28.556 14.291 -43.039 1.00 93.31 684 ASN A C 1
ATOM 5055 O O . ASN A 1 684 ? 29.080 14.493 -41.948 1.00 93.31 684 ASN A O 1
ATOM 5059 N N . VAL A 1 685 ? 28.206 13.066 -43.434 1.00 92.12 685 VAL A N 1
ATOM 5060 C CA . VAL A 1 685 ? 28.543 11.867 -42.659 1.00 92.12 685 VAL A CA 1
ATOM 5061 C C . VAL A 1 685 ? 29.917 11.374 -43.082 1.00 92.12 685 VAL A C 1
ATOM 5063 O O . VAL A 1 685 ? 30.127 11.045 -44.249 1.00 92.12 685 VAL A O 1
ATOM 5066 N N . THR A 1 686 ? 30.853 11.331 -42.141 1.00 89.56 686 THR A N 1
ATOM 5067 C CA . THR A 1 686 ? 32.212 10.828 -42.350 1.00 89.56 686 THR A CA 1
ATOM 5068 C C . THR A 1 686 ? 32.211 9.317 -42.178 1.00 89.56 686 THR A C 1
ATOM 5070 O O . THR A 1 686 ? 32.024 8.805 -41.077 1.00 89.56 686 THR A O 1
ATOM 5073 N N . ILE A 1 687 ? 32.401 8.598 -43.284 1.00 85.31 687 ILE A N 1
ATOM 5074 C CA . ILE A 1 687 ? 32.468 7.131 -43.296 1.00 85.31 687 ILE A CA 1
ATOM 5075 C C . ILE A 1 687 ? 33.860 6.674 -42.852 1.00 85.31 687 ILE A C 1
ATOM 5077 O O . ILE A 1 687 ? 34.003 5.698 -42.127 1.00 85.31 687 ILE A O 1
ATOM 5081 N N . ARG A 1 688 ? 34.903 7.373 -43.298 1.00 81.31 688 ARG A N 1
ATOM 5082 C CA . ARG A 1 688 ? 36.294 7.145 -42.899 1.00 81.31 688 ARG A CA 1
ATOM 5083 C C . ARG A 1 688 ? 37.040 8.467 -42.975 1.00 81.31 688 ARG A C 1
ATOM 5085 O O . ARG A 1 688 ? 36.623 9.345 -43.723 1.00 81.31 688 ARG A O 1
ATOM 5092 N N . GLU A 1 689 ? 38.157 8.597 -42.268 1.00 77.62 689 GLU A N 1
ATOM 5093 C CA . GLU A 1 689 ? 38.991 9.805 -42.295 1.00 77.62 689 GLU A CA 1
ATOM 5094 C C . GLU A 1 689 ? 39.211 10.342 -43.729 1.00 77.62 689 GLU A C 1
ATOM 5096 O O . GLU A 1 689 ? 39.717 9.634 -44.606 1.00 77.62 689 GLU A O 1
ATOM 5101 N N . GLY A 1 690 ? 38.782 11.589 -43.960 1.00 77.31 690 GLY A N 1
ATOM 5102 C CA . GLY A 1 690 ? 38.846 12.293 -45.248 1.00 77.31 690 GLY A CA 1
ATOM 5103 C C . GLY A 1 690 ? 37.725 11.972 -46.249 1.00 77.31 690 GLY A C 1
ATOM 5104 O O . GLY A 1 690 ? 37.690 12.582 -47.317 1.00 77.31 690 GLY A O 1
ATOM 5105 N N . PHE A 1 691 ? 36.823 11.036 -45.940 1.00 85.19 691 PHE A N 1
ATOM 5106 C CA . PHE A 1 691 ? 35.712 10.627 -46.798 1.00 85.19 691 PHE A CA 1
ATOM 5107 C C . PHE A 1 691 ? 34.364 10.886 -46.130 1.00 85.19 691 PHE A C 1
ATOM 5109 O O . PHE A 1 691 ? 33.884 10.093 -45.313 1.00 85.19 691 PHE A O 1
ATOM 5116 N N . SER A 1 692 ? 33.750 11.997 -46.527 1.00 90.38 692 SER A N 1
ATOM 5117 C CA . SER A 1 692 ? 32.431 12.411 -46.061 1.00 90.38 692 SER A CA 1
ATOM 5118 C C . SER A 1 692 ? 31.444 12.447 -47.219 1.00 90.38 692 SER A C 1
ATOM 5120 O O . SER A 1 692 ? 31.799 12.829 -48.339 1.00 90.38 692 SER A O 1
ATOM 5122 N N . VAL A 1 693 ? 30.198 12.075 -46.942 1.00 92.56 693 VAL A N 1
ATOM 5123 C CA . VAL A 1 693 ? 29.134 11.987 -47.943 1.00 92.56 693 VAL A CA 1
ATOM 5124 C C . VAL A 1 693 ? 27.874 12.726 -47.499 1.00 92.56 693 VAL A C 1
ATOM 5126 O O . VAL A 1 693 ? 27.555 12.798 -46.310 1.00 92.56 693 VAL A O 1
ATOM 5129 N N . ASP A 1 694 ? 27.153 13.260 -48.478 1.00 94.75 694 ASP A N 1
ATOM 5130 C CA . ASP A 1 694 ? 25.733 13.592 -48.368 1.00 94.75 694 ASP A CA 1
ATOM 5131 C C . ASP A 1 694 ? 24.937 12.527 -49.116 1.00 94.75 694 ASP A C 1
ATOM 5133 O O . ASP A 1 694 ? 25.424 11.981 -50.103 1.00 94.75 694 ASP A O 1
ATOM 5137 N N . GLY A 1 695 ? 23.710 12.239 -48.705 1.00 94.38 695 GLY A N 1
ATOM 5138 C CA . GLY A 1 695 ? 22.916 11.269 -49.436 1.00 94.38 695 GLY A CA 1
ATOM 5139 C C . GLY A 1 695 ? 21.553 10.967 -48.853 1.00 94.38 695 GLY A C 1
ATOM 5140 O O . GLY A 1 695 ? 21.156 11.493 -47.814 1.00 94.38 695 GLY A O 1
ATOM 5141 N N . SER A 1 696 ? 20.824 10.099 -49.537 1.00 95.56 696 SER A N 1
ATOM 5142 C CA . SER A 1 696 ? 19.559 9.566 -49.052 1.00 95.56 696 SER A CA 1
ATOM 5143 C C . SER A 1 696 ? 19.349 8.131 -49.508 1.00 95.56 696 SER A C 1
ATOM 5145 O O . SER A 1 696 ? 19.888 7.708 -50.528 1.00 95.56 696 SER A O 1
ATOM 5147 N N . THR A 1 697 ? 18.576 7.378 -48.734 1.00 95.75 697 THR A N 1
ATOM 5148 C CA . THR A 1 697 ? 18.174 6.014 -49.064 1.00 95.75 697 THR A CA 1
ATOM 5149 C C . THR A 1 697 ? 16.824 5.674 -48.450 1.00 95.75 697 THR A C 1
ATOM 5151 O O . THR A 1 697 ? 16.392 6.291 -47.474 1.00 95.75 697 THR A O 1
ATOM 5154 N N . SER A 1 698 ? 16.146 4.686 -49.025 1.00 95.81 698 SER A N 1
ATOM 5155 C CA . SER A 1 698 ? 14.978 4.048 -48.423 1.00 95.81 698 SER A CA 1
ATOM 5156 C C . SER A 1 698 ? 15.275 2.569 -48.200 1.00 95.81 698 SER A C 1
ATOM 5158 O O . SER A 1 698 ? 15.707 1.875 -49.118 1.00 95.81 698 SER A O 1
ATOM 5160 N N . ALA A 1 699 ? 15.051 2.090 -46.981 1.00 95.31 699 ALA A N 1
ATOM 5161 C CA . ALA A 1 699 ? 15.199 0.694 -46.603 1.00 95.31 699 ALA A CA 1
ATOM 5162 C C . ALA A 1 699 ? 13.816 0.117 -46.286 1.00 95.31 699 ALA A C 1
ATOM 5164 O O . ALA A 1 699 ? 13.171 0.517 -45.315 1.00 95.31 699 ALA A O 1
ATOM 5165 N N . THR A 1 700 ? 13.360 -0.825 -47.106 1.00 95.88 700 THR A N 1
ATOM 5166 C CA . THR A 1 700 ? 12.076 -1.512 -46.930 1.00 95.88 700 THR A CA 1
ATOM 5167 C C . THR A 1 700 ? 12.300 -3.002 -46.726 1.00 95.88 700 THR A C 1
ATOM 5169 O O . THR A 1 700 ? 13.123 -3.598 -47.412 1.00 95.88 700 THR A O 1
ATOM 5172 N N . LEU A 1 701 ? 11.587 -3.599 -45.779 1.00 94.38 701 LEU A N 1
ATOM 5173 C CA . LEU A 1 701 ? 11.538 -5.038 -45.551 1.00 94.38 701 LEU A CA 1
ATOM 5174 C C . LEU A 1 701 ? 10.067 -5.437 -45.480 1.00 94.38 701 LEU A C 1
ATOM 5176 O O . LEU A 1 701 ? 9.349 -4.975 -44.594 1.00 94.38 701 LEU A O 1
ATOM 5180 N N . ASP A 1 702 ? 9.623 -6.261 -46.420 1.00 91.44 702 ASP A N 1
ATOM 5181 C CA . ASP A 1 702 ? 8.255 -6.773 -46.464 1.00 91.44 702 ASP A CA 1
ATOM 5182 C C . ASP A 1 702 ? 8.286 -8.296 -46.587 1.00 91.44 702 ASP A C 1
ATOM 5184 O O . ASP A 1 702 ? 8.534 -8.847 -47.662 1.00 91.44 702 ASP A O 1
ATOM 5188 N N . ASN A 1 703 ? 8.082 -8.973 -45.455 1.00 86.75 703 ASN A N 1
ATOM 5189 C CA . ASN A 1 703 ? 7.967 -10.423 -45.356 1.00 86.75 703 ASN A CA 1
ATOM 5190 C C . ASN A 1 703 ? 9.096 -11.176 -46.093 1.00 86.75 703 ASN A C 1
ATOM 5192 O O . ASN A 1 703 ? 8.836 -12.023 -46.947 1.00 86.75 703 ASN A O 1
ATOM 5196 N N . GLY A 1 704 ? 10.356 -10.860 -45.790 1.00 87.81 704 GLY A N 1
ATOM 5197 C CA . GLY A 1 704 ? 11.527 -11.474 -46.427 1.00 87.81 704 GLY A CA 1
ATOM 5198 C C . GLY A 1 704 ? 12.014 -10.798 -47.713 1.00 87.81 704 GLY A C 1
ATOM 5199 O O . GLY A 1 704 ? 13.046 -11.208 -48.236 1.00 87.81 704 GLY A O 1
ATOM 5200 N N . LEU A 1 705 ? 11.323 -9.769 -48.221 1.00 92.75 705 LEU A N 1
ATOM 5201 C CA . LEU A 1 705 ? 11.806 -8.932 -49.325 1.00 92.75 705 LEU A CA 1
ATOM 5202 C C . LEU A 1 705 ? 12.457 -7.656 -48.782 1.00 92.75 705 LEU A C 1
ATOM 5204 O O . LEU A 1 705 ? 11.753 -6.722 -48.401 1.00 92.75 705 LEU A O 1
ATOM 5208 N N . LEU A 1 706 ? 13.788 -7.614 -48.757 1.00 94.19 706 LEU A N 1
ATOM 5209 C CA . LEU A 1 706 ? 14.575 -6.440 -48.384 1.00 94.19 706 LEU A CA 1
ATOM 5210 C C . LEU A 1 706 ? 14.918 -5.631 -49.640 1.00 94.19 706 LEU A C 1
ATOM 5212 O O . LEU A 1 706 ? 15.544 -6.160 -50.552 1.00 94.19 706 LEU A O 1
ATOM 5216 N N . LYS A 1 707 ? 14.568 -4.345 -49.677 1.00 95.62 707 LYS A N 1
ATOM 5217 C CA . LYS A 1 707 ? 15.047 -3.391 -50.688 1.00 95.62 707 LYS A CA 1
ATOM 5218 C C . LYS A 1 707 ? 15.734 -2.223 -50.002 1.00 95.62 707 LYS A C 1
ATOM 5220 O O . LYS A 1 707 ? 15.114 -1.545 -49.183 1.00 95.62 707 LYS A O 1
ATOM 5225 N N . LEU A 1 708 ? 16.984 -1.974 -50.363 1.00 95.94 708 LEU A N 1
ATOM 5226 C CA . LEU A 1 708 ? 17.760 -0.805 -49.980 1.00 95.94 708 LEU A CA 1
ATOM 5227 C C . LEU A 1 708 ? 18.008 0.025 -51.238 1.00 95.94 708 LEU A C 1
ATOM 5229 O O . LEU A 1 708 ? 18.888 -0.284 -52.039 1.00 95.94 708 LEU A O 1
ATOM 5233 N N . GLY A 1 709 ? 17.203 1.060 -51.430 1.00 92.62 709 GLY A N 1
ATOM 5234 C CA . GLY A 1 709 ? 17.349 1.979 -52.544 1.00 92.62 709 GLY A CA 1
ATOM 5235 C C . GLY A 1 709 ? 16.084 2.796 -52.840 1.00 92.62 709 GLY A C 1
ATOM 5236 O O . GLY A 1 709 ? 15.017 2.518 -52.286 1.00 92.62 709 GLY A O 1
ATOM 5237 N N . PRO A 1 710 ? 16.181 3.808 -53.717 1.00 93.50 710 PRO A N 1
ATOM 5238 C CA . PRO A 1 710 ? 17.413 4.232 -54.381 1.00 93.50 710 PRO A CA 1
ATOM 5239 C C . PRO A 1 710 ? 18.397 4.854 -53.379 1.00 93.50 710 PRO A C 1
ATOM 5241 O O . PRO A 1 710 ? 18.005 5.661 -52.537 1.00 93.50 710 PRO A O 1
ATOM 5244 N N . LEU A 1 711 ? 19.656 4.427 -53.444 1.00 93.50 711 LEU A N 1
ATOM 5245 C CA . LEU A 1 711 ? 20.791 5.103 -52.831 1.00 93.50 711 LEU A CA 1
ATOM 5246 C C . LEU A 1 711 ? 21.088 6.325 -53.708 1.00 93.50 711 LEU A C 1
ATOM 5248 O O . LEU A 1 711 ? 21.186 6.172 -54.917 1.00 93.50 711 LEU A O 1
ATOM 5252 N N . ASP A 1 712 ? 21.200 7.514 -53.127 1.00 94.50 712 ASP A N 1
ATOM 5253 C CA . ASP A 1 712 ? 21.770 8.711 -53.767 1.00 94.50 712 ASP A CA 1
ATOM 5254 C C . ASP A 1 712 ? 22.871 9.199 -52.833 1.00 94.50 712 ASP A C 1
ATOM 5256 O O . ASP A 1 712 ? 22.580 9.561 -51.693 1.00 94.50 712 ASP A O 1
ATOM 5260 N N . ILE A 1 713 ? 24.124 9.144 -53.271 1.00 93.50 713 ILE A N 1
ATOM 5261 C CA . ILE A 1 713 ? 25.306 9.483 -52.481 1.00 93.50 713 ILE A CA 1
ATOM 5262 C C . ILE A 1 713 ? 26.118 10.521 -53.251 1.00 93.50 713 ILE A C 1
ATOM 5264 O O . ILE A 1 713 ? 26.416 10.356 -54.427 1.00 93.50 713 ILE A O 1
ATOM 5268 N N . ARG A 1 714 ? 26.534 11.591 -52.578 1.00 94.44 714 ARG A N 1
ATOM 5269 C CA . ARG A 1 714 ? 27.412 12.634 -53.112 1.00 94.44 714 ARG A CA 1
ATOM 5270 C C . ARG A 1 714 ? 28.629 12.776 -52.215 1.00 94.44 714 ARG A C 1
ATOM 5272 O O . ARG A 1 714 ? 28.497 13.087 -51.030 1.00 94.44 714 ARG A O 1
ATOM 5279 N N . GLY A 1 715 ? 29.816 12.561 -52.771 1.00 91.06 715 GLY A N 1
ATOM 5280 C CA . GLY A 1 715 ? 31.069 12.742 -52.044 1.00 91.06 715 GLY A CA 1
ATOM 5281 C C . GLY A 1 715 ? 31.376 14.224 -51.827 1.00 91.06 715 GLY A C 1
ATOM 5282 O O . GLY A 1 715 ? 31.311 15.026 -52.758 1.00 91.06 715 GLY A O 1
ATOM 5283 N N . LYS A 1 716 ? 31.771 14.615 -50.609 1.00 88.62 716 LYS A N 1
ATOM 5284 C CA . LYS A 1 716 ? 32.198 15.999 -50.314 1.00 88.62 716 LYS A CA 1
ATOM 5285 C C . LYS A 1 716 ? 33.465 16.403 -51.071 1.00 88.62 716 LYS A C 1
ATOM 5287 O O . LYS A 1 716 ? 33.658 17.581 -51.360 1.00 88.62 716 LYS A O 1
ATOM 5292 N N . THR A 1 717 ? 34.321 15.432 -51.377 1.00 85.50 717 THR A N 1
ATOM 5293 C CA . THR A 1 717 ? 35.557 15.599 -52.152 1.00 85.50 717 THR A CA 1
ATOM 5294 C C . THR A 1 717 ? 35.340 15.483 -53.664 1.00 85.50 717 THR A C 1
ATOM 5296 O O . THR A 1 717 ? 36.274 15.737 -54.420 1.00 85.50 717 THR A O 1
ATOM 5299 N N . GLY A 1 718 ? 34.120 15.159 -54.106 1.00 85.25 718 GLY A N 1
ATOM 5300 C CA . GLY A 1 718 ? 33.771 14.878 -55.498 1.00 85.25 718 GLY A CA 1
ATOM 5301 C C . GLY A 1 718 ? 33.091 13.516 -55.655 1.00 85.25 718 GLY A C 1
ATOM 5302 O O . GLY A 1 718 ? 33.258 12.633 -54.811 1.00 85.25 718 GLY A O 1
ATOM 5303 N N . GLY A 1 719 ? 32.326 13.384 -56.737 1.00 90.56 719 GLY A N 1
ATOM 5304 C CA . GLY A 1 719 ? 31.647 12.157 -57.143 1.00 90.56 719 GLY A CA 1
ATOM 5305 C C . GLY A 1 719 ? 30.180 12.063 -56.734 1.00 90.56 719 GLY A C 1
ATOM 5306 O O . GLY A 1 719 ? 29.732 12.678 -55.758 1.00 90.56 719 GLY A O 1
ATOM 5307 N N . VAL A 1 720 ? 29.425 11.301 -57.518 1.00 94.06 720 VAL A N 1
ATOM 5308 C CA . VAL A 1 720 ? 28.004 10.998 -57.308 1.00 94.06 720 VAL A CA 1
ATOM 5309 C C . VAL A 1 720 ? 27.780 9.513 -57.512 1.00 94.06 720 VAL A C 1
ATOM 5311 O O . VAL A 1 720 ? 28.460 8.898 -58.325 1.00 94.06 720 VAL A O 1
ATOM 5314 N N . GLY A 1 721 ? 26.877 8.919 -56.746 1.00 93.00 721 GLY A N 1
ATOM 5315 C CA . GLY A 1 721 ? 26.594 7.503 -56.863 1.00 93.00 721 GLY A CA 1
ATOM 5316 C C . GLY A 1 721 ? 25.144 7.185 -56.590 1.00 93.00 721 GLY A C 1
ATOM 5317 O O . GLY A 1 721 ? 24.530 7.757 -55.686 1.00 93.00 721 GLY A O 1
ATOM 5318 N N . GLU A 1 722 ? 24.618 6.260 -57.372 1.00 94.94 722 GLU A N 1
ATOM 5319 C CA . GLU A 1 722 ? 23.307 5.679 -57.196 1.00 94.94 722 GLU A CA 1
ATOM 5320 C C . GLU A 1 722 ? 23.375 4.163 -57.032 1.00 94.94 722 GLU A C 1
ATOM 5322 O O . GLU A 1 722 ? 24.359 3.506 -57.368 1.00 94.94 722 GLU A O 1
ATOM 5327 N N . GLY A 1 723 ? 22.332 3.584 -56.446 1.00 94.38 723 GLY A N 1
ATOM 5328 C CA . GLY A 1 723 ? 22.307 2.142 -56.265 1.00 94.38 723 GLY A CA 1
ATOM 5329 C C . GLY A 1 723 ? 21.002 1.584 -55.729 1.00 94.38 723 GLY A C 1
ATOM 5330 O O . GLY A 1 723 ? 20.179 2.286 -55.140 1.00 94.38 723 GLY A O 1
ATOM 5331 N N . LEU A 1 724 ? 20.823 0.288 -55.929 1.00 95.62 724 LEU A N 1
ATOM 5332 C CA . LEU A 1 724 ? 19.714 -0.509 -55.437 1.00 95.62 724 LEU A CA 1
ATOM 5333 C C . LEU A 1 724 ? 20.250 -1.883 -55.041 1.00 95.62 724 LEU A C 1
ATOM 5335 O O . LEU A 1 724 ? 20.883 -2.562 -55.841 1.00 95.62 724 LEU A O 1
ATOM 5339 N N . ILE A 1 725 ? 19.963 -2.303 -53.815 1.00 95.81 725 ILE A N 1
ATOM 5340 C CA . ILE A 1 725 ? 20.227 -3.664 -53.350 1.00 95.81 725 ILE A CA 1
ATOM 5341 C C . ILE A 1 725 ? 18.886 -4.291 -52.988 1.00 95.81 725 ILE A C 1
ATOM 5343 O O . ILE A 1 725 ? 18.176 -3.786 -52.118 1.00 95.81 725 ILE A O 1
ATOM 5347 N N . GLU A 1 726 ? 18.535 -5.388 -53.645 1.00 95.50 726 GLU A N 1
ATOM 5348 C CA . GLU A 1 726 ? 17.326 -6.164 -53.386 1.00 95.50 726 GLU A CA 1
ATOM 5349 C C . GLU A 1 726 ? 17.710 -7.587 -52.977 1.00 95.50 726 GLU A C 1
ATOM 5351 O O . GLU A 1 726 ? 18.505 -8.246 -53.639 1.00 95.50 726 GLU A O 1
ATOM 5356 N N . VAL A 1 727 ? 17.157 -8.060 -51.862 1.00 94.06 727 VAL A N 1
ATOM 5357 C CA . VAL A 1 727 ? 17.284 -9.444 -51.398 1.00 94.06 727 VAL A CA 1
ATOM 5358 C C . VAL A 1 727 ? 15.878 -10.004 -51.219 1.00 94.06 727 VAL A C 1
ATOM 5360 O O . VAL A 1 727 ? 15.131 -9.569 -50.343 1.00 94.06 727 VAL A O 1
ATOM 5363 N N . ASP A 1 728 ? 15.510 -10.970 -52.053 1.00 93.12 728 ASP A N 1
ATOM 5364 C CA . ASP A 1 728 ? 14.233 -11.676 -52.003 1.00 93.12 728 ASP A CA 1
ATOM 5365 C C . ASP A 1 728 ? 14.426 -13.053 -51.363 1.00 93.12 728 ASP A C 1
ATOM 5367 O O . ASP A 1 728 ? 14.797 -14.013 -52.038 1.00 93.12 728 ASP A O 1
ATOM 5371 N N . ALA A 1 729 ? 14.178 -13.148 -50.058 1.00 91.25 729 ALA A N 1
ATOM 5372 C CA . ALA A 1 729 ? 14.278 -14.380 -49.278 1.00 91.25 729 ALA A CA 1
ATOM 5373 C C . ALA A 1 729 ? 12.913 -15.052 -49.030 1.00 91.25 729 ALA A C 1
ATOM 5375 O O . ALA A 1 729 ? 12.784 -15.875 -48.132 1.00 91.25 729 ALA A O 1
ATOM 5376 N N . ARG A 1 730 ? 11.867 -14.720 -49.804 1.00 89.44 730 ARG A N 1
ATOM 5377 C CA . ARG A 1 730 ? 10.513 -15.297 -49.631 1.00 89.44 730 ARG A CA 1
ATOM 5378 C C . ARG A 1 730 ? 10.433 -16.796 -49.921 1.00 89.44 730 ARG A C 1
ATOM 5380 O O . ARG A 1 730 ? 9.532 -17.464 -49.418 1.00 89.44 730 ARG A O 1
ATOM 5387 N N . ASP A 1 731 ? 11.362 -17.298 -50.725 1.00 88.44 731 ASP A N 1
ATOM 5388 C CA . ASP A 1 731 ? 11.539 -18.711 -51.043 1.00 88.44 731 ASP A CA 1
ATOM 5389 C C . ASP A 1 731 ? 12.804 -19.259 -50.351 1.00 88.44 731 ASP A C 1
ATOM 5391 O O . ASP A 1 731 ? 13.725 -18.490 -50.072 1.00 88.44 731 ASP A O 1
ATOM 5395 N N . PRO A 1 732 ? 12.927 -20.589 -50.142 1.00 85.00 732 PRO A N 1
ATOM 5396 C CA . PRO A 1 732 ? 14.120 -21.171 -49.524 1.00 85.00 732 PRO A CA 1
ATOM 5397 C C . PRO A 1 732 ? 15.438 -20.851 -50.220 1.00 85.00 732 PRO A C 1
ATOM 5399 O O . PRO A 1 732 ? 16.469 -20.735 -49.564 1.00 85.00 732 PRO A O 1
ATOM 5402 N N . VAL A 1 733 ? 15.384 -20.685 -51.540 1.00 91.31 733 VAL A N 1
ATOM 5403 C CA . VAL A 1 733 ? 16.493 -20.182 -52.343 1.00 91.31 733 VAL A CA 1
ATOM 5404 C C . VAL A 1 733 ? 16.252 -18.692 -52.560 1.00 91.31 733 VAL A C 1
ATOM 5406 O O . VAL A 1 733 ? 15.465 -18.315 -53.432 1.00 91.31 733 VAL A O 1
ATOM 5409 N N . ALA A 1 734 ? 16.927 -17.861 -51.769 1.00 92.69 734 ALA A N 1
ATOM 5410 C CA . ALA A 1 734 ? 16.836 -16.415 -51.880 1.00 92.69 734 ALA A CA 1
ATOM 5411 C C . ALA A 1 734 ? 17.453 -15.928 -53.197 1.00 92.69 734 ALA A C 1
ATOM 5413 O O . ALA A 1 734 ? 18.300 -16.608 -53.785 1.00 92.69 734 ALA A O 1
ATOM 5414 N N . LYS A 1 735 ? 17.044 -14.746 -53.653 1.00 95.19 735 LYS A N 1
ATOM 5415 C CA . LYS A 1 735 ? 17.642 -14.035 -54.790 1.00 95.19 735 LYS A CA 1
ATOM 5416 C C . LYS A 1 735 ? 18.254 -12.733 -54.299 1.00 95.19 735 LYS A C 1
ATOM 5418 O O . LYS A 1 735 ? 17.695 -12.109 -53.403 1.00 95.19 735 LYS A O 1
ATOM 5423 N N . ILE A 1 736 ? 19.375 -12.339 -54.881 1.00 95.31 736 ILE A N 1
ATOM 5424 C CA . ILE A 1 736 ? 19.986 -11.033 -54.651 1.00 95.31 736 ILE A CA 1
ATOM 5425 C C . ILE A 1 736 ? 20.156 -10.331 -55.990 1.00 95.31 736 ILE A C 1
ATOM 5427 O O . ILE A 1 736 ? 20.604 -10.969 -56.938 1.00 95.31 736 ILE A O 1
ATOM 5431 N N . ASP A 1 737 ? 19.808 -9.053 -56.041 1.00 96.44 737 ASP A N 1
ATOM 5432 C CA . ASP A 1 737 ? 20.026 -8.164 -57.175 1.00 96.44 737 ASP A CA 1
ATOM 5433 C C . ASP A 1 737 ? 20.734 -6.905 -56.646 1.00 96.44 737 ASP A C 1
ATOM 5435 O O . ASP A 1 737 ? 20.258 -6.251 -55.713 1.00 96.44 737 ASP A O 1
ATOM 5439 N N . ILE A 1 738 ? 21.906 -6.592 -57.193 1.00 96.06 738 ILE A N 1
ATOM 5440 C CA . ILE A 1 738 ? 22.752 -5.466 -56.787 1.00 96.06 738 ILE A CA 1
ATOM 5441 C C . ILE A 1 738 ? 23.006 -4.611 -58.016 1.00 96.06 738 ILE A C 1
ATOM 5443 O O . ILE A 1 738 ? 23.635 -5.065 -58.966 1.00 96.06 738 ILE A O 1
ATOM 5447 N N . PHE A 1 739 ? 22.580 -3.359 -57.946 1.00 96.75 739 PHE A N 1
ATOM 5448 C CA . PHE A 1 739 ? 22.944 -2.312 -58.882 1.00 96.75 739 PHE A CA 1
ATOM 5449 C C . PHE A 1 739 ? 23.670 -1.209 -58.117 1.00 96.75 739 PHE A C 1
ATOM 5451 O O . PHE A 1 739 ? 23.134 -0.677 -57.144 1.00 96.75 739 PHE A O 1
ATOM 5458 N N . LEU A 1 740 ? 24.884 -0.874 -58.528 1.00 95.81 740 LEU A N 1
ATOM 5459 C CA . LEU A 1 740 ? 25.689 0.206 -57.972 1.00 95.81 740 LEU A CA 1
ATOM 5460 C C . LEU A 1 740 ? 26.353 0.946 -59.127 1.00 95.81 740 LEU A C 1
ATOM 5462 O O . LEU A 1 740 ? 27.015 0.315 -59.946 1.00 95.81 740 LEU A O 1
ATOM 5466 N N . ASP A 1 741 ? 26.209 2.261 -59.156 1.00 95.25 741 ASP A N 1
ATOM 5467 C CA . ASP A 1 741 ? 26.851 3.129 -60.133 1.00 95.25 741 ASP A CA 1
ATOM 5468 C C . ASP A 1 741 ? 27.420 4.340 -59.398 1.00 95.25 741 ASP A C 1
ATOM 5470 O O . ASP A 1 741 ? 26.678 5.141 -58.839 1.00 95.25 741 ASP A O 1
ATOM 5474 N N . PHE A 1 742 ? 28.739 4.435 -59.312 1.00 93.81 742 PHE A N 1
ATOM 5475 C CA . PHE A 1 742 ? 29.453 5.537 -58.685 1.00 93.81 742 PHE A CA 1
ATOM 5476 C C . PHE A 1 742 ? 30.395 6.145 -59.717 1.00 93.81 742 PHE A C 1
ATOM 5478 O O . PHE A 1 742 ? 31.201 5.433 -60.307 1.00 93.81 742 PHE A O 1
ATOM 5485 N N . GLU A 1 743 ? 30.348 7.462 -59.869 1.00 93.31 743 GLU A N 1
ATOM 5486 C CA . GLU A 1 743 ? 31.164 8.213 -60.820 1.00 93.31 743 GLU A CA 1
ATOM 5487 C C . GLU A 1 743 ? 31.993 9.274 -60.088 1.00 93.31 743 GLU A C 1
ATOM 5489 O O . GLU A 1 743 ? 31.490 9.979 -59.206 1.00 93.31 743 GLU A O 1
ATOM 5494 N N . ASP A 1 744 ? 33.253 9.440 -60.492 1.00 91.25 744 ASP A N 1
ATOM 5495 C CA . ASP A 1 744 ? 34.162 10.522 -60.112 1.00 91.25 744 ASP A CA 1
ATOM 5496 C C . ASP A 1 744 ? 34.393 10.676 -58.592 1.00 91.25 744 ASP A C 1
ATOM 5498 O O . ASP A 1 744 ? 34.720 11.766 -58.104 1.00 91.25 744 ASP A O 1
ATOM 5502 N N . PHE A 1 745 ? 34.251 9.601 -57.810 1.00 90.19 745 PHE A N 1
ATOM 5503 C CA . PHE A 1 745 ? 34.533 9.650 -56.374 1.00 90.19 745 PHE A CA 1
ATOM 5504 C C . PHE A 1 745 ? 36.011 9.893 -56.112 1.00 90.19 745 PHE A C 1
ATOM 5506 O O . PHE A 1 745 ? 36.864 9.369 -56.815 1.00 90.19 745 PHE A O 1
ATOM 5513 N N . VAL A 1 746 ? 36.331 10.657 -55.067 1.00 87.56 746 VAL A N 1
ATOM 5514 C CA . VAL A 1 746 ? 37.726 10.961 -54.714 1.00 87.56 746 VAL A CA 1
ATOM 5515 C C . VAL A 1 746 ? 38.100 10.267 -53.403 1.00 87.56 746 VAL A C 1
ATOM 5517 O O . VAL A 1 746 ? 37.735 10.758 -52.326 1.00 87.56 746 VAL A O 1
ATOM 5520 N N . PRO A 1 747 ? 38.829 9.135 -53.456 1.00 82.56 747 PRO A N 1
ATOM 5521 C CA . PRO A 1 747 ? 39.262 8.407 -52.271 1.00 82.56 747 PRO A CA 1
ATOM 5522 C C . PRO A 1 747 ? 40.220 9.243 -51.407 1.00 82.56 747 PRO A C 1
ATOM 5524 O O . PRO A 1 747 ? 41.190 9.806 -51.918 1.00 82.56 747 PRO A O 1
ATOM 5527 N N . PRO A 1 748 ? 40.053 9.268 -50.075 1.00 74.44 748 PRO A N 1
ATOM 5528 C CA . PRO A 1 748 ? 40.799 10.183 -49.207 1.00 74.44 748 PRO A CA 1
ATOM 5529 C C . PRO A 1 748 ? 42.289 9.851 -49.075 1.00 74.44 748 PRO A C 1
ATOM 5531 O O . PRO A 1 748 ? 43.104 10.731 -48.813 1.00 74.44 748 PRO A O 1
ATOM 5534 N N . ARG A 1 749 ? 42.663 8.571 -49.224 1.00 70.69 749 ARG A N 1
ATOM 5535 C CA . ARG A 1 749 ? 44.030 8.088 -48.952 1.00 70.69 749 ARG A CA 1
ATOM 5536 C C . ARG A 1 749 ? 44.991 8.232 -50.125 1.00 70.69 749 ARG A C 1
ATOM 5538 O O . ARG A 1 749 ? 46.195 8.302 -49.899 1.00 70.69 749 ARG A O 1
ATOM 5545 N N . PHE A 1 750 ? 44.481 8.198 -51.348 1.00 72.94 750 PHE A N 1
ATOM 5546 C CA . PHE A 1 750 ? 45.298 8.186 -52.562 1.00 72.94 750 PHE A CA 1
ATOM 5547 C C . PHE A 1 750 ? 44.862 9.242 -53.585 1.00 72.94 750 PHE A C 1
ATOM 5549 O O . PHE A 1 750 ? 45.604 9.494 -54.527 1.00 72.94 750 PHE A O 1
ATOM 5556 N N . GLY A 1 751 ? 43.735 9.932 -53.377 1.00 79.56 751 GLY A N 1
ATOM 5557 C CA . GLY A 1 751 ? 43.200 10.862 -54.368 1.00 79.56 751 GLY A CA 1
ATOM 5558 C C . GLY A 1 751 ? 42.793 10.136 -55.650 1.00 79.56 751 GLY A C 1
ATOM 5559 O O . GLY A 1 751 ? 42.515 8.935 -55.621 1.00 79.56 751 GLY A O 1
ATOM 5560 N N . GLY A 1 752 ? 42.776 10.870 -56.762 1.00 85.75 752 GLY A N 1
ATOM 5561 C CA . GLY A 1 752 ? 42.310 10.368 -58.054 1.00 85.75 752 GLY A CA 1
ATOM 5562 C C . GLY A 1 752 ? 40.790 10.265 -58.156 1.00 85.75 752 GLY A C 1
ATOM 5563 O O . GLY A 1 752 ? 40.072 10.576 -57.205 1.00 85.75 752 GLY A O 1
ATOM 5564 N N . LYS A 1 753 ? 40.314 9.862 -59.333 1.00 90.44 753 LYS A N 1
ATOM 5565 C CA . LYS A 1 753 ? 38.896 9.637 -59.646 1.00 90.44 753 LYS A CA 1
ATOM 5566 C C . LYS A 1 753 ? 38.602 8.147 -59.610 1.00 90.44 753 LYS A C 1
ATOM 5568 O O . LYS A 1 753 ? 39.333 7.376 -60.225 1.00 90.44 753 LYS A O 1
ATOM 5573 N N . PHE A 1 754 ? 37.574 7.749 -58.878 1.00 91.69 754 PHE A N 1
ATOM 5574 C CA . PHE A 1 754 ? 37.145 6.371 -58.713 1.00 91.69 754 PHE A CA 1
ATOM 5575 C C . PHE A 1 754 ? 35.723 6.196 -59.240 1.00 91.69 754 PHE A C 1
ATOM 5577 O O . PHE A 1 754 ? 34.797 6.820 -58.718 1.00 91.69 754 PHE A O 1
ATOM 5584 N N . ASP A 1 755 ? 35.580 5.295 -60.205 1.00 92.44 755 ASP A N 1
ATOM 5585 C CA . ASP A 1 755 ? 34.302 4.889 -60.778 1.00 92.44 755 ASP A CA 1
ATOM 5586 C C . ASP A 1 755 ? 34.016 3.425 -60.417 1.00 92.44 755 ASP A C 1
ATOM 5588 O O . ASP A 1 755 ? 34.932 2.593 -60.397 1.00 92.44 755 ASP A O 1
ATOM 5592 N N . LEU A 1 756 ? 32.751 3.092 -60.156 1.00 93.81 756 LEU A N 1
ATOM 5593 C CA . LEU A 1 756 ? 32.273 1.739 -59.872 1.00 93.81 756 LEU A CA 1
ATOM 5594 C C . LEU A 1 756 ? 30.916 1.497 -60.549 1.00 93.81 756 LEU A C 1
ATOM 5596 O O . LEU A 1 756 ? 29.926 2.056 -60.107 1.00 93.81 756 LEU A O 1
ATOM 5600 N N . ASP A 1 757 ? 30.863 0.594 -61.526 1.00 94.62 757 ASP A N 1
ATOM 5601 C CA . ASP A 1 757 ? 29.632 0.034 -62.115 1.00 94.62 757 ASP A CA 1
ATOM 5602 C C . ASP A 1 757 ? 29.548 -1.442 -61.708 1.00 94.62 757 ASP A C 1
ATOM 5604 O O . ASP A 1 757 ? 30.415 -2.248 -62.061 1.00 94.62 757 ASP A O 1
ATOM 5608 N N . ALA A 1 758 ? 28.535 -1.811 -60.931 1.00 95.12 758 ALA A N 1
ATOM 5609 C CA . ALA A 1 758 ? 28.251 -3.194 -60.581 1.00 95.12 758 ALA A CA 1
ATOM 5610 C C . ALA A 1 758 ? 26.774 -3.512 -60.821 1.00 95.12 758 ALA A C 1
ATOM 5612 O O . ALA A 1 758 ? 25.895 -2.873 -60.252 1.00 95.12 758 ALA A O 1
ATOM 5613 N N . ASP A 1 759 ? 26.525 -4.536 -61.630 1.00 95.88 759 ASP A N 1
ATOM 5614 C CA . ASP A 1 759 ? 25.203 -5.095 -61.914 1.00 95.88 759 ASP A CA 1
ATOM 5615 C C . ASP A 1 759 ? 25.309 -6.613 -61.748 1.00 95.88 759 ASP A C 1
ATOM 5617 O O . ASP A 1 759 ? 25.907 -7.300 -62.587 1.00 95.88 759 ASP A O 1
ATOM 5621 N N . LEU A 1 760 ? 24.860 -7.115 -60.596 1.00 95.62 760 LEU A N 1
ATOM 5622 C CA . LEU A 1 760 ? 25.085 -8.487 -60.143 1.00 95.62 760 LEU A CA 1
ATOM 5623 C C . LEU A 1 760 ? 23.785 -9.134 -59.649 1.00 95.62 760 LEU A C 1
ATOM 5625 O O . LEU A 1 760 ? 23.096 -8.564 -58.806 1.00 95.62 760 LEU A O 1
ATOM 5629 N N . ASP A 1 761 ? 23.515 -10.365 -60.089 1.00 96.62 761 ASP A N 1
ATOM 5630 C CA . ASP A 1 761 ? 22.404 -11.198 -59.612 1.00 96.62 761 ASP A CA 1
ATOM 5631 C C . ASP A 1 761 ? 22.889 -12.550 -59.068 1.00 96.62 761 ASP A C 1
ATOM 5633 O O . ASP A 1 761 ? 23.837 -13.140 -59.584 1.00 96.62 761 ASP A O 1
ATOM 5637 N N . GLY A 1 762 ? 22.251 -13.083 -58.026 1.00 95.31 762 GLY A N 1
ATOM 5638 C CA . GLY A 1 762 ? 22.642 -14.357 -57.405 1.00 95.31 762 GLY A CA 1
ATOM 5639 C C . GLY A 1 762 ? 21.479 -15.107 -56.765 1.00 95.31 762 GLY A C 1
ATOM 5640 O O . GLY A 1 762 ? 20.403 -14.546 -56.550 1.00 95.31 762 GLY A O 1
ATOM 5641 N N . ARG A 1 763 ? 21.673 -16.401 -56.472 1.00 94.88 763 ARG A N 1
ATOM 5642 C CA . ARG A 1 763 ? 20.660 -17.276 -55.850 1.00 94.88 763 ARG A CA 1
ATOM 5643 C C . ARG A 1 763 ? 21.240 -18.267 -54.844 1.00 94.88 763 ARG A C 1
ATOM 5645 O O . ARG A 1 763 ? 22.106 -19.066 -55.181 1.00 94.88 763 ARG A O 1
ATOM 5652 N N . GLY A 1 764 ? 20.694 -18.322 -53.634 1.00 92.94 764 GLY A N 1
ATOM 5653 C CA . GLY A 1 764 ? 21.213 -19.228 -52.613 1.00 92.94 764 GLY A CA 1
ATOM 5654 C C . GLY A 1 764 ? 20.420 -19.242 -51.317 1.00 92.94 764 GLY A C 1
ATOM 5655 O O . GLY A 1 764 ? 19.652 -18.336 -51.029 1.00 92.94 764 GLY A O 1
ATOM 5656 N N . GLU A 1 765 ? 20.618 -20.293 -50.525 1.00 90.62 765 GLU A N 1
ATOM 5657 C CA . GLU A 1 765 ? 19.947 -20.461 -49.226 1.00 90.62 765 GLU A CA 1
ATOM 5658 C C . GLU A 1 765 ? 20.680 -19.731 -48.082 1.00 90.62 765 GLU A C 1
ATOM 5660 O O . GLU A 1 765 ? 20.129 -19.566 -46.999 1.00 90.62 765 GLU A O 1
ATOM 5665 N N . SER A 1 766 ? 21.919 -19.289 -48.315 1.00 89.88 766 SER A N 1
ATOM 5666 C CA . SER A 1 766 ? 22.796 -18.589 -47.367 1.00 89.88 766 SER A CA 1
ATOM 5667 C C . SER A 1 766 ? 23.534 -17.442 -48.061 1.00 89.88 766 SER A C 1
ATOM 5669 O O . SER A 1 766 ? 23.599 -17.409 -49.293 1.00 89.88 766 SER A O 1
ATOM 5671 N N . LEU A 1 767 ? 24.151 -16.532 -47.297 1.00 89.62 767 LEU A N 1
ATOM 5672 C CA . LEU A 1 767 ? 24.987 -15.467 -47.870 1.00 89.62 767 LEU A CA 1
ATOM 5673 C C . LEU A 1 767 ? 26.125 -16.045 -48.727 1.00 89.62 767 LEU A C 1
ATOM 5675 O O . LEU A 1 767 ? 26.361 -15.574 -49.834 1.00 89.62 767 LEU A O 1
ATOM 5679 N N . ALA A 1 768 ? 26.784 -17.110 -48.266 1.00 91.44 768 ALA A N 1
ATOM 5680 C CA . ALA A 1 768 ? 27.816 -17.800 -49.038 1.00 91.44 768 ALA A CA 1
ATOM 5681 C C . ALA A 1 768 ? 27.283 -18.409 -50.344 1.00 91.44 768 ALA A C 1
ATOM 5683 O O . ALA A 1 768 ? 27.958 -18.347 -51.367 1.00 91.44 768 ALA A O 1
ATOM 5684 N N . ALA A 1 769 ? 26.066 -18.963 -50.344 1.00 91.88 769 ALA A N 1
ATOM 5685 C CA . ALA A 1 769 ? 25.450 -19.498 -51.557 1.00 91.88 769 ALA A CA 1
ATOM 5686 C C . ALA A 1 769 ? 24.999 -18.388 -52.526 1.00 91.88 769 ALA A C 1
ATOM 5688 O O . ALA A 1 769 ? 25.126 -18.557 -53.738 1.00 91.88 769 ALA A O 1
ATOM 5689 N N . LEU A 1 770 ? 24.521 -17.246 -52.014 1.00 92.94 770 LEU A N 1
ATOM 5690 C CA . LEU A 1 770 ? 24.234 -16.059 -52.827 1.00 92.94 770 LEU A CA 1
ATOM 5691 C C . LEU A 1 770 ? 25.511 -15.546 -53.500 1.00 92.94 770 LEU A C 1
ATOM 5693 O O . LEU A 1 770 ? 25.548 -15.443 -54.721 1.00 92.94 770 LEU A O 1
ATOM 5697 N N . MET A 1 771 ? 26.575 -15.313 -52.725 1.00 93.19 771 MET A N 1
ATOM 5698 C CA . MET A 1 771 ? 27.861 -14.831 -53.246 1.00 93.19 771 MET A CA 1
ATOM 5699 C C . MET A 1 771 ? 28.508 -15.838 -54.205 1.00 93.19 771 MET A C 1
ATOM 5701 O O . MET A 1 771 ? 28.997 -15.472 -55.272 1.00 93.19 771 MET A O 1
ATOM 5705 N N . GLY A 1 772 ? 28.452 -17.127 -53.867 1.00 93.75 772 GLY A N 1
ATOM 5706 C CA . GLY A 1 772 ? 28.976 -18.221 -54.679 1.00 93.75 772 GLY A CA 1
ATOM 5707 C C . GLY A 1 772 ? 28.180 -18.521 -55.952 1.00 93.75 772 GLY A C 1
ATOM 5708 O O . GLY A 1 772 ? 28.624 -19.338 -56.749 1.00 93.75 772 GLY A O 1
ATOM 5709 N N . SER A 1 773 ? 27.027 -17.892 -56.170 1.00 95.44 773 SER A N 1
ATOM 5710 C CA . SER A 1 773 ? 26.215 -18.057 -57.385 1.00 95.44 773 SER A CA 1
ATOM 5711 C C . SER A 1 773 ? 26.065 -16.765 -58.185 1.00 95.44 773 SER A C 1
ATOM 5713 O O . SER A 1 773 ? 25.304 -16.751 -59.153 1.00 95.44 773 SER A O 1
ATOM 5715 N N . LEU A 1 774 ? 26.775 -15.698 -57.797 1.00 96.06 774 LEU A N 1
ATOM 5716 C CA . LEU A 1 774 ? 26.683 -14.402 -58.459 1.00 96.06 774 LEU A CA 1
ATOM 5717 C C . LEU A 1 774 ? 27.002 -14.509 -59.953 1.00 96.06 774 LEU A C 1
ATOM 5719 O O . LEU A 1 774 ? 27.928 -15.209 -60.371 1.00 96.06 774 LEU A O 1
ATOM 5723 N N . ASN A 1 775 ? 26.239 -13.777 -60.747 1.00 94.75 775 ASN A N 1
ATOM 5724 C CA . ASN A 1 775 ? 26.449 -13.537 -62.161 1.00 94.75 775 ASN A CA 1
ATOM 5725 C C . ASN A 1 775 ? 26.367 -12.038 -62.414 1.00 94.75 775 ASN A C 1
ATOM 5727 O O . ASN A 1 775 ? 25.714 -11.318 -61.669 1.00 94.75 775 ASN A O 1
ATOM 5731 N N . GLY A 1 776 ? 27.022 -11.577 -63.472 1.00 93.31 776 GLY A N 1
ATOM 5732 C CA . GLY A 1 776 ? 26.895 -10.198 -63.924 1.00 93.31 776 GLY A CA 1
ATOM 5733 C C . GLY A 1 776 ? 28.238 -9.508 -64.067 1.00 93.31 776 GLY A C 1
ATOM 5734 O O . GLY A 1 776 ? 29.262 -10.145 -64.343 1.00 93.31 776 GLY A O 1
ATOM 5735 N N . ARG A 1 777 ? 28.223 -8.187 -63.936 1.00 91.50 777 ARG A N 1
ATOM 5736 C CA . ARG A 1 777 ? 29.338 -7.314 -64.276 1.00 91.50 777 ARG A CA 1
ATOM 5737 C C . ARG A 1 777 ? 29.783 -6.503 -63.071 1.00 91.50 777 ARG A C 1
ATOM 5739 O O . ARG A 1 777 ? 28.969 -5.990 -62.317 1.00 91.50 777 ARG A O 1
ATOM 5746 N N . PHE A 1 778 ? 31.095 -6.366 -62.943 1.00 92.94 778 PHE A N 1
ATOM 5747 C CA . PHE A 1 778 ? 31.738 -5.480 -61.987 1.00 92.94 778 PHE A CA 1
ATOM 5748 C C . PHE A 1 778 ? 32.854 -4.722 -62.704 1.00 92.94 778 PHE A C 1
ATOM 5750 O O . PHE A 1 778 ? 33.761 -5.333 -63.271 1.00 92.94 778 PHE A O 1
ATOM 5757 N N . ILE A 1 779 ? 32.797 -3.401 -62.702 1.00 92.81 779 ILE A N 1
ATOM 5758 C CA . ILE A 1 779 ? 33.795 -2.512 -63.280 1.00 92.81 779 ILE A CA 1
ATOM 5759 C C . ILE A 1 779 ? 34.183 -1.525 -62.194 1.00 92.81 779 ILE A C 1
ATOM 5761 O O . ILE A 1 779 ? 33.350 -0.757 -61.741 1.00 92.81 779 ILE A O 1
ATOM 5765 N N . ALA A 1 780 ? 35.451 -1.515 -61.812 1.00 93.62 780 ALA A N 1
ATOM 5766 C CA . ALA A 1 780 ? 36.018 -0.454 -60.998 1.00 93.62 780 ALA A CA 1
ATOM 5767 C C . ALA A 1 780 ? 37.178 0.194 -61.753 1.00 93.62 780 ALA A C 1
ATOM 5769 O O . ALA A 1 780 ? 38.040 -0.515 -62.287 1.00 93.62 780 ALA A O 1
ATOM 5770 N N . VAL A 1 781 ? 37.209 1.522 -61.799 1.00 92.25 781 VAL A N 1
ATOM 5771 C CA . VAL A 1 781 ? 38.256 2.310 -62.459 1.00 92.25 781 VAL A CA 1
ATOM 5772 C C . VAL A 1 781 ? 38.799 3.329 -61.464 1.00 92.25 781 VAL A C 1
ATOM 5774 O O . VAL A 1 781 ? 38.045 3.925 -60.709 1.00 92.25 781 VAL A O 1
ATOM 5777 N N . LEU A 1 782 ? 40.115 3.503 -61.428 1.00 91.62 782 LEU A N 1
ATOM 5778 C CA . LEU A 1 782 ? 40.810 4.479 -60.597 1.00 91.62 782 LEU A CA 1
ATOM 5779 C C . LEU A 1 782 ? 41.811 5.244 -61.463 1.00 91.62 782 LEU A C 1
ATOM 5781 O O . LEU A 1 782 ? 42.791 4.652 -61.908 1.00 91.62 782 LEU A O 1
ATOM 5785 N N . GLU A 1 783 ? 41.604 6.536 -61.680 1.00 90.81 783 GLU A N 1
ATOM 5786 C CA . GLU A 1 783 ? 42.428 7.379 -62.557 1.00 90.81 783 GLU A CA 1
ATOM 5787 C C . GLU A 1 783 ? 43.122 8.512 -61.792 1.00 90.81 783 GLU A C 1
ATOM 5789 O O . GLU A 1 783 ? 42.672 8.932 -60.725 1.00 90.81 783 GLU A O 1
ATOM 5794 N N . ASP A 1 784 ? 44.213 9.027 -62.363 1.00 88.38 784 ASP A N 1
ATOM 5795 C CA . ASP A 1 784 ? 44.902 10.248 -61.918 1.00 88.38 784 ASP A CA 1
ATOM 5796 C C . ASP A 1 784 ? 45.350 10.245 -60.439 1.00 88.38 784 ASP A C 1
ATOM 5798 O O . ASP A 1 784 ? 45.134 11.199 -59.686 1.00 88.38 784 ASP A O 1
ATOM 5802 N N . VAL A 1 785 ? 46.011 9.165 -60.013 1.00 86.38 785 VAL A N 1
ATOM 5803 C CA . VAL A 1 785 ? 46.511 8.996 -58.637 1.00 86.38 785 VAL A CA 1
ATOM 5804 C C . VAL A 1 785 ? 48.015 9.268 -58.559 1.00 86.38 785 VAL A C 1
ATOM 5806 O O . VAL A 1 785 ? 48.824 8.556 -59.159 1.00 86.38 785 VAL A O 1
ATOM 5809 N N . GLU A 1 786 ? 48.425 10.245 -57.746 1.00 83.88 786 GLU A N 1
ATOM 5810 C CA . GLU A 1 786 ? 49.844 10.500 -57.470 1.00 83.88 786 GLU A CA 1
ATOM 5811 C C . GLU A 1 786 ? 50.368 9.529 -56.396 1.00 83.88 786 GLU A C 1
ATOM 5813 O O . GLU A 1 786 ? 50.053 9.630 -55.209 1.00 83.88 786 GLU A O 1
ATOM 5818 N N . LEU A 1 787 ? 51.199 8.570 -56.806 1.00 75.06 787 LEU A N 1
ATOM 5819 C CA . LEU A 1 787 ? 51.789 7.571 -55.922 1.00 75.06 787 LEU A CA 1
ATOM 5820 C C . LEU A 1 787 ? 53.163 8.033 -55.427 1.00 75.06 787 LEU A C 1
ATOM 5822 O O . LEU A 1 787 ? 54.149 8.058 -56.167 1.00 75.06 787 LEU A O 1
ATOM 5826 N N . GLN A 1 788 ? 53.251 8.327 -54.130 1.00 69.94 788 GLN A N 1
ATOM 5827 C CA . GLN A 1 788 ? 54.528 8.557 -53.453 1.00 69.94 788 GLN A CA 1
ATOM 5828 C C . GLN A 1 788 ? 55.197 7.226 -53.089 1.00 69.94 788 GLN A C 1
ATOM 5830 O O . GLN A 1 788 ? 54.536 6.276 -52.653 1.00 69.94 788 GLN A O 1
ATOM 5835 N N . LYS A 1 789 ? 56.533 7.164 -53.160 1.00 63.25 789 LYS A N 1
ATOM 5836 C CA . LYS A 1 789 ? 57.317 5.970 -52.780 1.00 63.25 789 LYS A CA 1
ATOM 5837 C C . LYS A 1 789 ? 56.998 5.458 -51.362 1.00 63.25 789 LYS A C 1
ATOM 5839 O O . LYS A 1 789 ? 56.957 4.251 -51.116 1.00 63.25 789 LYS A O 1
ATOM 5844 N N . SER A 1 790 ? 56.704 6.372 -50.437 1.00 58.25 790 SER A N 1
ATOM 5845 C CA . SER A 1 790 ? 56.305 6.093 -49.050 1.00 58.25 790 SER A CA 1
ATOM 5846 C C . SER A 1 790 ? 54.935 5.404 -48.919 1.00 58.25 790 SER A C 1
ATOM 5848 O O . SER A 1 790 ? 54.754 4.587 -48.014 1.00 58.25 790 SER A O 1
ATOM 5850 N N . ALA A 1 791 ? 53.988 5.683 -49.822 1.00 56.78 791 ALA A N 1
ATOM 5851 C CA . ALA A 1 791 ? 52.659 5.069 -49.841 1.00 56.78 791 ALA A CA 1
ATOM 5852 C C . ALA A 1 791 ? 52.723 3.607 -50.318 1.00 56.78 791 ALA A C 1
ATOM 5854 O O . ALA A 1 791 ? 52.158 2.720 -49.682 1.00 56.78 791 ALA A O 1
ATOM 5855 N N . LEU A 1 792 ? 53.514 3.328 -51.359 1.00 56.53 792 LEU A N 1
ATOM 5856 C CA . LEU A 1 792 ? 53.760 1.970 -51.875 1.00 56.53 792 LEU A CA 1
ATOM 5857 C C . LEU A 1 792 ? 54.491 1.063 -50.871 1.00 56.53 792 LEU A C 1
ATOM 5859 O O . LEU A 1 792 ? 54.232 -0.136 -50.804 1.00 56.53 792 LEU A O 1
ATOM 5863 N N . THR A 1 793 ? 55.374 1.642 -50.052 1.00 53.47 793 THR A N 1
ATOM 5864 C CA . THR A 1 793 ? 56.114 0.925 -48.995 1.00 53.47 793 THR A CA 1
ATOM 5865 C C . THR A 1 793 ? 55.172 0.444 -47.877 1.00 53.47 793 THR A C 1
ATOM 5867 O O . THR A 1 793 ? 55.391 -0.615 -47.292 1.00 53.47 793 THR A O 1
ATOM 5870 N N . ARG A 1 794 ? 54.088 1.192 -47.611 1.00 53.19 794 ARG A N 1
ATOM 5871 C CA . ARG A 1 794 ? 53.077 0.888 -46.581 1.00 53.19 794 ARG A CA 1
ATOM 5872 C C . ARG A 1 794 ? 52.121 -0.242 -46.980 1.00 53.19 794 ARG A C 1
ATOM 5874 O O . ARG A 1 794 ? 51.766 -1.048 -46.132 1.00 53.19 794 ARG A O 1
ATOM 5881 N N . PHE A 1 795 ? 51.758 -0.337 -48.259 1.00 51.28 795 PHE A N 1
ATOM 5882 C CA . PHE A 1 795 ? 50.936 -1.433 -48.801 1.00 51.28 795 PHE A CA 1
ATOM 5883 C C . PHE A 1 795 ? 51.738 -2.717 -49.096 1.00 51.28 795 PHE A C 1
ATOM 5885 O O . PHE A 1 795 ? 51.157 -3.758 -49.384 1.00 51.28 795 PHE A O 1
ATOM 5892 N N . GLY A 1 796 ? 53.073 -2.651 -49.039 1.00 51.56 796 GLY A N 1
ATOM 5893 C CA . GLY A 1 796 ? 53.988 -3.686 -49.526 1.00 51.56 796 GLY A CA 1
ATOM 5894 C C . GLY A 1 796 ? 54.951 -4.276 -48.500 1.00 51.56 796 GLY A C 1
ATOM 5895 O O . GLY A 1 796 ? 56.021 -4.764 -48.893 1.00 51.56 796 GLY A O 1
ATOM 5896 N N . SER A 1 797 ? 54.633 -4.193 -47.207 1.00 46.84 797 SER A N 1
ATOM 5897 C CA . SER A 1 797 ? 55.511 -4.652 -46.129 1.00 46.84 797 SER A CA 1
ATOM 5898 C C . SER A 1 797 ? 55.841 -6.148 -46.284 1.00 46.84 797 SER A C 1
ATOM 5900 O O . SER A 1 797 ? 55.005 -7.031 -46.149 1.00 46.84 797 SER A O 1
ATOM 5902 N N . GLY A 1 798 ? 57.102 -6.434 -46.627 1.00 54.28 798 GLY A N 1
ATOM 5903 C CA . GLY A 1 798 ? 57.676 -7.787 -46.691 1.00 54.28 798 GLY A CA 1
ATOM 5904 C C . GLY A 1 798 ? 58.232 -8.199 -48.062 1.00 54.28 798 GLY A C 1
ATOM 5905 O O . GLY A 1 798 ? 59.335 -8.765 -48.130 1.00 54.28 798 GLY A O 1
ATOM 5906 N N . LEU A 1 799 ? 57.533 -7.869 -49.156 1.00 50.16 799 LEU A N 1
ATOM 5907 C CA . LEU A 1 799 ? 57.911 -8.276 -50.520 1.00 50.16 799 LEU A CA 1
ATOM 5908 C C . LEU A 1 799 ? 58.354 -7.099 -51.406 1.00 50.16 799 LEU A C 1
ATOM 5910 O O . LEU A 1 799 ? 59.404 -7.195 -52.046 1.00 50.16 799 LEU A O 1
ATOM 5914 N N . LEU A 1 800 ? 57.627 -5.975 -51.397 1.00 50.03 800 LEU A N 1
ATOM 5915 C CA . LEU A 1 800 ? 57.905 -4.830 -52.280 1.00 50.03 800 LEU A CA 1
ATOM 5916 C C . LEU A 1 800 ? 59.152 -4.033 -51.859 1.00 50.03 800 LEU A C 1
ATOM 5918 O O . LEU A 1 800 ? 59.820 -3.460 -52.710 1.00 50.03 800 LEU A O 1
ATOM 5922 N N . ASN A 1 801 ? 59.583 -4.116 -50.594 1.00 49.66 801 ASN A N 1
ATOM 5923 C CA . ASN A 1 801 ? 60.849 -3.512 -50.134 1.00 49.66 801 ASN A CA 1
ATOM 5924 C C . ASN A 1 801 ? 62.110 -4.106 -50.796 1.00 49.66 801 ASN A C 1
ATOM 5926 O O . ASN A 1 801 ? 63.194 -3.536 -50.680 1.00 49.66 801 ASN A O 1
ATOM 5930 N N . ARG A 1 802 ? 62.003 -5.262 -51.468 1.00 47.44 802 ARG A N 1
ATOM 5931 C CA . ARG A 1 802 ? 63.130 -5.953 -52.129 1.00 47.44 802 ARG A CA 1
ATOM 5932 C C . ARG A 1 802 ? 63.188 -5.744 -53.642 1.00 47.44 802 ARG A C 1
ATOM 5934 O O . ARG A 1 802 ? 64.120 -6.224 -54.287 1.00 47.44 802 ARG A O 1
ATOM 5941 N N . ILE A 1 803 ? 62.211 -5.050 -54.208 1.00 50.44 803 ILE A N 1
ATOM 5942 C CA . ILE A 1 803 ? 62.086 -4.785 -55.638 1.00 50.44 803 ILE A CA 1
ATOM 5943 C C . ILE A 1 803 ? 61.953 -3.266 -55.719 1.00 50.44 803 ILE A C 1
ATOM 5945 O O . ILE A 1 803 ? 60.909 -2.766 -55.354 1.00 50.44 803 ILE A O 1
ATOM 5949 N N . ASN A 1 804 ? 62.998 -2.510 -56.078 1.00 48.34 804 ASN A N 1
ATOM 5950 C CA . ASN A 1 804 ? 62.881 -1.054 -56.271 1.00 48.34 804 ASN A CA 1
ATOM 5951 C C . ASN A 1 804 ? 62.383 -0.805 -57.705 1.00 48.34 804 ASN A C 1
ATOM 5953 O O . ASN A 1 804 ? 63.222 -0.778 -58.607 1.00 48.34 804 ASN A O 1
ATOM 5957 N N . PRO A 1 805 ? 61.065 -0.683 -57.961 1.00 52.19 805 PRO A N 1
ATOM 5958 C CA . PRO A 1 805 ? 60.518 -0.787 -59.309 1.00 52.19 805 PRO A CA 1
ATOM 5959 C C . PRO A 1 805 ? 60.360 0.581 -59.992 1.00 52.19 805 PRO A C 1
ATOM 5961 O O . PRO A 1 805 ? 59.926 0.625 -61.137 1.00 52.19 805 PRO A O 1
ATOM 5964 N N . LEU A 1 806 ? 60.684 1.679 -59.297 1.00 55.31 806 LEU A N 1
ATOM 5965 C CA . LEU A 1 806 ? 60.426 3.063 -59.707 1.00 55.31 806 LEU A CA 1
ATOM 5966 C C . LEU A 1 806 ? 61.734 3.866 -59.704 1.00 55.31 806 LEU A C 1
ATOM 5968 O O . LEU A 1 806 ? 62.582 3.667 -58.821 1.00 55.31 806 LEU A O 1
ATOM 5972 N N . ALA A 1 807 ? 61.908 4.724 -60.711 1.00 55.34 807 ALA A N 1
ATOM 5973 C CA . ALA A 1 807 ? 63.123 5.515 -60.904 1.00 55.34 807 ALA A CA 1
ATOM 5974 C C . ALA A 1 807 ? 63.063 6.872 -60.177 1.00 55.34 807 ALA A C 1
ATOM 5976 O O . ALA A 1 807 ? 64.107 7.332 -59.713 1.00 55.34 807 ALA A O 1
ATOM 5977 N N . ASP A 1 808 ? 61.862 7.444 -60.025 1.00 60.72 808 ASP A N 1
ATOM 5978 C CA . ASP A 1 808 ? 61.604 8.739 -59.379 1.00 60.72 808 ASP A CA 1
ATOM 5979 C C . ASP A 1 808 ? 60.892 8.602 -58.012 1.00 60.72 808 ASP A C 1
ATOM 5981 O O . ASP A 1 808 ? 60.342 7.552 -57.665 1.00 60.72 808 ASP A O 1
ATOM 5985 N N . ASP A 1 809 ? 60.925 9.672 -57.204 1.00 63.31 809 ASP A N 1
ATOM 5986 C CA . ASP A 1 809 ? 60.323 9.713 -55.856 1.00 63.31 809 ASP A CA 1
ATOM 5987 C C . ASP A 1 809 ? 58.777 9.767 -55.876 1.00 63.31 809 ASP A C 1
ATOM 5989 O O . ASP A 1 809 ? 58.133 9.306 -54.924 1.00 63.31 809 ASP A O 1
ATOM 5993 N N . ASN A 1 810 ? 58.198 10.246 -56.986 1.00 67.25 810 ASN A N 1
ATOM 5994 C CA . ASN A 1 810 ? 56.760 10.281 -57.267 1.00 67.25 810 ASN A CA 1
ATOM 5995 C C . ASN A 1 810 ? 56.496 9.635 -58.639 1.00 67.25 810 ASN A C 1
ATOM 5997 O O . ASN A 1 810 ? 57.165 9.971 -59.615 1.00 67.25 810 ASN A O 1
ATOM 6001 N N . THR A 1 811 ? 55.498 8.755 -58.734 1.00 75.69 811 THR A N 1
ATOM 6002 C CA . THR A 1 811 ? 54.995 8.202 -60.004 1.00 75.69 811 THR A CA 1
ATOM 6003 C C . THR A 1 811 ? 53.499 8.478 -60.118 1.00 75.69 811 THR A C 1
ATOM 6005 O O . THR A 1 811 ? 52.795 8.493 -59.111 1.00 75.69 811 THR A O 1
ATOM 6008 N N . MET A 1 812 ? 52.995 8.719 -61.328 1.00 81.88 812 MET A N 1
ATOM 6009 C CA . MET A 1 812 ? 51.560 8.907 -61.553 1.00 81.88 812 MET A CA 1
ATOM 6010 C C . MET A 1 812 ? 50.961 7.578 -62.008 1.00 81.88 812 MET A C 1
ATOM 6012 O O . MET A 1 812 ? 51.398 7.023 -63.021 1.00 81.88 812 MET A O 1
ATOM 6016 N N . LEU A 1 813 ? 49.976 7.067 -61.271 1.00 87.31 813 LEU A N 1
ATOM 6017 C CA . LEU A 1 813 ? 49.062 6.043 -61.763 1.00 87.31 813 LEU A CA 1
ATOM 6018 C C . LEU A 1 813 ? 48.067 6.749 -62.681 1.00 87.31 813 LEU A C 1
ATOM 6020 O O . LEU A 1 813 ? 47.182 7.463 -62.223 1.00 87.31 813 LEU A O 1
ATOM 6024 N N . GLU A 1 814 ? 48.260 6.562 -63.984 1.00 88.50 814 GLU A N 1
ATOM 6025 C CA . GLU A 1 814 ? 47.378 7.110 -65.012 1.00 88.50 814 GLU A CA 1
ATOM 6026 C C . GLU A 1 814 ? 45.999 6.455 -64.906 1.00 88.50 814 GLU A C 1
ATOM 6028 O O . GLU A 1 814 ? 44.993 7.151 -64.926 1.00 88.50 814 GLU A O 1
ATOM 6033 N N . CYS A 1 815 ? 45.957 5.126 -64.752 1.00 90.50 815 CYS A N 1
ATOM 6034 C CA . CYS A 1 815 ? 44.714 4.406 -64.506 1.00 90.50 815 CYS A CA 1
ATOM 6035 C C . CYS A 1 815 ? 44.940 2.985 -63.961 1.00 90.50 815 CYS A C 1
ATOM 6037 O O . CYS A 1 815 ? 45.837 2.274 -64.416 1.00 90.50 815 CYS A O 1
ATOM 6039 N N . ALA A 1 816 ? 44.102 2.534 -63.030 1.00 90.50 816 ALA A N 1
ATOM 6040 C CA . ALA A 1 816 ? 43.897 1.136 -62.675 1.00 90.50 816 ALA A CA 1
ATOM 6041 C C . ALA A 1 816 ? 42.451 0.727 -62.959 1.00 90.50 816 ALA A C 1
ATOM 6043 O O . ALA A 1 816 ? 41.522 1.454 -62.639 1.00 90.50 816 ALA A O 1
ATOM 6044 N N . ILE A 1 817 ? 42.262 -0.446 -63.551 1.00 91.56 817 ILE A N 1
ATOM 6045 C CA . ILE A 1 817 ? 40.954 -0.973 -63.924 1.00 91.56 817 ILE A CA 1
ATOM 6046 C C . ILE A 1 817 ? 40.819 -2.425 -63.488 1.00 91.56 817 ILE A C 1
ATOM 6048 O O . ILE A 1 817 ? 41.714 -3.243 -63.712 1.00 91.56 817 ILE A O 1
ATOM 6052 N N . ALA A 1 818 ? 39.670 -2.742 -62.907 1.00 90.88 818 ALA A N 1
ATOM 6053 C CA . ALA A 1 818 ? 39.221 -4.076 -62.558 1.00 90.88 818 ALA A CA 1
ATOM 6054 C C . ALA A 1 818 ? 37.859 -4.306 -63.224 1.00 90.88 818 ALA A C 1
ATOM 6056 O O . ALA A 1 818 ? 36.839 -3.841 -62.727 1.00 90.88 818 ALA A O 1
ATOM 6057 N N . ARG A 1 819 ? 37.845 -4.981 -64.378 1.00 89.81 819 ARG A N 1
ATOM 6058 C CA . ARG A 1 819 ? 36.628 -5.242 -65.162 1.00 89.81 819 ARG A CA 1
ATOM 6059 C C . ARG A 1 819 ? 36.328 -6.733 -65.196 1.00 89.81 819 ARG A C 1
ATOM 6061 O O . ARG A 1 819 ? 36.820 -7.447 -66.065 1.00 89.81 819 ARG A O 1
ATOM 6068 N N . PHE A 1 820 ? 35.475 -7.207 -64.311 1.00 86.56 820 PHE A N 1
ATOM 6069 C CA . PHE A 1 820 ? 35.178 -8.621 -64.167 1.00 86.56 820 PHE A CA 1
ATOM 6070 C C . PHE A 1 820 ? 33.771 -8.973 -64.638 1.00 86.56 820 PHE A C 1
ATOM 6072 O O . PHE A 1 820 ? 32.813 -8.233 -64.430 1.00 86.56 820 PHE A O 1
ATOM 6079 N N . GLU A 1 821 ? 33.663 -10.139 -65.273 1.00 88.06 821 GLU A N 1
ATOM 6080 C CA . GLU A 1 821 ? 32.386 -10.830 -65.431 1.00 88.06 821 GLU A CA 1
ATOM 6081 C C . GLU A 1 821 ? 32.370 -11.953 -64.407 1.00 88.06 821 GLU A C 1
ATOM 6083 O O . GLU A 1 821 ? 33.254 -12.814 -64.436 1.00 88.06 821 GLU A O 1
ATOM 6088 N N . VAL A 1 822 ? 31.383 -11.938 -63.521 1.00 92.31 822 VAL A N 1
ATOM 6089 C CA . VAL A 1 822 ? 31.152 -13.036 -62.586 1.00 92.31 822 VAL A CA 1
ATOM 6090 C C . VAL A 1 822 ? 30.259 -14.051 -63.290 1.00 92.31 822 VAL A C 1
ATOM 6092 O O . VAL A 1 822 ? 29.243 -13.682 -63.884 1.00 92.31 822 VAL A O 1
ATOM 6095 N N . LYS A 1 823 ? 30.652 -15.325 -63.275 1.00 93.81 823 LYS A N 1
ATOM 6096 C CA . LYS A 1 823 ? 29.857 -16.431 -63.822 1.00 93.81 823 LYS A CA 1
ATOM 6097 C C . LYS A 1 823 ? 29.789 -17.537 -62.787 1.00 93.81 823 LYS A C 1
ATOM 6099 O O . LYS A 1 823 ? 30.801 -18.178 -62.516 1.00 93.81 823 LYS A O 1
ATOM 6104 N N . ASP A 1 824 ? 28.602 -17.753 -62.228 1.00 93.25 824 ASP A N 1
ATOM 6105 C CA . ASP A 1 824 ? 28.339 -18.761 -61.199 1.00 93.25 824 ASP A CA 1
ATOM 6106 C C . ASP A 1 824 ? 29.362 -18.677 -60.049 1.00 93.25 824 ASP A C 1
ATOM 6108 O O . ASP A 1 824 ? 30.030 -19.652 -59.715 1.00 93.25 824 ASP A O 1
ATOM 6112 N N . GLY A 1 825 ? 29.564 -17.464 -59.521 1.00 90.94 825 GLY A N 1
ATOM 6113 C CA . GLY A 1 825 ? 30.516 -17.170 -58.445 1.00 90.94 825 GLY A CA 1
ATOM 6114 C C . GLY A 1 825 ? 31.998 -17.288 -58.816 1.00 90.94 825 GLY A C 1
ATOM 6115 O O . GLY A 1 825 ? 32.844 -17.139 -57.939 1.00 90.94 825 GLY A O 1
ATOM 6116 N N . ILE A 1 826 ? 32.342 -17.550 -60.078 1.00 93.31 826 ILE A N 1
ATOM 6117 C CA . ILE A 1 826 ? 33.727 -17.589 -60.556 1.00 93.31 826 ILE A CA 1
ATOM 6118 C C . ILE A 1 826 ? 34.051 -16.299 -61.306 1.00 93.31 826 ILE A C 1
ATOM 6120 O O . ILE A 1 826 ? 33.322 -15.880 -62.209 1.00 93.31 826 ILE A O 1
ATOM 6124 N N . VAL A 1 827 ? 35.165 -15.676 -60.935 1.00 91.88 827 VAL A N 1
ATOM 6125 C CA . VAL A 1 827 ? 35.658 -14.427 -61.513 1.00 91.88 827 VAL A CA 1
ATOM 6126 C C . VAL A 1 827 ? 36.976 -14.685 -62.233 1.00 91.88 827 VAL A C 1
ATOM 6128 O O . VAL A 1 827 ? 38.012 -14.837 -61.594 1.00 91.88 827 VAL A O 1
ATOM 6131 N N . ASP A 1 828 ? 36.957 -14.684 -63.566 1.00 88.38 828 ASP A N 1
ATOM 6132 C CA . ASP A 1 828 ? 38.181 -14.718 -64.379 1.00 88.38 828 ASP A CA 1
ATOM 6133 C C . ASP A 1 828 ? 38.722 -13.295 -64.564 1.00 88.38 828 ASP A C 1
ATOM 6135 O O . ASP A 1 828 ? 38.065 -12.438 -65.171 1.00 88.38 828 ASP A O 1
ATOM 6139 N N . VAL A 1 829 ? 39.931 -13.046 -64.057 1.00 83.31 829 VAL A N 1
ATOM 6140 C CA . VAL A 1 829 ? 40.581 -11.728 -64.103 1.00 83.31 829 VAL A CA 1
ATOM 6141 C C . VAL A 1 829 ? 41.553 -11.571 -65.285 1.00 83.31 829 VAL A C 1
ATOM 6143 O O . VAL A 1 829 ? 42.185 -10.521 -65.441 1.00 83.31 829 VAL A O 1
ATOM 6146 N N . THR A 1 830 ? 41.692 -12.586 -66.143 1.00 81.19 830 THR A N 1
ATOM 6147 C CA . THR A 1 830 ? 42.676 -12.629 -67.238 1.00 81.19 830 THR A CA 1
ATOM 6148 C C . THR A 1 830 ? 42.468 -11.498 -68.248 1.00 81.19 830 THR A C 1
ATOM 6150 O O . THR A 1 830 ? 41.428 -11.401 -68.894 1.00 81.19 830 THR A O 1
ATOM 6153 N N . ASN A 1 831 ? 43.490 -10.646 -68.423 1.00 78.44 831 ASN A N 1
ATOM 6154 C CA . ASN A 1 831 ? 43.485 -9.448 -69.290 1.00 78.44 831 ASN A CA 1
ATOM 6155 C C . ASN A 1 831 ? 42.446 -8.368 -68.923 1.00 78.44 831 ASN A C 1
ATOM 6157 O O . ASN A 1 831 ? 42.237 -7.435 -69.707 1.00 78.44 831 ASN A O 1
ATOM 6161 N N . LYS A 1 832 ? 41.832 -8.495 -67.745 1.00 85.62 832 LYS A N 1
ATOM 6162 C CA . LYS A 1 832 ? 40.695 -7.709 -67.248 1.00 85.62 832 LYS A CA 1
ATOM 6163 C C . LYS A 1 832 ? 41.030 -6.860 -66.017 1.00 85.62 832 LYS A C 1
ATOM 6165 O O . LYS A 1 832 ? 40.294 -5.935 -65.688 1.00 85.62 832 LYS A O 1
ATOM 6170 N N . LEU A 1 833 ? 42.158 -7.156 -65.375 1.00 88.06 833 LEU A N 1
ATOM 6171 C CA . LEU A 1 833 ? 42.759 -6.371 -64.302 1.00 88.06 833 LEU A CA 1
ATOM 6172 C C . LEU A 1 833 ? 44.056 -5.735 -64.813 1.00 88.06 833 LEU A C 1
ATOM 6174 O O . LEU A 1 833 ? 44.948 -6.441 -65.290 1.00 88.06 833 LEU A O 1
ATOM 6178 N N . ALA A 1 834 ? 44.189 -4.416 -64.720 1.00 89.38 834 ALA A N 1
ATOM 6179 C CA . ALA A 1 834 ? 45.420 -3.719 -65.080 1.00 89.38 834 ALA A CA 1
ATOM 6180 C C . ALA A 1 834 ? 45.632 -2.467 -64.224 1.00 89.38 834 ALA A C 1
ATOM 6182 O O . ALA A 1 834 ? 44.676 -1.858 -63.766 1.00 89.38 834 ALA A O 1
ATOM 6183 N N . ALA A 1 835 ? 46.886 -2.064 -64.042 1.00 87.50 835 ALA A N 1
ATOM 6184 C CA . ALA A 1 835 ? 47.255 -0.784 -63.447 1.00 87.50 835 ALA A CA 1
ATOM 6185 C C . ALA A 1 835 ? 48.420 -0.179 -64.231 1.00 87.50 835 ALA A C 1
ATOM 6187 O O . ALA A 1 835 ? 49.460 -0.809 -64.400 1.00 87.50 835 ALA A O 1
ATOM 6188 N N . GLN A 1 836 ? 48.258 1.033 -64.738 1.00 87.25 836 GLN A N 1
ATOM 6189 C CA . GLN A 1 836 ? 49.194 1.697 -65.631 1.00 87.25 836 GLN A CA 1
ATOM 6190 C C . GLN A 1 836 ? 49.748 2.952 -64.961 1.00 87.25 836 GLN A C 1
ATOM 6192 O O . GLN A 1 836 ? 49.023 3.915 -64.732 1.00 87.25 836 GLN A O 1
ATOM 6197 N N . THR A 1 837 ? 51.049 2.947 -64.675 1.00 85.44 837 THR A N 1
ATOM 6198 C CA . THR A 1 837 ? 51.797 4.134 -64.245 1.00 85.44 837 THR A CA 1
ATOM 6199 C C . THR A 1 837 ? 52.600 4.717 -65.405 1.00 85.44 837 THR A C 1
ATOM 6201 O O . THR A 1 837 ? 52.722 4.089 -66.465 1.00 85.44 837 THR A O 1
ATOM 6204 N N . THR A 1 838 ? 53.196 5.895 -65.221 1.00 80.94 838 THR A N 1
ATOM 6205 C CA . THR A 1 838 ? 54.079 6.535 -66.218 1.00 80.94 838 THR A CA 1
ATOM 6206 C C . THR A 1 838 ? 55.237 5.634 -66.664 1.00 80.94 838 THR A C 1
ATOM 6208 O O . THR A 1 838 ? 55.649 5.680 -67.824 1.00 80.94 838 THR A O 1
ATOM 6211 N N . GLU A 1 839 ? 55.748 4.767 -65.784 1.00 75.12 839 GLU A N 1
ATOM 6212 C CA . GLU A 1 839 ? 56.926 3.933 -66.060 1.00 75.12 839 GLU A CA 1
ATOM 6213 C C . GLU A 1 839 ? 56.590 2.463 -66.373 1.00 75.12 839 GLU A C 1
ATOM 6215 O O . GLU A 1 839 ? 57.321 1.813 -67.134 1.00 75.12 839 GLU A O 1
ATOM 6220 N N . VAL A 1 840 ? 55.505 1.915 -65.808 1.00 77.38 840 VAL A N 1
ATOM 6221 C CA . VAL A 1 840 ? 55.198 0.472 -65.829 1.00 77.38 840 VAL A CA 1
ATOM 6222 C C . VAL A 1 840 ? 53.699 0.222 -66.014 1.00 77.38 840 VAL A C 1
ATOM 6224 O O . VAL A 1 840 ? 52.865 0.862 -65.387 1.00 77.38 840 VAL A O 1
ATOM 6227 N N . SER A 1 841 ? 53.344 -0.760 -66.845 1.00 83.69 841 SER A N 1
ATOM 6228 C CA . SER A 1 841 ? 51.991 -1.335 -66.892 1.00 83.69 841 SER A CA 1
ATOM 6229 C C . SER A 1 841 ? 51.956 -2.692 -66.201 1.00 83.69 841 SER A C 1
ATOM 6231 O O . SER A 1 841 ? 52.665 -3.615 -66.602 1.00 83.69 841 SER A O 1
ATOM 6233 N N . TRP A 1 842 ? 51.126 -2.824 -65.180 1.00 83.62 842 TRP A N 1
ATOM 6234 C CA . TRP A 1 842 ? 50.851 -4.046 -64.438 1.00 83.62 842 TRP A CA 1
ATOM 6235 C C . TRP A 1 842 ? 49.586 -4.691 -64.978 1.00 83.62 842 TRP A C 1
ATOM 6237 O O . TRP A 1 842 ? 48.601 -4.010 -65.250 1.00 83.62 842 TRP A O 1
ATOM 6247 N N . PHE A 1 843 ? 49.611 -6.007 -65.113 1.00 85.00 843 PHE A N 1
ATOM 6248 C CA . PHE A 1 843 ? 48.467 -6.784 -65.567 1.00 85.00 843 PHE A CA 1
ATOM 6249 C C . PHE A 1 843 ? 48.224 -7.920 -64.586 1.00 85.00 843 PHE A C 1
ATOM 6251 O O . PHE A 1 843 ? 49.178 -8.584 -64.169 1.00 85.00 843 PHE A O 1
ATOM 6258 N N . GLY A 1 844 ? 46.961 -8.117 -64.233 1.00 83.94 844 GLY A N 1
ATOM 6259 C CA . GLY A 1 844 ? 46.484 -9.250 -63.461 1.00 83.94 844 GLY A CA 1
ATOM 6260 C C . GLY A 1 844 ? 45.974 -10.375 -64.362 1.00 83.94 844 GLY A C 1
ATOM 6261 O O . GLY A 1 844 ? 45.433 -10.142 -65.447 1.00 83.94 844 GLY A O 1
ATOM 6262 N N . SER A 1 845 ? 46.146 -11.603 -63.897 1.00 83.19 845 SER A N 1
ATOM 6263 C CA . SER A 1 845 ? 45.616 -12.835 -64.486 1.00 83.19 845 SER A CA 1
ATOM 6264 C C . SER A 1 845 ? 45.321 -13.840 -63.379 1.00 83.19 845 SER A C 1
ATOM 6266 O O . SER A 1 845 ? 45.991 -13.780 -62.354 1.00 83.19 845 SER A O 1
ATOM 6268 N N . GLY A 1 846 ? 44.383 -14.762 -63.581 1.00 86.75 846 GLY A N 1
ATOM 6269 C CA . GLY A 1 846 ? 43.994 -15.737 -62.558 1.00 86.75 846 GLY A CA 1
ATOM 6270 C C . GLY A 1 846 ? 42.488 -15.761 -62.311 1.00 86.75 846 GLY A C 1
ATOM 6271 O O . GLY A 1 846 ? 41.713 -15.302 -63.155 1.00 86.75 846 GLY A O 1
ATOM 6272 N N . GLU A 1 847 ? 42.089 -16.279 -61.157 1.00 90.12 847 GLU A N 1
ATOM 6273 C CA . GLU A 1 847 ? 40.696 -16.542 -60.802 1.00 90.12 847 GLU A CA 1
ATOM 6274 C C . GLU A 1 847 ? 40.406 -16.151 -59.341 1.00 90.12 847 GLU A C 1
ATOM 6276 O O . GLU A 1 847 ? 41.247 -16.309 -58.455 1.00 90.12 847 GLU A O 1
ATOM 6281 N N . ILE A 1 848 ? 39.199 -15.641 -59.082 1.00 91.75 848 ILE A N 1
ATOM 6282 C CA . ILE A 1 848 ? 38.626 -15.544 -57.732 1.00 91.75 848 ILE A CA 1
ATOM 6283 C C . ILE A 1 848 ? 37.407 -16.459 -57.681 1.00 91.75 848 ILE A C 1
ATOM 6285 O O . ILE A 1 848 ? 36.490 -16.323 -58.494 1.00 91.75 848 ILE A O 1
ATOM 6289 N N . ASN A 1 849 ? 37.376 -17.370 -56.715 1.00 92.94 849 ASN A N 1
ATOM 6290 C CA . ASN A 1 849 ? 36.275 -18.302 -56.526 1.00 92.94 849 ASN A CA 1
ATOM 6291 C C . ASN A 1 849 ? 35.433 -17.880 -55.317 1.00 92.94 849 ASN A C 1
ATOM 6293 O O . ASN A 1 849 ? 35.790 -18.157 -54.178 1.00 92.94 849 ASN A O 1
ATOM 6297 N N . LEU A 1 850 ? 34.282 -17.243 -55.544 1.00 93.56 850 LEU A N 1
ATOM 6298 C CA . LEU A 1 850 ? 33.384 -16.770 -54.480 1.00 93.56 850 LEU A CA 1
ATOM 6299 C C . LEU A 1 850 ? 32.660 -17.908 -53.741 1.00 93.56 850 LEU A C 1
ATOM 6301 O O . LEU A 1 850 ? 32.115 -17.677 -52.666 1.00 93.56 850 LEU A O 1
ATOM 6305 N N . LYS A 1 851 ? 32.668 -19.142 -54.272 1.00 91.00 851 LYS A N 1
ATOM 6306 C CA . LYS A 1 851 ? 32.099 -20.322 -53.587 1.00 91.00 851 LYS A CA 1
ATOM 6307 C C . LYS A 1 851 ? 32.990 -20.790 -52.442 1.00 91.00 851 LYS A C 1
ATOM 6309 O O . LYS A 1 851 ? 32.501 -21.254 -51.411 1.00 91.00 851 LYS A O 1
ATOM 6314 N N . THR A 1 852 ? 34.302 -20.734 -52.655 1.00 89.56 852 THR A N 1
ATOM 6315 C CA . THR A 1 852 ? 35.318 -21.135 -51.671 1.00 89.56 852 THR A CA 1
ATOM 6316 C C . THR A 1 852 ? 35.978 -19.943 -50.987 1.00 89.56 852 THR A C 1
ATOM 6318 O O . THR A 1 852 ? 36.660 -20.141 -49.986 1.00 89.56 852 THR A O 1
ATOM 6321 N N . GLU A 1 853 ? 35.730 -18.736 -51.499 1.00 89.81 853 GLU A N 1
ATOM 6322 C CA . GLU A 1 853 ? 36.430 -17.484 -51.204 1.00 89.81 853 GLU A CA 1
ATOM 6323 C C . GLU A 1 853 ? 37.918 -17.498 -51.570 1.00 89.81 853 GLU A C 1
ATOM 6325 O O . GLU A 1 853 ? 38.664 -16.644 -51.105 1.00 89.81 853 GLU A O 1
ATOM 6330 N N . GLU A 1 854 ? 38.366 -18.454 -52.385 1.00 89.88 854 GLU A N 1
ATOM 6331 C CA . GLU A 1 854 ? 39.773 -18.625 -52.745 1.00 89.88 854 GLU A CA 1
ATOM 6332 C C . GLU A 1 854 ? 40.224 -17.588 -53.782 1.00 89.88 854 GLU A C 1
ATOM 6334 O O . GLU A 1 854 ? 39.519 -17.293 -54.752 1.00 89.88 854 GLU A O 1
ATOM 6339 N N . LEU A 1 855 ? 41.418 -17.044 -53.563 1.00 87.94 855 LEU A N 1
ATOM 6340 C CA . LEU A 1 855 ? 42.112 -16.119 -54.448 1.00 87.94 855 LEU A CA 1
ATOM 6341 C C . LEU A 1 855 ? 43.283 -16.853 -55.103 1.00 87.94 855 LEU A C 1
ATOM 6343 O O . LEU A 1 855 ? 44.101 -17.433 -54.395 1.00 87.94 855 LEU A O 1
ATOM 6347 N N . ASP A 1 856 ? 43.394 -16.787 -56.427 1.00 87.88 856 ASP A N 1
ATOM 6348 C CA . ASP A 1 856 ? 44.577 -17.205 -57.188 1.00 87.88 856 ASP A CA 1
ATOM 6349 C C . ASP A 1 856 ? 44.853 -16.148 -58.262 1.00 87.88 856 ASP A C 1
ATOM 6351 O O . ASP A 1 856 ? 44.333 -16.208 -59.377 1.00 87.88 856 ASP A O 1
ATOM 6355 N N . LEU A 1 857 ? 45.629 -15.121 -57.907 1.00 85.31 857 LEU A N 1
ATOM 6356 C CA . LEU A 1 857 ? 45.884 -13.973 -58.779 1.00 85.31 857 LEU A CA 1
ATOM 6357 C C . LEU A 1 857 ? 47.379 -13.782 -59.019 1.00 85.31 857 LEU A C 1
ATOM 6359 O O . LEU A 1 857 ? 48.148 -13.537 -58.097 1.00 85.31 857 LEU A O 1
ATOM 6363 N N . GLY A 1 858 ? 47.799 -13.807 -60.279 1.00 83.38 858 GLY A N 1
ATOM 6364 C CA . GLY A 1 858 ? 49.135 -13.424 -60.724 1.00 83.38 858 GLY A CA 1
ATOM 6365 C C . GLY A 1 858 ? 49.172 -11.986 -61.247 1.00 83.38 858 GLY A C 1
ATOM 6366 O O . GLY A 1 858 ? 48.391 -11.623 -62.122 1.00 83.38 858 GLY A O 1
ATOM 6367 N N . ILE A 1 859 ? 50.118 -11.176 -60.770 1.00 80.56 859 ILE A N 1
ATOM 6368 C CA . ILE A 1 859 ? 50.369 -9.804 -61.228 1.00 80.56 859 ILE A CA 1
ATOM 6369 C C . ILE A 1 859 ? 51.743 -9.736 -61.897 1.00 80.56 859 ILE A C 1
ATOM 6371 O O . ILE A 1 859 ? 52.771 -10.016 -61.269 1.00 80.56 859 ILE A O 1
ATOM 6375 N N . HIS A 1 860 ? 51.782 -9.316 -63.165 1.00 76.88 860 HIS A N 1
ATOM 6376 C CA . HIS A 1 860 ? 53.024 -9.170 -63.921 1.00 76.88 860 HIS A CA 1
ATOM 6377 C C . HIS A 1 860 ? 53.251 -7.735 -64.450 1.00 76.88 860 HIS A C 1
ATOM 6379 O O . HIS A 1 860 ? 52.430 -7.209 -65.209 1.00 76.88 860 HIS A O 1
ATOM 6385 N N . PRO A 1 861 ? 54.390 -7.093 -64.126 1.00 75.38 861 PRO A N 1
ATOM 6386 C CA . PRO A 1 861 ? 54.746 -5.784 -64.677 1.00 75.38 861 PRO A CA 1
ATOM 6387 C C . PRO A 1 861 ? 55.336 -5.877 -66.091 1.00 75.38 861 PRO A C 1
ATOM 6389 O O . PRO A 1 861 ? 56.077 -6.808 -66.424 1.00 75.38 861 PRO A O 1
ATOM 6392 N N . LYS A 1 862 ? 55.080 -4.850 -66.906 1.00 77.62 862 LYS A N 1
ATOM 6393 C CA . LYS A 1 862 ? 55.710 -4.593 -68.208 1.00 77.62 862 LYS A CA 1
ATOM 6394 C C . LYS A 1 862 ? 56.256 -3.152 -68.260 1.00 77.62 862 LYS A C 1
ATOM 6396 O O . LYS A 1 862 ? 55.468 -2.211 -68.159 1.00 77.62 862 LYS A O 1
ATOM 6401 N N . PRO A 1 863 ? 57.578 -2.947 -68.436 1.00 74.50 863 PRO A N 1
ATOM 6402 C CA . PRO A 1 863 ? 58.172 -1.610 -68.543 1.00 74.50 863 PRO A CA 1
ATOM 6403 C C . PRO A 1 863 ? 57.723 -0.849 -69.801 1.00 74.50 863 PRO A C 1
ATOM 6405 O O . PRO A 1 863 ? 57.685 -1.419 -70.896 1.00 74.50 863 PRO A O 1
ATOM 6408 N N . ARG A 1 864 ? 57.469 0.459 -69.672 1.00 77.12 864 ARG A N 1
ATOM 6409 C CA . ARG A 1 864 ? 57.017 1.332 -70.774 1.00 77.12 864 ARG A CA 1
ATOM 6410 C C . ARG A 1 864 ? 58.160 2.000 -71.543 1.00 77.12 864 ARG A C 1
ATOM 6412 O O . ARG A 1 864 ? 58.039 2.226 -72.747 1.00 77.12 864 ARG A O 1
ATOM 6419 N N . SER A 1 865 ? 59.309 2.245 -70.910 1.00 73.50 865 SER A N 1
ATOM 6420 C CA . SER A 1 865 ? 60.483 2.817 -71.591 1.00 73.50 865 SER A CA 1
ATOM 6421 C C . SER A 1 865 ? 61.097 1.843 -72.606 1.00 73.50 865 SER A C 1
ATOM 6423 O O . SER A 1 865 ? 61.393 0.691 -72.278 1.00 73.50 865 SER A O 1
ATOM 6425 N N . ALA A 1 866 ? 61.352 2.321 -73.831 1.00 63.84 866 ALA A N 1
ATOM 6426 C CA . ALA A 1 866 ? 61.948 1.528 -74.911 1.00 63.84 866 ALA A CA 1
ATOM 6427 C C . ALA A 1 866 ? 63.331 0.960 -74.535 1.00 63.84 866 ALA A C 1
ATOM 6429 O O . ALA A 1 866 ? 63.636 -0.180 -74.874 1.00 63.84 866 ALA A O 1
ATOM 6430 N N . VAL A 1 867 ? 64.140 1.712 -73.777 1.00 61.34 867 VAL A N 1
ATOM 6431 C CA . VAL A 1 867 ? 65.457 1.253 -73.296 1.00 61.34 867 VAL A CA 1
ATOM 6432 C C . VAL A 1 867 ? 65.305 0.281 -72.120 1.00 61.34 867 VAL A C 1
ATOM 6434 O O . VAL A 1 867 ? 65.945 -0.767 -72.116 1.00 61.34 867 VAL A O 1
ATOM 6437 N N . GLY A 1 868 ? 64.398 0.567 -71.177 1.00 59.22 868 GLY A N 1
ATOM 6438 C CA . GLY A 1 868 ? 64.134 -0.295 -70.015 1.00 59.22 868 GLY A CA 1
ATOM 6439 C C . GLY A 1 868 ? 63.568 -1.671 -70.386 1.00 59.22 868 GLY A C 1
ATOM 6440 O O . GLY A 1 868 ? 63.946 -2.678 -69.795 1.00 59.22 868 GLY A O 1
ATOM 6441 N N . SER A 1 869 ? 62.743 -1.755 -71.437 1.00 58.84 869 SER A N 1
ATOM 6442 C CA . SER A 1 869 ? 62.196 -3.028 -71.938 1.00 58.84 869 SER A CA 1
ATOM 6443 C C . SER A 1 869 ? 63.266 -4.014 -72.445 1.00 58.84 869 SER A C 1
ATOM 6445 O O . SER A 1 869 ? 63.036 -5.226 -72.439 1.00 58.84 869 SER A O 1
ATOM 6447 N N . LEU A 1 870 ? 64.441 -3.502 -72.842 1.00 55.38 870 LEU A N 1
ATOM 6448 C CA . LEU A 1 870 ? 65.556 -4.267 -73.411 1.00 55.38 870 LEU A CA 1
ATOM 6449 C C . LEU A 1 870 ? 66.603 -4.688 -72.365 1.00 55.38 870 LEU A C 1
ATOM 6451 O O . LEU A 1 870 ? 67.315 -5.665 -72.595 1.00 55.38 870 LEU A O 1
ATOM 6455 N N . THR A 1 871 ? 66.714 -3.969 -71.241 1.00 51.00 871 THR A N 1
ATOM 6456 C CA . THR A 1 871 ? 67.797 -4.149 -70.252 1.00 51.00 871 THR A CA 1
ATOM 6457 C C . THR A 1 871 ? 67.345 -4.704 -68.903 1.00 51.00 871 THR A C 1
ATOM 6459 O O . THR A 1 871 ? 68.185 -5.173 -68.137 1.00 51.00 871 THR A O 1
ATOM 6462 N N . ASP A 1 872 ? 66.050 -4.664 -68.589 1.00 54.34 872 ASP A N 1
ATOM 6463 C CA . ASP A 1 872 ? 65.577 -4.904 -67.226 1.00 54.34 872 ASP A CA 1
ATOM 6464 C C . ASP A 1 872 ? 65.075 -6.345 -67.007 1.00 54.34 872 ASP A C 1
ATOM 6466 O O . ASP A 1 872 ? 63.912 -6.690 -67.231 1.00 54.34 872 ASP A O 1
ATOM 6470 N N . ILE A 1 873 ? 65.995 -7.227 -66.596 1.00 52.62 873 ILE A N 1
ATOM 6471 C CA . ILE A 1 873 ? 65.718 -8.636 -66.245 1.00 52.62 873 ILE A CA 1
ATOM 6472 C C . ILE A 1 873 ? 65.126 -8.737 -64.817 1.00 52.62 873 ILE A C 1
ATOM 6474 O O . ILE A 1 873 ? 64.518 -9.749 -64.464 1.00 52.62 873 ILE A O 1
ATOM 6478 N N . GLY A 1 874 ? 65.256 -7.686 -63.992 1.00 52.53 874 GLY A N 1
ATOM 6479 C CA . GLY A 1 874 ? 64.877 -7.676 -62.572 1.00 52.53 874 GLY A CA 1
ATOM 6480 C C . GLY A 1 874 ? 63.375 -7.547 -62.298 1.00 52.53 874 GLY A C 1
ATOM 6481 O O . GLY A 1 874 ? 62.891 -8.090 -61.304 1.00 52.53 874 GLY A O 1
ATOM 6482 N N . LEU A 1 875 ? 62.627 -6.903 -63.199 1.00 51.34 875 LEU A N 1
ATOM 6483 C CA . LEU A 1 875 ? 61.179 -6.686 -63.070 1.00 51.34 875 LEU A CA 1
ATOM 6484 C C . LEU A 1 875 ? 60.336 -7.912 -63.467 1.00 51.34 875 LEU A C 1
ATOM 6486 O O . LEU A 1 875 ? 59.126 -7.901 -63.320 1.00 51.34 875 LEU A O 1
ATOM 6490 N N . ALA A 1 876 ? 60.929 -9.012 -63.938 1.00 53.03 876 ALA A N 1
ATOM 6491 C CA . ALA A 1 876 ? 60.173 -10.153 -64.468 1.00 53.03 876 ALA A CA 1
ATOM 6492 C C . ALA A 1 876 ? 59.475 -11.048 -63.415 1.00 53.03 876 ALA A C 1
ATOM 6494 O O . ALA A 1 876 ? 58.861 -12.048 -63.807 1.00 53.03 876 ALA A O 1
ATOM 6495 N N . LYS A 1 877 ? 59.570 -10.735 -62.116 1.00 58.94 877 LYS A N 1
ATOM 6496 C CA . LYS A 1 877 ? 59.012 -11.551 -61.023 1.00 58.94 877 LYS A CA 1
ATOM 6497 C C . LYS A 1 877 ? 57.486 -11.407 -60.968 1.00 58.94 877 LYS A C 1
ATOM 6499 O O . LYS A 1 877 ? 56.985 -10.299 -60.817 1.00 58.94 877 LYS A O 1
ATOM 6504 N N . LEU A 1 878 ? 56.777 -12.526 -61.125 1.00 65.75 878 LEU A N 1
ATOM 6505 C CA . LEU A 1 878 ? 55.324 -12.612 -60.961 1.00 65.75 878 LEU A CA 1
ATOM 6506 C C . LEU A 1 878 ? 55.003 -12.523 -59.463 1.00 65.75 878 LEU A C 1
ATOM 6508 O O . LEU A 1 878 ? 55.558 -13.297 -58.680 1.00 65.75 878 LEU A O 1
ATOM 6512 N N . ILE A 1 879 ? 54.161 -11.569 -59.070 1.00 74.06 879 ILE A N 1
ATOM 6513 C CA . ILE A 1 879 ? 53.597 -11.515 -57.715 1.00 74.06 879 ILE A CA 1
ATOM 6514 C C . ILE A 1 879 ? 52.346 -12.386 -57.737 1.00 74.06 879 ILE A C 1
ATOM 6516 O O . ILE A 1 879 ? 51.524 -12.215 -58.630 1.00 74.06 879 ILE A O 1
ATOM 6520 N N . HIS A 1 880 ? 52.211 -13.309 -56.795 1.00 80.31 880 HIS A N 1
ATOM 6521 C CA . HIS A 1 880 ? 51.040 -14.169 -56.675 1.00 80.31 880 HIS A CA 1
ATOM 6522 C C . HIS A 1 880 ? 50.287 -13.835 -55.383 1.00 80.31 880 HIS A C 1
ATOM 6524 O O . HIS A 1 880 ? 50.908 -13.688 -54.330 1.00 80.31 880 HIS A O 1
ATOM 6530 N N . ILE A 1 881 ? 48.970 -13.685 -55.472 1.00 82.75 881 ILE A N 1
ATOM 6531 C CA . ILE A 1 881 ? 48.063 -13.449 -54.352 1.00 82.75 881 ILE A CA 1
ATOM 6532 C C . ILE A 1 881 ? 47.194 -14.701 -54.221 1.00 82.75 881 ILE A C 1
ATOM 6534 O O . ILE A 1 881 ? 46.374 -14.969 -55.096 1.00 82.75 881 ILE A O 1
ATOM 6538 N N . GLY A 1 882 ? 47.436 -15.454 -53.151 1.00 80.62 882 GLY A N 1
ATOM 6539 C CA . GLY A 1 882 ? 46.768 -16.704 -52.798 1.00 80.62 882 GLY A CA 1
ATOM 6540 C C . GLY A 1 882 ? 45.923 -16.571 -51.524 1.00 80.62 882 GLY A C 1
ATOM 6541 O O . GLY A 1 882 ? 45.925 -15.521 -50.881 1.00 80.62 882 GLY A O 1
ATOM 6542 N N . GLY A 1 883 ? 45.312 -17.657 -51.052 1.00 83.31 883 GLY A N 1
ATOM 6543 C CA . GLY A 1 883 ? 44.577 -17.690 -49.775 1.00 83.31 883 GLY A CA 1
ATOM 6544 C C . GLY A 1 883 ? 43.082 -17.424 -49.952 1.00 83.31 883 GLY A C 1
ATOM 6545 O O . GLY A 1 883 ? 42.547 -17.686 -51.025 1.00 83.31 883 GLY A O 1
ATOM 6546 N N . THR A 1 884 ? 42.398 -16.937 -48.914 1.00 88.62 884 THR A N 1
ATOM 6547 C CA . THR A 1 884 ? 40.956 -16.627 -48.976 1.00 88.62 884 THR A CA 1
ATOM 6548 C C . THR A 1 884 ? 40.695 -15.119 -48.964 1.00 88.62 884 THR A C 1
ATOM 6550 O O . THR A 1 884 ? 41.578 -14.339 -48.614 1.00 88.62 884 THR A O 1
ATOM 6553 N N . LEU A 1 885 ? 39.477 -14.680 -49.299 1.00 86.00 885 LEU A N 1
ATOM 6554 C CA . LEU A 1 885 ? 39.064 -13.271 -49.208 1.00 86.00 885 LEU A CA 1
ATOM 6555 C C . LEU A 1 885 ? 39.246 -12.687 -47.800 1.00 86.00 885 LEU A C 1
ATOM 6557 O O . LEU A 1 885 ? 39.608 -11.519 -47.666 1.00 86.00 885 LEU A O 1
ATOM 6561 N N . ALA A 1 886 ? 39.005 -13.486 -46.759 1.00 83.69 886 ALA A N 1
ATOM 6562 C CA . ALA A 1 886 ? 39.175 -13.063 -45.372 1.00 83.69 886 ALA A CA 1
ATOM 6563 C C . ALA A 1 886 ? 40.650 -12.973 -44.944 1.00 83.69 886 ALA A C 1
ATOM 6565 O O . ALA A 1 886 ? 40.996 -12.145 -44.101 1.00 83.69 886 ALA A O 1
ATOM 6566 N N . GLU A 1 887 ? 41.516 -13.814 -45.513 1.00 81.69 887 GLU A N 1
ATOM 6567 C CA . GLU A 1 887 ? 42.940 -13.896 -45.174 1.00 81.69 887 GLU A CA 1
ATOM 6568 C C . GLU A 1 887 ? 43.798 -14.020 -46.455 1.00 81.69 887 GLU A C 1
ATOM 6570 O O . GLU A 1 887 ? 44.352 -15.089 -46.744 1.00 81.69 887 GLU A O 1
ATOM 6575 N N . PRO A 1 888 ? 43.923 -12.940 -47.256 1.00 79.25 888 PRO A N 1
ATOM 6576 C CA . PRO A 1 888 ? 44.721 -12.961 -48.477 1.00 79.25 888 PRO A CA 1
ATOM 6577 C C . PRO A 1 888 ? 46.218 -13.045 -48.153 1.00 79.25 888 PRO A C 1
ATOM 6579 O O . PRO A 1 888 ? 46.725 -12.389 -47.242 1.00 79.25 888 PRO A O 1
ATOM 6582 N N . SER A 1 889 ? 46.961 -13.817 -48.943 1.00 78.19 889 SER A N 1
ATOM 6583 C CA . SER A 1 889 ? 48.402 -14.040 -48.783 1.00 78.19 889 SER A CA 1
ATOM 6584 C C . SER A 1 889 ? 49.162 -13.645 -50.049 1.00 78.19 889 SER A C 1
ATOM 6586 O O . SER A 1 889 ? 48.748 -13.965 -51.156 1.00 78.19 889 SER A O 1
ATOM 6588 N N . ILE A 1 890 ? 50.287 -12.937 -49.908 1.00 74.06 890 ILE A N 1
ATOM 6589 C CA . ILE A 1 890 ? 51.087 -12.455 -51.047 1.00 74.06 890 ILE A CA 1
ATOM 6590 C C . ILE A 1 890 ? 52.420 -13.208 -51.081 1.00 74.06 890 ILE A C 1
ATOM 6592 O O . ILE A 1 890 ? 53.185 -13.186 -50.116 1.00 74.06 890 ILE A O 1
ATOM 6596 N N . GLY A 1 891 ? 52.727 -13.843 -52.209 1.00 70.88 891 GLY A N 1
ATOM 6597 C CA . GLY A 1 891 ? 53.925 -14.652 -52.413 1.00 70.88 891 GLY A CA 1
ATOM 6598 C C . GLY A 1 891 ? 54.530 -14.519 -53.812 1.00 70.88 891 GLY A C 1
ATOM 6599 O O . GLY A 1 891 ? 54.095 -13.732 -54.651 1.00 70.88 891 GLY A O 1
ATOM 6600 N N . ILE A 1 892 ? 55.581 -15.301 -54.055 1.00 66.62 892 ILE A N 1
ATOM 6601 C CA . ILE A 1 892 ? 56.156 -15.523 -55.388 1.00 66.62 892 ILE A CA 1
ATOM 6602 C C . ILE A 1 892 ? 55.977 -17.009 -55.690 1.00 66.62 892 ILE A C 1
ATOM 6604 O O . ILE A 1 892 ? 56.449 -17.829 -54.902 1.00 66.62 892 ILE A O 1
ATOM 6608 N N . ASP A 1 893 ? 55.363 -17.360 -56.820 1.00 60.75 893 ASP A N 1
ATOM 6609 C CA . ASP A 1 893 ? 55.252 -18.760 -57.239 1.00 60.75 893 ASP A CA 1
ATOM 6610 C C . ASP A 1 893 ? 56.565 -19.247 -57.910 1.00 60.75 893 ASP A C 1
ATOM 6612 O O . ASP A 1 893 ? 56.952 -18.748 -58.979 1.00 60.75 893 ASP A O 1
ATOM 6616 N N . PRO A 1 894 ? 57.288 -20.222 -57.318 1.00 58.31 894 PRO A N 1
ATOM 6617 C CA . PRO A 1 894 ? 58.497 -20.791 -57.910 1.00 58.31 894 PRO A CA 1
ATOM 6618 C C . PRO A 1 894 ? 58.250 -21.603 -59.199 1.00 58.31 894 PRO A C 1
ATOM 6620 O O . PRO A 1 894 ? 59.173 -21.721 -60.012 1.00 58.31 894 PRO A O 1
ATOM 6623 N N . ALA A 1 895 ? 57.048 -22.145 -59.431 1.00 60.03 895 ALA A N 1
ATOM 6624 C CA . ALA A 1 895 ? 56.715 -22.933 -60.622 1.00 60.03 895 ALA A CA 1
ATOM 6625 C C . ALA A 1 895 ? 56.557 -22.055 -61.877 1.00 60.03 895 ALA A C 1
ATOM 6627 O O . ALA A 1 895 ? 57.099 -22.381 -62.942 1.00 60.03 895 ALA A O 1
ATOM 6628 N N . ASP A 1 896 ? 55.904 -20.901 -61.747 1.00 58.41 896 ASP A N 1
ATOM 6629 C CA . ASP A 1 896 ? 55.766 -19.928 -62.835 1.00 58.41 896 ASP A CA 1
ATOM 6630 C C . ASP A 1 896 ? 57.068 -19.178 -63.127 1.00 58.41 896 ASP A C 1
ATOM 6632 O O . ASP A 1 896 ? 57.400 -18.927 -64.293 1.00 58.41 896 ASP A O 1
ATOM 6636 N N . MET A 1 897 ? 57.889 -18.926 -62.100 1.00 57.06 897 MET A N 1
ATOM 6637 C CA . MET A 1 897 ? 59.277 -18.504 -62.304 1.00 57.06 897 MET A CA 1
ATOM 6638 C C . MET A 1 897 ? 60.048 -19.528 -63.158 1.00 57.06 897 MET A C 1
ATOM 6640 O O . MET A 1 897 ? 60.739 -19.133 -64.098 1.00 57.06 897 MET A O 1
ATOM 6644 N N . ALA A 1 898 ? 59.903 -20.834 -62.903 1.00 55.25 898 ALA A N 1
ATOM 6645 C CA . ALA A 1 898 ? 60.597 -21.879 -63.660 1.00 55.25 898 ALA A CA 1
ATOM 6646 C C . ALA A 1 898 ? 60.148 -21.970 -65.134 1.00 55.25 898 ALA A C 1
ATOM 6648 O O . ALA A 1 898 ? 61.002 -22.077 -66.017 1.00 55.25 898 ALA A O 1
ATOM 6649 N N . LYS A 1 899 ? 58.844 -21.861 -65.436 1.00 59.59 899 LYS A N 1
ATOM 6650 C CA . LYS A 1 899 ? 58.328 -21.797 -66.824 1.00 59.59 899 LYS A CA 1
ATOM 6651 C C . LYS A 1 899 ? 58.839 -20.567 -67.575 1.00 59.59 899 LYS A C 1
ATOM 6653 O O . LYS A 1 899 ? 59.275 -2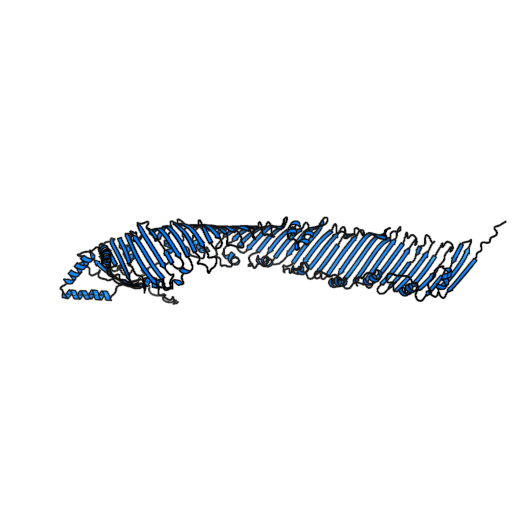0.683 -68.722 1.00 59.59 899 LYS A O 1
ATOM 6658 N N . LYS A 1 900 ? 58.828 -19.401 -66.924 1.00 54.50 900 LYS A N 1
ATOM 6659 C CA . LYS A 1 900 ? 59.300 -18.139 -67.510 1.00 54.50 900 LYS A CA 1
ATOM 6660 C C . LYS A 1 900 ? 60.814 -18.143 -67.727 1.00 54.50 900 LYS A C 1
ATOM 6662 O O . LYS A 1 900 ? 61.279 -17.561 -68.695 1.00 54.50 900 LYS A O 1
ATOM 6667 N N . TYR A 1 901 ? 61.590 -18.839 -66.890 1.00 52.91 901 TYR A N 1
ATOM 6668 C CA . TYR A 1 901 ? 63.021 -19.076 -67.127 1.00 52.91 901 TYR A CA 1
ATOM 6669 C C . TYR A 1 901 ? 63.296 -20.151 -68.192 1.00 52.91 901 TYR A C 1
ATOM 6671 O O . TYR A 1 901 ? 64.302 -20.065 -68.896 1.00 52.91 901 TYR A O 1
ATOM 6679 N N . ALA A 1 902 ? 62.399 -21.123 -68.380 1.00 51.66 902 ALA A N 1
ATOM 6680 C CA . ALA A 1 902 ? 62.512 -22.117 -69.446 1.00 51.66 902 ALA A CA 1
ATOM 6681 C C . ALA A 1 902 ? 62.335 -21.501 -70.848 1.00 51.66 902 ALA A C 1
ATOM 6683 O O . ALA A 1 902 ? 63.072 -21.881 -71.763 1.00 51.66 902 ALA A O 1
ATOM 6684 N N . SER A 1 903 ? 61.447 -20.511 -71.029 1.00 54.56 903 SER A N 1
ATOM 6685 C CA . SER A 1 903 ? 61.291 -19.806 -72.317 1.00 54.56 903 SER A CA 1
ATOM 6686 C C . SER A 1 903 ? 62.557 -19.047 -72.741 1.00 54.56 903 SER A C 1
ATOM 6688 O O . SER A 1 903 ? 62.834 -18.960 -73.938 1.00 54.56 903 SER A O 1
ATOM 6690 N N . TYR A 1 904 ? 63.413 -18.629 -71.795 1.00 50.41 904 TYR A N 1
ATOM 6691 C CA . TYR A 1 904 ? 64.712 -18.026 -72.123 1.00 50.41 904 TYR A CA 1
ATOM 6692 C C . TYR A 1 904 ? 65.650 -18.969 -72.889 1.00 50.41 904 TYR A C 1
ATOM 6694 O O . TYR A 1 904 ? 66.446 -18.510 -73.711 1.00 50.41 904 TYR A O 1
ATOM 6702 N N . SER A 1 905 ? 65.532 -20.285 -72.685 1.00 47.41 905 SER A N 1
ATOM 6703 C CA . SER A 1 905 ? 66.317 -21.277 -73.433 1.00 47.41 905 SER A CA 1
ATOM 6704 C C . SER A 1 905 ? 65.859 -21.431 -74.892 1.00 47.41 905 SER A C 1
ATOM 6706 O O . SER A 1 905 ? 66.671 -21.766 -75.756 1.00 47.41 905 SER A O 1
ATOM 6708 N N . ALA A 1 906 ? 64.598 -21.100 -75.205 1.00 51.44 906 ALA A N 1
ATOM 6709 C CA . ALA A 1 906 ? 64.055 -21.150 -76.563 1.00 51.44 906 ALA A CA 1
ATOM 6710 C C . ALA A 1 906 ? 64.553 -19.991 -77.453 1.00 51.44 906 ALA A C 1
ATOM 6712 O O . ALA A 1 906 ? 64.675 -20.158 -78.668 1.00 51.44 906 ALA A O 1
ATOM 6713 N N . TYR A 1 907 ? 64.928 -18.842 -76.875 1.00 53.56 907 TYR A N 1
ATOM 6714 C CA . TYR A 1 907 ? 65.493 -17.707 -77.627 1.00 53.56 907 TYR A CA 1
ATOM 6715 C C . TYR A 1 907 ? 66.905 -17.975 -78.176 1.00 53.56 907 TYR A C 1
ATOM 6717 O O . TYR A 1 907 ? 67.340 -17.314 -79.124 1.00 53.56 907 TYR A O 1
ATOM 6725 N N . ILE A 1 908 ? 67.616 -18.967 -77.627 1.00 50.94 908 ILE A N 1
ATOM 6726 C CA . ILE A 1 908 ? 68.952 -19.372 -78.091 1.00 50.94 908 ILE A CA 1
ATOM 6727 C C . ILE A 1 908 ? 68.869 -20.040 -79.476 1.00 50.94 908 ILE A C 1
ATOM 6729 O O . ILE A 1 908 ? 69.762 -19.853 -80.301 1.00 50.94 908 ILE A O 1
ATOM 6733 N N . ALA A 1 909 ? 67.769 -20.736 -79.790 1.00 50.31 909 ALA A N 1
ATOM 6734 C CA . ALA A 1 909 ? 67.572 -21.394 -81.086 1.00 50.31 909 ALA A CA 1
ATOM 6735 C C . ALA A 1 909 ? 67.253 -20.419 -82.241 1.00 50.31 909 ALA A C 1
ATOM 6737 O O . ALA A 1 909 ? 67.393 -20.784 -83.406 1.00 50.31 909 ALA A O 1
ATOM 6738 N N . THR A 1 910 ? 66.853 -19.178 -81.936 1.00 56.50 910 THR A N 1
ATOM 6739 C CA . THR A 1 910 ? 66.434 -18.154 -82.917 1.00 56.50 910 THR A CA 1
ATOM 6740 C C . THR A 1 910 ? 67.414 -16.981 -83.036 1.00 56.50 910 THR A C 1
ATOM 6742 O O . THR A 1 910 ? 67.136 -16.003 -83.732 1.00 56.50 910 THR A O 1
ATOM 6745 N N . GLY A 1 911 ? 68.570 -17.053 -82.363 1.00 51.53 911 GLY A N 1
ATOM 6746 C CA . GLY A 1 911 ? 69.578 -15.987 -82.373 1.00 51.53 911 GLY A CA 1
ATOM 6747 C C . GLY A 1 911 ? 69.147 -14.711 -81.639 1.00 51.53 911 GLY A C 1
ATOM 6748 O O . GLY A 1 911 ? 69.643 -13.634 -81.957 1.00 51.53 911 GLY A O 1
ATOM 6749 N N . GLY A 1 912 ? 68.205 -14.803 -80.692 1.00 56.78 912 GLY A N 1
ATOM 6750 C CA . GLY A 1 912 ? 67.739 -13.665 -79.888 1.00 56.78 912 GLY A CA 1
ATOM 6751 C C . GLY A 1 912 ? 66.778 -12.701 -80.599 1.00 56.78 912 GLY A C 1
ATOM 6752 O O . GLY A 1 912 ? 66.237 -11.806 -79.953 1.00 56.78 912 GLY A O 1
ATOM 6753 N N . LEU A 1 913 ? 66.493 -12.889 -81.895 1.00 59.66 913 LEU A N 1
ATOM 6754 C CA . LEU A 1 913 ? 65.549 -12.039 -82.638 1.00 59.66 913 LEU A CA 1
ATOM 6755 C C . LEU A 1 913 ? 64.101 -12.206 -82.154 1.00 59.66 913 LEU A C 1
ATOM 6757 O O . LEU A 1 913 ? 63.367 -11.224 -82.094 1.00 59.66 913 LEU A O 1
ATOM 6761 N N . SER A 1 914 ? 63.697 -13.417 -81.755 1.00 61.38 914 SER A N 1
ATOM 6762 C CA . SER A 1 914 ? 62.366 -13.657 -81.177 1.00 61.38 914 SER A CA 1
ATOM 6763 C C . SER A 1 914 ? 62.190 -12.981 -79.815 1.00 61.38 914 SER A C 1
ATOM 6765 O O . SER A 1 914 ? 61.115 -12.465 -79.542 1.00 61.38 914 SER A O 1
ATOM 6767 N N . PHE A 1 915 ? 63.254 -1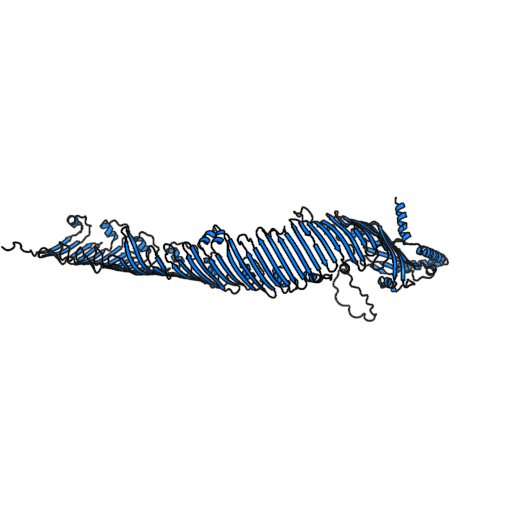2.903 -79.006 1.00 64.31 915 PHE A N 1
ATOM 6768 C CA . PHE A 1 915 ? 63.251 -12.155 -77.745 1.00 64.31 915 PHE A CA 1
ATOM 6769 C C . PHE A 1 915 ? 63.082 -10.650 -77.988 1.00 64.31 915 PHE A C 1
ATOM 6771 O O . PHE A 1 915 ? 62.273 -10.005 -77.332 1.00 64.31 915 PHE A O 1
ATOM 6778 N N . LEU A 1 916 ? 63.794 -10.087 -78.972 1.00 64.50 916 LEU A N 1
ATOM 6779 C CA . LEU A 1 916 ? 63.642 -8.678 -79.350 1.00 64.50 916 LEU A CA 1
ATOM 6780 C C . LEU A 1 916 ? 62.248 -8.379 -79.924 1.00 64.50 916 LEU A C 1
ATOM 6782 O O . LEU A 1 916 ? 61.678 -7.342 -79.600 1.00 64.50 916 LEU A O 1
ATOM 6786 N N . ALA A 1 917 ? 61.678 -9.284 -80.727 1.00 66.12 917 ALA A N 1
ATOM 6787 C CA . ALA A 1 917 ? 60.318 -9.150 -81.251 1.00 66.12 917 ALA A CA 1
ATOM 6788 C C . ALA A 1 917 ? 59.256 -9.214 -80.137 1.00 66.12 917 ALA A C 1
ATOM 6790 O O . ALA A 1 917 ? 58.336 -8.401 -80.132 1.00 66.12 917 ALA A O 1
ATOM 6791 N N . GLU A 1 918 ? 59.409 -10.124 -79.171 1.00 69.75 918 GLU A N 1
ATOM 6792 C CA . GLU A 1 918 ? 58.537 -10.234 -77.996 1.00 69.75 918 GLU A CA 1
ATOM 6793 C C . GLU A 1 918 ? 58.654 -9.004 -77.088 1.00 69.75 918 GLU A C 1
ATOM 6795 O O . GLU A 1 918 ? 57.638 -8.430 -76.714 1.00 69.75 918 GLU A O 1
ATOM 6800 N N . LYS A 1 919 ? 59.871 -8.508 -76.822 1.00 67.50 919 LYS A N 1
ATOM 6801 C CA . LYS A 1 919 ? 60.091 -7.277 -76.043 1.00 67.50 919 LYS A CA 1
ATOM 6802 C C . LYS A 1 919 ? 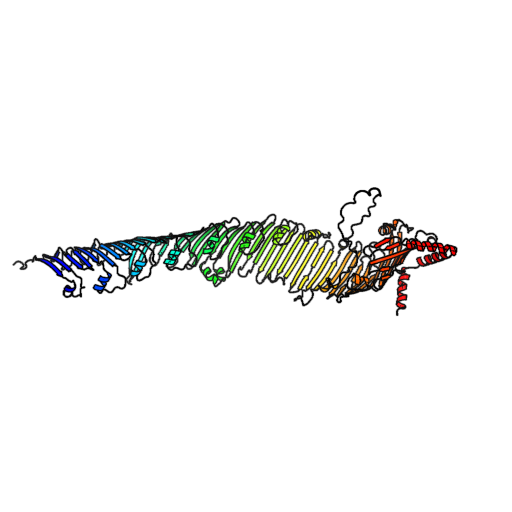59.570 -6.022 -76.739 1.00 67.50 919 LYS A C 1
ATOM 6804 O O . LYS A 1 919 ? 59.001 -5.160 -76.074 1.00 67.50 919 LYS A O 1
ATOM 6809 N N . MET A 1 920 ? 59.709 -5.919 -78.062 1.00 68.25 920 MET A N 1
ATOM 6810 C CA . MET A 1 920 ? 59.091 -4.842 -78.843 1.00 68.25 920 MET A CA 1
ATOM 6811 C C . MET A 1 920 ? 57.562 -4.929 -78.804 1.00 68.25 920 MET A C 1
ATOM 6813 O O . MET A 1 920 ? 56.902 -3.909 -78.624 1.00 68.25 920 MET A O 1
ATOM 6817 N N . PHE A 1 921 ? 56.991 -6.130 -78.929 1.00 73.44 921 PHE A N 1
ATOM 6818 C CA . PHE A 1 921 ? 55.549 -6.345 -78.824 1.00 73.44 921 PHE A CA 1
ATOM 6819 C C . PHE A 1 921 ? 55.024 -6.016 -77.420 1.00 73.44 921 PHE A C 1
ATOM 6821 O O . PHE A 1 921 ? 54.027 -5.312 -77.293 1.00 73.44 921 PHE A O 1
ATOM 6828 N N . ASP A 1 922 ? 55.724 -6.437 -76.368 1.00 71.38 922 ASP A N 1
ATOM 6829 C CA . ASP A 1 922 ? 55.407 -6.111 -74.978 1.00 71.38 922 ASP A CA 1
ATOM 6830 C C . ASP A 1 922 ? 55.519 -4.617 -74.682 1.00 71.38 922 ASP A C 1
ATOM 6832 O O . ASP A 1 922 ? 54.660 -4.083 -73.988 1.00 71.38 922 ASP A O 1
ATOM 6836 N N . ASN A 1 923 ? 56.522 -3.924 -75.229 1.00 74.06 923 ASN A N 1
ATOM 6837 C CA . ASN A 1 923 ? 56.659 -2.476 -75.082 1.00 74.06 923 ASN A CA 1
ATOM 6838 C C . ASN A 1 923 ? 55.540 -1.716 -75.818 1.00 74.06 923 ASN A C 1
ATOM 6840 O O . ASN A 1 923 ? 55.000 -0.752 -75.280 1.00 74.06 923 ASN A O 1
ATOM 6844 N N . VAL A 1 924 ? 55.136 -2.173 -77.011 1.00 75.31 924 VAL A N 1
ATOM 6845 C CA . VAL A 1 924 ? 53.960 -1.638 -77.722 1.00 75.31 924 VAL A CA 1
ATOM 6846 C C . VAL A 1 924 ? 52.684 -1.898 -76.926 1.00 75.31 924 VAL A C 1
ATOM 6848 O O . VAL A 1 924 ? 51.846 -1.006 -76.825 1.00 75.31 924 VAL A O 1
ATOM 6851 N N . GLN A 1 925 ? 52.528 -3.091 -76.347 1.00 75.75 925 GLN A N 1
ATOM 6852 C CA . GLN A 1 925 ? 51.378 -3.411 -75.506 1.00 75.75 925 GLN A CA 1
ATOM 6853 C C . GLN A 1 925 ? 51.352 -2.570 -74.230 1.00 75.75 925 GLN A C 1
ATOM 6855 O O . GLN A 1 925 ? 50.301 -2.031 -73.924 1.00 75.75 925 GLN A O 1
ATOM 6860 N N . ALA A 1 926 ? 52.478 -2.393 -73.536 1.00 72.12 926 ALA A N 1
ATOM 6861 C CA . ALA A 1 926 ? 52.578 -1.608 -72.302 1.00 72.12 926 ALA A CA 1
ATOM 6862 C C . ALA A 1 926 ? 52.373 -0.095 -72.506 1.00 72.12 926 ALA A C 1
ATOM 6864 O O . ALA A 1 926 ? 52.083 0.616 -71.557 1.00 72.12 926 ALA A O 1
ATOM 6865 N N . ASN A 1 927 ? 52.536 0.426 -73.726 1.00 78.00 927 ASN A N 1
ATOM 6866 C CA . ASN A 1 927 ? 52.318 1.848 -74.023 1.00 78.00 927 ASN A CA 1
ATOM 6867 C C . ASN A 1 927 ? 50.929 2.167 -74.590 1.00 78.00 927 ASN A C 1
ATOM 6869 O O . ASN A 1 927 ? 50.622 3.339 -74.809 1.00 78.00 927 ASN A O 1
ATOM 6873 N N . ARG A 1 928 ? 50.088 1.158 -74.846 1.00 81.88 928 ARG A N 1
ATOM 6874 C CA . ARG A 1 928 ? 48.665 1.389 -75.131 1.00 81.88 928 ARG A CA 1
ATOM 6875 C C . ARG A 1 928 ? 47.951 1.768 -73.838 1.00 81.88 928 ARG A C 1
ATOM 6877 O O . ARG A 1 928 ? 48.281 1.225 -72.794 1.00 81.88 928 ARG A O 1
ATOM 6884 N N . ASP A 1 929 ? 46.952 2.635 -73.943 1.00 82.75 929 ASP A N 1
ATOM 6885 C CA . ASP A 1 929 ? 46.035 2.963 -72.849 1.00 82.75 929 ASP A CA 1
ATOM 6886 C C . ASP A 1 929 ? 45.230 1.705 -72.470 1.00 82.75 929 ASP A C 1
ATOM 6888 O O . ASP A 1 929 ? 44.341 1.274 -73.217 1.00 82.75 929 ASP A O 1
ATOM 6892 N N . GLN A 1 930 ? 45.620 1.042 -71.375 1.00 82.50 930 GLN A N 1
ATOM 6893 C CA . GLN A 1 930 ? 45.024 -0.237 -70.986 1.00 82.50 930 GLN A CA 1
ATOM 6894 C C . GLN A 1 930 ? 43.592 -0.089 -70.505 1.00 82.50 930 GLN A C 1
ATOM 6896 O O . GLN A 1 930 ? 42.782 -0.964 -70.799 1.00 82.50 930 GLN A O 1
ATOM 6901 N N . CYS A 1 931 ? 43.267 1.008 -69.831 1.00 82.25 931 CYS A N 1
ATOM 6902 C CA . CYS A 1 931 ? 41.919 1.243 -69.341 1.00 82.25 931 CYS A CA 1
ATOM 6903 C C . CYS A 1 931 ? 40.950 1.472 -70.492 1.00 82.25 931 CYS A C 1
ATOM 6905 O O . CYS A 1 931 ? 39.962 0.748 -70.592 1.00 82.25 931 CYS A O 1
ATOM 6907 N N . LYS A 1 932 ? 41.290 2.325 -71.468 1.00 83.75 932 LYS A N 1
ATOM 6908 C CA . LYS A 1 932 ? 40.461 2.470 -72.676 1.00 83.75 932 LYS A CA 1
ATOM 6909 C C . LYS A 1 932 ? 40.365 1.192 -73.487 1.00 83.75 932 LYS A C 1
ATOM 6911 O O . LYS A 1 932 ? 39.317 0.931 -74.062 1.00 83.75 932 LYS A O 1
ATOM 6916 N N . ARG A 1 933 ? 41.428 0.383 -73.557 1.00 85.38 933 ARG A N 1
ATOM 6917 C CA . ARG A 1 933 ? 41.368 -0.923 -74.231 1.00 85.38 933 ARG A CA 1
ATOM 6918 C C . ARG A 1 933 ? 40.377 -1.858 -73.532 1.00 85.38 933 ARG A C 1
ATOM 6920 O O . ARG A 1 933 ? 39.504 -2.398 -74.198 1.00 85.38 933 ARG A O 1
ATOM 6927 N N . ILE A 1 934 ? 40.524 -2.040 -72.219 1.00 81.88 934 ILE A N 1
ATOM 6928 C CA . ILE A 1 934 ? 39.711 -2.967 -71.418 1.00 81.88 934 ILE A CA 1
ATOM 6929 C C . ILE A 1 934 ? 38.245 -2.511 -71.373 1.00 81.88 934 ILE A C 1
ATOM 6931 O O . ILE A 1 934 ? 37.352 -3.357 -71.461 1.00 81.88 934 ILE A O 1
ATOM 6935 N N . LEU A 1 935 ? 37.995 -1.199 -71.312 1.00 81.19 935 LEU A N 1
ATOM 6936 C CA . LEU A 1 935 ? 36.657 -0.616 -71.433 1.00 81.19 935 LEU A CA 1
ATOM 6937 C C . LEU A 1 935 ? 36.091 -0.779 -72.854 1.00 81.19 935 LEU A C 1
ATOM 6939 O O . LEU A 1 935 ? 34.974 -1.252 -72.999 1.00 81.19 935 LEU A O 1
ATOM 6943 N N . ALA A 1 936 ? 36.845 -0.491 -73.921 1.00 76.25 936 ALA A N 1
ATOM 6944 C CA . ALA A 1 936 ? 36.359 -0.618 -75.306 1.00 76.25 936 ALA A CA 1
ATOM 6945 C C . ALA A 1 936 ? 36.089 -2.070 -75.747 1.00 76.25 936 ALA A C 1
ATOM 6947 O O . ALA A 1 936 ? 35.329 -2.305 -76.691 1.00 76.25 936 ALA A O 1
ATOM 6948 N N . ASP A 1 937 ? 36.696 -3.057 -75.082 1.00 70.19 937 ASP A N 1
ATOM 6949 C CA . ASP A 1 937 ? 36.368 -4.468 -75.287 1.00 70.19 937 ASP A CA 1
ATOM 6950 C C . ASP A 1 937 ? 34.895 -4.769 -74.870 1.00 70.19 937 ASP A C 1
ATOM 6952 O O . ASP A 1 937 ? 34.304 -5.694 -75.423 1.00 70.19 937 ASP A O 1
ATOM 6956 N N . LEU A 1 938 ? 34.256 -3.949 -74.006 1.00 60.84 938 LEU A N 1
ATOM 6957 C CA . LEU A 1 938 ? 32.817 -4.037 -73.655 1.00 60.84 938 LEU A CA 1
ATOM 6958 C C . LEU A 1 938 ? 31.903 -3.768 -74.854 1.00 60.84 938 LEU A C 1
ATOM 6960 O O . LEU A 1 938 ? 30.974 -4.532 -75.124 1.00 60.84 938 LEU A O 1
ATOM 6964 N N . GLU A 1 939 ? 32.162 -2.678 -75.581 1.00 57.59 939 GLU A N 1
ATOM 6965 C CA . GLU A 1 939 ? 31.281 -2.210 -76.659 1.00 57.59 939 GLU A CA 1
ATOM 6966 C C . GLU A 1 939 ? 31.199 -3.231 -77.804 1.00 57.59 939 GLU A C 1
ATOM 6968 O O . GLU A 1 939 ? 30.155 -3.373 -78.446 1.00 57.59 939 GLU A O 1
ATOM 6973 N N . LYS A 1 940 ? 32.283 -3.987 -78.032 1.00 56.62 940 LYS A N 1
ATOM 6974 C CA . LYS A 1 940 ? 32.379 -5.031 -79.066 1.00 56.62 940 LYS A CA 1
ATOM 6975 C C . LYS A 1 940 ? 31.712 -6.349 -78.676 1.00 56.62 940 LYS A C 1
ATOM 6977 O O . LYS A 1 940 ? 31.151 -7.014 -79.545 1.00 56.62 940 LYS A O 1
ATOM 6982 N N . GLU A 1 941 ? 31.761 -6.741 -77.404 1.00 56.44 941 GLU A N 1
ATOM 6983 C CA . GLU A 1 941 ? 31.098 -7.962 -76.919 1.00 56.44 941 GLU A CA 1
ATOM 6984 C C . GLU A 1 941 ? 29.572 -7.784 -76.861 1.00 56.44 941 GLU A C 1
ATOM 6986 O O . GLU A 1 941 ? 28.829 -8.701 -77.225 1.00 56.44 941 GLU A O 1
ATOM 6991 N N . GLN A 1 942 ? 29.094 -6.575 -76.538 1.00 49.12 942 GLN A N 1
ATOM 6992 C CA . GLN A 1 942 ? 27.667 -6.241 -76.590 1.00 49.12 942 GLN A CA 1
ATOM 6993 C C . GLN A 1 942 ? 27.109 -6.173 -78.021 1.00 49.12 942 GLN A C 1
ATOM 6995 O O . GLN A 1 942 ? 25.987 -6.620 -78.251 1.00 49.12 942 GLN A O 1
ATOM 7000 N N . THR A 1 943 ? 27.882 -5.703 -79.011 1.00 46.06 943 THR A N 1
ATOM 7001 C CA . THR A 1 943 ? 27.453 -5.734 -80.428 1.00 46.06 943 THR A CA 1
ATOM 7002 C C . THR A 1 943 ? 27.501 -7.129 -81.062 1.00 46.06 943 THR A C 1
ATOM 7004 O O . THR A 1 943 ? 26.904 -7.330 -82.115 1.00 46.06 943 THR A O 1
ATOM 7007 N N . SER A 1 944 ? 28.183 -8.100 -80.443 1.00 46.22 944 SER A N 1
ATOM 7008 C CA . SER A 1 944 ? 28.253 -9.492 -80.919 1.00 46.22 944 SER A CA 1
ATOM 7009 C C . SER A 1 944 ? 27.151 -10.401 -80.354 1.00 46.22 944 SER A C 1
ATOM 7011 O O . SER A 1 944 ? 27.010 -11.526 -80.838 1.00 46.22 944 SER A O 1
ATOM 7013 N N . SER A 1 945 ? 26.407 -9.954 -79.336 1.00 40.59 945 SER A N 1
ATOM 7014 C CA . SER A 1 945 ? 25.349 -10.736 -78.668 1.00 40.59 945 SER A CA 1
ATOM 7015 C C . SER A 1 945 ? 23.926 -10.215 -78.939 1.00 40.59 945 SER A C 1
ATOM 7017 O O . SER A 1 945 ? 22.983 -10.697 -78.313 1.00 40.59 945 SER A O 1
ATOM 7019 N N . GLN A 1 946 ? 23.764 -9.264 -79.870 1.00 34.28 946 GLN A N 1
ATOM 7020 C CA . GLN A 1 946 ? 22.470 -8.861 -80.445 1.00 34.28 946 GLN A CA 1
ATOM 7021 C C . GLN A 1 946 ? 22.186 -9.549 -81.780 1.00 34.28 946 GLN A C 1
ATOM 7023 O O . GLN A 1 946 ? 23.130 -9.687 -82.593 1.00 34.28 946 GLN A O 1
#